Protein AF-0000000072326120 (afdb_homodimer)

Structure (mmCIF, N/CA/C/O backbone):
data_AF-0000000072326120-model_v1
#
loop_
_entity.id
_entity.type
_entity.pdbx_description
1 polymer 'Anaerobic C4-dicarboxylate membrane transporter DcuB'
#
loop_
_atom_site.group_PDB
_atom_site.id
_atom_site.type_symbol
_atom_site.label_atom_id
_atom_site.label_alt_id
_atom_site.label_comp_id
_atom_site.label_asym_id
_atom_site.label_entity_id
_atom_site.label_seq_id
_atom_site.pdbx_PDB_ins_code
_atom_site.Cartn_x
_atom_site.Cartn_y
_atom_site.Cartn_z
_atom_site.occupancy
_atom_site.B_iso_or_equiv
_atom_site.auth_seq_id
_atom_site.auth_comp_id
_atom_site.auth_asym_id
_atom_site.auth_atom_id
_atom_site.pdbx_PDB_model_num
ATOM 1 N N . MET A 1 1 ? 11.688 24.859 -17.453 1 92.25 1 MET A N 1
ATOM 2 C CA . MET A 1 1 ? 11.367 24.906 -16.031 1 92.25 1 MET A CA 1
ATOM 3 C C . MET A 1 1 ? 9.906 25.281 -15.812 1 92.25 1 MET A C 1
ATOM 5 O O . MET A 1 1 ? 9.141 24.516 -15.211 1 92.25 1 MET A O 1
ATOM 9 N N . VAL A 1 2 ? 9.43 26.312 -16.422 1 91.69 2 VAL A N 1
ATOM 10 C CA . VAL A 1 2 ? 8.086 26.828 -16.156 1 91.69 2 VAL A CA 1
ATOM 11 C C . VAL A 1 2 ? 7.047 25.875 -16.75 1 91.69 2 VAL A C 1
ATOM 13 O O . VAL A 1 2 ? 6.047 25.562 -16.109 1 91.69 2 VAL A O 1
ATOM 16 N N . LEU A 1 3 ? 7.27 25.5 -18 1 95.62 3 LEU A N 1
ATOM 17 C CA . LEU A 1 3 ? 6.348 24.562 -18.641 1 95.62 3 LEU A CA 1
ATOM 18 C C . LEU A 1 3 ? 6.211 23.281 -17.812 1 95.62 3 LEU A C 1
ATOM 20 O O . LEU A 1 3 ? 5.105 22.766 -17.656 1 95.62 3 LEU A O 1
ATOM 24 N N . GLN A 1 4 ? 7.324 22.766 -17.344 1 96.25 4 GLN A N 1
ATOM 25 C CA . GLN A 1 4 ? 7.312 21.547 -16.547 1 96.25 4 GLN A CA 1
ATOM 26 C C . GLN A 1 4 ? 6.582 21.766 -15.227 1 96.25 4 GLN A C 1
ATOM 28 O O . GLN A 1 4 ? 5.922 20.844 -14.719 1 96.25 4 GLN A O 1
ATOM 33 N N . LEU A 1 5 ? 6.762 22.938 -14.672 1 92.31 5 LEU A N 1
ATOM 34 C CA . LEU A 1 5 ? 6.012 23.266 -13.469 1 92.31 5 LEU A CA 1
ATOM 35 C C . LEU A 1 5 ? 4.512 23.25 -13.742 1 92.31 5 LEU A C 1
ATOM 37 O O . LEU A 1 5 ? 3.727 22.766 -12.914 1 92.31 5 LEU A O 1
ATOM 41 N N . CYS A 1 6 ? 4.102 23.797 -14.852 1 94.56 6 CYS A N 1
ATOM 42 C CA . CYS A 1 6 ? 2.695 23.812 -15.242 1 94.56 6 CYS A CA 1
ATOM 43 C C . CYS A 1 6 ? 2.158 22.391 -15.398 1 94.56 6 CYS A C 1
ATOM 45 O O . CYS A 1 6 ? 0.996 22.125 -15.078 1 94.56 6 CYS A O 1
ATOM 47 N N . ILE A 1 7 ? 2.994 21.547 -15.922 1 96 7 ILE A N 1
ATOM 48 C CA . ILE A 1 7 ? 2.602 20.156 -16.078 1 96 7 ILE A CA 1
ATOM 49 C C . ILE A 1 7 ? 2.359 19.531 -14.695 1 96 7 ILE A C 1
ATOM 51 O O . ILE A 1 7 ? 1.372 18.828 -14.492 1 96 7 ILE A O 1
ATOM 55 N N . VAL A 1 8 ? 3.273 19.797 -13.742 1 93.38 8 VAL A N 1
ATOM 56 C CA . VAL A 1 8 ? 3.133 19.281 -12.383 1 93.38 8 VAL A CA 1
ATOM 57 C C . VAL A 1 8 ? 1.842 19.812 -11.758 1 93.38 8 VAL A C 1
ATOM 59 O O . VAL A 1 8 ? 1.029 19.031 -11.25 1 93.38 8 VAL A O 1
ATOM 62 N N . LEU A 1 9 ? 1.601 21.109 -11.859 1 90.12 9 LEU A N 1
ATOM 63 C CA . LEU A 1 9 ? 0.422 21.734 -11.273 1 90.12 9 LEU A CA 1
ATOM 64 C C . LEU A 1 9 ? -0.849 21.281 -11.984 1 90.12 9 LEU A C 1
ATOM 66 O O . LEU A 1 9 ? -1.889 21.094 -11.344 1 90.12 9 LEU A O 1
ATOM 70 N N . GLY A 1 10 ? -0.795 21.156 -13.242 1 92.75 10 GLY A N 1
ATOM 71 C CA . GLY A 1 10 ? -1.927 20.656 -14 1 92.75 10 GLY A CA 1
ATOM 72 C C . GLY A 1 10 ? -2.326 19.234 -13.617 1 92.75 10 GLY A C 1
ATOM 73 O O . GLY A 1 10 ? -3.516 18.938 -13.5 1 92.75 10 GLY A O 1
ATOM 74 N N . ALA A 1 11 ? -1.33 18.375 -13.453 1 94.06 11 ALA A N 1
ATOM 75 C CA . ALA A 1 11 ? -1.606 17 -13.039 1 94.06 11 ALA A CA 1
ATOM 76 C C . ALA A 1 11 ? -2.262 16.969 -11.664 1 94.06 11 ALA A C 1
ATOM 78 O O . ALA A 1 11 ? -3.207 16.203 -11.438 1 94.06 11 ALA A O 1
ATOM 79 N N . LEU A 1 12 ? -1.778 17.766 -10.766 1 88.75 12 LEU A N 1
ATOM 80 C CA . LEU A 1 12 ? -2.324 17.828 -9.41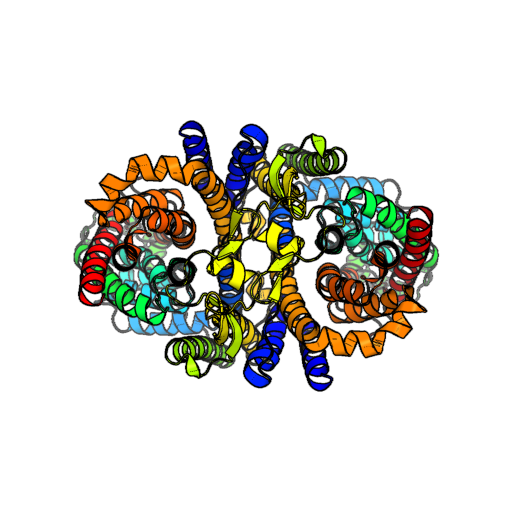4 1 88.75 12 LEU A CA 1
ATOM 81 C C . LEU A 1 12 ? -3.738 18.391 -9.422 1 88.75 12 LEU A C 1
ATOM 83 O O . LEU A 1 12 ? -4.617 17.891 -8.719 1 88.75 12 LEU A O 1
ATOM 87 N N . TRP A 1 13 ? -3.938 19.344 -10.234 1 87.44 13 TRP A N 1
ATOM 88 C CA . TRP A 1 13 ? -5.254 19.953 -10.328 1 87.44 13 TRP A CA 1
ATOM 89 C C . TRP A 1 13 ? -6.277 18.984 -10.906 1 87.44 13 TRP A C 1
ATOM 91 O O . TRP A 1 13 ? -7.359 18.812 -10.336 1 87.44 13 TRP A O 1
ATOM 101 N N . VAL A 1 14 ? -5.984 18.375 -11.977 1 90.38 14 VAL A N 1
ATOM 102 C CA . VAL A 1 14 ? -6.902 17.422 -12.602 1 90.38 14 VAL A CA 1
ATOM 103 C C . VAL A 1 14 ? -7.152 16.25 -11.656 1 90.38 14 VAL A C 1
ATOM 105 O O . VAL A 1 14 ? -8.289 15.797 -11.5 1 90.38 14 VAL A O 1
ATOM 108 N N . GLY A 1 15 ? -6.07 15.75 -11.07 1 90.44 15 GLY A N 1
ATOM 109 C CA . GLY A 1 15 ? -6.195 14.625 -10.148 1 90.44 15 GLY A CA 1
ATOM 110 C C . GLY A 1 15 ? -7.102 14.922 -8.969 1 90.44 15 GLY A C 1
ATOM 111 O O . GLY A 1 15 ? -7.863 14.062 -8.531 1 90.44 15 GLY A O 1
ATOM 112 N N . SER A 1 16 ? -7.008 16.109 -8.492 1 84.19 16 SER A N 1
ATOM 113 C CA . SER A 1 16 ? -7.77 16.484 -7.309 1 84.19 16 SER A CA 1
ATOM 114 C C . SER A 1 16 ? -9.273 16.453 -7.582 1 84.19 16 SER A C 1
ATOM 116 O O . SER A 1 16 ? -10.07 16.312 -6.656 1 84.19 16 SER A O 1
ATOM 118 N N . ARG A 1 17 ? -9.672 16.469 -8.797 1 85.62 17 ARG A N 1
ATOM 119 C CA . ARG A 1 17 ? -11.078 16.469 -9.172 1 85.62 17 ARG A CA 1
ATOM 120 C C . ARG A 1 17 ? -11.672 15.062 -9.109 1 85.62 17 ARG A C 1
ATOM 122 O O . ARG A 1 17 ? -12.891 14.898 -9.07 1 85.62 17 ARG A O 1
ATOM 129 N N . TYR A 1 18 ? -10.797 14.094 -9.133 1 89.06 18 TYR A 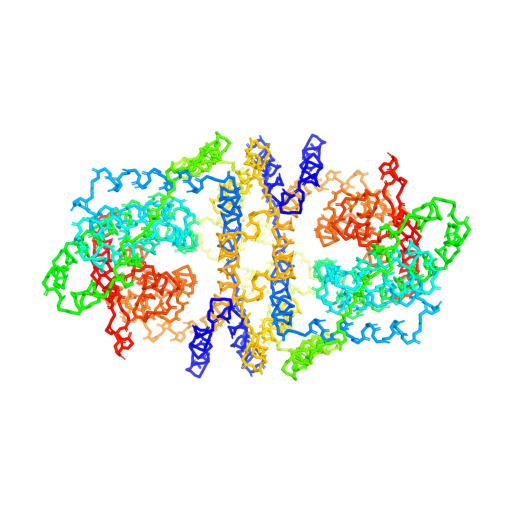N 1
ATOM 130 C CA . TYR A 1 18 ? -11.281 12.727 -9.203 1 89.06 18 TYR A CA 1
ATOM 131 C C . TYR A 1 18 ? -11.078 12.008 -7.875 1 89.06 18 TYR A C 1
ATOM 133 O O . TYR A 1 18 ? -11.516 10.867 -7.703 1 89.06 18 TYR A O 1
ATOM 141 N N . GLY A 1 19 ? -10.398 12.602 -6.918 1 84.38 19 GLY A N 1
ATOM 142 C CA . GLY A 1 19 ? -10.156 11.969 -5.629 1 84.38 19 GLY A CA 1
ATOM 143 C C . GLY A 1 19 ? -8.711 11.57 -5.422 1 84.38 19 GLY A C 1
ATOM 144 O O . GLY A 1 19 ? -7.891 11.688 -6.336 1 84.38 19 GLY A O 1
ATOM 145 N N . SER A 1 20 ? -8.43 11.039 -4.211 1 84.19 20 SER A N 1
ATOM 146 C CA . SER A 1 20 ? -7.051 10.844 -3.781 1 84.19 20 SER A CA 1
ATOM 147 C C . SER A 1 20 ? -6.367 9.75 -4.594 1 84.19 20 SER A C 1
ATOM 149 O O . SER A 1 20 ? -5.203 9.883 -4.973 1 84.19 20 SER A O 1
ATOM 151 N N . LEU A 1 21 ? -7.055 8.648 -4.836 1 92.69 21 LEU A N 1
ATOM 152 C CA . LEU A 1 21 ? -6.457 7.586 -5.637 1 92.69 21 LEU A CA 1
ATOM 153 C C . LEU A 1 21 ? -6.129 8.086 -7.039 1 92.69 21 LEU A C 1
ATOM 155 O O . LEU A 1 21 ? -5.047 7.809 -7.562 1 92.69 21 LEU A O 1
ATOM 159 N N . ALA A 1 22 ? -7.059 8.828 -7.605 1 94 22 ALA A N 1
ATOM 160 C CA . ALA A 1 22 ? -6.871 9.398 -8.938 1 94 22 ALA A CA 1
ATOM 161 C C . ALA A 1 22 ? -5.711 10.391 -8.953 1 94 22 ALA A C 1
ATOM 163 O O . ALA A 1 22 ? -4.984 10.492 -9.945 1 94 22 ALA A O 1
ATOM 164 N N . LEU A 1 23 ? -5.625 11.102 -7.883 1 92.19 23 LEU A N 1
ATOM 165 C CA . LEU A 1 23 ? -4.531 12.062 -7.773 1 92.19 23 LEU A CA 1
ATOM 166 C C . LEU A 1 23 ? -3.18 11.359 -7.879 1 92.19 23 LEU A C 1
ATOM 168 O O . LEU A 1 23 ? -2.277 11.836 -8.57 1 92.19 23 LEU A O 1
ATOM 172 N N . GLY A 1 24 ? -2.998 10.273 -7.199 1 94 24 GLY A N 1
ATOM 173 C CA . GLY A 1 24 ? -1.788 9.477 -7.324 1 94 24 GLY A CA 1
ATOM 174 C C . GLY A 1 24 ? -1.559 8.953 -8.727 1 94 24 GLY A C 1
ATOM 175 O O . GLY A 1 24 ? -0.445 9.031 -9.25 1 94 24 GLY A O 1
ATOM 176 N N . ALA A 1 25 ? -2.598 8.5 -9.344 1 96.69 25 ALA A N 1
ATOM 177 C CA . ALA A 1 25 ? -2.504 7.922 -10.68 1 96.69 25 ALA A CA 1
ATOM 178 C C . ALA A 1 25 ? -2.184 8.992 -11.719 1 96.69 25 ALA A C 1
ATOM 180 O O . ALA A 1 25 ? -1.305 8.805 -12.562 1 96.69 25 ALA A O 1
ATOM 181 N N . ILE A 1 26 ? -2.869 10.125 -11.695 1 96.5 26 ILE A N 1
ATOM 182 C CA . ILE A 1 26 ? -2.729 11.164 -12.703 1 96.5 26 ILE A CA 1
ATOM 183 C C . ILE A 1 26 ? -1.362 11.828 -12.57 1 96.5 26 ILE A C 1
ATOM 185 O O . ILE A 1 26 ? -0.817 12.344 -13.555 1 96.5 26 ILE A O 1
ATOM 189 N N . SER A 1 27 ? -0.846 11.781 -11.344 1 95.44 27 SER A N 1
ATOM 190 C CA . SER A 1 27 ? 0.547 12.188 -11.195 1 95.44 27 SER A CA 1
ATOM 191 C C . SER A 1 27 ? 1.466 11.352 -12.07 1 95.44 27 SER A C 1
ATOM 193 O O . SER A 1 27 ? 2.518 11.82 -12.508 1 95.44 27 SER A O 1
ATOM 195 N N . GLY A 1 28 ? 1.095 10.133 -12.367 1 96.31 28 GLY A N 1
ATOM 196 C CA . GLY A 1 28 ? 1.831 9.273 -13.289 1 96.31 28 GLY A CA 1
ATOM 197 C C . GLY A 1 28 ? 1.908 9.836 -14.695 1 96.31 28 GLY A C 1
ATOM 198 O O . GLY A 1 28 ? 2.941 9.727 -15.359 1 96.31 28 GLY A O 1
ATOM 199 N N . ILE A 1 29 ? 0.815 10.43 -15.156 1 97.81 29 ILE A N 1
ATOM 200 C CA . ILE A 1 29 ? 0.823 11.078 -16.469 1 97.81 29 ILE A CA 1
ATOM 201 C C . ILE A 1 29 ? 1.835 12.219 -16.469 1 97.81 29 ILE A C 1
ATOM 203 O O . ILE A 1 29 ? 2.594 12.383 -17.438 1 97.81 29 ILE A O 1
ATOM 207 N N . GLY A 1 30 ? 1.726 13.023 -15.398 1 97.69 30 GLY A N 1
ATOM 208 C CA . GLY A 1 30 ? 2.73 14.07 -15.273 1 97.69 30 GLY A CA 1
ATOM 209 C C . GLY A 1 30 ? 4.152 13.539 -15.328 1 97.69 30 GLY A C 1
ATOM 210 O O . GLY A 1 30 ? 5.004 14.109 -16.016 1 97.69 30 GLY A O 1
ATOM 211 N N . LEU A 1 31 ? 4.43 12.461 -14.625 1 97.62 31 LEU A N 1
ATOM 212 C CA . LEU A 1 31 ? 5.742 11.82 -14.617 1 97.62 31 LEU A CA 1
ATOM 213 C C . LEU A 1 31 ? 6.137 11.367 -16.016 1 97.62 31 LEU A C 1
ATOM 215 O O . LEU A 1 31 ? 7.289 11.539 -16.422 1 97.62 31 LEU A O 1
ATOM 219 N N . ALA A 1 32 ? 5.203 10.719 -16.703 1 98.06 32 ALA A N 1
ATOM 220 C CA . ALA A 1 32 ? 5.469 10.234 -18.062 1 98.06 32 ALA A CA 1
ATOM 221 C C . ALA A 1 32 ? 5.895 11.375 -18.969 1 98.06 32 ALA A C 1
ATOM 223 O O . ALA A 1 32 ? 6.855 11.242 -19.734 1 98.06 32 ALA A O 1
ATOM 224 N N . ILE A 1 33 ? 5.184 12.461 -18.906 1 98.25 33 ILE A N 1
ATOM 225 C CA . ILE A 1 33 ? 5.484 13.609 -19.75 1 98.25 33 ILE A CA 1
ATOM 226 C C . ILE A 1 33 ? 6.859 14.164 -19.406 1 98.25 33 ILE A C 1
ATOM 228 O O . ILE A 1 33 ? 7.664 14.461 -20.297 1 98.25 33 ILE A O 1
ATOM 232 N N . LEU A 1 34 ? 7.145 14.312 -18.078 1 98.12 34 LEU A N 1
ATOM 233 C CA . LEU A 1 34 ? 8.414 14.883 -17.641 1 98.12 34 LEU A CA 1
ATOM 234 C C . LEU A 1 34 ? 9.578 13.969 -18.031 1 98.12 34 LEU A C 1
ATOM 236 O O . LEU A 1 34 ? 10.625 14.445 -18.469 1 98.12 34 LEU A O 1
ATOM 240 N N . VAL A 1 35 ? 9.414 12.664 -17.859 1 97.81 35 VAL A N 1
ATOM 241 C CA . VAL A 1 35 ? 10.508 11.711 -18 1 97.81 35 VAL A CA 1
ATOM 242 C C . VAL A 1 35 ? 10.672 11.344 -19.484 1 97.81 35 VAL A C 1
ATOM 244 O O . VAL A 1 35 ? 11.773 11.43 -20.031 1 97.81 35 VAL A O 1
ATOM 247 N N . PHE A 1 36 ? 9.625 10.969 -20.156 1 97 36 PHE A N 1
ATOM 248 C CA . PHE A 1 36 ? 9.719 10.492 -21.531 1 97 36 PHE A CA 1
ATOM 249 C C . PHE A 1 36 ? 9.625 11.656 -22.516 1 97 36 PHE A C 1
ATOM 251 O O . PHE A 1 36 ? 10.195 11.602 -23.609 1 97 36 PHE A O 1
ATOM 258 N N . GLY A 1 37 ? 8.898 12.656 -22.234 1 96.44 37 GLY A N 1
ATOM 259 C CA . GLY A 1 37 ? 8.734 13.805 -23.109 1 96.44 37 GLY A CA 1
ATOM 260 C C . GLY A 1 37 ? 9.883 14.789 -23.016 1 96.44 37 GLY A C 1
ATOM 261 O O . GLY A 1 37 ? 10.484 15.141 -24.031 1 96.44 37 GLY A O 1
ATOM 262 N N . PHE A 1 38 ? 10.227 15.18 -21.766 1 96.94 38 PHE A N 1
ATOM 263 C CA . PHE A 1 38 ? 11.234 16.219 -21.562 1 96.94 38 PHE A CA 1
ATOM 264 C C . PHE A 1 38 ? 12.578 15.609 -21.203 1 96.94 38 PHE A C 1
ATOM 266 O O . PHE A 1 38 ? 13.586 16.312 -21.141 1 96.94 38 PHE A O 1
ATOM 273 N N . GLY A 1 39 ? 12.602 14.289 -20.891 1 95.94 39 GLY A N 1
ATOM 274 C CA . GLY A 1 39 ? 13.859 13.609 -20.625 1 95.94 39 GLY A CA 1
ATOM 275 C C . GLY A 1 39 ? 14.414 13.883 -19.25 1 95.94 39 GLY A C 1
ATOM 276 O O . GLY A 1 39 ? 15.617 13.75 -19.016 1 95.94 39 GLY A O 1
ATOM 277 N N . LEU A 1 40 ? 13.586 14.289 -18.297 1 96.81 40 LEU A N 1
ATOM 278 C CA . LEU A 1 40 ? 14.055 14.562 -16.938 1 96.81 40 LEU A CA 1
ATOM 279 C C . LEU A 1 40 ? 14.406 13.266 -16.219 1 96.81 40 LEU A C 1
ATOM 281 O O . LEU A 1 40 ? 13.75 12.242 -16.406 1 96.81 40 LEU A O 1
ATOM 285 N N . LYS A 1 41 ? 15.438 13.336 -15.422 1 96.19 41 LYS A N 1
ATOM 286 C CA . LYS A 1 41 ? 15.773 12.203 -14.562 1 96.19 41 LYS A CA 1
ATOM 287 C C . LYS A 1 41 ? 14.734 12.023 -13.461 1 96.19 41 LYS A C 1
ATOM 289 O O . LYS A 1 41 ? 14.43 12.961 -12.727 1 96.19 41 LYS A O 1
ATOM 294 N N . PRO A 1 42 ? 14.188 10.844 -13.398 1 96.25 42 PRO A N 1
ATOM 295 C CA . PRO A 1 42 ? 13.156 10.625 -12.375 1 96.25 42 PRO A CA 1
ATOM 296 C C . PRO A 1 42 ? 13.688 10.805 -10.961 1 96.25 42 PRO A C 1
ATOM 298 O O . PRO A 1 42 ? 14.82 10.406 -10.664 1 96.25 42 PRO A O 1
ATOM 301 N N . GLY A 1 43 ? 12.852 11.414 -10.094 1 94.31 43 GLY A N 1
ATOM 302 C CA . GLY A 1 43 ? 13.148 11.5 -8.672 1 94.31 43 GLY A CA 1
ATOM 303 C C . GLY A 1 43 ? 12.906 10.203 -7.926 1 94.31 43 GLY A C 1
ATOM 304 O O . GLY A 1 43 ? 12.938 9.125 -8.523 1 94.31 43 GLY A O 1
ATOM 305 N N . THR A 1 44 ? 12.766 10.352 -6.586 1 91.12 44 THR A N 1
ATOM 306 C CA . THR A 1 44 ? 12.57 9.188 -5.73 1 91.12 44 THR A CA 1
ATOM 307 C C . THR A 1 44 ? 11.406 9.422 -4.766 1 91.12 44 THR A C 1
ATOM 309 O O . THR A 1 44 ? 11.344 10.453 -4.102 1 91.12 44 THR A O 1
ATOM 312 N N . PRO A 1 45 ? 10.469 8.438 -4.727 1 91.25 45 PRO A N 1
ATOM 313 C CA . PRO A 1 45 ? 9.438 8.523 -3.691 1 91.25 45 PRO A CA 1
ATOM 314 C C . PRO A 1 45 ? 10.008 8.422 -2.277 1 91.25 45 PRO A C 1
ATOM 316 O O . PRO A 1 45 ? 11.07 7.836 -2.078 1 91.25 45 PRO A O 1
ATOM 319 N N . PRO A 1 46 ? 9.336 9.008 -1.338 1 90.75 46 PRO A N 1
ATOM 320 C CA . PRO A 1 46 ? 9.789 8.906 0.051 1 90.75 46 PRO A CA 1
ATOM 321 C C . PRO A 1 46 ? 9.477 7.547 0.674 1 90.75 46 PRO A C 1
ATOM 323 O O . PRO A 1 46 ? 8.492 7.418 1.406 1 90.75 46 PRO A O 1
ATOM 326 N N . THR A 1 47 ? 10.312 6.641 0.49 1 94.06 47 THR A N 1
ATOM 327 C CA . THR A 1 47 ? 10.086 5.23 0.795 1 94.06 47 THR A CA 1
ATOM 328 C C . THR A 1 47 ? 9.859 5.031 2.291 1 94.06 47 THR A C 1
ATOM 330 O O . THR A 1 47 ? 8.953 4.297 2.695 1 94.06 47 THR A O 1
ATOM 333 N N . ASP A 1 48 ? 10.68 5.723 3.143 1 91.81 48 ASP A N 1
ATOM 334 C CA . ASP A 1 48 ? 10.539 5.562 4.586 1 91.81 48 ASP A CA 1
ATOM 335 C C . ASP A 1 48 ? 9.148 5.98 5.055 1 91.81 48 ASP A C 1
ATOM 337 O O . ASP A 1 48 ? 8.531 5.297 5.883 1 91.81 48 ASP A O 1
ATOM 341 N N . VAL A 1 49 ? 8.688 7.039 4.508 1 89.81 49 VAL A N 1
ATOM 342 C CA . VAL A 1 49 ? 7.379 7.555 4.879 1 89.81 49 VAL A CA 1
ATOM 343 C C . VAL A 1 49 ? 6.293 6.57 4.438 1 89.81 49 VAL A C 1
ATOM 345 O O . VAL A 1 49 ? 5.383 6.258 5.207 1 89.81 49 VAL A O 1
ATOM 348 N N . ILE A 1 50 ? 6.434 6.07 3.244 1 94.19 50 ILE A N 1
ATOM 349 C CA . ILE A 1 50 ? 5.445 5.164 2.67 1 94.19 50 ILE A CA 1
ATOM 350 C C . ILE A 1 50 ? 5.371 3.887 3.502 1 94.19 50 ILE A C 1
ATOM 352 O O . ILE A 1 50 ? 4.281 3.406 3.82 1 94.19 50 ILE A O 1
ATOM 356 N N . TYR A 1 51 ? 6.527 3.371 3.955 1 96 51 TYR A N 1
ATOM 357 C CA . TYR A 1 51 ? 6.547 2.143 4.742 1 96 51 TYR A CA 1
ATOM 358 C C . TYR A 1 51 ? 5.941 2.367 6.121 1 96 51 TYR A C 1
ATOM 360 O O . TYR A 1 51 ? 5.262 1.49 6.656 1 96 51 TYR A O 1
ATOM 368 N N . ILE A 1 52 ? 6.176 3.49 6.707 1 94 52 ILE A N 1
ATOM 369 C CA . ILE A 1 52 ? 5.578 3.797 8 1 94 52 ILE A CA 1
ATOM 370 C C . ILE A 1 52 ? 4.059 3.846 7.871 1 94 52 ILE A C 1
ATOM 372 O O . ILE A 1 52 ? 3.338 3.328 8.727 1 94 52 ILE A O 1
ATOM 376 N N . ILE A 1 53 ? 3.605 4.457 6.773 1 92.94 53 ILE A N 1
ATOM 377 C CA . ILE A 1 53 ? 2.166 4.551 6.555 1 92.94 53 ILE A CA 1
ATOM 378 C C . ILE A 1 53 ? 1.577 3.154 6.387 1 92.94 53 ILE A C 1
ATOM 380 O O . ILE A 1 53 ? 0.558 2.824 7 1 92.94 53 ILE A O 1
ATOM 384 N N . ILE A 1 54 ? 2.258 2.322 5.625 1 96.25 54 ILE A N 1
ATOM 385 C CA . ILE A 1 54 ? 1.771 0.962 5.41 1 96.25 54 ILE A CA 1
ATOM 386 C C . ILE A 1 54 ? 1.646 0.245 6.754 1 96.25 54 ILE A C 1
ATOM 388 O O . ILE A 1 54 ? 0.618 -0.371 7.043 1 96.25 54 ILE A O 1
ATOM 392 N N . ALA A 1 55 ? 2.648 0.343 7.59 1 96.94 55 ALA A N 1
ATOM 393 C CA . ALA A 1 55 ? 2.641 -0.314 8.891 1 96.94 55 ALA A CA 1
ATOM 394 C C . ALA A 1 55 ? 1.552 0.264 9.797 1 96.94 55 ALA A C 1
ATOM 396 O O . ALA A 1 55 ? 0.777 -0.481 10.398 1 96.94 55 ALA A O 1
ATOM 397 N N . ALA A 1 56 ? 1.484 1.561 9.82 1 94.44 56 ALA A N 1
ATOM 398 C CA . ALA A 1 56 ? 0.566 2.246 10.727 1 94.44 56 ALA A CA 1
ATOM 399 C C . ALA A 1 56 ? -0.885 2.016 10.312 1 94.44 56 ALA A C 1
ATOM 401 O O . ALA A 1 56 ? -1.755 1.817 11.164 1 94.44 56 ALA A O 1
ATOM 402 N N . VAL A 1 57 ? -1.144 2.061 9.078 1 93.75 57 VAL A N 1
ATOM 403 C CA . VAL A 1 57 ? -2.51 1.897 8.586 1 93.75 57 VAL A CA 1
ATOM 404 C C . VAL A 1 57 ? -2.951 0.446 8.766 1 93.75 57 VAL A C 1
ATOM 406 O O . VAL A 1 57 ? -4.121 0.177 9.047 1 93.75 57 VAL A O 1
ATOM 409 N N . THR A 1 58 ? -2.037 -0.466 8.547 1 96.94 58 THR A N 1
ATOM 410 C CA . THR A 1 58 ? -2.365 -1.862 8.812 1 96.94 58 THR A CA 1
ATOM 411 C C . THR A 1 58 ? -2.721 -2.062 10.289 1 96.94 58 THR A C 1
ATOM 413 O O . THR A 1 58 ? -3.705 -2.732 10.609 1 96.94 58 THR A O 1
ATOM 416 N N . CYS A 1 59 ? -1.979 -1.457 11.133 1 97.06 59 CYS A N 1
ATOM 417 C CA . CYS A 1 59 ? -2.25 -1.533 12.57 1 97.06 59 CYS A CA 1
ATOM 418 C C . CYS A 1 59 ? -3.6 -0.908 12.898 1 97.06 59 CYS A C 1
ATOM 420 O O . CYS A 1 59 ? -4.426 -1.524 13.578 1 97.06 59 CYS A O 1
ATOM 422 N N . ALA A 1 60 ? -3.852 0.267 12.406 1 94.25 60 ALA A N 1
ATOM 423 C CA . ALA A 1 60 ? -5.098 0.976 12.68 1 94.25 60 ALA A CA 1
ATOM 424 C C . ALA A 1 60 ? -6.293 0.237 12.078 1 94.25 60 ALA A C 1
ATOM 426 O O . ALA A 1 60 ? -7.371 0.203 12.672 1 94.25 60 ALA A O 1
ATOM 427 N N . GLY A 1 61 ? -6.121 -0.284 10.906 1 95.25 61 GLY A N 1
ATOM 428 C CA . GLY A 1 61 ? -7.176 -1.066 10.281 1 95.25 61 GLY A CA 1
ATOM 429 C C . GLY A 1 61 ? -7.551 -2.301 11.086 1 95.25 61 GLY A C 1
ATOM 430 O O . GLY A 1 61 ? -8.734 -2.625 11.211 1 95.25 61 GLY A O 1
ATOM 431 N N . ILE A 1 62 ? -6.555 -2.998 11.609 1 97.31 62 ILE A N 1
ATOM 432 C CA . ILE A 1 62 ? -6.797 -4.188 12.422 1 97.31 62 ILE A CA 1
ATOM 433 C C . ILE A 1 62 ? -7.488 -3.793 13.719 1 97.31 62 ILE A C 1
ATOM 435 O O . ILE A 1 62 ? -8.383 -4.504 14.203 1 97.31 62 ILE A O 1
ATOM 439 N N . MET A 1 63 ? -7.074 -2.699 14.297 1 95.56 63 MET A N 1
ATOM 440 C CA . MET A 1 63 ? -7.746 -2.203 15.492 1 95.56 63 MET A CA 1
ATOM 441 C C . MET A 1 63 ? -9.219 -1.931 15.211 1 95.56 63 MET A C 1
ATOM 443 O O . MET A 1 63 ? -10.086 -2.279 16.016 1 95.56 63 MET A O 1
ATOM 447 N N . GLN A 1 64 ? -9.5 -1.32 14.062 1 93.12 64 GLN A N 1
ATOM 448 C CA . GLN A 1 64 ? -10.883 -1.077 13.672 1 93.12 64 GLN A CA 1
ATOM 449 C C . GLN A 1 64 ? -11.648 -2.387 13.5 1 93.12 64 GLN A C 1
ATOM 451 O O . GLN A 1 64 ? -12.797 -2.504 13.93 1 93.12 64 GLN A O 1
ATOM 456 N N . ALA A 1 65 ? -11.07 -3.338 12.93 1 94.81 65 ALA A N 1
ATOM 457 C CA . ALA A 1 65 ? -11.695 -4.629 12.656 1 94.81 65 ALA A CA 1
ATOM 458 C C . ALA A 1 65 ? -12.016 -5.367 13.953 1 94.81 65 ALA A C 1
ATOM 460 O O . ALA A 1 65 ? -12.93 -6.199 13.992 1 94.81 65 ALA A O 1
ATOM 461 N N . SER A 1 66 ? -11.297 -5.078 15 1 96 66 SER A N 1
ATOM 462 C CA . SER A 1 66 ? -11.516 -5.715 16.297 1 96 66 SER A CA 1
ATOM 463 C C . SER A 1 66 ? -12.734 -5.129 17 1 96 66 SER A C 1
ATOM 465 O O . SER A 1 66 ? -13.234 -5.707 17.969 1 96 66 SER A O 1
ATOM 467 N N . GLY A 1 67 ? -13.211 -3.984 16.547 1 94.31 67 GLY A N 1
ATOM 468 C CA . GLY A 1 67 ? -14.266 -3.262 17.25 1 94.31 67 GLY A CA 1
ATOM 469 C C . GLY A 1 67 ? -13.734 -2.207 18.203 1 94.31 67 GLY A C 1
ATOM 470 O O . GLY A 1 67 ? -14.516 -1.531 18.875 1 94.31 67 GLY A O 1
ATOM 471 N N . GLY A 1 68 ? -12.445 -2.07 18.172 1 94.5 68 GLY A N 1
ATOM 472 C CA . GLY A 1 68 ? -11.852 -1.088 19.062 1 94.5 68 GLY A CA 1
ATOM 473 C C . GLY A 1 68 ? -12.328 0.327 18.797 1 94.5 68 GLY A C 1
ATOM 474 O O . GLY A 1 68 ? -12.539 1.103 19.734 1 94.5 68 GLY A O 1
ATOM 475 N N . MET A 1 69 ? -12.469 0.698 17.594 1 91.69 69 MET A N 1
ATOM 476 C CA . MET A 1 69 ? -12.945 2.031 17.219 1 91.69 69 MET A CA 1
ATOM 477 C C . MET A 1 69 ? -14.336 2.287 17.781 1 91.69 69 MET A C 1
ATOM 479 O O . MET A 1 69 ? -14.648 3.406 18.188 1 91.69 69 MET A O 1
ATOM 483 N N . ASP A 1 70 ? -15.156 1.281 17.781 1 93.44 70 ASP A N 1
ATOM 484 C CA . ASP A 1 70 ? -16.5 1.397 18.344 1 93.44 70 ASP A CA 1
ATOM 485 C C . ASP A 1 70 ? -16.438 1.759 19.828 1 93.44 70 ASP A C 1
ATOM 487 O O . ASP A 1 70 ? -17.234 2.559 20.312 1 93.44 70 ASP A O 1
ATOM 491 N N . TRP A 1 71 ? -15.555 1.158 20.453 1 95.12 71 TRP A N 1
ATOM 492 C CA . TRP A 1 71 ? -15.398 1.451 21.875 1 95.12 71 TRP A CA 1
ATOM 493 C C . TRP A 1 71 ? -14.992 2.906 22.094 1 95.12 71 TRP A C 1
ATOM 495 O O . TRP A 1 71 ? -15.539 3.59 22.953 1 95.12 71 TRP A O 1
ATOM 505 N N . LEU A 1 72 ? -14.062 3.342 21.375 1 94.25 72 LEU A N 1
ATOM 506 C CA . LEU A 1 72 ? -13.594 4.719 21.484 1 94.25 72 LEU A CA 1
ATOM 507 C C . LEU A 1 72 ? -14.719 5.699 21.172 1 94.25 72 LEU A C 1
ATOM 509 O O . LEU A 1 72 ? -14.852 6.73 21.844 1 94.25 72 LEU A O 1
ATOM 513 N N . ILE A 1 73 ? -15.523 5.387 20.219 1 94.06 73 ILE A N 1
ATOM 514 C CA . ILE A 1 73 ? -16.641 6.238 19.844 1 94.06 73 ILE A CA 1
ATOM 515 C C . ILE A 1 73 ? -17.688 6.246 20.953 1 94.06 73 ILE A C 1
ATOM 517 O O . ILE A 1 73 ? -18.297 7.281 21.234 1 94.06 73 ILE A O 1
ATOM 521 N N . GLN A 1 74 ? -17.875 5.137 21.547 1 95.5 74 GLN A N 1
ATOM 522 C CA . GLN A 1 74 ? -18.812 5.066 22.672 1 95.5 74 GLN A CA 1
ATOM 523 C C . GLN A 1 74 ? -18.359 5.969 23.828 1 95.5 74 GLN A C 1
ATOM 525 O O . GLN A 1 74 ? -19.188 6.602 24.484 1 95.5 74 GLN A O 1
ATOM 530 N N . ILE A 1 75 ? -17.156 5.906 24.109 1 95.5 75 ILE A N 1
ATOM 531 C CA . ILE A 1 75 ? -16.609 6.762 25.156 1 95.5 75 ILE A CA 1
ATOM 532 C C . ILE A 1 75 ? -16.844 8.227 24.797 1 95.5 75 ILE A C 1
ATOM 534 O O . ILE A 1 75 ? -17.297 9.008 25.641 1 95.5 75 ILE A O 1
ATOM 538 N N . ALA A 1 76 ? -16.578 8.602 23.562 1 95.5 76 ALA A N 1
ATOM 539 C CA . ALA A 1 76 ? -16.797 9.961 23.094 1 95.5 76 ALA A CA 1
ATOM 540 C C . ALA A 1 76 ? -18.266 10.344 23.203 1 95.5 76 ALA A C 1
ATOM 542 O O . ALA A 1 76 ? -18.609 11.453 23.625 1 95.5 76 ALA A O 1
ATOM 543 N N . GLU A 1 77 ? -19.094 9.445 22.766 1 95.69 77 GLU A N 1
ATOM 544 C CA . GLU A 1 77 ? -20.531 9.688 22.812 1 95.69 77 GLU A CA 1
ATOM 545 C C . GLU A 1 77 ? -21 9.914 24.25 1 95.69 77 GLU A C 1
ATOM 547 O O . GLU A 1 77 ? -21.812 10.82 24.5 1 95.69 77 GLU A O 1
ATOM 552 N N . LYS A 1 78 ? -20.547 9.094 25.141 1 96.56 78 LYS A N 1
ATOM 553 C CA . LYS A 1 78 ? -20.922 9.242 26.547 1 96.56 78 LYS A CA 1
ATOM 554 C C . LYS A 1 78 ? -20.531 10.617 27.062 1 96.56 78 LYS A C 1
ATOM 556 O O . LYS A 1 78 ? -21.297 11.25 27.797 1 96.56 78 LYS A O 1
ATOM 561 N N . LEU A 1 79 ? -19.406 11.039 26.719 1 96.5 79 LEU A N 1
ATOM 562 C CA . LEU A 1 79 ? -18.938 12.352 27.156 1 96.5 79 LEU A CA 1
ATOM 563 C C . LEU A 1 79 ? -19.812 13.453 26.578 1 96.5 79 LEU A C 1
ATOM 565 O O . LEU A 1 79 ? -20.188 14.391 27.297 1 96.5 79 LEU A O 1
ATOM 569 N N . LEU A 1 80 ? -20.156 13.352 25.312 1 96.56 80 LEU A N 1
ATOM 570 C CA . LEU A 1 80 ? -20.938 14.375 24.641 1 96.56 80 LEU A CA 1
ATOM 571 C C . LEU A 1 80 ? -22.359 14.422 25.188 1 96.56 80 LEU A C 1
ATOM 573 O O . LEU A 1 80 ? -22.938 15.5 25.359 1 96.56 80 LEU A O 1
ATOM 577 N N . ARG A 1 81 ? -22.891 13.258 25.422 1 96 81 ARG A N 1
ATOM 578 C CA . ARG A 1 81 ? -24.25 13.188 25.922 1 96 81 ARG A CA 1
ATOM 579 C C . ARG A 1 81 ? -24.328 13.625 27.391 1 96 81 ARG A C 1
ATOM 581 O O . ARG A 1 81 ? -25.375 14.094 27.844 1 96 81 ARG A O 1
ATOM 588 N N . LYS A 1 82 ? -23.281 13.469 28.094 1 95.94 82 LYS A N 1
ATOM 589 C CA . LYS A 1 82 ? -23.219 13.93 29.469 1 95.94 82 LYS A CA 1
ATOM 590 C C . LYS A 1 82 ? -23.141 15.453 29.547 1 95.94 82 LYS A C 1
ATOM 592 O O . LYS A 1 82 ? -23.594 16.047 30.516 1 95.94 82 LYS A O 1
ATOM 597 N N . HIS A 1 83 ? -22.578 16.125 28.5 1 95.25 83 HIS A N 1
ATOM 598 C CA . HIS A 1 83 ? -22.422 17.578 28.484 1 95.25 83 HIS A CA 1
ATOM 599 C C . HIS A 1 83 ? -22.953 18.172 27.188 1 95.25 83 HIS A C 1
ATOM 601 O O . HIS A 1 83 ? -22.234 18.891 26.484 1 95.25 83 HIS A O 1
ATOM 607 N N . PRO A 1 84 ? -24.188 17.984 26.969 1 93.88 84 PRO A N 1
ATOM 608 C CA . PRO A 1 84 ? -24.75 18.406 25.688 1 93.88 84 PRO A CA 1
ATOM 609 C C . PRO A 1 84 ? -24.75 19.922 25.5 1 93.88 84 PRO A C 1
ATOM 611 O O . PRO A 1 84 ? -24.688 20.406 24.359 1 93.88 84 PRO A O 1
ATOM 614 N N . ASP A 1 85 ? -24.719 20.688 26.547 1 93.75 85 ASP A N 1
ATOM 615 C CA . ASP A 1 85 ? -24.766 22.141 26.469 1 93.75 85 ASP A CA 1
ATOM 616 C C . ASP A 1 85 ? -23.469 22.703 25.906 1 93.75 85 ASP A C 1
ATOM 618 O O . ASP A 1 85 ? -23.453 23.812 25.359 1 93.75 85 ASP A O 1
ATOM 622 N N . HIS A 1 86 ? -22.422 22 26.016 1 95.31 86 HIS A N 1
ATOM 623 C CA . HIS A 1 86 ? -21.109 22.469 25.578 1 95.31 86 HIS A CA 1
ATOM 624 C C . HIS A 1 86 ? -20.656 21.719 24.328 1 95.31 86 HIS A C 1
ATOM 626 O O . HIS A 1 86 ? -19.469 21.609 24.062 1 95.31 86 HIS A O 1
ATOM 632 N N . ILE A 1 87 ? -21.578 21.266 23.562 1 97.12 87 ILE A N 1
ATOM 633 C CA . ILE A 1 87 ? -21.297 20.375 22.453 1 97.12 87 ILE A CA 1
ATOM 634 C C . ILE A 1 87 ? -20.469 21.109 21.406 1 97.12 87 ILE A C 1
ATOM 636 O O . ILE A 1 87 ? -19.641 20.484 20.719 1 97.12 87 ILE A O 1
ATOM 640 N N . THR A 1 88 ? -20.594 22.422 21.266 1 97.56 88 THR A N 1
ATOM 641 C CA . THR A 1 88 ? -19.844 23.203 20.281 1 97.56 88 THR A CA 1
ATOM 642 C C . THR A 1 88 ? -18.344 23.156 20.578 1 97.56 88 THR A C 1
ATOM 644 O O . THR A 1 88 ? -17.531 23.266 19.656 1 97.56 88 THR A O 1
ATOM 647 N N . PHE A 1 89 ? -17.969 22.969 21.828 1 98 89 PHE A N 1
ATOM 648 C CA . PHE A 1 89 ? -16.578 22.891 22.219 1 98 89 PHE A CA 1
ATOM 649 C C . PHE A 1 89 ? -16.125 21.438 22.359 1 98 89 PHE A C 1
ATOM 651 O O . PHE A 1 89 ? -15.016 21.078 21.969 1 98 89 PHE A O 1
ATOM 658 N N . PHE A 1 90 ? -16.969 20.547 22.812 1 98.06 90 PHE A N 1
ATOM 659 C CA . PHE A 1 90 ? -16.578 19.172 23.141 1 98.06 90 PHE A CA 1
ATOM 660 C C . PHE A 1 90 ? -16.594 18.297 21.891 1 98.06 90 PHE A C 1
ATOM 662 O O . PHE A 1 90 ? -15.781 17.375 21.766 1 98.06 90 PHE A O 1
ATOM 669 N N . ALA A 1 91 ? -17.547 18.578 20.969 1 97.81 91 ALA A N 1
ATOM 670 C CA . ALA A 1 91 ? -17.609 17.766 19.75 1 97.81 91 ALA A CA 1
ATOM 671 C C . ALA A 1 91 ? -16.297 17.844 18.984 1 97.81 91 ALA A C 1
ATOM 673 O O . ALA A 1 91 ? -15.711 16.828 18.625 1 97.81 91 ALA A O 1
ATOM 674 N N . PRO A 1 92 ? -15.75 19.094 18.766 1 97.94 92 PRO A N 1
ATOM 675 C CA . PRO A 1 92 ? -14.453 19.203 18.078 1 97.94 92 PRO A CA 1
ATOM 676 C C . PRO A 1 92 ? -13.32 18.562 18.875 1 97.94 92 PRO A C 1
ATOM 678 O O . PRO A 1 92 ? -12.414 17.953 18.297 1 97.94 92 PRO A O 1
ATOM 681 N N . LEU A 1 93 ? -13.328 18.625 20.125 1 98.12 93 LEU A N 1
ATOM 682 C CA . LEU A 1 93 ? -12.297 18 20.953 1 98.12 93 LEU A CA 1
ATOM 683 C C . LEU A 1 93 ? -12.328 16.484 20.828 1 98.12 93 LEU A C 1
ATOM 685 O O . LEU A 1 93 ? -11.281 15.844 20.703 1 98.12 93 LEU A O 1
ATOM 689 N N . CYS A 1 94 ? -13.516 15.922 20.828 1 97.56 94 CYS A N 1
ATOM 690 C CA . CYS A 1 94 ? -13.656 14.484 20.688 1 97.56 94 CYS A CA 1
ATOM 691 C C . CYS A 1 94 ? -13.18 14.008 19.328 1 97.56 94 CYS A C 1
ATOM 693 O O . CYS A 1 94 ? -12.445 13.023 19.234 1 97.56 94 CYS A O 1
ATOM 695 N N . THR A 1 95 ? -13.609 14.703 18.312 1 97.19 95 THR A N 1
ATOM 696 C CA . THR A 1 95 ? -13.195 14.32 16.969 1 97.19 95 THR A CA 1
ATOM 697 C C . THR A 1 95 ? -11.688 14.484 16.797 1 97.19 95 THR A C 1
ATOM 699 O O . THR A 1 95 ? -11.031 13.648 16.156 1 97.19 95 THR A O 1
ATOM 702 N N . PHE A 1 96 ? -11.109 15.578 17.375 1 97.75 96 PHE A N 1
ATOM 703 C CA . PHE A 1 96 ? -9.68 15.859 17.328 1 97.75 96 PHE A CA 1
ATOM 704 C C . PHE A 1 96 ? -8.883 14.727 17.984 1 97.75 96 PHE A C 1
ATOM 706 O O . PHE A 1 96 ? -7.969 14.172 17.375 1 97.75 96 PHE A O 1
ATOM 713 N N . PHE A 1 97 ? -9.219 14.297 19.125 1 96.94 97 PHE A N 1
ATOM 714 C CA . PHE A 1 97 ? -8.445 13.312 19.875 1 96.94 97 PHE A CA 1
ATOM 715 C C . PHE A 1 97 ? -8.609 11.922 19.266 1 96.94 97 PHE A C 1
ATOM 717 O O . PHE A 1 97 ? -7.68 11.117 19.281 1 96.94 97 PHE A O 1
ATOM 724 N N . LEU A 1 98 ? -9.805 11.656 18.734 1 94.75 98 LEU A N 1
ATOM 725 C CA . LEU A 1 98 ? -9.969 10.398 18.016 1 94.75 98 LEU A CA 1
ATOM 726 C C . LEU A 1 98 ? -9.023 10.328 16.812 1 94.75 98 LEU A C 1
ATOM 728 O O . LEU A 1 98 ? -8.391 9.297 16.578 1 94.75 98 LEU A O 1
ATOM 732 N N . THR A 1 99 ? -8.906 11.445 16.094 1 95.69 99 THR A N 1
ATOM 733 C CA . THR A 1 99 ? -7.992 11.5 14.953 1 95.69 99 THR A CA 1
ATOM 734 C C . THR A 1 99 ? -6.543 11.398 15.414 1 95.69 99 THR A C 1
ATOM 736 O O . THR A 1 99 ? -5.738 10.688 14.805 1 95.69 99 THR A O 1
ATOM 739 N N . VAL A 1 100 ? -6.199 12.109 16.453 1 95.38 100 VAL A N 1
ATOM 740 C CA . VAL A 1 100 ? -4.844 12.062 16.984 1 95.38 100 VAL A CA 1
ATOM 741 C C . VAL A 1 100 ? -4.469 10.609 17.297 1 95.38 100 VAL A C 1
ATOM 743 O O . VAL A 1 100 ? -3.34 10.188 17.047 1 95.38 100 VAL A O 1
ATOM 746 N N . LEU A 1 101 ? -5.395 9.922 17.797 1 91.25 101 LEU A N 1
ATOM 747 C CA . LEU A 1 101 ? -5.137 8.547 18.219 1 91.25 101 LEU A CA 1
ATOM 748 C C . LEU A 1 101 ? -5.039 7.617 17 1 91.25 101 LEU A C 1
ATOM 750 O O . LEU A 1 101 ? -4.129 6.789 16.922 1 91.25 101 LEU A O 1
ATOM 754 N N . VAL A 1 102 ? -5.941 7.77 16.062 1 88.44 102 VAL A N 1
ATOM 755 C CA . VAL A 1 102 ? -6.07 6.773 15.008 1 88.44 102 VAL A CA 1
ATOM 756 C C . VAL A 1 102 ? -5.266 7.207 13.789 1 88.44 102 VAL A C 1
ATOM 758 O O . VAL A 1 102 ? -4.938 6.387 12.93 1 88.44 102 VAL A O 1
ATOM 761 N N . GLY A 1 103 ? -4.98 8.508 13.656 1 89.5 103 GLY A N 1
ATOM 762 C CA . GLY A 1 103 ? -4.125 9.016 12.594 1 89.5 103 GLY A CA 1
ATOM 763 C C . GLY A 1 103 ? -4.883 9.336 11.32 1 89.5 103 GLY A C 1
ATOM 764 O O . GLY A 1 103 ? -4.273 9.555 10.273 1 89.5 103 GLY A O 1
ATOM 765 N N . THR A 1 104 ? -6.191 9.258 11.398 1 88 104 THR A N 1
ATOM 766 C CA . THR A 1 104 ? -7.016 9.57 10.234 1 88 104 THR A CA 1
ATOM 767 C C . THR A 1 104 ? -8.258 10.352 10.641 1 88 104 THR A C 1
ATOM 769 O O . THR A 1 104 ? -8.812 10.133 11.727 1 88 104 THR A O 1
ATOM 772 N N . GLY A 1 105 ? -8.656 11.195 9.766 1 90.88 105 GLY A N 1
ATOM 773 C CA . GLY A 1 105 ? -9.852 11.984 10.016 1 90.88 105 GLY A CA 1
ATOM 774 C C . GLY A 1 105 ? -11.133 11.258 9.672 1 90.88 105 GLY A C 1
ATOM 775 O O . GLY A 1 105 ? -12.227 11.781 9.891 1 90.88 105 GLY A O 1
ATOM 776 N N . HIS A 1 106 ? -11.109 10.055 9.211 1 84.31 106 HIS A N 1
ATOM 777 C CA . HIS A 1 106 ? -12.289 9.336 8.75 1 84.31 106 HIS A CA 1
ATOM 778 C C . HIS A 1 106 ? -13.094 8.781 9.922 1 84.31 106 HIS A C 1
ATOM 780 O O . HIS A 1 106 ? -14.219 8.32 9.75 1 84.31 106 HIS A O 1
ATOM 786 N N . VAL A 1 107 ? -12.633 8.922 11.039 1 80 107 VAL A N 1
ATOM 787 C CA . VAL A 1 107 ? -13.344 8.508 12.242 1 80 107 VAL A CA 1
ATOM 788 C C . VAL A 1 107 ? -14.586 9.375 12.43 1 80 107 VAL A C 1
ATOM 790 O O . VAL A 1 107 ? -15.531 8.977 13.117 1 80 107 VAL A O 1
ATOM 793 N N . VAL A 1 108 ? -14.594 10.445 11.703 1 86.19 108 VAL A N 1
ATOM 794 C CA . VAL A 1 108 ? -15.664 11.43 11.836 1 86.19 108 VAL A CA 1
ATOM 795 C C . VAL A 1 108 ? -16.984 10.828 11.344 1 86.19 108 VAL A C 1
ATOM 797 O O . VAL A 1 108 ? -18.047 11.195 11.828 1 86.19 108 VAL A O 1
ATOM 800 N N . TYR A 1 109 ? -16.969 9.859 10.57 1 86.38 109 TYR A N 1
ATOM 801 C CA . TYR A 1 109 ? -18.156 9.352 9.914 1 86.38 109 TYR A CA 1
ATOM 802 C C . TYR A 1 109 ? -19.062 8.648 10.922 1 86.38 109 TYR A C 1
ATOM 804 O O . TYR A 1 109 ? -20.281 8.594 10.734 1 86.38 109 TYR A O 1
ATOM 812 N N . THR A 1 110 ? -18.516 8.203 11.953 1 86.81 110 THR A N 1
ATOM 813 C CA . THR A 1 110 ? -19.328 7.52 12.953 1 86.81 110 THR A CA 1
ATOM 814 C C . THR A 1 110 ? -19.75 8.484 14.055 1 86.81 110 THR A C 1
ATOM 816 O O . THR A 1 110 ? -20.844 8.352 14.625 1 86.81 110 THR A O 1
ATOM 819 N N . LEU A 1 111 ? -18.984 9.422 14.305 1 94.56 111 LEU A N 1
ATOM 820 C CA . LEU A 1 111 ? -19.234 10.328 15.414 1 94.56 111 LEU A CA 1
ATOM 821 C C . LEU A 1 111 ? -20.141 11.484 14.984 1 94.56 111 LEU A C 1
ATOM 823 O O . LEU A 1 111 ? -20.906 12.016 15.789 1 94.56 111 LEU A O 1
ATOM 827 N N . MET A 1 112 ? -20.141 11.797 13.742 1 95.75 112 MET A N 1
ATOM 828 C CA . MET A 1 112 ? -20.797 13 13.258 1 95.75 112 MET A CA 1
ATOM 829 C C . MET A 1 112 ? -22.312 12.891 13.414 1 95.75 112 MET A C 1
ATOM 831 O O . MET A 1 112 ? -22.969 13.828 13.883 1 95.75 112 MET A O 1
ATOM 835 N N . PRO A 1 113 ? -22.906 11.703 13.094 1 94.62 113 PRO A N 1
ATOM 836 C CA . PRO A 1 113 ? -24.359 11.594 13.312 1 94.62 113 PRO A CA 1
ATOM 837 C C . PRO A 1 113 ? -24.75 11.766 14.773 1 94.62 113 PRO A C 1
ATOM 839 O O . PRO A 1 113 ? -25.812 12.305 15.07 1 94.62 113 PRO A O 1
ATOM 842 N N . ILE A 1 114 ? -23.938 11.375 15.625 1 95.75 114 ILE A N 1
ATOM 843 C CA . ILE A 1 114 ? -24.172 11.492 17.062 1 95.75 114 ILE A CA 1
ATOM 844 C C . ILE A 1 114 ? -24.125 12.961 17.469 1 95.75 114 ILE A C 1
ATOM 846 O O . ILE A 1 114 ? -24.984 13.438 18.203 1 95.75 114 ILE A O 1
ATOM 850 N N . ILE A 1 115 ? -23.141 13.656 17 1 97.19 115 ILE A N 1
ATOM 851 C CA . ILE A 1 115 ? -23 15.086 17.281 1 97.19 115 ILE A CA 1
ATOM 852 C C . ILE A 1 115 ? -24.234 15.836 16.781 1 97.19 115 ILE A C 1
ATOM 854 O O . ILE A 1 115 ? -24.797 16.656 17.5 1 97.19 115 ILE A O 1
ATOM 858 N N . CYS A 1 116 ? -24.672 15.516 15.586 1 95.75 116 CYS A N 1
ATOM 859 C CA . CYS A 1 116 ? -25.844 16.156 15 1 95.75 116 CYS A CA 1
ATOM 860 C C . CYS A 1 116 ? -27.094 15.883 15.836 1 95.75 116 CYS A C 1
ATOM 862 O O . CYS A 1 116 ? -27.875 16.797 16.109 1 95.75 116 CYS A O 1
ATOM 864 N N . ASP A 1 117 ? -27.203 14.672 16.219 1 95.31 117 ASP A N 1
ATOM 865 C CA . ASP A 1 117 ? -28.375 14.25 17 1 95.31 117 ASP A CA 1
ATOM 866 C C . ASP A 1 117 ? -28.438 14.977 18.328 1 95.31 117 ASP A C 1
ATOM 868 O O . ASP A 1 117 ? -29.484 15.492 18.719 1 95.31 117 ASP A O 1
ATOM 872 N N . ILE A 1 118 ? -27.375 15.016 18.984 1 96.12 118 ILE A N 1
ATOM 873 C CA . ILE A 1 118 ? -27.312 15.672 20.297 1 96.12 118 ILE A CA 1
ATOM 874 C C . ILE A 1 118 ? -27.594 17.156 20.141 1 96.12 118 ILE A C 1
ATOM 876 O O . ILE A 1 118 ? -28.344 17.75 20.922 1 96.12 118 ILE A O 1
ATOM 880 N N . ALA A 1 119 ? -27 17.781 19.156 1 96.56 119 ALA A N 1
ATOM 881 C CA . ALA A 1 119 ? -27.203 19.219 18.906 1 96.56 119 ALA A CA 1
ATOM 882 C C . ALA A 1 119 ? -28.688 19.5 18.641 1 96.56 119 ALA A C 1
ATOM 884 O O . ALA A 1 119 ? -29.25 20.422 19.234 1 96.56 119 ALA A O 1
ATOM 885 N N . LEU A 1 120 ? -29.266 18.719 17.859 1 95 120 LEU A N 1
ATOM 886 C CA . LEU A 1 120 ? -30.672 18.906 17.484 1 95 120 LEU A CA 1
ATOM 887 C C . LEU A 1 120 ? -31.578 18.75 18.688 1 95 120 LEU A C 1
ATOM 889 O O . LEU A 1 120 ? -32.469 19.562 18.906 1 95 120 LEU A O 1
ATOM 893 N N . LYS A 1 121 ? -31.344 17.75 19.375 1 93.38 121 LYS A N 1
ATOM 894 C CA . LYS A 1 121 ? -32.219 17.438 20.516 1 93.38 121 LYS A CA 1
ATOM 895 C C . LYS A 1 121 ? -32.062 18.5 21.609 1 93.38 121 LYS A C 1
ATOM 897 O O . LYS A 1 121 ? -33 18.719 22.391 1 93.38 121 LYS A O 1
ATOM 902 N N . LYS A 1 122 ? -30.984 19.172 21.656 1 94.88 122 LYS A N 1
ATOM 903 C CA . LYS A 1 122 ? -30.75 20.219 22.656 1 94.88 122 LYS A CA 1
ATOM 904 C C . LYS A 1 122 ? -31.141 21.594 22.109 1 94.88 122 LYS A C 1
ATOM 906 O O . LYS A 1 122 ? -31.047 22.594 22.812 1 94.88 122 LYS A O 1
ATOM 911 N N . GLY A 1 123 ? -31.484 21.578 20.812 1 94.44 123 GLY A N 1
ATOM 912 C CA . GLY A 1 123 ? -31.891 22.828 20.188 1 94.44 123 GLY A CA 1
ATOM 913 C C . GLY A 1 123 ? -30.719 23.688 19.766 1 94.44 123 GLY A C 1
ATOM 914 O O . GLY A 1 123 ? -30.875 24.891 19.562 1 94.44 123 GLY A O 1
ATOM 915 N N . ILE A 1 124 ? -29.641 23.141 19.75 1 96.56 124 ILE A N 1
ATOM 916 C CA . ILE A 1 124 ? -28.453 23.844 19.281 1 96.56 124 ILE A CA 1
ATOM 917 C C . ILE A 1 124 ? -28.328 23.703 17.766 1 96.56 124 ILE A C 1
ATOM 919 O O . ILE A 1 124 ? -28.5 22.609 17.219 1 96.56 124 ILE A O 1
ATOM 923 N N . ARG A 1 125 ? -28.109 24.781 17.047 1 97.31 125 ARG A N 1
ATOM 924 C CA . ARG A 1 125 ? -27.891 24.75 15.602 1 97.31 125 ARG A CA 1
ATOM 925 C C . ARG A 1 125 ? -26.75 23.812 15.227 1 97.31 125 ARG A C 1
ATOM 927 O O . ARG A 1 125 ? -25.609 24.047 15.594 1 97.31 125 ARG A O 1
ATOM 934 N N . PRO A 1 126 ? -27 22.781 14.508 1 97.38 126 PRO A N 1
ATOM 935 C CA . PRO A 1 126 ? -25.984 21.766 14.227 1 97.38 126 PRO A CA 1
ATOM 936 C C . PRO A 1 126 ? -24.766 22.328 13.484 1 97.38 126 PRO A C 1
ATOM 938 O O . PRO A 1 126 ? -23.641 21.844 13.672 1 97.38 126 PRO A O 1
ATOM 941 N N . GLU A 1 127 ? -24.906 23.297 12.719 1 97.81 127 GLU A N 1
ATOM 942 C CA . GLU A 1 127 ? -23.797 23.922 11.992 1 97.81 127 GLU A CA 1
ATOM 943 C C . GLU A 1 127 ? -22.656 24.297 12.93 1 97.81 127 GLU A C 1
ATOM 945 O O . GLU A 1 127 ? -21.484 24.219 12.555 1 97.81 127 GLU A O 1
ATOM 950 N N . ARG A 1 128 ? -23 24.703 14.086 1 98.19 128 ARG A N 1
ATOM 951 C CA . ARG A 1 128 ? -22.031 25.203 15.055 1 98.19 128 ARG A CA 1
ATOM 952 C C . ARG A 1 128 ? -21.094 24.078 15.508 1 98.19 128 ARG A C 1
ATOM 954 O O . ARG A 1 128 ? -19.906 24.109 15.195 1 98.19 128 ARG A O 1
ATOM 961 N N . PRO A 1 129 ? -21.547 23.031 16.125 1 97.94 129 PRO A N 1
ATOM 962 C CA . PRO A 1 129 ? -20.625 21.969 16.531 1 97.94 129 PRO A CA 1
ATOM 963 C C . PRO A 1 129 ? -20.141 21.125 15.359 1 97.94 129 PRO A C 1
ATOM 965 O O . PRO A 1 129 ? -18.984 20.703 15.336 1 97.94 129 PRO A O 1
ATOM 968 N N . CYS A 1 130 ? -20.953 20.812 14.383 1 97.5 130 CYS A N 1
ATOM 969 C CA . CYS A 1 130 ? -20.594 19.906 13.289 1 97.5 130 CYS A CA 1
ATOM 970 C C . CYS A 1 130 ? -19.531 20.547 12.391 1 97.5 130 CYS A C 1
ATOM 972 O O . CYS A 1 130 ? -18.625 19.859 11.922 1 97.5 130 CYS A O 1
ATOM 974 N N . GLY A 1 131 ? -19.672 21.828 12.125 1 97 131 GLY A N 1
ATOM 975 C CA . GLY A 1 131 ? -18.688 22.516 11.312 1 97 131 GLY A CA 1
ATOM 976 C C . GLY A 1 131 ? -17.297 22.469 11.891 1 97 131 GLY A C 1
ATOM 977 O O . GLY A 1 131 ? -16.328 22.125 11.195 1 97 131 GLY A O 1
ATOM 978 N N . VAL A 1 132 ? -17.188 22.75 13.141 1 98.12 132 VAL A N 1
ATOM 979 C CA . VAL A 1 132 ? -15.875 22.766 13.789 1 98.12 132 VAL A CA 1
ATOM 980 C C . VAL A 1 132 ? -15.367 21.344 13.977 1 98.12 132 VAL A C 1
ATOM 982 O O . VAL A 1 132 ? -14.164 21.094 13.875 1 98.12 132 VAL A O 1
ATOM 985 N N . ALA A 1 133 ? -16.281 20.422 14.219 1 98 133 ALA A N 1
ATOM 986 C CA . ALA A 1 133 ? -15.898 19.031 14.414 1 98 133 ALA A CA 1
ATOM 987 C C . ALA A 1 133 ? -15.312 18.438 13.133 1 98 133 ALA A C 1
ATOM 989 O O . ALA A 1 133 ? -14.367 17.656 13.18 1 98 133 ALA A O 1
ATOM 990 N N . SER A 1 134 ? -15.938 18.781 12.023 1 97.19 134 SER A N 1
ATOM 991 C CA . SER A 1 134 ? -15.398 18.328 10.742 1 97.19 134 SER A CA 1
ATOM 992 C C . SER A 1 134 ? -13.969 18.828 10.539 1 97.19 134 SER A C 1
ATOM 994 O O . SER A 1 134 ? -13.094 18.078 10.133 1 97.19 134 SER A O 1
ATOM 996 N N . ILE A 1 135 ? -13.734 20.094 10.875 1 98 135 ILE A N 1
ATOM 997 C CA . ILE A 1 135 ? -12.406 20.703 10.789 1 98 135 ILE A CA 1
ATOM 998 C C . ILE A 1 135 ? -11.461 20 11.758 1 98 135 ILE A C 1
ATOM 1000 O O . ILE A 1 135 ? -10.328 19.656 11.398 1 98 135 ILE A O 1
ATOM 1004 N N . ALA A 1 136 ? -11.922 19.766 12.93 1 98.31 136 ALA A N 1
ATOM 1005 C CA . ALA A 1 136 ? -11.117 19.172 13.992 1 98.31 136 ALA A CA 1
ATOM 1006 C C . ALA A 1 136 ? -10.656 17.766 13.617 1 98.31 136 ALA A C 1
ATOM 1008 O O . ALA A 1 136 ? -9.555 17.344 13.969 1 98.31 136 ALA A O 1
ATOM 1009 N N . SER A 1 137 ? -11.477 17.031 12.938 1 96.44 137 SER A N 1
ATOM 1010 C CA . SER A 1 137 ? -11.148 15.672 12.539 1 96.44 137 SER A CA 1
ATOM 1011 C C . SER A 1 137 ? -9.953 15.648 11.586 1 96.44 137 SER A C 1
ATOM 1013 O O . SER A 1 137 ? -9.242 14.641 11.5 1 96.44 137 SER A O 1
ATOM 1015 N N . GLN A 1 138 ? -9.719 16.703 10.914 1 96.69 138 GLN A N 1
ATOM 1016 C CA . GLN A 1 138 ? -8.586 16.781 9.992 1 96.69 138 GLN A CA 1
ATOM 1017 C C . GLN A 1 138 ? -7.379 17.422 10.672 1 96.69 138 GLN A C 1
ATOM 1019 O O . GLN A 1 138 ? -6.234 17.047 10.406 1 96.69 138 GLN A O 1
ATOM 1024 N N . VAL A 1 139 ? -7.605 18.391 11.531 1 97.81 139 VAL A N 1
ATOM 1025 C CA . VAL A 1 139 ? -6.543 19.078 12.25 1 97.81 139 VAL A CA 1
ATOM 1026 C C . VAL A 1 139 ? -5.738 18.078 13.07 1 97.81 139 VAL A C 1
ATOM 1028 O O . VAL A 1 139 ? -4.52 18.219 13.219 1 97.81 139 VAL A O 1
ATOM 1031 N N . GLY A 1 140 ? -6.387 17.062 13.539 1 97.19 140 GLY A N 1
ATOM 1032 C CA . GLY A 1 140 ? -5.742 16.031 14.344 1 97.19 140 GLY A CA 1
ATOM 1033 C C . GLY A 1 140 ? -4.641 15.305 13.609 1 97.19 140 GLY A C 1
ATOM 1034 O O . GLY A 1 140 ? -3.756 14.711 14.227 1 97.19 140 GLY A O 1
ATOM 1035 N N . ILE A 1 141 ? -4.637 15.352 12.336 1 95.81 141 ILE A N 1
ATOM 1036 C CA . ILE A 1 141 ? -3.686 14.625 11.508 1 95.81 141 ILE A CA 1
ATOM 1037 C C . ILE A 1 141 ? -2.271 15.141 11.773 1 95.81 141 ILE A C 1
ATOM 1039 O O . ILE A 1 141 ? -1.338 14.344 11.93 1 95.81 141 ILE A O 1
ATOM 1043 N N . THR A 1 142 ? -2.07 16.469 11.906 1 97.5 142 THR A N 1
ATOM 1044 C CA . THR A 1 142 ? -0.754 17.047 12.164 1 97.5 142 THR A CA 1
ATOM 1045 C C . THR A 1 142 ? -0.379 16.906 13.633 1 97.5 142 THR A C 1
ATOM 1047 O O . THR A 1 142 ? 0.676 17.375 14.062 1 97.5 142 THR A O 1
ATOM 1050 N N . CYS A 1 143 ? -1.241 16.234 14.375 1 97.56 143 CYS A N 1
ATOM 1051 C CA . CYS A 1 143 ? -1.01 16.047 15.797 1 97.56 143 CYS A CA 1
ATOM 1052 C C . CYS A 1 143 ? -0.949 14.562 16.141 1 97.56 143 CYS A C 1
ATOM 1054 O O . CYS A 1 143 ? -0.913 14.195 17.312 1 97.56 143 CYS A O 1
ATOM 1056 N N . SER A 1 144 ? -0.991 13.742 15.164 1 94.81 144 SER A N 1
ATOM 1057 C CA . SER A 1 144 ? -1.014 12.297 15.391 1 94.81 144 SER A CA 1
ATOM 1058 C C . SER A 1 144 ? 0.372 11.688 15.211 1 94.81 144 SER A C 1
ATOM 1060 O O . SER A 1 144 ? 1.027 11.922 14.188 1 94.81 144 SER A O 1
ATOM 1062 N N . PRO A 1 145 ? 0.835 10.906 16.125 1 90.75 145 PRO A N 1
ATOM 1063 C CA . PRO A 1 145 ? 2.164 10.297 16.016 1 90.75 145 PRO A CA 1
ATOM 1064 C C . PRO A 1 145 ? 2.254 9.258 14.906 1 90.75 145 PRO A C 1
ATOM 1066 O O . PRO A 1 145 ? 3.354 8.82 14.547 1 90.75 145 PRO A O 1
ATOM 1069 N N . ILE A 1 146 ? 1.149 8.844 14.336 1 87.31 146 ILE A N 1
ATOM 1070 C CA . ILE A 1 146 ? 1.197 7.766 13.352 1 87.31 146 ILE A CA 1
ATOM 1071 C C . ILE A 1 146 ? 0.648 8.266 12.016 1 87.31 146 ILE A C 1
ATOM 1073 O O . ILE A 1 146 ? 0.483 7.484 11.07 1 87.31 146 ILE A O 1
ATOM 1077 N N . ALA A 1 147 ? 0.229 9.539 11.992 1 91.75 147 ALA A N 1
ATOM 1078 C CA . ALA A 1 147 ? -0.265 10.102 10.742 1 91.75 147 ALA A CA 1
ATOM 1079 C C . ALA A 1 147 ? 0.883 10.383 9.773 1 91.75 147 ALA A C 1
ATOM 1081 O O . ALA A 1 147 ? 1.979 10.758 10.203 1 91.75 147 ALA A O 1
ATOM 1082 N N . ALA A 1 148 ? 0.586 10.281 8.57 1 90.5 148 ALA A N 1
ATOM 1083 C CA . ALA A 1 148 ? 1.576 10.461 7.512 1 90.5 148 ALA A CA 1
ATOM 1084 C C . ALA A 1 148 ? 2.234 11.836 7.598 1 90.5 148 ALA A C 1
ATOM 1086 O O . ALA A 1 148 ? 3.432 11.969 7.34 1 90.5 148 ALA A O 1
ATOM 1087 N N . ALA A 1 149 ? 1.52 12.812 7.961 1 95.06 149 ALA A N 1
ATOM 1088 C CA . ALA A 1 149 ? 2.039 14.18 7.988 1 95.06 149 ALA A CA 1
ATOM 1089 C C . ALA A 1 149 ? 3.141 14.328 9.031 1 95.06 149 ALA A C 1
ATOM 1091 O O . ALA A 1 149 ? 4.207 14.875 8.75 1 95.06 149 ALA A O 1
ATOM 1092 N N . VAL A 1 150 ? 2.918 13.82 10.188 1 95.06 150 VAL A N 1
ATOM 1093 C CA . VAL A 1 150 ? 3.871 13.961 11.281 1 95.06 150 VAL A CA 1
ATOM 1094 C C . VAL A 1 150 ? 5.082 13.062 11.031 1 95.06 150 VAL A C 1
ATOM 1096 O O . VAL A 1 150 ? 6.227 13.492 11.195 1 95.06 150 VAL A O 1
ATOM 1099 N N . VAL A 1 151 ? 4.785 11.922 10.625 1 90.44 151 VAL A N 1
ATOM 1100 C CA . VAL A 1 151 ? 5.863 10.977 10.375 1 90.44 151 VAL A CA 1
ATOM 1101 C C . VAL A 1 151 ? 6.75 11.492 9.25 1 90.44 151 VAL A C 1
ATOM 1103 O O . VAL A 1 151 ? 7.98 11.414 9.336 1 90.44 151 VAL A O 1
ATOM 1106 N N . ALA A 1 152 ? 6.133 11.945 8.25 1 94 152 ALA A N 1
ATOM 1107 C CA . ALA A 1 152 ? 6.891 12.508 7.137 1 94 152 ALA A CA 1
ATOM 1108 C C . ALA A 1 152 ? 7.723 13.711 7.594 1 94 152 ALA A C 1
ATOM 1110 O O . ALA A 1 152 ? 8.883 13.852 7.203 1 94 152 ALA A O 1
ATOM 1111 N N . PHE A 1 153 ? 7.137 14.547 8.383 1 97 153 PHE A N 1
ATOM 1112 C CA . PHE A 1 153 ? 7.84 15.727 8.867 1 97 153 PHE A CA 1
ATOM 1113 C C . PHE A 1 153 ? 9.102 15.328 9.625 1 97 153 PHE A C 1
ATOM 1115 O O . PHE A 1 153 ? 10.18 15.867 9.383 1 97 153 PHE A O 1
ATOM 1122 N N . VAL A 1 154 ? 8.969 14.383 10.484 1 94.56 154 VAL A N 1
ATOM 1123 C CA . VAL A 1 154 ? 10.07 13.961 11.336 1 94.56 154 VAL A CA 1
ATOM 1124 C C . VAL A 1 154 ? 11.148 13.273 10.484 1 94.56 154 VAL A C 1
ATOM 1126 O O . VAL A 1 154 ? 12.336 13.578 10.609 1 94.56 154 VAL A O 1
ATOM 1129 N N . THR A 1 155 ? 10.734 12.391 9.633 1 90.56 155 THR A N 1
ATOM 1130 C CA . THR A 1 155 ? 11.664 11.625 8.812 1 90.56 155 THR A CA 1
ATOM 1131 C C . THR A 1 155 ? 12.438 12.547 7.871 1 90.56 155 THR A C 1
ATOM 1133 O O . THR A 1 155 ? 13.664 12.469 7.785 1 90.56 155 THR A O 1
ATOM 1136 N N . ILE A 1 156 ? 11.758 13.422 7.211 1 93.31 156 ILE A N 1
ATOM 1137 C CA . ILE A 1 156 ? 12.375 14.312 6.238 1 93.31 156 ILE A CA 1
ATOM 1138 C C . ILE A 1 156 ? 13.234 15.352 6.961 1 93.31 156 ILE A C 1
ATOM 1140 O O . ILE A 1 156 ? 14.32 15.695 6.5 1 93.31 156 ILE A O 1
ATOM 1144 N N . SER A 1 157 ? 12.773 15.828 8.109 1 96.31 157 SER A N 1
ATOM 1145 C CA . SER A 1 157 ? 13.531 16.812 8.883 1 96.31 157 SER A CA 1
ATOM 1146 C C . SER A 1 157 ? 14.844 16.219 9.375 1 96.31 157 SER A C 1
ATOM 1148 O O . SER A 1 157 ? 15.891 16.875 9.305 1 96.31 157 SER A O 1
ATOM 1150 N N . ASN A 1 158 ? 14.781 15.023 9.844 1 91.44 158 ASN A N 1
ATOM 1151 C CA . ASN A 1 158 ? 16 14.367 10.305 1 91.44 158 ASN A CA 1
ATOM 1152 C C . ASN A 1 158 ? 16.984 14.133 9.164 1 91.44 158 ASN A C 1
ATOM 1154 O O . ASN A 1 158 ? 18.188 14.234 9.352 1 91.44 158 ASN A O 1
ATOM 1158 N N . ALA A 1 159 ? 16.469 13.883 8.023 1 86.62 159 ALA A N 1
ATOM 1159 C CA . ALA A 1 159 ? 17.312 13.703 6.844 1 86.62 159 ALA A CA 1
ATOM 1160 C C . ALA A 1 159 ? 17.953 15.023 6.422 1 86.62 159 ALA A C 1
ATOM 1162 O O . ALA A 1 159 ? 18.938 15.039 5.695 1 86.62 159 ALA A O 1
ATOM 1163 N N . ASN A 1 160 ? 17.344 16.109 6.832 1 91.81 160 ASN A N 1
ATOM 1164 C CA . ASN A 1 160 ? 17.859 17.438 6.488 1 91.81 160 ASN A CA 1
ATOM 1165 C C . ASN A 1 160 ? 18.453 18.141 7.699 1 91.81 160 ASN A C 1
ATOM 1167 O O . ASN A 1 160 ? 18.391 19.359 7.812 1 91.81 160 ASN A O 1
ATOM 1171 N N . HIS A 1 161 ? 18.953 17.359 8.688 1 89.19 161 HIS A N 1
ATOM 1172 C CA . HIS A 1 161 ? 19.812 17.781 9.781 1 89.19 161 HIS A CA 1
ATOM 1173 C C . HIS A 1 161 ? 19.031 18.594 10.812 1 89.19 161 HIS A C 1
ATOM 1175 O O . HIS A 1 161 ? 19.594 19.453 11.477 1 89.19 161 HIS A O 1
ATOM 1181 N N . PHE A 1 162 ? 17.688 18.562 10.828 1 94.69 162 PHE A N 1
ATOM 1182 C CA . PHE A 1 162 ? 16.875 19.016 11.953 1 94.69 162 PHE A CA 1
ATOM 1183 C C . PHE A 1 162 ? 16.469 17.828 12.828 1 94.69 162 PHE A C 1
ATOM 1185 O O . PHE A 1 162 ? 15.461 17.172 12.555 1 94.69 162 PHE A O 1
ATOM 1192 N N . ASP A 1 163 ? 17.266 17.609 13.836 1 90.12 163 ASP A N 1
ATOM 1193 C CA . ASP A 1 163 ? 17.031 16.469 14.703 1 90.12 163 ASP A CA 1
ATOM 1194 C C . ASP A 1 163 ? 15.805 16.672 15.578 1 90.12 163 ASP A C 1
ATOM 1196 O O . ASP A 1 163 ? 15.883 17.297 16.641 1 90.12 163 ASP A O 1
ATOM 1200 N N . ILE A 1 164 ? 14.75 16.141 15.125 1 94.44 164 ILE A N 1
ATOM 1201 C CA . ILE A 1 164 ? 13.484 16.297 15.828 1 94.44 164 ILE A CA 1
ATOM 1202 C C . ILE A 1 164 ? 12.805 14.945 15.984 1 94.44 164 ILE A C 1
ATOM 1204 O O . ILE A 1 164 ? 12.953 14.07 15.125 1 94.44 164 ILE A O 1
ATOM 1208 N N . THR A 1 165 ? 12.148 14.719 17.109 1 92.25 165 THR A N 1
ATOM 1209 C CA . THR A 1 165 ? 11.422 13.484 17.375 1 92.25 165 THR A CA 1
ATOM 1210 C C . THR A 1 165 ? 9.914 13.711 17.312 1 92.25 165 THR A C 1
ATOM 1212 O O . THR A 1 165 ? 9.453 14.859 17.328 1 92.25 165 THR A O 1
ATOM 1215 N N . ILE A 1 166 ? 9.133 12.68 17.188 1 91.88 166 ILE A N 1
ATOM 1216 C CA . ILE A 1 166 ? 7.68 12.742 17.094 1 91.88 166 ILE A CA 1
ATOM 1217 C C . ILE A 1 166 ? 7.113 13.43 18.328 1 91.88 166 ILE A C 1
ATOM 1219 O O . ILE A 1 166 ? 6.332 14.375 18.219 1 91.88 166 ILE A O 1
ATOM 1223 N N . PRO A 1 167 ? 7.582 13.078 19.562 1 92.5 167 PRO A N 1
ATOM 1224 C CA . PRO A 1 167 ? 7.039 13.758 20.75 1 92.5 167 PRO A CA 1
ATOM 1225 C C . PRO A 1 167 ? 7.309 15.266 20.734 1 92.5 167 PRO A C 1
ATOM 1227 O O . PRO A 1 167 ? 6.453 16.047 21.141 1 92.5 167 PRO A O 1
ATOM 1230 N N . ARG A 1 168 ? 8.414 15.625 20.234 1 95.31 168 ARG A N 1
ATOM 1231 C CA . ARG A 1 168 ? 8.75 17.047 20.188 1 95.31 168 ARG A CA 1
ATOM 1232 C C . ARG A 1 168 ? 7.852 17.781 19.203 1 95.31 168 ARG A C 1
ATOM 1234 O O . ARG A 1 168 ? 7.473 18.938 19.453 1 95.31 168 ARG A O 1
ATOM 1241 N N . VAL A 1 169 ? 7.566 17.156 18.109 1 96.88 169 VAL A N 1
ATOM 1242 C CA . VAL A 1 169 ? 6.637 17.734 17.141 1 96.88 169 VAL A CA 1
ATOM 1243 C C . VAL A 1 169 ? 5.262 17.906 17.797 1 96.88 169 VAL A C 1
ATOM 1245 O O . VAL A 1 169 ? 4.641 18.953 17.688 1 96.88 169 VAL A O 1
ATOM 1248 N N . LEU A 1 170 ? 4.836 16.891 18.516 1 96.5 170 LEU A N 1
ATOM 1249 C CA . LEU A 1 170 ? 3.502 16.875 19.109 1 96.5 170 LEU A CA 1
ATOM 1250 C C . LEU A 1 170 ? 3.398 17.906 20.234 1 96.5 170 LEU A C 1
ATOM 1252 O O . LEU A 1 170 ? 2.334 18.484 20.453 1 96.5 170 LEU A O 1
ATOM 1256 N N . MET A 1 171 ? 4.504 18.094 20.906 1 96.88 171 MET A N 1
ATOM 1257 C CA . MET A 1 171 ? 4.523 19.078 21.984 1 96.88 171 MET A CA 1
ATOM 1258 C C . MET A 1 171 ? 4.246 20.484 21.469 1 96.88 171 MET A C 1
ATOM 1260 O O . MET A 1 171 ? 3.799 21.344 22.219 1 96.88 171 MET A O 1
ATOM 1264 N N . ILE A 1 172 ? 4.473 20.688 20.203 1 98.44 172 ILE A N 1
ATOM 1265 C CA . ILE A 1 172 ? 4.219 21.984 19.594 1 98.44 172 ILE A CA 1
ATOM 1266 C C . ILE A 1 172 ? 2.857 21.984 18.906 1 98.44 172 ILE A C 1
ATOM 1268 O O . ILE A 1 172 ? 2.031 22.875 19.125 1 98.44 172 ILE A O 1
ATOM 1272 N N . SER A 1 173 ? 2.625 20.938 18.109 1 98.44 173 SER A N 1
ATOM 1273 C CA . SER A 1 173 ? 1.454 20.922 17.234 1 98.44 173 SER A CA 1
ATOM 1274 C C . SER A 1 173 ? 0.169 20.766 18.047 1 98.44 173 SER A C 1
ATOM 1276 O O . SER A 1 173 ? -0.846 21.391 17.734 1 98.44 173 SER A O 1
ATOM 1278 N N . ILE A 1 174 ? 0.135 19.922 19.094 1 98.62 174 ILE A N 1
ATOM 1279 C CA . ILE A 1 174 ? -1.09 19.625 19.828 1 98.62 174 ILE A CA 1
ATOM 1280 C C . ILE A 1 174 ? -1.591 20.891 20.516 1 98.62 174 ILE A C 1
ATOM 1282 O O . ILE A 1 174 ? -2.721 21.328 20.281 1 98.62 174 ILE A O 1
ATOM 1286 N N . PRO A 1 175 ? -0.75 21.547 21.344 1 98.75 175 PRO A N 1
ATOM 1287 C CA . PRO A 1 175 ? -1.266 22.781 21.969 1 98.75 175 PRO A CA 1
ATOM 1288 C C . PRO A 1 175 ? -1.647 23.844 20.938 1 98.75 175 PRO A C 1
ATOM 1290 O O . PRO A 1 175 ? -2.639 24.547 21.125 1 98.75 175 PRO A O 1
ATOM 1293 N N . ALA A 1 176 ? -0.908 24 19.906 1 98.88 176 ALA A N 1
ATOM 1294 C CA . ALA A 1 176 ? -1.191 24.984 18.875 1 98.88 176 ALA A CA 1
ATOM 1295 C C . ALA A 1 176 ? -2.539 24.719 18.203 1 98.88 176 ALA A C 1
ATOM 1297 O O . ALA A 1 176 ? -3.359 25.625 18.062 1 98.88 176 ALA A O 1
ATOM 1298 N N . CYS A 1 177 ? -2.752 23.469 17.812 1 98.81 177 CYS A N 1
ATOM 1299 C CA . CYS A 1 177 ? -3.975 23.109 17.109 1 98.81 177 CYS A CA 1
ATOM 1300 C C . CYS A 1 177 ? -5.18 23.172 18.031 1 98.81 177 CYS A C 1
ATOM 1302 O O . CYS A 1 1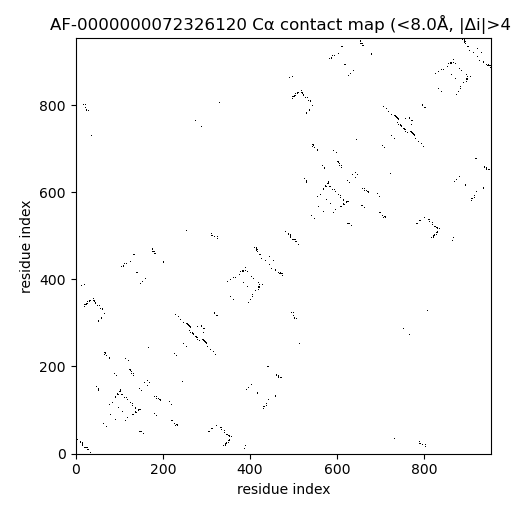77 ? -6.285 23.516 17.609 1 98.81 177 CYS A O 1
ATOM 1304 N N . LEU A 1 178 ? -4.973 22.828 19.312 1 98.81 178 LEU A N 1
ATOM 1305 C CA . LEU A 1 178 ? -6.062 22.969 20.281 1 98.81 178 LEU A CA 1
ATOM 1306 C C . LEU A 1 178 ? -6.469 24.422 20.438 1 98.81 178 LEU A C 1
ATOM 1308 O O . LEU A 1 178 ? -7.66 24.734 20.547 1 98.81 178 LEU A O 1
ATOM 1312 N N . CYS A 1 179 ? -5.52 25.312 20.484 1 98.81 179 CYS A N 1
ATOM 1313 C CA . CYS A 1 179 ? -5.828 26.734 20.531 1 98.81 179 CYS A CA 1
ATOM 1314 C C . CYS A 1 179 ? -6.625 27.172 19.312 1 98.81 179 CYS A C 1
ATOM 1316 O O . CYS A 1 179 ? -7.602 27.906 19.422 1 98.81 179 CYS A O 1
ATOM 1318 N N . GLY A 1 180 ? -6.176 26.703 18.172 1 98.81 180 GLY A N 1
ATOM 1319 C CA . GLY A 1 180 ? -6.891 27.016 16.938 1 98.81 180 GLY A CA 1
ATOM 1320 C C . GLY A 1 180 ? -8.312 26.5 16.922 1 98.81 180 GLY A C 1
ATOM 1321 O O . GLY A 1 180 ? -9.234 27.203 16.516 1 98.81 180 GLY A O 1
ATOM 1322 N N . LEU A 1 181 ? -8.508 25.281 17.375 1 98.69 181 LEU A N 1
ATOM 1323 C CA . LEU A 1 181 ? -9.836 24.656 17.391 1 98.69 181 LEU A CA 1
ATOM 1324 C C . LEU A 1 181 ? -10.75 25.359 18.391 1 98.69 181 LEU A C 1
ATOM 1326 O O . LEU A 1 181 ? -11.938 25.547 18.125 1 98.69 181 LEU A O 1
ATOM 1330 N N . MET A 1 182 ? -10.195 25.75 19.516 1 98.56 182 MET A N 1
ATOM 1331 C CA . MET A 1 182 ? -10.992 26.484 20.516 1 98.56 182 MET A CA 1
ATOM 1332 C C . MET A 1 182 ? -11.391 27.859 19.984 1 98.56 182 MET A C 1
ATOM 1334 O O . MET A 1 182 ? -12.516 28.312 20.219 1 98.56 182 MET A O 1
ATOM 1338 N N . ALA A 1 183 ? -10.477 28.484 19.297 1 98.81 183 ALA A N 1
ATOM 1339 C CA . ALA A 1 183 ? -10.82 29.766 18.672 1 98.81 183 ALA A CA 1
ATOM 1340 C C . ALA A 1 183 ? -11.938 29.578 17.641 1 98.81 183 ALA A C 1
ATOM 1342 O O . ALA A 1 183 ? -12.852 30.406 17.578 1 98.81 183 ALA A O 1
ATOM 1343 N N . ALA A 1 184 ? -11.836 28.531 16.875 1 98.69 184 ALA A N 1
ATOM 1344 C CA . ALA A 1 184 ? -12.859 28.234 15.875 1 98.69 184 ALA A CA 1
ATOM 1345 C C . ALA A 1 184 ? -14.195 27.922 16.547 1 98.69 184 ALA A C 1
ATOM 1347 O O . ALA A 1 184 ? -15.25 28.359 16.062 1 98.69 184 ALA A O 1
ATOM 1348 N N . ALA A 1 185 ? -14.141 27.156 17.609 1 98.56 185 ALA A N 1
ATOM 1349 C CA . ALA A 1 185 ? -15.352 26.812 18.344 1 98.56 185 ALA A CA 1
ATOM 1350 C C . ALA A 1 185 ? -15.984 28.062 18.953 1 98.56 185 ALA A C 1
ATOM 1352 O O . ALA A 1 185 ? -17.203 28.219 18.922 1 98.56 185 ALA A O 1
ATOM 1353 N N . ALA A 1 186 ? -15.188 28.938 19.531 1 98.44 186 ALA A N 1
ATOM 1354 C CA . ALA A 1 186 ? -15.68 30.172 20.094 1 98.44 186 ALA A CA 1
ATOM 1355 C C . ALA A 1 186 ? -16.344 31.047 19.031 1 98.44 186 ALA A C 1
ATOM 1357 O O . ALA A 1 186 ? -17.391 31.641 19.281 1 98.44 186 ALA A O 1
ATOM 1358 N N . ALA A 1 187 ? -15.734 31.078 17.891 1 98.12 187 ALA A N 1
ATOM 1359 C CA . ALA A 1 187 ? -16.281 31.875 16.797 1 98.12 187 ALA A CA 1
ATOM 1360 C C . ALA A 1 187 ? -17.578 31.266 16.281 1 98.12 187 ALA A C 1
ATOM 1362 O O . ALA A 1 187 ? -18.453 31.984 15.766 1 98.12 187 ALA A O 1
ATOM 1363 N N . SER A 1 188 ? -17.75 29.953 16.422 1 97.44 188 SER A N 1
ATOM 1364 C CA . SER A 1 188 ? -18.906 29.234 15.906 1 97.44 188 SER A CA 1
ATOM 1365 C C . SER A 1 188 ? -20.031 29.172 16.938 1 97.44 188 SER A C 1
ATOM 1367 O O . SER A 1 188 ? -21.141 28.75 16.625 1 97.44 188 SER A O 1
ATOM 1369 N N . TYR A 1 189 ? -19.75 29.641 18.125 1 95.56 189 TYR A N 1
ATOM 1370 C CA . TYR A 1 189 ? -20.656 29.438 19.25 1 95.56 189 TYR A CA 1
ATOM 1371 C C . TYR A 1 189 ? -21.984 30.125 19 1 95.56 189 TYR A C 1
ATOM 1373 O O . TYR A 1 189 ? -23.047 29.594 19.375 1 95.56 189 TYR A O 1
ATOM 1381 N N . HIS A 1 190 ? -22.031 31.234 18.406 1 94.06 190 HIS A N 1
ATOM 1382 C CA . HIS A 1 190 ? -23.281 31.953 18.141 1 94.06 190 HIS A CA 1
ATOM 1383 C C . HIS A 1 190 ? -23.469 32.188 16.641 1 94.06 190 HIS A C 1
ATOM 1385 O O . HIS A 1 190 ? -24.141 33.125 16.234 1 94.06 190 HIS A O 1
ATOM 1391 N N . ARG A 1 191 ? -22.812 31.328 15.953 1 94.94 191 ARG A N 1
ATOM 1392 C CA . ARG A 1 191 ? -22.906 31.469 14.5 1 94.94 191 ARG A CA 1
ATOM 1393 C C . ARG A 1 191 ? -24.312 31.125 14.008 1 94.94 191 ARG A C 1
ATOM 1395 O O . ARG A 1 191 ? -24.906 30.141 14.438 1 94.94 191 ARG A O 1
ATOM 1402 N N . GLY A 1 192 ? -24.812 31.984 13.117 1 93.44 192 GLY A N 1
ATOM 1403 C CA . GLY A 1 192 ? -26.141 31.734 12.57 1 93.44 192 GLY A CA 1
ATOM 1404 C C . GLY A 1 192 ? -27.25 31.969 13.578 1 93.44 192 GLY A C 1
ATOM 1405 O O . GLY A 1 192 ? -26.984 32.312 14.734 1 93.44 192 GLY A O 1
ATOM 1406 N N . LEU A 1 193 ? -28.453 31.734 13.156 1 96.06 193 LEU A N 1
ATOM 1407 C CA . LEU A 1 193 ? -29.625 31.922 14.016 1 96.06 193 LEU A CA 1
ATOM 1408 C C . LEU A 1 193 ? -29.906 30.672 14.844 1 96.06 193 LEU A C 1
ATOM 1410 O O . LEU A 1 193 ? -29.656 29.562 14.391 1 96.06 193 LEU A O 1
ATOM 1414 N N . ASP A 1 194 ? -30.312 30.922 16.016 1 96.25 194 ASP A N 1
ATOM 1415 C CA . ASP A 1 194 ? -30.828 29.781 16.781 1 96.25 194 ASP A CA 1
ATOM 1416 C C . ASP A 1 194 ? -31.953 29.078 16.016 1 96.25 194 ASP A C 1
ATOM 1418 O O . ASP A 1 194 ? -32.688 29.703 15.242 1 96.25 194 ASP A O 1
ATOM 1422 N N . LEU A 1 195 ? -32.062 27.781 16.281 1 95.31 195 LEU A N 1
ATOM 1423 C CA . LEU A 1 195 ? -33 26.953 15.523 1 95.31 195 LEU A CA 1
ATOM 1424 C C . LEU A 1 195 ? -34.438 27.484 15.641 1 95.31 195 LEU A C 1
ATOM 1426 O O . LEU A 1 195 ? -35.188 27.469 14.672 1 95.31 195 LEU A O 1
ATOM 1430 N N . ASP A 1 196 ? -34.844 27.953 16.766 1 94.25 196 ASP A N 1
ATOM 1431 C CA . ASP A 1 196 ? -36.188 28.422 17 1 94.25 196 ASP A CA 1
ATOM 1432 C C . ASP A 1 196 ? -36.438 29.75 16.297 1 94.25 196 ASP A C 1
ATOM 1434 O O . ASP A 1 196 ? -37.594 30.141 16.094 1 94.25 196 ASP A O 1
ATOM 1438 N N . LYS A 1 197 ? -35.438 30.375 15.969 1 96.75 197 LYS A N 1
ATOM 1439 C CA . LYS A 1 197 ? -35.531 31.688 15.328 1 96.75 197 LYS A CA 1
ATOM 1440 C C . LYS A 1 197 ? -35.219 31.594 13.844 1 96.75 197 LYS A C 1
ATOM 1442 O O . LYS A 1 197 ? -35.281 32.594 13.125 1 96.75 197 LYS A O 1
ATOM 1447 N N . ASP A 1 198 ? -34.781 30.484 13.352 1 95.94 198 ASP A N 1
ATOM 1448 C CA . ASP A 1 198 ? -34.438 30.297 11.953 1 95.94 198 ASP A CA 1
ATOM 1449 C C . ASP A 1 198 ? -35.656 30.016 11.102 1 95.94 198 ASP A C 1
ATOM 1451 O O . ASP A 1 198 ? -36.25 28.922 11.188 1 95.94 198 ASP A O 1
ATOM 1455 N N . PRO A 1 199 ? -36 30.969 10.297 1 95.75 199 PRO A N 1
ATOM 1456 C CA . PRO A 1 199 ? -37.25 30.812 9.539 1 95.75 199 PRO A CA 1
ATOM 1457 C C . PRO A 1 199 ? -37.219 29.594 8.609 1 95.75 199 PRO A C 1
ATOM 1459 O O . PRO A 1 199 ? -38.219 28.938 8.43 1 95.75 199 PRO A O 1
ATOM 1462 N N . GLU A 1 200 ? -36.156 29.344 8.016 1 94 200 GLU A N 1
ATOM 1463 C CA . GLU A 1 200 ? -36.062 28.188 7.117 1 94 200 GLU A CA 1
ATOM 1464 C C . GLU A 1 200 ? -36.219 26.875 7.875 1 94 200 GLU A C 1
ATOM 1466 O O . GLU A 1 200 ? -36.875 25.953 7.395 1 94 200 GLU A O 1
ATOM 1471 N N . PHE A 1 201 ? -35.625 26.781 9.008 1 95.38 201 PHE A N 1
ATOM 1472 C CA . PHE A 1 201 ? -35.719 25.578 9.828 1 95.38 201 PHE A CA 1
ATOM 1473 C C . PHE A 1 201 ? -37.156 25.406 10.352 1 95.38 201 PHE A C 1
ATOM 1475 O O . PHE A 1 201 ? -37.688 24.281 10.352 1 95.38 201 PHE A O 1
ATOM 1482 N N . GLN A 1 202 ? -37.719 26.531 10.719 1 95.25 202 GLN A N 1
ATOM 1483 C CA . GLN A 1 202 ? -39.094 26.469 11.242 1 95.25 202 GLN A CA 1
ATOM 1484 C C . GLN A 1 202 ? -40.062 26.031 10.164 1 95.25 202 GLN A C 1
ATOM 1486 O O . GLN A 1 202 ? -41.031 25.281 10.445 1 95.25 202 GLN A O 1
ATOM 1491 N N . LYS A 1 203 ? -39.844 26.484 9.016 1 95.31 203 LYS A N 1
ATOM 1492 C CA . LYS A 1 203 ? -40.688 26.047 7.898 1 95.31 203 LYS A CA 1
ATOM 1493 C C . LYS A 1 203 ? -40.531 24.531 7.672 1 95.31 203 LYS A C 1
ATOM 1495 O O . LYS A 1 203 ? -41.531 23.859 7.375 1 95.31 203 LYS A O 1
ATOM 1500 N N . LYS A 1 204 ? -39.375 24.016 7.777 1 94.19 204 LYS A N 1
ATOM 1501 C CA . LYS A 1 204 ? -39.094 22.594 7.559 1 94.19 204 LYS A CA 1
ATOM 1502 C C . LYS A 1 204 ? -39.812 21.734 8.602 1 94.19 204 LYS A C 1
ATOM 1504 O O . LYS A 1 204 ? -40.406 20.703 8.266 1 94.19 204 LYS A O 1
ATOM 1509 N N . ILE A 1 205 ? -39.812 22.188 9.812 1 94.56 205 ILE A N 1
ATOM 1510 C CA . ILE A 1 205 ? -40.344 21.328 10.875 1 94.56 205 ILE A CA 1
ATOM 1511 C C . ILE A 1 205 ? -41.844 21.516 10.984 1 94.56 205 ILE A C 1
ATOM 1513 O O . ILE A 1 205 ? -42.531 20.812 11.75 1 94.56 205 ILE A O 1
ATOM 1517 N N . ALA A 1 206 ? -42.375 22.5 10.297 1 95.06 206 ALA A N 1
ATOM 1518 C CA . ALA A 1 206 ? -43.812 22.656 10.234 1 95.06 206 ALA A CA 1
ATOM 1519 C C . ALA A 1 206 ? -44.469 21.484 9.484 1 95.06 206 ALA A C 1
ATOM 1521 O O . ALA A 1 206 ? -45.625 21.172 9.711 1 95.06 206 ALA A O 1
ATOM 1522 N N . ASP A 1 207 ? -43.719 20.875 8.617 1 95 207 ASP A N 1
ATOM 1523 C CA . ASP A 1 207 ? -44.125 19.656 7.941 1 95 207 ASP A CA 1
ATOM 1524 C C . ASP A 1 207 ? -43.906 18.422 8.828 1 95 207 ASP A C 1
ATOM 1526 O O . ASP A 1 207 ? -42.781 18.141 9.219 1 95 207 ASP A O 1
ATOM 1530 N N . PRO A 1 208 ? -44.969 17.672 9.094 1 94 208 PRO A N 1
ATOM 1531 C CA . PRO A 1 208 ? -44.844 16.531 10.008 1 94 208 PRO A CA 1
ATOM 1532 C C . PRO A 1 208 ? -43.875 15.469 9.492 1 94 208 PRO A C 1
ATOM 1534 O O . PRO A 1 208 ? -43.188 14.82 10.281 1 94 208 PRO A O 1
ATOM 1537 N N . ILE A 1 209 ? -43.875 15.273 8.305 1 93.62 209 ILE A N 1
ATOM 1538 C CA . ILE A 1 209 ? -42.969 14.297 7.711 1 93.62 209 ILE A CA 1
ATOM 1539 C C . ILE A 1 209 ? -41.531 14.742 7.91 1 93.62 209 ILE A C 1
ATOM 1541 O O . ILE A 1 209 ? -40.656 13.938 8.297 1 93.62 209 ILE A O 1
ATOM 1545 N N . GLN A 1 210 ? -41.25 15.938 7.691 1 92.5 210 GLN A N 1
ATOM 1546 C CA . GLN A 1 210 ? -39.906 16.484 7.871 1 92.5 210 GLN A CA 1
ATOM 1547 C C . GLN A 1 210 ? -39.531 16.516 9.344 1 92.5 210 GLN A C 1
ATOM 1549 O O . GLN A 1 210 ? -38.375 16.281 9.695 1 92.5 210 GLN A O 1
ATOM 1554 N N . ARG A 1 211 ? -40.469 16.828 10.086 1 92.94 211 ARG A N 1
ATOM 1555 C CA . ARG A 1 211 ? -40.219 16.859 11.523 1 92.94 211 ARG A CA 1
ATOM 1556 C C . ARG A 1 211 ? -39.812 15.484 12.031 1 92.94 211 ARG A C 1
ATOM 1558 O O . ARG A 1 211 ? -38.875 15.359 12.828 1 92.94 211 ARG A O 1
ATOM 1565 N N . GLU A 1 212 ? -40.5 14.469 11.578 1 92.12 212 GLU A N 1
ATOM 1566 C CA . GLU A 1 212 ? -40.156 13.102 11.961 1 92.12 212 GLU A CA 1
ATOM 1567 C C . GLU A 1 212 ? -38.781 12.703 11.422 1 92.12 212 GLU A C 1
ATOM 1569 O O . GLU A 1 212 ? -38.031 11.992 12.094 1 92.12 212 GLU A O 1
ATOM 1574 N N . TYR A 1 213 ? -38.5 13.172 10.281 1 90.62 213 TYR A N 1
ATOM 1575 C CA . TYR A 1 213 ? -37.188 12.906 9.68 1 90.62 213 TYR A CA 1
ATOM 1576 C C . TYR A 1 213 ? -36.094 13.547 10.492 1 90.62 213 TYR A C 1
ATOM 1578 O O . TYR A 1 213 ? -35.031 12.922 10.727 1 90.62 213 TYR A O 1
ATOM 1586 N N . ILE A 1 214 ? -36.281 14.703 10.953 1 92.38 214 ILE A N 1
ATOM 1587 C CA . ILE A 1 214 ? -35.25 15.5 11.625 1 92.38 214 ILE A CA 1
ATOM 1588 C C . ILE A 1 214 ? -35.094 15.039 13.07 1 92.38 214 ILE A C 1
ATOM 1590 O O . ILE A 1 214 ? -34 14.867 13.562 1 92.38 214 ILE A O 1
ATOM 1594 N N . TYR A 1 215 ? -36.219 14.766 13.734 1 91.81 215 TYR A N 1
ATOM 1595 C CA . TYR A 1 215 ? -36.156 14.492 15.164 1 91.81 215 TYR A CA 1
ATOM 1596 C C . TYR A 1 215 ? -36.406 13.016 15.453 1 91.81 215 TYR A C 1
ATOM 1598 O O . TYR A 1 215 ? -36.156 12.547 16.562 1 91.81 215 TYR A O 1
ATOM 1606 N N . GLY A 1 216 ? -36.875 12.289 14.516 1 85.06 216 GLY A N 1
ATOM 1607 C CA . GLY A 1 216 ? -37.375 10.938 14.75 1 85.06 216 GLY A CA 1
ATOM 1608 C C . GLY A 1 216 ? -36.281 9.906 14.875 1 85.06 216 GLY A C 1
ATOM 1609 O O . GLY A 1 216 ? -36.5 8.836 15.438 1 85.06 216 GLY A O 1
ATOM 1610 N N . SER A 1 217 ? -35.156 10.086 14.297 1 80.75 217 SER A N 1
ATOM 1611 C CA . SER A 1 217 ? -34.094 9.102 14.32 1 80.75 217 SER A CA 1
ATOM 1612 C C . SER A 1 217 ? -33.094 9.391 15.453 1 80.75 217 SER A C 1
ATOM 1614 O O . SER A 1 217 ? -32.969 10.539 15.875 1 80.75 217 SER A O 1
ATOM 1616 N N . ASN A 1 218 ? -32.656 8.219 16.109 1 83 218 ASN A N 1
ATOM 1617 C CA . ASN A 1 218 ? -31.609 8.312 17.141 1 83 218 ASN A CA 1
ATOM 1618 C C . ASN A 1 218 ? -30.328 7.613 16.703 1 83 218 ASN A C 1
ATOM 1620 O O . ASN A 1 218 ? -30.312 6.402 16.484 1 83 218 ASN A O 1
ATOM 1624 N N . ALA A 1 219 ? -29.281 8.445 16.547 1 86.06 219 ALA A N 1
ATOM 1625 C CA . ALA A 1 219 ? -27.969 7.883 16.281 1 86.06 219 ALA A CA 1
ATOM 1626 C C . ALA A 1 219 ? -27.203 7.59 17.578 1 86.06 219 ALA A C 1
ATOM 1628 O O . ALA A 1 219 ? -26.859 8.508 18.312 1 86.06 219 ALA A O 1
ATOM 1629 N N . THR A 1 220 ? -26.969 6.309 17.828 1 89.75 220 THR A N 1
ATOM 1630 C CA . THR A 1 220 ? -26.281 5.973 19.078 1 89.75 220 THR A CA 1
ATOM 1631 C C . THR A 1 220 ? -25.5 4.668 18.938 1 89.75 220 THR A C 1
ATOM 1633 O O . THR A 1 220 ? -25.875 3.801 18.141 1 89.75 220 THR A O 1
ATOM 1636 N N . THR A 1 221 ? -24.391 4.652 19.625 1 88.81 221 THR A N 1
ATOM 1637 C CA . THR A 1 221 ? -23.609 3.424 19.703 1 88.81 221 THR A CA 1
ATOM 1638 C C . THR A 1 221 ? -23.703 2.811 21.094 1 88.81 221 THR A C 1
ATOM 1640 O O . THR A 1 221 ? -23.125 1.744 21.344 1 88.81 221 THR A O 1
ATOM 1643 N N . LEU A 1 222 ? -24.453 3.402 21.922 1 91.25 222 LEU A N 1
ATOM 1644 C CA . LEU A 1 222 ? -24.484 2.99 23.328 1 91.25 222 LEU A CA 1
ATOM 1645 C C . LEU A 1 222 ? -25.25 1.683 23.5 1 91.25 222 LEU A C 1
ATOM 1647 O O . LEU A 1 222 ? -25.078 0.988 24.5 1 91.25 222 LEU A O 1
ATOM 1651 N N . ASP A 1 223 ? -26.047 1.334 22.531 1 89.31 223 ASP A N 1
ATOM 1652 C CA . ASP A 1 223 ? -26.812 0.1 22.594 1 89.31 223 ASP A CA 1
ATOM 1653 C C . ASP A 1 223 ? -25.984 -1.098 22.141 1 89.31 223 ASP A C 1
ATOM 1655 O O . ASP A 1 223 ? -26.391 -2.248 22.328 1 89.31 223 ASP A O 1
ATOM 1659 N N . ARG A 1 224 ? -24.875 -0.812 21.703 1 89.88 224 ARG A N 1
ATOM 1660 C CA . ARG A 1 224 ? -24.031 -1.89 21.203 1 89.88 224 ARG A CA 1
ATOM 1661 C C . ARG A 1 224 ? -23.141 -2.441 22.312 1 89.88 224 ARG A C 1
ATOM 1663 O O . ARG A 1 224 ? -22.484 -1.68 23.031 1 89.88 224 ARG A O 1
ATOM 1670 N N . GLN A 1 225 ? -23.156 -3.74 22.375 1 93.56 225 GLN A N 1
ATOM 1671 C CA . GLN A 1 225 ? -22.25 -4.375 23.328 1 93.56 225 GLN A CA 1
ATOM 1672 C C . GLN A 1 225 ? -20.859 -4.562 22.703 1 93.56 225 GLN A C 1
ATOM 1674 O O . GLN A 1 225 ? -20.719 -5.176 21.641 1 93.56 225 GLN A O 1
ATOM 1679 N N . ILE A 1 226 ? -19.906 -4.012 23.422 1 95.19 226 ILE A N 1
ATOM 1680 C CA . ILE A 1 226 ? -18.531 -4.086 22.953 1 95.19 226 ILE A CA 1
ATOM 1681 C C . ILE A 1 226 ? -17.797 -5.215 23.656 1 95.19 226 ILE A C 1
ATOM 1683 O O . ILE A 1 226 ? -17.672 -5.207 24.891 1 95.19 226 ILE A O 1
ATOM 1687 N N . PRO A 1 227 ? -17.359 -6.156 22.922 1 95.31 227 PRO A N 1
ATOM 1688 C CA . PRO A 1 227 ? -16.625 -7.258 23.562 1 95.31 227 PRO A CA 1
ATOM 1689 C C . PRO A 1 227 ? -15.305 -6.812 24.188 1 95.31 227 PRO A C 1
ATOM 1691 O O . PRO A 1 227 ? -14.719 -5.816 23.75 1 95.31 227 PRO A O 1
ATOM 1694 N N . GLN A 1 228 ? -14.828 -7.52 25.172 1 97.06 228 GLN A N 1
ATOM 1695 C CA . GLN A 1 228 ? -13.57 -7.223 25.859 1 97.06 228 GLN A CA 1
ATOM 1696 C C . GLN A 1 228 ? -12.391 -7.281 24.891 1 97.06 228 GLN A C 1
ATOM 1698 O O . GLN A 1 228 ? -11.43 -6.527 25.016 1 97.06 228 GLN A O 1
ATOM 1703 N N . SER A 1 229 ? -12.484 -8.133 23.922 1 97.25 229 SER A N 1
ATOM 1704 C CA . SER A 1 229 ? -11.43 -8.258 22.938 1 97.25 229 SER A CA 1
ATOM 1705 C C . SER A 1 229 ? -11.211 -6.949 22.188 1 97.25 229 SER A C 1
ATOM 1707 O O . SER A 1 229 ? -10.078 -6.602 21.844 1 97.25 229 SER A O 1
ATOM 1709 N N . ALA A 1 230 ? -12.234 -6.227 21.953 1 97.06 230 ALA A N 1
ATOM 1710 C CA . ALA A 1 230 ? -12.148 -4.926 21.297 1 97.06 230 ALA A CA 1
ATOM 1711 C C . ALA A 1 230 ? -11.391 -3.924 22.172 1 97.06 230 ALA A C 1
ATOM 1713 O O . ALA A 1 230 ? -10.562 -3.16 21.656 1 97.06 230 ALA A O 1
ATOM 1714 N N . LYS A 1 231 ? -11.672 -3.9 23.469 1 97.56 231 LYS A N 1
ATOM 1715 C CA . LYS A 1 231 ? -10.977 -3.016 24.391 1 97.56 231 LYS A CA 1
ATOM 1716 C C . LYS A 1 231 ? -9.5 -3.377 24.484 1 97.56 231 LYS A C 1
ATOM 1718 O O . LYS A 1 231 ? -8.641 -2.494 24.531 1 97.56 231 LYS A O 1
ATOM 1723 N N . ASN A 1 232 ? -9.242 -4.684 24.531 1 98.44 232 ASN A N 1
ATOM 1724 C CA . ASN A 1 232 ? -7.863 -5.152 24.562 1 98.44 232 ASN A CA 1
ATOM 1725 C C . ASN A 1 232 ? -7.086 -4.676 23.328 1 98.44 232 ASN A C 1
ATOM 1727 O O . ASN A 1 232 ? -5.895 -4.367 23.438 1 98.44 232 ASN A O 1
ATOM 1731 N N . ALA A 1 233 ? -7.742 -4.68 22.188 1 98.06 233 ALA A N 1
ATOM 1732 C CA . ALA A 1 233 ? -7.098 -4.211 20.969 1 98.06 233 ALA A CA 1
ATOM 1733 C C . ALA A 1 233 ? -6.676 -2.752 21.094 1 98.06 233 ALA A C 1
ATOM 1735 O O . ALA A 1 233 ? -5.59 -2.373 20.641 1 98.06 233 ALA A O 1
ATOM 1736 N N . VAL A 1 234 ? -7.539 -1.944 21.672 1 97.31 234 VAL A N 1
ATOM 1737 C CA . VAL A 1 234 ? -7.219 -0.536 21.875 1 97.31 234 VAL A CA 1
ATOM 1738 C C . VAL A 1 234 ? -6.02 -0.407 22.812 1 97.31 234 VAL A C 1
ATOM 1740 O O . VAL A 1 234 ? -5.125 0.408 22.562 1 97.31 234 VAL A O 1
ATOM 1743 N N . PHE A 1 235 ? -5.945 -1.213 23.797 1 98.19 235 PHE A N 1
ATOM 1744 C CA . PHE A 1 235 ? -4.836 -1.166 24.734 1 98.19 235 PHE A CA 1
ATOM 1745 C C . PHE A 1 235 ? -3.535 -1.59 24.062 1 98.19 235 PHE A C 1
ATOM 1747 O O . PHE A 1 235 ? -2.471 -1.042 24.359 1 98.19 235 PHE A O 1
ATOM 1754 N N . ILE A 1 236 ? -3.58 -2.598 23.219 1 98.38 236 ILE A N 1
ATOM 1755 C CA . ILE A 1 236 ? -2.398 -3.004 22.469 1 98.38 236 ILE A CA 1
ATOM 1756 C C . ILE A 1 236 ? -1.936 -1.854 21.578 1 98.38 236 ILE A C 1
ATOM 1758 O O . ILE A 1 236 ? -0.74 -1.558 21.5 1 98.38 236 ILE A O 1
ATOM 1762 N N . PHE A 1 237 ? -2.877 -1.239 20.953 1 97 237 PHE A N 1
ATOM 1763 C CA . PHE A 1 237 ? -2.586 -0.102 20.094 1 97 237 PHE A CA 1
ATOM 1764 C C . PHE A 1 237 ? -1.925 1.022 20.875 1 97 237 PHE A C 1
ATOM 1766 O O . PHE A 1 237 ? -0.883 1.543 20.469 1 97 237 PHE A O 1
ATOM 1773 N N . LEU A 1 238 ? -2.498 1.389 21.984 1 96.81 238 LEU A N 1
ATOM 1774 C CA . LEU A 1 238 ? -1.952 2.434 22.844 1 96.81 238 LEU A CA 1
ATOM 1775 C C . LEU A 1 238 ? -0.589 2.025 23.391 1 96.81 238 LEU A C 1
ATOM 1777 O O . LEU A 1 238 ? 0.299 2.867 23.547 1 96.81 238 LEU A O 1
ATOM 1781 N N . GLY A 1 239 ? -0.504 0.817 23.703 1 97.56 239 GLY A N 1
ATOM 1782 C CA . GLY A 1 239 ? 0.785 0.3 24.125 1 97.56 239 GLY A CA 1
ATOM 1783 C C . GLY A 1 239 ? 1.87 0.457 23.078 1 97.56 239 GLY A C 1
ATOM 1784 O O . GLY A 1 239 ? 3.01 0.795 23.406 1 97.56 239 GLY A O 1
ATOM 1785 N N . ALA A 1 240 ? 1.539 0.155 21.844 1 97 240 ALA A N 1
ATOM 1786 C CA . ALA A 1 240 ? 2.486 0.328 20.734 1 97 240 ALA A CA 1
ATOM 1787 C C . ALA A 1 240 ? 2.943 1.78 20.625 1 97 240 ALA A C 1
ATOM 1789 O O . ALA A 1 240 ? 4.129 2.051 20.438 1 97 240 ALA A O 1
ATOM 1790 N N . LEU A 1 241 ? 2.01 2.693 20.75 1 93.88 241 LEU A N 1
ATOM 1791 C CA . LEU A 1 241 ? 2.344 4.113 20.719 1 93.88 241 LEU A CA 1
ATOM 1792 C C . LEU A 1 241 ? 3.271 4.477 21.875 1 93.88 241 LEU A C 1
ATOM 1794 O O . LEU A 1 241 ? 4.238 5.223 21.688 1 93.88 241 LEU A O 1
ATOM 1798 N N . ALA A 1 242 ? 3.004 3.982 23 1 95.5 242 ALA A N 1
ATOM 1799 C CA . ALA A 1 242 ? 3.832 4.242 24.188 1 95.5 242 ALA A CA 1
ATOM 1800 C C . ALA A 1 242 ? 5.254 3.732 23.969 1 95.5 242 ALA A C 1
ATOM 1802 O O . ALA A 1 242 ? 6.223 4.406 24.328 1 95.5 242 ALA A O 1
ATOM 1803 N N . VAL A 1 243 ? 5.344 2.539 23.422 1 96.19 243 VAL A N 1
ATOM 1804 C CA . VAL A 1 243 ? 6.652 1.949 23.156 1 96.19 243 VAL A CA 1
ATOM 1805 C C . VAL A 1 243 ? 7.441 2.848 22.203 1 96.19 243 VAL A C 1
ATOM 1807 O O . VAL A 1 243 ? 8.633 3.082 22.406 1 96.19 243 VAL A O 1
ATOM 1810 N N . ILE A 1 244 ? 6.836 3.379 21.172 1 92.75 244 ILE A N 1
ATOM 1811 C CA . ILE A 1 244 ? 7.48 4.254 20.203 1 92.75 244 ILE A CA 1
ATOM 1812 C C . ILE A 1 244 ? 7.977 5.52 20.891 1 92.75 244 ILE A C 1
ATOM 1814 O O . ILE A 1 244 ? 9.109 5.953 20.672 1 92.75 244 ILE A O 1
ATOM 1818 N N . VAL A 1 245 ? 7.16 6.07 21.75 1 89.75 245 VAL A N 1
ATOM 1819 C CA . VAL A 1 245 ? 7.508 7.297 22.469 1 89.75 245 VAL A CA 1
ATOM 1820 C C . VAL A 1 245 ? 8.688 7.039 23.406 1 89.75 245 VAL A C 1
ATOM 1822 O O . VAL A 1 245 ? 9.594 7.867 23.516 1 89.75 245 VAL A O 1
ATOM 1825 N N . VAL A 1 246 ? 8.672 5.93 24.031 1 93.31 246 VAL A N 1
ATOM 1826 C CA . VAL A 1 246 ? 9.742 5.578 24.953 1 93.31 246 VAL A CA 1
ATOM 1827 C C . VAL A 1 246 ? 11.062 5.449 24.188 1 93.31 246 VAL A C 1
ATOM 1829 O O . VAL A 1 246 ? 12.086 6 24.609 1 93.31 246 VAL A O 1
ATOM 1832 N N . PHE A 1 247 ? 11.047 4.762 23.047 1 92.56 247 PHE A N 1
ATOM 1833 C CA . PHE A 1 247 ? 12.258 4.586 22.266 1 92.56 247 PHE A CA 1
ATOM 1834 C C . PHE A 1 247 ? 12.734 5.922 21.703 1 92.56 247 PHE A C 1
ATOM 1836 O O . PHE A 1 247 ? 13.945 6.148 21.562 1 92.56 247 PHE A O 1
ATOM 1843 N N . ALA A 1 248 ? 11.805 6.773 21.406 1 86.44 248 ALA A N 1
ATOM 1844 C CA . ALA A 1 248 ? 12.164 8.094 20.906 1 86.44 248 ALA A CA 1
ATOM 1845 C C . ALA A 1 248 ? 12.797 8.953 22 1 86.44 248 ALA A C 1
ATOM 1847 O O . ALA A 1 248 ? 13.703 9.742 21.719 1 86.44 248 ALA A O 1
ATOM 1848 N N . ALA A 1 249 ? 12.383 8.789 23.219 1 86.06 249 ALA A N 1
ATOM 1849 C CA . ALA A 1 249 ? 12.852 9.578 24.359 1 86.06 249 ALA A CA 1
ATOM 1850 C C . ALA A 1 249 ? 14.172 9.023 24.906 1 86.06 249 ALA A C 1
ATOM 1852 O O . ALA A 1 249 ? 14.984 9.773 25.438 1 86.06 249 ALA A O 1
ATOM 1853 N N . LEU A 1 250 ? 14.32 7.75 24.781 1 91.31 250 LEU A N 1
ATOM 1854 C CA . LEU A 1 250 ? 15.516 7.082 25.297 1 91.31 250 LEU A CA 1
ATOM 1855 C C . LEU A 1 250 ? 16.203 6.277 24.203 1 91.31 250 LEU A C 1
ATOM 1857 O O . LEU A 1 250 ? 16.219 5.043 24.25 1 91.31 250 LEU A O 1
ATOM 1861 N N . PRO A 1 251 ? 16.891 6.938 23.359 1 86.94 251 PRO A N 1
ATOM 1862 C CA . PRO A 1 251 ? 17.516 6.262 22.203 1 86.94 251 PRO A CA 1
ATOM 1863 C C . PRO A 1 251 ? 18.562 5.234 22.625 1 86.94 251 PRO A C 1
ATOM 1865 O O . PRO A 1 251 ? 18.859 4.305 21.875 1 86.94 251 PRO A O 1
ATOM 1868 N N . ASP A 1 252 ? 19.078 5.371 23.797 1 91.12 252 ASP A N 1
ATOM 1869 C CA . ASP A 1 252 ? 20.109 4.453 24.281 1 91.12 252 ASP A CA 1
ATOM 1870 C C . ASP A 1 252 ? 19.547 3.039 24.438 1 91.12 252 ASP A C 1
ATOM 1872 O O . ASP A 1 252 ? 20.312 2.072 24.516 1 91.12 252 ASP A O 1
ATOM 1876 N N . LEU A 1 253 ? 18.234 2.896 24.453 1 93.5 253 LEU A N 1
ATOM 1877 C CA . LEU A 1 253 ? 17.609 1.59 24.578 1 93.5 253 LEU A CA 1
ATOM 1878 C C . LEU A 1 253 ? 17.609 0.854 23.25 1 93.5 253 LEU A C 1
ATOM 1880 O O . LEU A 1 253 ? 17.359 -0.353 23.203 1 93.5 253 LEU A O 1
ATOM 1884 N N . LEU A 1 254 ? 17.875 1.517 22.188 1 94.56 254 LEU A N 1
ATOM 1885 C CA . LEU A 1 254 ? 17.828 0.929 20.859 1 94.56 254 LEU A CA 1
ATOM 1886 C C . LEU A 1 254 ? 19.125 0.198 20.531 1 94.56 254 LEU A C 1
ATOM 1888 O O . LEU A 1 254 ? 20.188 0.58 21.016 1 94.56 254 LEU A O 1
ATOM 1892 N N . PRO A 1 255 ? 18.969 -0.923 19.797 1 95.12 255 PRO A N 1
ATOM 1893 C CA . PRO A 1 255 ? 20.219 -1.57 19.359 1 95.12 255 PRO A CA 1
ATOM 1894 C C . PRO A 1 255 ? 21.109 -0.641 18.531 1 95.12 255 PRO A C 1
ATOM 1896 O O . PRO A 1 255 ? 20.594 0.237 17.828 1 95.12 255 PRO A O 1
ATOM 1899 N N . SER A 1 256 ? 22.375 -0.875 18.672 1 94.38 256 SER A N 1
ATOM 1900 C CA . SER A 1 256 ? 23.359 -0.097 17.938 1 94.38 256 SER A CA 1
ATOM 1901 C C . SER A 1 256 ? 24.188 -0.989 17.016 1 94.38 256 SER A C 1
ATOM 1903 O O . SER A 1 256 ? 24.438 -2.156 17.328 1 94.38 256 SER A O 1
ATOM 1905 N N . TYR A 1 257 ? 24.562 -0.472 15.922 1 93.06 257 TYR A N 1
ATOM 1906 C CA . TYR A 1 257 ? 25.297 -1.237 14.922 1 93.06 257 TYR A CA 1
ATOM 1907 C C . TYR A 1 257 ? 26.578 -0.512 14.516 1 93.06 257 TYR A C 1
ATOM 1909 O O . TYR A 1 257 ? 26.641 0.72 14.539 1 93.06 257 TYR A O 1
ATOM 1917 N N . PRO A 1 258 ? 27.594 -1.279 14.172 1 90 258 PRO A N 1
ATOM 1918 C CA . PRO A 1 258 ? 28.828 -0.652 13.68 1 90 258 PRO A CA 1
ATOM 1919 C C . PRO A 1 258 ? 28.641 0.055 12.344 1 90 258 PRO A C 1
ATOM 1921 O O . PRO A 1 258 ? 27.906 -0.436 11.477 1 90 258 PRO A O 1
ATOM 1924 N N . THR A 1 259 ? 29.109 1.229 12.266 1 87.69 259 THR A N 1
ATOM 1925 C CA . THR A 1 259 ? 29.062 1.991 11.023 1 87.69 259 THR A CA 1
ATOM 1926 C C . THR A 1 259 ? 30.328 2.822 10.844 1 87.69 259 THR A C 1
ATOM 1928 O O . THR A 1 259 ? 31.203 2.828 11.719 1 87.69 259 THR A O 1
ATOM 1931 N N . VAL A 1 260 ? 30.594 3.283 9.602 1 85.81 260 VAL A N 1
ATOM 1932 C CA . VAL A 1 260 ? 31.672 4.227 9.312 1 85.81 260 VAL A CA 1
ATOM 1933 C C . VAL A 1 260 ? 31.094 5.641 9.203 1 85.81 260 VAL A C 1
ATOM 1935 O O . VAL A 1 260 ? 30.125 5.875 8.477 1 85.81 260 VAL A O 1
ATOM 1938 N N . LYS A 1 261 ? 31.578 6.5 10.023 1 85.25 261 LYS A N 1
ATOM 1939 C CA . LYS A 1 261 ? 31.109 7.879 10.039 1 85.25 261 LYS A CA 1
ATOM 1940 C C . LYS A 1 261 ? 32.188 8.836 9.562 1 85.25 261 LYS A C 1
ATOM 1942 O O . LYS A 1 261 ? 33.375 8.578 9.758 1 85.25 261 LYS A O 1
ATOM 1947 N N . ALA A 1 262 ? 31.703 9.883 8.898 1 84.12 262 ALA A N 1
ATOM 1948 C CA . ALA A 1 262 ? 32.625 10.938 8.523 1 84.12 262 ALA A CA 1
ATOM 1949 C C . ALA A 1 262 ? 33.125 11.695 9.758 1 84.12 262 ALA A C 1
ATOM 1951 O O . ALA A 1 262 ? 32.344 11.992 10.664 1 84.12 262 ALA A O 1
ATOM 1952 N N . VAL A 1 263 ? 34.406 11.852 9.867 1 81.94 263 VAL A N 1
ATOM 1953 C CA . VAL A 1 263 ? 34.969 12.648 10.961 1 81.94 263 VAL A CA 1
ATOM 1954 C C . VAL A 1 263 ? 34.531 14.109 10.797 1 81.94 263 VAL A C 1
ATOM 1956 O O . VAL A 1 263 ? 34.594 14.664 9.703 1 81.94 263 VAL A O 1
ATOM 1959 N N . LYS A 1 264 ? 33.906 14.68 11.891 1 75.88 264 LYS A N 1
ATOM 1960 C CA . LYS A 1 264 ? 33.438 16.062 11.875 1 75.88 264 LYS A CA 1
ATOM 1961 C C . LYS A 1 264 ? 34.594 17.016 11.547 1 75.88 264 LYS A C 1
ATOM 1963 O O . LYS A 1 264 ? 35.656 16.953 12.18 1 75.88 264 LYS A O 1
ATOM 1968 N N . GLY A 1 265 ? 34.406 17.828 10.57 1 72.69 265 GLY A N 1
ATOM 1969 C CA . GLY A 1 265 ? 35.438 18.797 10.188 1 72.69 265 GLY A CA 1
ATOM 1970 C C . GLY A 1 265 ? 36.469 18.234 9.227 1 72.69 265 GLY A C 1
ATOM 1971 O O . GLY A 1 265 ? 37.469 18.906 8.938 1 72.69 265 GLY A O 1
ATOM 1972 N N . ALA A 1 266 ? 36.25 16.969 8.859 1 75.12 266 ALA A N 1
ATOM 1973 C CA . ALA A 1 266 ? 37.188 16.359 7.926 1 75.12 266 ALA A CA 1
ATOM 1974 C C . ALA A 1 266 ? 37.125 17.047 6.562 1 75.12 266 ALA A C 1
ATOM 1976 O O . ALA A 1 266 ? 36.062 17.422 6.102 1 75.12 266 ALA A O 1
ATOM 1977 N N . GLY A 1 267 ? 38.156 17.562 6.016 1 69.06 267 GLY A N 1
ATOM 1978 C CA . GLY A 1 267 ? 38.188 18.125 4.668 1 69.06 267 GLY A CA 1
ATOM 1979 C C . GLY A 1 267 ? 37.969 17.078 3.592 1 69.06 267 GLY A C 1
ATOM 1980 O O . GLY A 1 267 ? 37.438 15.992 3.873 1 69.06 267 GLY A O 1
ATOM 1981 N N . ASP A 1 268 ? 38.031 17.438 2.416 1 74.88 268 ASP A N 1
ATOM 1982 C CA . ASP A 1 268 ? 37.938 16.531 1.275 1 74.88 268 ASP A CA 1
ATOM 1983 C C . ASP A 1 268 ? 39.219 15.766 1.047 1 74.88 268 ASP A C 1
ATOM 1985 O O . ASP A 1 268 ? 40.312 16.281 1.316 1 74.88 268 ASP A O 1
ATOM 1989 N N . LEU A 1 269 ? 39.156 14.539 0.858 1 72.94 269 LEU A N 1
ATOM 1990 C CA . LEU A 1 269 ? 40.312 13.711 0.523 1 72.94 269 LEU A CA 1
ATOM 1991 C C . LEU A 1 269 ? 40.594 13.789 -0.968 1 72.94 269 LEU A C 1
ATOM 1993 O O . LEU A 1 269 ? 39.75 13.539 -1.801 1 72.94 269 LEU A O 1
ATOM 1997 N N . THR A 1 270 ? 41.719 14.383 -1.318 1 70.81 270 THR A N 1
ATOM 1998 C CA . THR A 1 270 ? 42.156 14.477 -2.715 1 70.81 270 THR A CA 1
ATOM 1999 C C . THR A 1 270 ? 43.062 13.32 -3.08 1 70.81 270 THR A C 1
ATOM 2001 O O . THR A 1 270 ? 44.094 13.109 -2.426 1 70.81 270 THR A O 1
ATOM 2004 N N . LEU A 1 271 ? 42.594 12.539 -3.926 1 65.19 271 LEU A N 1
ATOM 2005 C CA . LEU A 1 271 ? 43.406 11.414 -4.406 1 65.19 271 LEU A CA 1
ATOM 2006 C C . LEU A 1 271 ? 44.562 11.906 -5.273 1 65.19 271 LEU A C 1
ATOM 2008 O O . LEU A 1 271 ? 44.531 13.039 -5.754 1 65.19 271 LEU A O 1
ATOM 2012 N N . ALA A 1 272 ? 45.719 11.031 -5.441 1 57.75 272 ALA A N 1
ATOM 2013 C CA . ALA A 1 272 ? 46.875 11.336 -6.27 1 57.75 272 ALA A CA 1
ATOM 2014 C C . ALA A 1 272 ? 46.438 11.711 -7.688 1 57.75 272 ALA A C 1
ATOM 2016 O O . ALA A 1 272 ? 47.125 12.508 -8.344 1 57.75 272 ALA A O 1
ATOM 2017 N N . SER A 1 273 ? 45.312 11.125 -8.07 1 57.66 273 SER A N 1
ATOM 2018 C CA . SER A 1 273 ? 44.812 11.375 -9.414 1 57.66 273 SER A CA 1
ATOM 2019 C C . SER A 1 273 ? 44.125 12.742 -9.508 1 57.66 273 SER A C 1
ATOM 2021 O O . SER A 1 273 ? 43.656 13.148 -10.578 1 57.66 273 SER A O 1
ATOM 2023 N N . GLY A 1 274 ? 44.062 13.469 -8.375 1 59.16 274 GLY A N 1
ATOM 2024 C CA . GLY A 1 274 ? 43.5 14.797 -8.375 1 59.16 274 GLY A CA 1
ATOM 2025 C C . GLY A 1 274 ? 42 14.805 -8.031 1 59.16 274 GLY A C 1
ATOM 2026 O O . GLY A 1 274 ? 41.375 15.859 -7.988 1 59.16 274 GLY A O 1
ATOM 2027 N N . VAL A 1 275 ? 41.5 13.617 -7.84 1 65.38 275 VAL A N 1
ATOM 2028 C CA . VAL A 1 275 ? 40.062 13.531 -7.562 1 65.38 275 VAL A CA 1
ATOM 2029 C C . VAL A 1 275 ? 39.812 13.773 -6.074 1 65.38 275 VAL A C 1
ATOM 2031 O O . VAL A 1 275 ? 40.5 13.234 -5.223 1 65.38 275 VAL A O 1
ATOM 2034 N N . THR A 1 276 ? 38.906 14.648 -5.758 1 72.62 276 THR A N 1
ATOM 2035 C CA . THR A 1 276 ? 38.562 14.961 -4.379 1 72.62 276 THR A CA 1
ATOM 2036 C C . THR A 1 276 ? 37.281 14.211 -3.971 1 72.62 276 THR A C 1
ATOM 2038 O O . THR A 1 276 ? 36.312 14.188 -4.715 1 72.62 276 THR A O 1
ATOM 2041 N N . ILE A 1 277 ? 37.438 13.375 -2.93 1 75.12 277 ILE A N 1
ATOM 2042 C CA . ILE A 1 277 ? 36.312 12.648 -2.381 1 75.12 277 ILE A CA 1
ATOM 2043 C C . ILE A 1 277 ? 35.938 13.203 -1.006 1 75.12 277 ILE A C 1
ATOM 2045 O O . ILE A 1 277 ? 36.812 13.398 -0.162 1 75.12 277 ILE A O 1
ATOM 2049 N N . THR A 1 278 ? 34.656 13.461 -0.799 1 77.44 278 THR A N 1
ATOM 2050 C CA . THR A 1 278 ? 34.219 14.016 0.48 1 77.44 278 THR A CA 1
ATOM 2051 C C . THR A 1 278 ? 34.219 12.93 1.559 1 77.44 278 THR A C 1
ATOM 2053 O O . THR A 1 278 ? 34.125 11.742 1.253 1 77.44 278 THR A O 1
ATOM 2056 N N . ALA A 1 279 ? 34.344 13.383 2.787 1 79.94 279 ALA A N 1
ATOM 2057 C CA . ALA A 1 279 ? 34.281 12.461 3.922 1 79.94 279 ALA A CA 1
ATOM 2058 C C . ALA A 1 279 ? 32.969 11.727 3.988 1 79.94 279 ALA A C 1
ATOM 2060 O O . ALA A 1 279 ? 32.906 10.547 4.336 1 79.94 279 ALA A O 1
ATOM 2061 N N . SER A 1 280 ? 31.922 12.383 3.602 1 76.75 280 SER A N 1
ATOM 2062 C CA . SER A 1 280 ? 30.594 11.797 3.625 1 76.75 280 SER A CA 1
ATOM 2063 C C . SER A 1 280 ? 30.469 10.68 2.592 1 76.75 280 SER A C 1
ATOM 2065 O O . SER A 1 280 ? 29.859 9.633 2.869 1 76.75 280 SER A O 1
ATOM 2067 N N . ALA A 1 281 ? 31.062 10.914 1.512 1 75.19 281 ALA A N 1
ATOM 2068 C CA . ALA A 1 281 ? 31.016 9.906 0.456 1 75.19 281 ALA A CA 1
ATOM 2069 C C . ALA A 1 281 ? 31.812 8.664 0.857 1 75.19 281 ALA A C 1
ATOM 2071 O O . ALA A 1 281 ? 31.406 7.535 0.574 1 75.19 281 ALA A O 1
ATOM 2072 N N . LEU A 1 282 ? 32.906 8.914 1.529 1 77.56 282 LEU A N 1
ATOM 2073 C CA . LEU A 1 282 ? 33.75 7.812 2.008 1 77.56 282 LEU A CA 1
ATOM 2074 C C . LEU A 1 282 ? 33.031 7.004 3.074 1 77.56 282 LEU A C 1
ATOM 2076 O O . LEU A 1 282 ? 33.094 5.773 3.08 1 77.56 282 LEU A O 1
ATOM 2080 N N . ALA A 1 283 ? 32.438 7.719 3.934 1 78.88 283 ALA A N 1
ATOM 2081 C CA . ALA A 1 283 ? 31.672 7.062 5.004 1 78.88 283 ALA A CA 1
ATOM 2082 C C . ALA A 1 283 ? 30.562 6.191 4.441 1 78.88 283 ALA A C 1
ATOM 2084 O O . ALA A 1 283 ? 30.344 5.066 4.898 1 78.88 283 ALA A O 1
ATOM 2085 N N . LYS A 1 284 ? 29.891 6.633 3.455 1 75.25 284 LYS A N 1
ATOM 2086 C CA . LYS A 1 284 ? 28.797 5.898 2.814 1 75.25 284 LYS A CA 1
ATOM 2087 C C . LYS A 1 284 ? 29.312 4.633 2.135 1 75.25 284 LYS A C 1
ATOM 2089 O O . LYS A 1 284 ? 28.609 3.631 2.053 1 75.25 284 LYS A O 1
ATOM 2094 N N . ALA A 1 285 ? 30.547 4.805 1.697 1 73.62 285 ALA A N 1
ATOM 2095 C CA . ALA A 1 285 ? 31.156 3.652 1.036 1 73.62 285 ALA A CA 1
ATOM 2096 C C . ALA A 1 285 ? 31.688 2.65 2.059 1 73.62 285 ALA A C 1
ATOM 2098 O O . ALA A 1 285 ? 32.125 1.56 1.693 1 73.62 285 ALA A O 1
ATOM 2099 N N . GLY A 1 286 ? 31.641 2.973 3.396 1 75.94 286 GLY A N 1
ATOM 2100 C CA . GLY A 1 286 ? 32.094 2.1 4.469 1 75.94 286 GLY A CA 1
ATOM 2101 C C . GLY A 1 286 ? 33.594 2.031 4.586 1 75.94 286 GLY A C 1
ATOM 2102 O O . GLY A 1 286 ? 34.156 1.05 5.094 1 75.94 286 GLY A O 1
ATOM 2103 N N . VAL A 1 287 ? 34.281 3.129 4.043 1 76.06 287 VAL A N 1
ATOM 2104 C CA . VAL A 1 287 ? 35.719 3.131 4.004 1 76.06 287 VAL A CA 1
ATOM 2105 C C . VAL A 1 287 ? 36.281 3.885 5.215 1 76.06 287 VAL A C 1
ATOM 2107 O O . VAL A 1 287 ? 35.906 5.031 5.461 1 76.06 287 VAL A O 1
ATOM 2110 N N . VAL A 1 288 ? 37.031 3.191 5.91 1 80.06 288 VAL A N 1
ATOM 2111 C CA . VAL A 1 288 ? 37.688 3.828 7.055 1 80.06 288 VAL A CA 1
ATOM 2112 C C . VAL A 1 288 ? 39 4.461 6.621 1 80.06 288 VAL A C 1
ATOM 2114 O O . VAL A 1 288 ? 39.906 3.766 6.164 1 80.06 288 VAL A O 1
ATOM 2117 N N . ALA A 1 289 ? 39.031 5.727 6.555 1 76.75 289 ALA A N 1
ATOM 2118 C CA . ALA A 1 289 ? 40.219 6.484 6.246 1 76.75 289 ALA A CA 1
ATOM 2119 C C . ALA A 1 289 ? 40.594 7.418 7.395 1 76.75 289 ALA A C 1
ATOM 2121 O O . ALA A 1 289 ? 39.812 8.258 7.805 1 76.75 289 ALA A O 1
ATOM 2122 N N . GLU A 1 290 ? 41.781 7.215 7.859 1 77.5 290 GLU A N 1
ATOM 2123 C CA . GLU A 1 290 ? 42.219 7.992 9.008 1 77.5 290 GLU A CA 1
ATOM 2124 C C . GLU A 1 290 ? 42.094 9.492 8.75 1 77.5 290 GLU A C 1
ATOM 2126 O O . GLU A 1 290 ? 42.531 9.992 7.719 1 77.5 290 GLU A O 1
ATOM 2131 N N . GLY A 1 291 ? 41.5 10.195 9.656 1 79.31 291 GLY A N 1
ATOM 2132 C CA . GLY A 1 291 ? 41.344 11.641 9.555 1 79.31 291 GLY A CA 1
ATOM 2133 C C . GLY A 1 291 ? 40.062 12.055 8.812 1 79.31 291 GLY A C 1
ATOM 2134 O O . GLY A 1 291 ? 39.688 13.219 8.852 1 79.31 291 GLY A O 1
ATOM 2135 N N . PHE A 1 292 ? 39.531 11.125 8.07 1 82.25 292 PHE A N 1
ATOM 2136 C CA . PHE A 1 292 ? 38.375 11.469 7.254 1 82.25 292 PHE A CA 1
ATOM 2137 C C . PHE A 1 292 ? 37.125 10.75 7.75 1 82.25 292 PHE A C 1
ATOM 2139 O O . PHE A 1 292 ? 36.031 11.352 7.84 1 82.25 292 PHE A O 1
ATOM 2146 N N . THR A 1 293 ? 37.25 9.414 7.891 1 86.75 293 THR A N 1
ATOM 2147 C CA . THR A 1 293 ? 36.156 8.609 8.414 1 86.75 293 THR A CA 1
ATOM 2148 C C . THR A 1 293 ? 36.625 7.77 9.602 1 86.75 293 THR A C 1
ATOM 2150 O O . THR A 1 293 ? 37.812 7.559 9.781 1 86.75 293 THR A O 1
ATOM 2153 N N . GLU A 1 294 ? 35.781 7.395 10.469 1 87.44 294 GLU A N 1
ATOM 2154 C CA . GLU A 1 294 ? 36.094 6.566 11.633 1 87.44 294 GLU A CA 1
ATOM 2155 C C . GLU A 1 294 ? 35 5.559 11.906 1 87.44 294 GLU A C 1
ATOM 2157 O O . GLU A 1 294 ? 33.875 5.738 11.461 1 87.44 294 GLU A O 1
ATOM 2162 N N . LYS A 1 295 ? 35.438 4.445 12.539 1 87.31 295 LYS A N 1
ATOM 2163 C CA . LYS A 1 295 ? 34.469 3.457 12.969 1 87.31 295 LYS A CA 1
ATOM 2164 C C . LYS A 1 295 ? 33.594 3.99 14.117 1 87.31 295 LYS A C 1
ATOM 2166 O O . LYS A 1 295 ? 34.125 4.66 15.016 1 87.31 295 LYS A O 1
ATOM 2171 N N . GLY A 1 296 ? 32.344 3.936 13.977 1 87.5 296 GLY A N 1
ATOM 2172 C CA . GLY A 1 296 ? 31.406 4.355 15.016 1 87.5 296 GLY A CA 1
ATOM 2173 C C . GLY A 1 296 ? 30.188 3.465 15.125 1 87.5 296 GLY A C 1
ATOM 2174 O O . GLY A 1 296 ? 30.172 2.355 14.586 1 87.5 296 GLY A O 1
ATOM 2175 N N . MET A 1 297 ? 29.375 3.842 16.094 1 90.12 297 MET A N 1
ATOM 2176 C CA . MET A 1 297 ? 28.125 3.123 16.266 1 90.12 297 MET A CA 1
ATOM 2177 C C . MET A 1 297 ? 26.922 4.004 15.914 1 90.12 297 MET A C 1
ATOM 2179 O O . MET A 1 297 ? 26.984 5.227 16.062 1 90.12 297 MET A O 1
ATOM 2183 N N . VAL A 1 298 ? 26.062 3.42 15.289 1 88.62 298 VAL A N 1
ATOM 2184 C CA . VAL A 1 298 ? 24.812 4.133 14.984 1 88.62 298 VAL A CA 1
ATOM 2185 C C . VAL A 1 298 ? 23.625 3.361 15.547 1 88.62 298 VAL A C 1
ATOM 2187 O O . VAL A 1 298 ? 23.562 2.133 15.445 1 88.62 298 VAL A O 1
ATOM 2190 N N . ASP A 1 299 ? 22.719 4.109 16.172 1 91.62 299 ASP A N 1
ATOM 2191 C CA . ASP A 1 299 ? 21.531 3.49 16.719 1 91.62 299 ASP A CA 1
ATOM 2192 C C . ASP A 1 299 ? 20.516 3.184 15.633 1 91.62 299 ASP A C 1
ATOM 2194 O O . ASP A 1 299 ? 20.516 3.811 14.57 1 91.62 299 ASP A O 1
ATOM 2198 N N . LEU A 1 300 ? 19.672 2.193 15.953 1 94.94 300 LEU A N 1
ATOM 2199 C CA . LEU A 1 300 ? 18.562 1.888 15.055 1 94.94 300 LEU A CA 1
ATOM 2200 C C . LEU A 1 300 ? 17.719 3.127 14.797 1 94.94 300 LEU A C 1
ATOM 2202 O O . LEU A 1 300 ? 17.344 3.832 15.734 1 94.94 300 LEU A O 1
ATOM 2206 N N . LYS A 1 301 ? 17.5 3.408 13.539 1 89.62 301 LYS A N 1
ATOM 2207 C CA . LYS A 1 301 ? 16.719 4.586 13.164 1 89.62 301 LYS A CA 1
ATOM 2208 C C . LYS A 1 301 ? 15.273 4.465 13.625 1 89.62 301 LYS A C 1
ATOM 2210 O O . LYS A 1 301 ? 14.688 3.381 13.562 1 89.62 301 LYS A O 1
ATOM 2215 N N . MET A 1 302 ? 14.695 5.539 13.984 1 89.5 302 MET A N 1
ATOM 2216 C CA . MET A 1 302 ? 13.344 5.547 14.539 1 89.5 302 MET A CA 1
ATOM 2217 C C . MET A 1 302 ? 12.32 5.168 13.477 1 89.5 302 MET A C 1
ATOM 2219 O O . MET A 1 302 ? 11.273 4.594 13.789 1 89.5 302 MET A O 1
ATOM 2223 N N . ASN A 1 303 ? 12.602 5.551 12.211 1 90.44 303 ASN A N 1
ATOM 2224 C CA . ASN A 1 303 ? 11.664 5.168 11.164 1 90.44 303 ASN A CA 1
ATOM 2225 C C . ASN A 1 303 ? 11.469 3.654 11.109 1 90.44 303 ASN A C 1
ATOM 2227 O O . ASN A 1 303 ? 10.352 3.176 10.891 1 90.44 303 ASN A O 1
ATOM 2231 N N . LEU A 1 304 ? 12.516 2.904 11.359 1 95.06 304 LEU A N 1
ATOM 2232 C CA . LEU A 1 304 ? 12.43 1.448 11.375 1 95.06 304 LEU A CA 1
ATOM 2233 C C . LEU A 1 304 ? 11.719 0.96 12.633 1 95.06 304 LEU A C 1
ATOM 2235 O O . LEU A 1 304 ? 10.922 0.019 12.578 1 95.06 304 LEU A O 1
ATOM 2239 N N . VAL A 1 305 ? 11.992 1.621 13.711 1 94.94 305 VAL A N 1
ATOM 2240 C CA . VAL A 1 305 ? 11.375 1.252 14.984 1 94.94 305 VAL A CA 1
ATOM 2241 C C . VAL A 1 305 ? 9.859 1.375 14.875 1 94.94 305 VAL A C 1
ATOM 2243 O O . VAL A 1 305 ? 9.125 0.468 15.273 1 94.94 305 VAL A O 1
ATOM 2246 N N . ILE A 1 306 ? 9.391 2.475 14.367 1 93.62 306 ILE A N 1
ATOM 2247 C CA . ILE A 1 306 ? 7.965 2.736 14.234 1 93.62 306 ILE A CA 1
ATOM 2248 C C . ILE A 1 306 ? 7.312 1.645 13.391 1 93.62 306 ILE A C 1
ATOM 2250 O O . ILE A 1 306 ? 6.27 1.104 13.758 1 93.62 306 ILE A O 1
ATOM 2254 N N . GLN A 1 307 ? 7.984 1.321 12.312 1 96.81 307 GLN A N 1
ATOM 2255 C CA . GLN A 1 307 ? 7.461 0.306 11.406 1 96.81 307 GLN A CA 1
ATOM 2256 C C . GLN A 1 307 ? 7.348 -1.048 12.102 1 96.81 307 GLN A C 1
ATOM 2258 O O . GLN A 1 307 ? 6.297 -1.691 12.047 1 96.81 307 GLN A O 1
ATOM 2263 N N . ILE A 1 308 ? 8.383 -1.479 12.781 1 97.81 308 ILE A N 1
ATOM 2264 C CA . ILE A 1 308 ? 8.43 -2.787 13.422 1 97.81 308 ILE A CA 1
ATOM 2265 C C . ILE A 1 308 ? 7.375 -2.852 14.523 1 97.81 308 ILE A C 1
ATOM 2267 O O . ILE A 1 308 ? 6.629 -3.83 14.625 1 97.81 308 ILE A O 1
ATOM 2271 N N . VAL A 1 309 ? 7.277 -1.822 15.281 1 97.38 309 VAL A N 1
ATOM 2272 C CA . VAL A 1 309 ? 6.367 -1.806 16.422 1 97.38 309 VAL A CA 1
ATOM 2273 C C . VAL A 1 309 ? 4.922 -1.81 15.938 1 97.38 309 VAL A C 1
ATOM 2275 O O . VAL A 1 309 ? 4.086 -2.555 16.453 1 97.38 309 VAL A O 1
ATOM 2278 N N . MET A 1 310 ? 4.613 -1.02 14.953 1 96.81 310 MET A N 1
ATOM 2279 C CA . MET A 1 310 ? 3.238 -0.896 14.484 1 96.81 310 MET A CA 1
ATOM 2280 C C . MET A 1 310 ? 2.771 -2.189 13.82 1 96.81 310 MET A C 1
ATOM 2282 O O . MET A 1 310 ? 1.662 -2.66 14.086 1 96.81 310 MET A O 1
ATOM 2286 N N . ILE A 1 311 ? 3.592 -2.754 12.984 1 97.81 311 ILE A N 1
ATOM 2287 C CA . ILE A 1 311 ? 3.186 -3.973 12.289 1 97.81 311 ILE A CA 1
ATOM 2288 C C . ILE A 1 311 ? 3.096 -5.125 13.289 1 97.81 311 ILE A C 1
ATOM 2290 O O . ILE A 1 311 ? 2.252 -6.016 13.141 1 97.81 311 ILE A O 1
ATOM 2294 N N . SER A 1 312 ? 3.961 -5.148 14.312 1 98.31 312 SER A N 1
ATOM 2295 C CA . SER A 1 312 ? 3.887 -6.145 15.375 1 98.31 312 SER A CA 1
ATOM 2296 C C . SER A 1 312 ? 2.6 -6 16.172 1 98.31 312 SER A C 1
ATOM 2298 O O . SER A 1 312 ? 1.989 -6.996 16.562 1 98.31 312 SER A O 1
ATOM 2300 N N . ALA A 1 313 ? 2.266 -4.77 16.469 1 98.31 313 ALA A N 1
ATOM 2301 C CA . ALA A 1 313 ? 1.025 -4.523 17.188 1 98.31 313 ALA A CA 1
ATOM 2302 C C . ALA A 1 313 ? -0.18 -5.051 16.422 1 98.31 313 ALA A C 1
ATOM 2304 O O . ALA A 1 313 ? -1.11 -5.602 17.016 1 98.31 313 ALA A O 1
ATOM 2305 N N . ALA A 1 314 ? -0.211 -4.84 15.148 1 98.25 314 ALA A N 1
ATOM 2306 C CA . ALA A 1 314 ? -1.27 -5.402 14.312 1 98.25 314 ALA A CA 1
ATOM 2307 C C . ALA A 1 314 ? -1.357 -6.914 14.477 1 98.25 314 ALA A C 1
ATOM 2309 O O . ALA A 1 314 ? -2.451 -7.469 14.625 1 98.25 314 ALA A O 1
ATOM 2310 N N . ALA A 1 315 ? -0.212 -7.566 14.477 1 98.25 315 ALA A N 1
ATOM 2311 C CA . ALA A 1 315 ? -0.145 -9.016 14.625 1 98.25 315 ALA A CA 1
ATOM 2312 C C . ALA A 1 315 ? -0.681 -9.453 15.984 1 98.25 315 ALA A C 1
ATOM 2314 O O . ALA A 1 315 ? -1.413 -10.445 16.078 1 98.25 315 ALA A O 1
ATOM 2315 N N . LEU A 1 316 ? -0.301 -8.766 17 1 98.5 316 LEU A N 1
ATOM 2316 C CA . LEU A 1 316 ? -0.74 -9.109 18.359 1 98.5 316 LEU A CA 1
ATOM 2317 C C . LEU A 1 316 ? -2.256 -9 18.469 1 98.5 316 LEU A C 1
ATOM 2319 O O . LEU A 1 316 ? -2.887 -9.82 19.156 1 98.5 316 LEU A O 1
ATOM 2323 N N . MET A 1 317 ? -2.824 -8.008 17.859 1 98.44 317 MET A N 1
ATOM 2324 C CA . MET A 1 317 ? -4.277 -7.855 17.906 1 98.44 317 M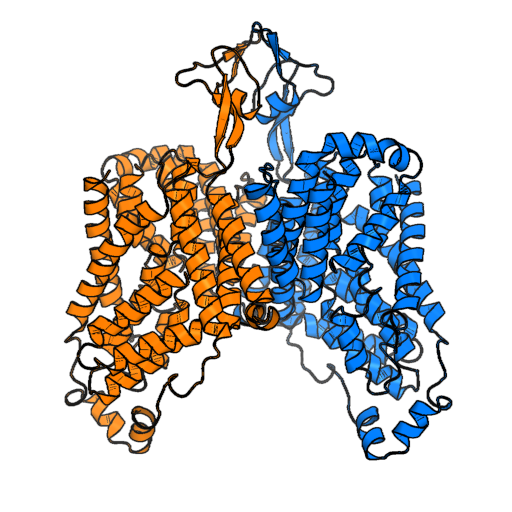ET A CA 1
ATOM 2325 C C . MET A 1 317 ? -4.965 -8.992 17.156 1 98.44 317 MET A C 1
ATOM 2327 O O . MET A 1 317 ? -6.027 -9.461 17.562 1 98.44 317 MET A O 1
ATOM 2331 N N . ILE A 1 318 ? -4.398 -9.438 16.047 1 97.75 318 ILE A N 1
ATOM 2332 C CA . ILE A 1 318 ? -4.957 -10.539 15.281 1 97.75 318 ILE A CA 1
ATOM 2333 C C . ILE A 1 318 ? -4.938 -11.812 16.125 1 97.75 318 ILE A C 1
ATOM 2335 O O . ILE A 1 318 ? -5.934 -12.539 16.188 1 97.75 318 ILE A O 1
ATOM 2339 N N . ILE A 1 319 ? -3.832 -12.055 16.828 1 97 319 ILE A N 1
ATOM 2340 C CA . ILE A 1 319 ? -3.619 -13.312 17.547 1 97 319 ILE A CA 1
ATOM 2341 C C . ILE A 1 319 ? -4.414 -13.305 18.844 1 97 319 ILE A C 1
ATOM 2343 O O . ILE A 1 319 ? -5.062 -14.297 19.188 1 97 319 ILE A O 1
ATOM 2347 N N . PHE A 1 320 ? -4.512 -12.141 19.531 1 97.38 320 PHE A N 1
ATOM 2348 C CA . PHE A 1 320 ? -4.988 -12.18 20.906 1 97.38 320 PHE A CA 1
ATOM 2349 C C . PHE A 1 320 ? -6.352 -11.5 21.016 1 97.38 320 PHE A C 1
ATOM 2351 O O . PHE A 1 320 ? -7.047 -11.664 22.016 1 97.38 320 PHE A O 1
ATOM 2358 N N . CYS A 1 321 ? -6.758 -10.734 19.984 1 97.25 321 CYS A N 1
ATOM 2359 C CA . CYS A 1 321 ? -7.984 -9.961 20.156 1 97.25 321 CYS A CA 1
ATOM 2360 C C . CYS A 1 321 ? -9.023 -10.359 19.109 1 97.25 321 CYS A C 1
ATOM 2362 O O . CYS A 1 321 ? -9.984 -9.625 18.875 1 97.25 321 CYS A O 1
ATOM 2364 N N . LYS A 1 322 ? -8.836 -11.398 18.406 1 93.94 322 LYS A N 1
ATOM 2365 C CA . LYS A 1 322 ? -9.781 -11.945 17.438 1 93.94 322 LYS A CA 1
ATOM 2366 C C . LYS A 1 322 ? -10.062 -10.953 16.328 1 93.94 322 LYS A C 1
ATOM 2368 O O . LYS A 1 322 ? -11.188 -10.852 15.836 1 93.94 322 LYS A O 1
ATOM 2373 N N . ALA A 1 323 ? -9.094 -10.109 16.078 1 96.06 323 ALA A N 1
ATOM 2374 C CA . ALA A 1 323 ? -9.242 -9.188 14.969 1 96.06 323 ALA A CA 1
ATOM 2375 C C . ALA A 1 323 ? -9.141 -9.922 13.633 1 96.06 323 ALA A C 1
ATOM 2377 O O . ALA A 1 323 ? -8.18 -10.656 13.391 1 96.06 323 ALA A O 1
ATOM 2378 N N . GLN A 1 324 ? -10.094 -9.727 12.789 1 96.06 324 GLN A N 1
ATOM 2379 C CA . GLN A 1 324 ? -10.141 -10.453 11.523 1 96.06 324 GLN A CA 1
ATOM 2380 C C . GLN A 1 324 ? -9.516 -9.641 10.391 1 96.06 324 GLN A C 1
ATOM 2382 O O . GLN A 1 324 ? -10.031 -8.594 10.008 1 96.06 324 GLN A O 1
ATOM 2387 N N . PRO A 1 325 ? -8.484 -10.172 9.766 1 95.88 325 PRO A N 1
ATOM 2388 C CA . PRO A 1 325 ? -7.805 -9.461 8.68 1 95.88 325 PRO A CA 1
ATOM 2389 C C . PRO A 1 325 ? -8.742 -9.133 7.52 1 95.88 325 PRO A C 1
ATOM 2391 O O . PRO A 1 325 ? -8.656 -8.047 6.941 1 95.88 325 PRO A O 1
ATOM 2394 N N . LYS A 1 326 ? -9.617 -9.977 7.176 1 93.44 326 LYS A N 1
ATOM 2395 C CA . LYS A 1 326 ? -10.555 -9.75 6.078 1 93.44 326 LYS A CA 1
ATOM 2396 C C . LYS A 1 326 ? -11.43 -8.523 6.344 1 93.44 326 LYS A C 1
ATOM 2398 O O . LYS A 1 326 ? -11.68 -7.727 5.438 1 93.44 326 LYS A O 1
ATOM 2403 N N . LYS A 1 327 ? -11.875 -8.375 7.559 1 95.56 327 LYS A N 1
ATOM 2404 C CA . LYS A 1 327 ? -12.68 -7.215 7.938 1 95.56 327 LYS A CA 1
ATOM 2405 C C . LYS A 1 327 ? -11.859 -5.934 7.883 1 95.56 327 LYS A C 1
ATOM 2407 O O . LYS A 1 327 ? -12.383 -4.871 7.535 1 95.56 327 LYS A O 1
ATOM 2412 N N . ALA A 1 328 ? -10.633 -6.066 8.258 1 96.5 328 ALA A N 1
ATOM 2413 C CA . ALA A 1 328 ? -9.75 -4.906 8.203 1 96.5 328 ALA A CA 1
ATOM 2414 C C . ALA A 1 328 ? -9.594 -4.398 6.773 1 96.5 328 ALA A C 1
ATOM 2416 O O . ALA A 1 328 ? -9.711 -3.197 6.516 1 96.5 328 ALA A O 1
ATOM 2417 N N . VAL A 1 329 ? -9.391 -5.281 5.855 1 96.06 329 VAL A N 1
ATOM 2418 C CA . VAL A 1 329 ? -9.164 -4.961 4.453 1 96.06 329 VAL A CA 1
ATOM 2419 C C . VAL A 1 329 ? -10.414 -4.305 3.865 1 96.06 329 VAL A C 1
ATOM 2421 O O . VAL A 1 329 ? -10.312 -3.395 3.041 1 96.06 329 VAL A O 1
ATOM 2424 N N . ALA A 1 330 ? -11.539 -4.73 4.344 1 94.44 330 ALA A N 1
ATOM 2425 C CA . ALA A 1 330 ? -12.812 -4.207 3.848 1 94.44 330 ALA A CA 1
ATOM 2426 C C . ALA A 1 330 ? -13.18 -2.902 4.547 1 94.44 330 ALA A C 1
ATOM 2428 O O . ALA A 1 330 ? -14.094 -2.195 4.117 1 94.44 330 ALA A O 1
ATOM 2429 N N . GLY A 1 331 ? -12.5 -2.545 5.586 1 92 331 GLY A N 1
ATOM 2430 C CA . GLY A 1 331 ? -12.844 -1.389 6.398 1 92 331 GLY A CA 1
ATOM 2431 C C . GLY A 1 331 ? -12.328 -0.081 5.824 1 92 331 GLY A C 1
ATOM 2432 O O . GLY A 1 331 ? -11.367 -0.071 5.059 1 92 331 GLY A O 1
ATOM 2433 N N . PRO A 1 332 ? -12.938 1 6.234 1 88.94 332 PRO A N 1
ATOM 2434 C CA . PRO A 1 332 ? -12.586 2.303 5.656 1 88.94 332 PRO A CA 1
ATOM 2435 C C . PRO A 1 332 ? -11.211 2.795 6.098 1 88.94 332 PRO A C 1
ATOM 2437 O O . PRO A 1 332 ? -10.531 3.49 5.336 1 88.94 332 PRO A O 1
ATOM 2440 N N . VAL A 1 333 ? -10.797 2.488 7.25 1 90.12 333 VAL A N 1
ATOM 2441 C CA . VAL A 1 333 ? -9.523 2.99 7.766 1 90.12 333 VAL A CA 1
ATOM 2442 C C . VAL A 1 333 ? -8.375 2.434 6.934 1 90.12 333 VAL A C 1
ATOM 2444 O O . VAL A 1 333 ? -7.523 3.189 6.457 1 90.12 333 VAL A O 1
ATOM 2447 N N . TRP A 1 334 ? -8.367 1.116 6.762 1 94.69 334 TRP A N 1
ATOM 2448 C CA . TRP A 1 334 ? -7.297 0.488 5.992 1 94.69 334 TRP A CA 1
ATOM 2449 C C . TRP A 1 334 ? -7.34 0.929 4.535 1 94.69 334 TRP A C 1
ATOM 2451 O O . TRP A 1 334 ? -6.305 1.253 3.945 1 94.69 334 TRP A O 1
ATOM 2461 N N . GLN A 1 335 ? -8.5 1.008 3.918 1 94.38 335 GLN A N 1
ATOM 2462 C CA . GLN A 1 335 ? -8.641 1.397 2.52 1 94.38 335 GLN A CA 1
ATOM 2463 C C . GLN A 1 335 ? -8.188 2.838 2.303 1 94.38 335 GLN A C 1
ATOM 2465 O O . GLN A 1 335 ? -7.438 3.123 1.368 1 94.38 335 GLN A O 1
ATOM 2470 N N . SER A 1 336 ? -8.594 3.721 3.195 1 89.31 336 SER A N 1
ATOM 2471 C CA . SER A 1 336 ? -8.18 5.113 3.074 1 89.31 336 SER A CA 1
ATOM 2472 C C . SER A 1 336 ? -6.668 5.254 3.248 1 89.31 336 SER A C 1
ATOM 2474 O O . SER A 1 336 ? -6.039 6.09 2.598 1 89.31 336 SER A O 1
ATOM 2476 N N . GLY A 1 337 ? -6.172 4.512 4.164 1 91.94 337 GLY A N 1
ATOM 2477 C CA . GLY A 1 337 ? -4.73 4.527 4.371 1 91.94 337 GLY A CA 1
ATOM 2478 C C . GLY A 1 337 ? -3.949 4.074 3.154 1 91.94 337 GLY A C 1
ATOM 2479 O O . GLY A 1 337 ? -2.967 4.711 2.77 1 91.94 337 GLY A O 1
ATOM 2480 N N . MET A 1 338 ? -4.363 2.975 2.535 1 95.38 338 MET A N 1
ATOM 2481 C CA . MET A 1 338 ? -3.662 2.453 1.363 1 95.38 338 MET A CA 1
ATOM 2482 C C . MET A 1 338 ? -3.836 3.385 0.168 1 95.38 338 MET A C 1
ATOM 2484 O O . MET A 1 338 ? -2.934 3.514 -0.661 1 95.38 338 MET A O 1
ATOM 2488 N N . VAL A 1 339 ? -4.988 4.051 0.07 1 93.88 339 VAL A N 1
ATOM 2489 C CA . VAL A 1 339 ? -5.176 5.082 -0.945 1 93.88 339 VAL A CA 1
ATOM 2490 C C . VAL A 1 339 ? -4.152 6.195 -0.748 1 93.88 339 VAL A C 1
ATOM 2492 O O . VAL A 1 339 ? -3.58 6.699 -1.717 1 93.88 339 VAL A O 1
ATOM 2495 N N . ALA A 1 340 ? -3.93 6.574 0.542 1 90.5 340 ALA A N 1
ATOM 2496 C CA . ALA A 1 340 ? -2.938 7.598 0.854 1 90.5 340 ALA A CA 1
ATOM 2497 C C . ALA A 1 340 ? -1.544 7.164 0.404 1 90.5 340 ALA A C 1
ATOM 2499 O O . ALA A 1 340 ? -0.743 7.992 -0.038 1 90.5 340 ALA A O 1
ATOM 2500 N N . VAL A 1 341 ? -1.229 5.898 0.521 1 94.75 341 VAL A N 1
ATOM 2501 C CA . VAL A 1 341 ? 0.051 5.355 0.078 1 94.75 341 VAL A CA 1
ATOM 2502 C C . VAL A 1 341 ? 0.224 5.598 -1.42 1 94.75 341 VAL A C 1
ATOM 2504 O O . VAL A 1 341 ? 1.263 6.098 -1.858 1 94.75 341 VAL A O 1
ATOM 2507 N N . VAL A 1 342 ? -0.797 5.293 -2.211 1 95.75 342 VAL A N 1
ATOM 2508 C CA . VAL A 1 342 ? -0.735 5.457 -3.658 1 95.75 342 VAL A CA 1
ATOM 2509 C C . VAL A 1 342 ? -0.62 6.938 -4.004 1 95.75 342 VAL A C 1
ATOM 2511 O O . VAL A 1 342 ? 0.144 7.316 -4.898 1 95.75 342 VAL A O 1
ATOM 2514 N N . ALA A 1 343 ? -1.381 7.746 -3.283 1 92.69 343 ALA A N 1
ATOM 2515 C CA . ALA A 1 343 ? -1.358 9.188 -3.527 1 92.69 343 ALA A CA 1
ATOM 2516 C C . ALA A 1 343 ? 0.028 9.766 -3.26 1 92.69 343 ALA A C 1
ATOM 2518 O O . ALA A 1 343 ? 0.575 10.492 -4.094 1 92.69 343 ALA A O 1
ATOM 2519 N N . ILE A 1 344 ? 0.557 9.445 -2.121 1 91.56 344 ILE A N 1
ATOM 2520 C CA . ILE A 1 344 ? 1.859 9.969 -1.729 1 91.56 344 ILE A CA 1
ATOM 2521 C C . ILE A 1 344 ? 2.934 9.453 -2.684 1 91.56 344 ILE A C 1
ATOM 2523 O O . ILE A 1 344 ? 3.803 10.211 -3.121 1 91.56 344 ILE A O 1
ATOM 2527 N N . TYR A 1 345 ? 2.809 8.18 -3.049 1 95.81 345 TYR A N 1
ATOM 2528 C CA . TYR A 1 345 ? 3.695 7.551 -4.02 1 95.81 345 TYR A CA 1
ATOM 2529 C C . TYR A 1 345 ? 3.711 8.328 -5.332 1 95.81 345 TYR A C 1
ATOM 2531 O O . TYR A 1 345 ? 4.777 8.695 -5.832 1 95.81 345 TYR A O 1
ATOM 2539 N N . GLY A 1 346 ? 2.635 8.688 -5.855 1 95.12 346 GLY A N 1
ATOM 2540 C CA . GLY A 1 346 ? 2.529 9.383 -7.133 1 95.12 346 GLY A CA 1
ATOM 2541 C C . GLY A 1 346 ? 2.885 10.852 -7.043 1 95.12 346 GLY A C 1
ATOM 2542 O O . GLY A 1 346 ? 3.725 11.344 -7.801 1 95.12 346 GLY A O 1
ATOM 2543 N N . ILE A 1 347 ? 2.311 11.531 -6.07 1 92.38 347 ILE A N 1
ATOM 2544 C CA . ILE A 1 347 ? 2.449 12.977 -5.941 1 92.38 347 ILE A CA 1
ATOM 2545 C C . ILE A 1 347 ? 3.896 13.328 -5.609 1 92.38 347 ILE A C 1
ATOM 2547 O O . ILE A 1 347 ? 4.492 14.203 -6.242 1 92.38 347 ILE A O 1
ATOM 2551 N N . ALA A 1 348 ? 4.426 12.609 -4.609 1 91.5 348 ALA A N 1
ATOM 2552 C CA . ALA A 1 348 ? 5.789 12.906 -4.18 1 91.5 348 ALA A CA 1
ATOM 2553 C C . ALA A 1 348 ? 6.797 12.578 -5.277 1 91.5 348 ALA A C 1
ATOM 2555 O O . ALA A 1 348 ? 7.793 13.281 -5.453 1 91.5 348 ALA A O 1
ATOM 2556 N N . TRP A 1 349 ? 6.527 11.453 -5.938 1 95.31 349 TRP A N 1
ATOM 2557 C CA . TRP A 1 349 ? 7.402 11.07 -7.043 1 95.31 349 TRP A CA 1
ATOM 2558 C C . TRP A 1 349 ? 7.402 12.141 -8.133 1 95.31 349 TRP A C 1
ATOM 2560 O O . TRP A 1 349 ? 8.469 12.547 -8.609 1 95.31 349 TRP A O 1
ATOM 2570 N N . LEU A 1 350 ? 6.273 12.664 -8.531 1 95.62 350 LEU A N 1
ATOM 2571 C CA . LEU A 1 350 ? 6.129 13.711 -9.539 1 95.62 350 LEU A CA 1
ATOM 2572 C C . LEU A 1 350 ? 6.809 15 -9.094 1 95.62 350 LEU A C 1
ATOM 2574 O O . LEU A 1 350 ? 7.605 15.57 -9.836 1 95.62 350 LEU A O 1
ATOM 2578 N N . ALA A 1 351 ? 6.531 15.398 -7.879 1 90.62 351 ALA A N 1
ATOM 2579 C CA . ALA A 1 351 ? 7.098 16.641 -7.348 1 90.62 351 ALA A CA 1
ATOM 2580 C C . ALA A 1 351 ? 8.617 16.547 -7.258 1 90.62 351 ALA A C 1
ATOM 2582 O O . ALA A 1 351 ? 9.32 17.484 -7.672 1 90.62 351 ALA A O 1
ATOM 2583 N N . ASP A 1 352 ? 9.133 15.453 -6.73 1 92.12 352 ASP A N 1
ATOM 2584 C CA . ASP A 1 352 ? 10.57 15.289 -6.574 1 92.12 352 ASP A CA 1
ATOM 2585 C C . ASP A 1 352 ? 11.273 15.258 -7.93 1 92.12 352 ASP A C 1
ATOM 2587 O O . ASP A 1 352 ? 12.406 15.727 -8.055 1 92.12 352 ASP A O 1
ATOM 2591 N N . THR A 1 353 ? 10.641 14.703 -8.938 1 95.12 353 THR A N 1
ATOM 2592 C CA . THR A 1 353 ? 11.219 14.688 -10.281 1 95.12 353 THR A CA 1
ATOM 2593 C C . THR A 1 353 ? 11.406 16.109 -10.805 1 95.12 353 THR A C 1
ATOM 2595 O O . THR A 1 353 ? 12.453 16.438 -11.375 1 95.12 353 THR A O 1
ATOM 2598 N N . TYR A 1 354 ? 10.438 16.953 -10.609 1 93.88 354 TYR A N 1
ATOM 2599 C CA . TYR A 1 354 ? 10.547 18.344 -11.062 1 93.88 354 TYR A CA 1
ATOM 2600 C C . TYR A 1 354 ? 11.602 19.094 -10.266 1 93.88 354 TYR A C 1
ATOM 2602 O O . TYR A 1 354 ? 12.516 19.688 -10.844 1 93.88 354 TYR A O 1
ATOM 2610 N N . PHE A 1 355 ? 11.578 19 -8.953 1 88 355 PHE A N 1
ATOM 2611 C CA . PHE A 1 355 ? 12.406 19.844 -8.102 1 88 355 PHE A CA 1
ATOM 2612 C C . PHE A 1 355 ? 13.859 19.406 -8.156 1 88 355 PHE A C 1
ATOM 2614 O O . PHE A 1 355 ? 14.766 20.25 -8.125 1 88 355 PHE A O 1
ATOM 2621 N N . SER A 1 356 ? 14.094 18.125 -8.195 1 90.31 356 SER A N 1
ATOM 2622 C CA . SER A 1 356 ? 15.477 17.641 -8.227 1 90.31 356 SER A CA 1
ATOM 2623 C C . SER A 1 356 ? 16.172 18.047 -9.523 1 90.31 356 SER A C 1
ATOM 2625 O O . SER A 1 356 ? 17.391 18.203 -9.547 1 90.31 356 SER A O 1
ATOM 2627 N N . ASN A 1 357 ? 15.391 18.281 -10.586 1 93.56 357 ASN A N 1
ATOM 2628 C CA . ASN A 1 357 ? 15.984 18.641 -11.867 1 93.56 357 ASN A CA 1
ATOM 2629 C C . ASN A 1 357 ? 16.125 20.156 -12.008 1 93.56 357 ASN A C 1
ATOM 2631 O O . ASN A 1 357 ? 16.875 20.641 -12.859 1 93.56 357 ASN A O 1
ATOM 2635 N N . TYR A 1 358 ? 15.445 20.938 -11.234 1 91.94 358 TYR A N 1
ATOM 2636 C CA . TYR A 1 358 ? 15.469 22.391 -11.383 1 91.94 358 TYR A CA 1
ATOM 2637 C C . TYR A 1 358 ? 15.852 23.078 -10.07 1 91.94 358 TYR A C 1
ATOM 2639 O O . TYR A 1 358 ? 15.453 24.203 -9.812 1 91.94 358 TYR A O 1
ATOM 2647 N N . MET A 1 359 ? 16.5 22.344 -9.227 1 87.44 359 MET A N 1
ATOM 2648 C CA . MET A 1 359 ? 16.844 22.844 -7.895 1 87.44 359 MET A CA 1
ATOM 2649 C C . MET A 1 359 ? 17.688 24.109 -7.98 1 87.44 359 MET A C 1
ATOM 2651 O O . MET A 1 359 ? 17.453 25.062 -7.254 1 87.44 359 MET A O 1
ATOM 2655 N N . SER A 1 360 ? 18.688 24.172 -8.836 1 89.06 360 SER A N 1
ATOM 2656 C CA . SER A 1 360 ? 19.578 25.328 -8.969 1 89.06 360 SER A CA 1
ATOM 2657 C C . SER A 1 360 ? 18.797 26.578 -9.383 1 89.06 360 SER A C 1
ATOM 2659 O O . SER A 1 360 ? 19 27.656 -8.82 1 89.06 360 SER A O 1
ATOM 2661 N N . GLU A 1 361 ? 17.922 26.328 -10.312 1 89.25 361 GLU A N 1
ATOM 2662 C CA . GLU A 1 361 ? 17.109 27.438 -10.789 1 89.25 361 GLU A CA 1
ATOM 2663 C C . GLU A 1 361 ? 16.172 27.938 -9.688 1 89.25 361 GLU A C 1
ATOM 2665 O O . GLU A 1 361 ? 16 29.156 -9.516 1 89.25 361 GLU A O 1
ATOM 2670 N N . MET A 1 362 ? 15.633 27.047 -8.969 1 85.25 362 MET A N 1
ATOM 2671 C CA . MET A 1 362 ? 14.703 27.406 -7.906 1 85.25 362 MET A CA 1
ATOM 2672 C C . MET A 1 362 ? 15.422 28.156 -6.785 1 85.25 362 MET A C 1
ATOM 2674 O O . MET A 1 362 ? 14.898 29.141 -6.258 1 85.25 362 MET A O 1
ATOM 2678 N N . GLN A 1 363 ? 16.562 27.703 -6.473 1 85.38 363 GLN A N 1
ATOM 2679 C CA . GLN A 1 363 ? 17.359 28.359 -5.438 1 85.38 363 GLN A CA 1
ATOM 2680 C C . GLN A 1 363 ? 17.719 29.781 -5.84 1 85.38 363 GLN A C 1
ATOM 2682 O O . GLN A 1 363 ? 17.672 30.703 -5.016 1 85.38 363 GLN A O 1
ATOM 2687 N N . SER A 1 364 ? 18.016 29.938 -7 1 85.31 364 SER A N 1
ATOM 2688 C CA . SER A 1 364 ? 18.391 31.25 -7.496 1 85.31 364 SER A CA 1
ATOM 2689 C C . SER A 1 364 ? 17.203 32.219 -7.477 1 85.31 364 SER A C 1
ATOM 2691 O O . SER A 1 364 ? 17.359 33.406 -7.215 1 85.31 364 SER A O 1
ATOM 2693 N N . MET A 1 365 ? 16.031 31.672 -7.684 1 81.31 365 MET A N 1
ATOM 2694 C CA . MET A 1 365 ? 14.836 32.5 -7.816 1 81.31 365 MET A CA 1
ATOM 2695 C C . MET A 1 365 ? 14.242 32.812 -6.449 1 81.31 365 MET A C 1
ATOM 2697 O O . MET A 1 365 ? 13.727 33.906 -6.23 1 81.31 365 MET A O 1
ATOM 2701 N N . LEU A 1 366 ? 14.312 31.844 -5.539 1 81.88 366 LEU A N 1
ATOM 2702 C CA . LEU A 1 366 ? 13.492 31.953 -4.34 1 81.88 366 LEU A CA 1
ATOM 2703 C C . LEU A 1 366 ? 14.352 32.219 -3.109 1 81.88 366 LEU A C 1
ATOM 2705 O O . LEU A 1 366 ? 13.836 32.531 -2.039 1 81.88 366 LEU A O 1
ATOM 2709 N N . ALA A 1 367 ? 15.617 32.125 -3.273 1 77.25 367 ALA A N 1
ATOM 2710 C CA . ALA A 1 367 ? 16.531 32.188 -2.131 1 77.25 367 ALA A CA 1
ATOM 2711 C C . ALA A 1 367 ? 16.328 33.5 -1.344 1 77.25 367 ALA A C 1
ATOM 2713 O O . ALA A 1 367 ? 16.266 33.469 -0.113 1 77.25 367 ALA A O 1
ATOM 2714 N N . ASP A 1 368 ? 16.125 34.5 -2.014 1 81.06 368 ASP A N 1
ATOM 2715 C CA . ASP A 1 368 ? 16.031 35.812 -1.334 1 81.06 368 ASP A CA 1
ATOM 2716 C C . ASP A 1 368 ? 14.703 35.938 -0.608 1 81.06 368 ASP A C 1
ATOM 2718 O O . ASP A 1 368 ? 14.648 36.469 0.506 1 81.06 368 ASP A O 1
ATOM 2722 N N . ILE A 1 369 ? 13.688 35.531 -1.185 1 81.56 369 ILE A N 1
ATOM 2723 C CA . ILE A 1 369 ? 12.359 35.625 -0.591 1 81.56 369 ILE A CA 1
ATOM 2724 C C . ILE A 1 369 ? 12.281 34.75 0.658 1 81.56 369 ILE A C 1
ATOM 2726 O O . ILE A 1 369 ? 11.766 35.188 1.692 1 81.56 369 ILE A O 1
ATOM 2730 N N . VAL A 1 370 ? 12.836 33.625 0.565 1 83.69 370 VAL A N 1
ATOM 2731 C CA . VAL A 1 370 ? 12.781 32.656 1.651 1 83.69 370 VAL A CA 1
ATOM 2732 C C . VAL A 1 370 ? 13.68 33.125 2.797 1 83.69 370 VAL A C 1
ATOM 2734 O O . VAL A 1 370 ? 13.367 32.875 3.969 1 83.69 370 VAL A O 1
ATOM 2737 N N . LYS A 1 371 ? 14.719 33.75 2.404 1 84.44 371 LYS A N 1
ATOM 2738 C CA . LYS A 1 371 ? 15.633 34.25 3.414 1 84.44 371 LYS A CA 1
ATOM 2739 C C . LYS A 1 371 ? 15 35.406 4.195 1 84.44 371 LYS A C 1
ATOM 2741 O O . LYS A 1 371 ? 15.141 35.469 5.418 1 84.44 371 LYS A O 1
ATOM 2746 N N . GLU A 1 372 ? 14.266 36.219 3.549 1 89.75 372 GLU A N 1
ATOM 2747 C CA . GLU A 1 372 ? 13.68 37.375 4.18 1 89.75 372 GLU A CA 1
ATOM 2748 C C . GLU A 1 372 ? 12.406 37.031 4.938 1 89.75 372 GLU A C 1
ATOM 2750 O O . GLU A 1 372 ? 12.148 37.562 6.02 1 89.75 372 GLU A O 1
ATOM 2755 N N . TYR A 1 373 ? 11.625 36.219 4.418 1 92.12 373 TYR A N 1
ATOM 2756 C CA . TYR A 1 373 ? 10.344 35.844 5.012 1 92.12 373 TYR A CA 1
ATOM 2757 C C . TYR A 1 373 ? 10.195 34.312 5.066 1 92.12 373 TYR A C 1
ATOM 2759 O O . TYR A 1 373 ? 9.32 33.75 4.406 1 92.12 373 TYR A O 1
ATOM 2767 N N . PRO A 1 374 ? 10.914 33.719 5.906 1 91.06 374 PRO A N 1
ATOM 2768 C CA . PRO A 1 374 ? 10.898 32.25 5.934 1 91.06 374 PRO A CA 1
ATOM 2769 C C . PRO A 1 374 ? 9.516 31.688 6.262 1 91.06 374 PRO A C 1
ATOM 2771 O O . PRO A 1 374 ? 9.156 30.609 5.793 1 91.06 374 PRO A O 1
ATOM 2774 N N . TRP A 1 375 ? 8.703 32.5 6.984 1 92.19 375 TRP A N 1
ATOM 2775 C CA . TRP A 1 375 ? 7.367 32.062 7.375 1 92.19 375 TRP A CA 1
ATOM 2776 C C . TRP A 1 375 ? 6.434 32.031 6.172 1 92.19 375 TRP A C 1
ATOM 2778 O O . TRP A 1 375 ? 5.359 31.422 6.234 1 92.19 375 TRP A O 1
ATOM 2788 N N . SER A 1 376 ? 6.82 32.625 5.055 1 92.5 376 SER A N 1
ATOM 2789 C CA . SER A 1 376 ? 5.957 32.75 3.883 1 92.5 376 SER A CA 1
ATOM 2790 C C . SER A 1 376 ? 5.699 31.375 3.264 1 92.5 376 SER A C 1
ATOM 2792 O O . SER A 1 376 ? 4.738 31.188 2.514 1 92.5 376 SER A O 1
ATOM 2794 N N . ILE A 1 377 ? 6.52 30.391 3.611 1 93.81 377 ILE A N 1
ATOM 2795 C CA . ILE A 1 377 ? 6.332 29.031 3.123 1 93.81 377 ILE A CA 1
ATOM 2796 C C . ILE A 1 377 ? 5.008 28.469 3.635 1 93.81 377 ILE A C 1
ATOM 2798 O O . ILE A 1 377 ? 4.441 27.547 3.043 1 93.81 377 ILE A O 1
ATOM 2802 N N . ALA A 1 378 ? 4.48 29.047 4.711 1 96.06 378 ALA A N 1
ATOM 2803 C CA . ALA A 1 378 ? 3.184 28.641 5.242 1 96.06 378 ALA A CA 1
ATOM 2804 C C . ALA A 1 378 ? 2.078 28.844 4.207 1 96.06 378 ALA A C 1
ATOM 2806 O O . ALA A 1 378 ? 1.162 28.016 4.098 1 96.06 378 ALA A O 1
ATOM 2807 N N . ILE A 1 379 ? 2.168 29.891 3.488 1 94.56 379 ILE A N 1
ATOM 2808 C CA . ILE A 1 379 ? 1.177 30.219 2.467 1 94.56 379 ILE A CA 1
ATOM 2809 C C . ILE A 1 379 ? 1.241 29.172 1.345 1 94.56 379 ILE A C 1
ATOM 2811 O O . ILE A 1 379 ? 0.206 28.719 0.85 1 94.56 379 ILE A O 1
ATOM 2815 N N . VAL A 1 380 ? 2.424 28.797 1.002 1 92.12 380 VAL A N 1
ATOM 2816 C CA . VAL A 1 380 ? 2.617 27.797 -0.04 1 92.12 380 VAL A CA 1
ATOM 2817 C C . VAL A 1 380 ? 2.064 26.453 0.428 1 92.12 380 VAL A C 1
ATOM 2819 O O . VAL A 1 380 ? 1.351 25.766 -0.315 1 92.12 380 VAL A O 1
ATOM 2822 N N . PHE A 1 381 ? 2.414 26.047 1.68 1 95.75 381 PHE A N 1
ATOM 2823 C CA . PHE A 1 381 ? 1.875 24.812 2.242 1 95.75 381 PHE A CA 1
ATOM 2824 C C . PHE A 1 381 ? 0.353 24.812 2.174 1 95.75 381 PHE A C 1
ATOM 2826 O O . PHE A 1 381 ? -0.251 23.828 1.738 1 95.75 381 PHE A O 1
ATOM 2833 N N . PHE A 1 382 ? -0.24 25.922 2.525 1 96.5 382 PHE A N 1
ATOM 2834 C CA . PHE A 1 382 ? -1.692 26.047 2.572 1 96.5 382 PHE A CA 1
ATOM 2835 C C . PHE A 1 382 ? -2.289 25.938 1.174 1 96.5 382 PHE A C 1
ATOM 2837 O O . PHE A 1 382 ? -3.232 25.172 0.952 1 96.5 382 PHE A O 1
ATOM 2844 N N . LEU A 1 383 ? -1.737 26.656 0.236 1 91.88 383 LEU A N 1
ATOM 2845 C CA . LEU A 1 383 ? -2.266 26.672 -1.123 1 91.88 383 LEU A CA 1
ATOM 2846 C C . LEU A 1 383 ? -2.125 25.312 -1.782 1 91.88 383 LEU A C 1
ATOM 2848 O O . LEU A 1 383 ? -3.027 24.859 -2.492 1 91.88 383 LEU A O 1
ATOM 2852 N N . VAL A 1 384 ? -1.015 24.656 -1.534 1 90.19 384 VAL A N 1
ATOM 2853 C CA . VAL A 1 384 ? -0.805 23.328 -2.082 1 90.19 384 VAL A CA 1
ATOM 2854 C C . VAL A 1 384 ? -1.791 22.344 -1.45 1 90.19 384 VAL A C 1
ATOM 2856 O O . VAL A 1 384 ? -2.305 21.453 -2.123 1 90.19 384 VAL A O 1
ATOM 2859 N N . SER A 1 385 ? -2.053 22.547 -0.219 1 93.75 385 SER A N 1
ATOM 2860 C CA . SER A 1 385 ? -3.008 21.688 0.48 1 93.75 385 SER A CA 1
ATOM 2861 C C . SER A 1 385 ? -4.414 21.859 -0.09 1 93.75 385 SER A C 1
ATOM 2863 O O . SER A 1 385 ? -5.176 20.891 -0.149 1 93.75 385 SER A O 1
ATOM 2865 N N . VAL A 1 386 ? -4.785 23.062 -0.463 1 90.5 386 VAL A N 1
ATOM 2866 C CA . VAL A 1 386 ? -6.09 23.312 -1.066 1 90.5 386 VAL A CA 1
ATOM 2867 C C . VAL A 1 386 ? -6.238 22.5 -2.346 1 90.5 386 VAL A C 1
ATOM 2869 O O . VAL A 1 386 ? -7.328 22.016 -2.66 1 90.5 386 VAL A O 1
ATOM 2872 N N . LEU A 1 387 ? -5.129 22.266 -2.932 1 82.62 387 LEU A N 1
ATOM 2873 C CA . LEU A 1 387 ? -5.148 21.594 -4.227 1 82.62 387 LEU A CA 1
ATOM 2874 C C . LEU A 1 387 ? -5.023 20.078 -4.059 1 82.62 387 LEU A C 1
ATOM 2876 O O . LEU A 1 387 ? -5.738 19.312 -4.715 1 82.62 387 LEU A O 1
ATOM 2880 N N . ILE A 1 388 ? -4.191 19.594 -3.168 1 85.62 388 ILE A N 1
ATOM 2881 C CA . ILE A 1 388 ? -3.783 18.203 -3.115 1 85.62 388 ILE A CA 1
ATOM 2882 C C . ILE A 1 388 ? -4.703 17.422 -2.176 1 85.62 388 ILE A C 1
ATOM 2884 O O . ILE A 1 388 ? -4.836 16.203 -2.291 1 85.62 388 ILE A O 1
ATOM 2888 N N . ASN A 1 389 ? -5.391 18.016 -1.233 1 86.06 389 ASN A N 1
ATOM 2889 C CA . ASN A 1 389 ? -6.332 17.438 -0.285 1 86.06 389 ASN A CA 1
ATOM 2890 C C . ASN A 1 389 ? -5.672 16.359 0.562 1 86.06 389 ASN A C 1
ATOM 2892 O O . ASN A 1 389 ? -6.234 15.273 0.741 1 86.06 389 ASN A O 1
ATOM 2896 N N . SER A 1 390 ? -4.453 16.469 0.913 1 89.5 390 SER A N 1
ATOM 2897 C CA . SER A 1 390 ? -3.711 15.562 1.775 1 89.5 390 SER A CA 1
ATOM 2898 C C . SER A 1 390 ? -2.58 16.281 2.5 1 89.5 390 SER A C 1
ATOM 2900 O O . SER A 1 390 ? -1.677 16.828 1.862 1 89.5 390 SER A O 1
ATOM 2902 N N . GLN A 1 391 ? -2.607 16.25 3.775 1 95 391 GLN A N 1
ATOM 2903 C CA . GLN A 1 391 ? -1.563 16.891 4.57 1 95 391 GLN A CA 1
ATOM 2904 C C . GLN A 1 391 ? -0.239 16.141 4.441 1 95 391 GLN A C 1
ATOM 2906 O O . GLN A 1 391 ? 0.818 16.766 4.309 1 95 391 GLN A O 1
ATOM 2911 N N . GLY A 1 392 ? -0.351 14.828 4.469 1 92.94 392 GLY A N 1
ATOM 2912 C CA . GLY A 1 392 ? 0.85 14.031 4.281 1 92.94 392 GLY A CA 1
ATOM 2913 C C . GLY A 1 392 ? 1.521 14.273 2.941 1 92.94 392 GLY A C 1
ATOM 2914 O O . GLY A 1 392 ? 2.742 14.422 2.871 1 92.94 392 GLY A O 1
ATOM 2915 N N . ALA A 1 393 ? 0.771 14.383 1.934 1 90.69 393 ALA A N 1
ATOM 2916 C CA . ALA A 1 393 ? 1.301 14.609 0.592 1 90.69 393 ALA A CA 1
ATOM 2917 C C . ALA A 1 393 ? 1.963 15.977 0.486 1 90.69 393 ALA A C 1
ATOM 2919 O O . ALA A 1 393 ? 2.98 16.125 -0.195 1 90.69 393 ALA A O 1
ATOM 2920 N N . VAL A 1 394 ? 1.379 16.953 1.107 1 93.81 394 VAL A N 1
ATOM 2921 C CA . VAL A 1 394 ? 1.947 18.297 1.095 1 93.81 394 VAL A CA 1
ATOM 2922 C C . VAL A 1 394 ? 3.32 18.281 1.762 1 93.81 394 VAL A C 1
ATOM 2924 O O . VAL A 1 394 ? 4.289 18.812 1.214 1 93.81 394 VAL A O 1
ATOM 2927 N N . VAL A 1 395 ? 3.371 17.641 2.902 1 96.06 395 VAL A N 1
ATOM 2928 C CA . VAL A 1 395 ? 4.621 17.594 3.652 1 96.06 395 VAL A CA 1
ATOM 2929 C C . VAL A 1 395 ? 5.691 16.875 2.836 1 96.06 395 VAL A C 1
ATOM 2931 O O . VAL A 1 395 ? 6.801 17.391 2.662 1 96.06 395 VAL A O 1
ATOM 2934 N N . VAL A 1 396 ? 5.34 15.82 2.273 1 92.31 396 VAL A N 1
ATOM 2935 C CA . VAL A 1 396 ? 6.324 15 1.571 1 92.31 396 VAL A CA 1
ATOM 2936 C C . VAL A 1 396 ? 6.754 15.695 0.284 1 92.31 396 VAL A C 1
ATOM 2938 O O . VAL A 1 396 ? 7.91 15.586 -0.132 1 92.31 396 VAL A O 1
ATOM 2941 N N . ALA A 1 397 ? 5.883 16.438 -0.311 1 90.25 397 ALA A N 1
ATOM 2942 C CA . ALA A 1 397 ? 6.172 17.094 -1.587 1 90.25 397 ALA A CA 1
ATOM 2943 C C . ALA A 1 397 ? 6.961 18.375 -1.379 1 90.25 397 ALA A C 1
ATOM 2945 O O . ALA A 1 397 ? 7.844 18.703 -2.174 1 90.25 397 ALA A O 1
ATOM 2946 N N . MET A 1 398 ? 6.695 19.078 -0.281 1 92.31 398 MET A N 1
ATOM 2947 C CA . MET A 1 398 ? 7.168 20.469 -0.201 1 92.31 398 MET A CA 1
ATOM 2948 C C . MET A 1 398 ? 8.297 20.594 0.816 1 92.31 398 MET A C 1
ATOM 2950 O O . MET A 1 398 ? 9.133 21.5 0.708 1 92.31 398 MET A O 1
ATOM 2954 N N . LEU A 1 399 ? 8.312 19.719 1.773 1 95.06 399 LEU A N 1
ATOM 2955 C CA . LEU A 1 399 ? 9.25 19.891 2.881 1 95.06 399 LEU A CA 1
ATOM 2956 C C . LEU A 1 399 ? 10.688 19.766 2.398 1 95.06 399 LEU A C 1
ATOM 2958 O O . LEU A 1 399 ? 11.555 20.547 2.797 1 95.06 399 LEU A O 1
ATOM 2962 N N . PRO A 1 400 ? 11.031 18.75 1.581 1 91.25 400 PRO A N 1
ATOM 2963 C CA . PRO A 1 400 ? 12.398 18.688 1.063 1 91.25 400 PRO A CA 1
ATOM 2964 C C . PRO A 1 400 ? 12.797 19.953 0.31 1 91.25 400 PRO A C 1
ATOM 2966 O O . PRO A 1 400 ? 13.93 20.422 0.445 1 91.25 400 PRO A O 1
ATOM 2969 N N . LEU A 1 401 ? 11.883 20.484 -0.488 1 87.94 401 LEU A N 1
ATOM 2970 C CA . LEU A 1 401 ? 12.117 21.719 -1.209 1 87.94 401 LEU A CA 1
ATOM 2971 C C . LEU A 1 401 ? 12.375 22.875 -0.24 1 87.94 401 LEU A C 1
ATOM 2973 O O . LEU A 1 401 ? 13.281 23.688 -0.452 1 87.94 401 LEU A O 1
ATOM 2977 N N . ALA A 1 402 ? 11.57 22.938 0.77 1 93.5 402 ALA A N 1
ATOM 2978 C CA . ALA A 1 402 ? 11.719 24 1.768 1 93.5 402 ALA A CA 1
ATOM 2979 C C . ALA A 1 402 ? 13.094 23.953 2.416 1 93.5 402 ALA A C 1
ATOM 2981 O O . ALA A 1 402 ? 13.742 24.984 2.58 1 93.5 402 ALA A O 1
ATOM 2982 N N . TYR A 1 403 ? 13.555 22.781 2.777 1 93.12 403 TYR A N 1
ATOM 2983 C CA . TYR A 1 403 ? 14.883 22.625 3.367 1 93.12 403 TYR A CA 1
ATOM 2984 C C . TYR A 1 403 ? 15.969 23 2.373 1 93.12 403 TYR A C 1
ATOM 2986 O O . TYR A 1 403 ? 16.953 23.656 2.74 1 93.12 403 TYR A O 1
ATOM 2994 N N . LYS A 1 404 ? 15.805 22.609 1.174 1 88.38 404 LYS A N 1
ATOM 2995 C CA . LYS A 1 404 ? 16.797 22.922 0.141 1 88.38 404 LYS A CA 1
ATOM 2996 C C . LYS A 1 404 ? 16.875 24.422 -0.116 1 88.38 404 LYS A C 1
ATOM 2998 O O . LYS A 1 404 ? 17.922 24.922 -0.526 1 88.38 404 LYS A O 1
ATOM 3003 N N . LEU A 1 405 ? 15.82 25.141 0.109 1 89.5 405 LEU A N 1
ATOM 3004 C CA . LEU A 1 405 ? 15.797 26.578 -0.059 1 89.5 405 LEU A CA 1
ATOM 3005 C C . LEU A 1 405 ? 16.391 27.281 1.155 1 89.5 405 LEU A C 1
ATOM 3007 O O . LEU A 1 405 ? 16.5 28.516 1.18 1 89.5 405 LEU A O 1
ATOM 3011 N N . GLY A 1 406 ? 16.703 26.469 2.18 1 89.94 406 GLY A N 1
ATOM 3012 C CA . GLY A 1 406 ? 17.438 27 3.316 1 89.94 406 GLY A CA 1
ATOM 3013 C C . GLY A 1 406 ? 16.531 27.406 4.469 1 89.94 406 GLY A C 1
ATOM 3014 O O . GLY A 1 406 ? 16.969 28.078 5.402 1 89.94 406 GLY A O 1
ATOM 3015 N N . ILE A 1 407 ? 15.336 27.047 4.449 1 94.69 407 ILE A N 1
ATOM 3016 C CA . ILE A 1 407 ? 14.43 27.406 5.543 1 94.69 407 ILE A CA 1
ATOM 3017 C C . ILE A 1 407 ? 14.75 26.547 6.77 1 94.69 407 ILE A C 1
ATOM 3019 O O . ILE A 1 407 ? 14.82 25.328 6.68 1 94.69 407 ILE A O 1
ATOM 3023 N N . PRO A 1 408 ? 14.922 27.203 7.871 1 95.62 408 PRO A N 1
ATOM 3024 C CA . PRO A 1 408 ? 15.305 26.469 9.07 1 95.62 408 PRO A CA 1
ATOM 3025 C C . PRO A 1 408 ? 14.211 25.516 9.562 1 95.62 408 PRO A C 1
ATOM 3027 O O . PRO A 1 408 ? 13.023 25.844 9.461 1 95.62 408 PRO A O 1
ATOM 3030 N N . GLY A 1 409 ? 14.578 24.438 10.211 1 97.25 409 GLY A N 1
ATOM 3031 C CA . GLY A 1 409 ? 13.68 23.422 10.734 1 97.25 409 GLY A CA 1
ATOM 3032 C C . GLY A 1 409 ? 12.641 23.969 11.688 1 97.25 409 GLY A C 1
ATOM 3033 O O . GLY A 1 409 ? 11.453 23.672 11.562 1 97.25 409 GLY A O 1
ATOM 3034 N N . PRO A 1 410 ? 13.07 24.812 12.594 1 97.69 410 PRO A N 1
ATOM 3035 C CA . PRO A 1 410 ? 12.117 25.359 13.555 1 97.69 410 PRO A CA 1
ATOM 3036 C C . PRO A 1 410 ? 11.008 26.172 12.883 1 97.69 410 PRO A C 1
ATOM 3038 O O . PRO A 1 410 ? 9.867 26.172 13.344 1 97.69 410 PRO A O 1
ATOM 3041 N N . VAL A 1 411 ? 11.367 26.859 11.859 1 97.81 411 VAL A N 1
ATOM 3042 C CA . VAL A 1 411 ? 10.367 27.609 11.109 1 97.81 411 VAL A CA 1
ATOM 3043 C C . VAL A 1 411 ? 9.359 26.656 10.477 1 97.81 411 VAL A C 1
ATOM 3045 O O . VAL A 1 411 ? 8.148 26.875 10.555 1 97.81 411 VAL A O 1
ATOM 3048 N N . LEU A 1 412 ? 9.898 25.594 9.867 1 98.19 412 LEU A N 1
ATOM 3049 C CA . LEU A 1 412 ? 9.039 24.625 9.203 1 98.19 412 LEU A CA 1
ATOM 3050 C C . LEU A 1 412 ? 8.141 23.906 10.203 1 98.19 412 LEU A C 1
ATOM 3052 O O . LEU A 1 412 ? 6.98 23.625 9.906 1 98.19 412 LEU A O 1
ATOM 3056 N N . LEU A 1 413 ? 8.672 23.625 11.391 1 98.44 413 LEU A N 1
ATOM 3057 C CA . LEU A 1 413 ? 7.863 23.078 12.469 1 98.44 413 LEU A CA 1
ATOM 3058 C C . LEU A 1 413 ? 6.742 24.031 12.859 1 98.44 413 LEU A C 1
ATOM 3060 O O . LEU A 1 413 ? 5.609 23.594 13.086 1 98.44 413 LEU A O 1
ATOM 3064 N N . GLY A 1 414 ? 7.094 25.266 12.906 1 98.25 414 GLY A N 1
ATOM 3065 C CA . GLY A 1 414 ? 6.141 26.297 13.312 1 98.25 414 GLY A CA 1
ATOM 3066 C C . GLY A 1 414 ? 4.988 26.453 12.336 1 98.25 414 GLY A C 1
ATOM 3067 O O . GLY A 1 414 ? 3.875 26.797 12.734 1 98.25 414 GLY A O 1
ATOM 3068 N N . VAL A 1 415 ? 5.219 26.188 11.102 1 98.19 415 VAL A N 1
ATOM 3069 C CA . VAL A 1 415 ? 4.176 26.438 10.117 1 98.19 415 VAL A CA 1
ATOM 3070 C C . VAL A 1 415 ? 3.512 25.109 9.719 1 98.19 415 VAL A C 1
ATOM 3072 O O . VAL A 1 415 ? 2.697 25.078 8.789 1 98.19 415 VAL A O 1
ATOM 3075 N N . LEU A 1 416 ? 3.781 24.031 10.375 1 98.38 416 LEU A N 1
ATOM 3076 C CA . LEU A 1 416 ? 3.289 22.703 10.055 1 98.38 416 LEU A CA 1
ATOM 3077 C C . LEU A 1 416 ? 1.765 22.688 10.008 1 98.38 416 LEU A C 1
ATOM 3079 O O . LEU A 1 416 ? 1.175 22.062 9.125 1 98.38 416 LEU A O 1
ATOM 3083 N N . PRO A 1 417 ? 1.031 23.422 10.852 1 98.56 417 PRO A N 1
ATOM 3084 C CA . PRO A 1 417 ? -0.432 23.375 10.805 1 98.56 417 PRO A CA 1
ATOM 3085 C C . PRO A 1 417 ? -0.998 23.938 9.508 1 98.56 417 PRO A C 1
ATOM 3087 O O . PRO A 1 417 ? -2.15 23.672 9.156 1 98.56 417 PRO A O 1
ATOM 3090 N N . ALA A 1 418 ? -0.199 24.656 8.773 1 98.31 418 ALA A N 1
ATOM 3091 C CA . ALA A 1 418 ? -0.652 25.312 7.555 1 98.31 418 ALA A CA 1
ATOM 3092 C C . ALA A 1 418 ? -0.859 24.312 6.426 1 98.31 418 ALA A C 1
ATOM 3094 O O . ALA A 1 418 ? -1.475 24.625 5.406 1 98.31 418 ALA A O 1
ATOM 3095 N N . VAL A 1 419 ? -0.462 23.078 6.648 1 97.75 419 VAL A N 1
ATOM 3096 C CA . VAL A 1 419 ? -0.589 22.078 5.598 1 97.75 419 VAL A CA 1
ATOM 3097 C C . VAL A 1 419 ? -2.037 21.594 5.516 1 97.75 419 VAL A C 1
ATOM 3099 O O . VAL A 1 419 ? -2.369 20.75 4.684 1 97.75 419 VAL A O 1
ATOM 3102 N N . TYR A 1 420 ? -2.902 22.094 6.371 1 97.75 420 TYR A N 1
ATOM 3103 C CA . TYR A 1 420 ? -4.324 21.766 6.297 1 97.75 420 TYR A CA 1
ATOM 3104 C C . TYR A 1 420 ? -5.102 22.891 5.625 1 97.75 420 TYR A C 1
ATOM 3106 O O . TYR A 1 420 ? -5.352 23.938 6.234 1 97.75 420 TYR A O 1
ATOM 3114 N N . GLY A 1 421 ? -5.473 22.703 4.375 1 95.94 421 GLY A N 1
ATOM 3115 C CA . GLY A 1 421 ? -6.215 23.719 3.652 1 95.94 421 GLY A CA 1
ATOM 3116 C C . GLY A 1 421 ? -7.355 23.156 2.824 1 95.94 421 GLY A C 1
ATOM 3117 O O . GLY A 1 421 ? -8.125 23.906 2.23 1 95.94 421 GLY A O 1
ATOM 3118 N N . TYR A 1 422 ? -7.52 21.859 2.881 1 89.12 422 TYR A N 1
ATOM 3119 C CA . TYR A 1 422 ? -8.438 21.266 1.908 1 89.12 422 TYR A CA 1
ATOM 3120 C C . TYR A 1 422 ? -9.883 21.375 2.379 1 89.12 422 TYR A C 1
ATOM 3122 O O . TYR A 1 422 ? -10.773 20.75 1.816 1 89.12 422 TYR A O 1
ATOM 3130 N N . PHE A 1 423 ? -10.172 22.25 3.412 1 94.25 423 PHE A N 1
ATOM 3131 C CA . PHE A 1 423 ? -11.523 22.688 3.723 1 94.25 423 PHE A CA 1
ATOM 3132 C C . PHE A 1 423 ? -11.93 23.859 2.832 1 94.25 423 PHE A C 1
ATOM 3134 O O . PHE A 1 423 ? -13.109 24.219 2.756 1 94.25 423 PHE A O 1
ATOM 3141 N N . PHE A 1 424 ? -10.961 24.516 2.246 1 93.94 424 PHE A N 1
ATOM 3142 C CA . PHE A 1 424 ? -11.172 25.75 1.494 1 93.94 424 PHE A CA 1
ATOM 3143 C C . PHE A 1 424 ? -12.164 25.531 0.361 1 93.94 424 PHE A C 1
ATOM 3145 O O . PHE A 1 424 ? -13.016 26.375 0.104 1 93.94 424 PHE A O 1
ATOM 3152 N N . ILE A 1 425 ? -12.031 24.516 -0.326 1 86.69 425 ILE A N 1
ATOM 3153 C CA . ILE A 1 425 ? -13.039 24 -1.248 1 86.69 425 ILE A CA 1
ATOM 3154 C C . ILE A 1 425 ? -13.727 22.781 -0.644 1 86.69 425 ILE A C 1
ATOM 3156 O O . ILE A 1 425 ? -13.078 21.75 -0.409 1 86.69 425 ILE A O 1
ATOM 3160 N N . PRO A 1 426 ? -15.023 22.938 -0.391 1 85.31 426 PRO A N 1
ATOM 3161 C CA . PRO A 1 426 ? -15.695 21.906 0.397 1 85.31 426 PRO A CA 1
ATOM 3162 C C . PRO A 1 426 ? -16.016 20.656 -0.42 1 85.31 426 PRO A C 1
ATOM 3164 O O . PRO A 1 426 ? -17.172 20.281 -0.555 1 85.31 426 PRO A O 1
ATOM 3167 N N . ASN A 1 427 ? -15.016 19.969 -0.854 1 80.31 427 ASN A N 1
ATOM 3168 C CA . ASN A 1 427 ? -15.188 18.75 -1.64 1 80.31 427 ASN A CA 1
ATOM 3169 C C . ASN A 1 427 ? -14.57 17.547 -0.941 1 80.31 427 ASN A C 1
ATOM 3171 O O . ASN A 1 427 ? -14.602 16.438 -1.472 1 80.31 427 ASN A O 1
ATOM 3175 N N . TYR A 1 428 ? -14.031 17.812 0.216 1 87.5 428 TYR A N 1
ATOM 3176 C CA . TYR A 1 428 ? -13.453 16.703 0.969 1 87.5 428 TYR A CA 1
ATOM 3177 C C . TYR A 1 428 ? -14.547 15.836 1.596 1 87.5 428 TYR A C 1
ATOM 3179 O O . TYR A 1 428 ? -15.555 16.359 2.074 1 87.5 428 TYR A O 1
ATOM 3187 N N . PRO A 1 429 ? -14.383 14.562 1.645 1 84.06 429 PRO A N 1
ATOM 3188 C CA . PRO A 1 429 ? -15.445 13.641 2.062 1 84.06 429 PRO A CA 1
ATOM 3189 C C . PRO A 1 429 ? -15.961 13.938 3.467 1 84.06 429 PRO A C 1
ATOM 3191 O O . PRO A 1 429 ? -17.156 13.805 3.729 1 84.06 429 PRO A O 1
ATOM 3194 N N . SER A 1 430 ? -15.141 14.352 4.352 1 89.06 430 SER A N 1
ATOM 3195 C CA . SER A 1 430 ? -15.609 14.625 5.707 1 89.06 430 SER A CA 1
ATOM 3196 C C . SER A 1 430 ? -16.578 15.797 5.734 1 89.06 430 SER A C 1
ATOM 3198 O O . SER A 1 430 ? -17.547 15.789 6.484 1 89.06 430 SER A O 1
ATOM 3200 N N . ASP A 1 431 ? -16.328 16.797 4.898 1 92.12 431 ASP A N 1
ATOM 3201 C CA . ASP A 1 431 ? -17.203 17.969 4.824 1 92.12 431 ASP A CA 1
ATOM 3202 C C . ASP A 1 431 ? -18.531 17.609 4.172 1 92.12 431 ASP A C 1
ATOM 3204 O O . ASP A 1 431 ? -19.594 17.984 4.672 1 92.12 431 ASP A O 1
ATOM 3208 N N . ILE A 1 432 ? -18.453 16.875 3.143 1 88.19 432 ILE A N 1
ATOM 3209 C CA . ILE A 1 432 ? -19.656 16.469 2.426 1 88.19 432 ILE A CA 1
ATOM 3210 C C . ILE A 1 432 ? -20.516 15.578 3.322 1 88.19 432 ILE A C 1
ATOM 3212 O O . ILE A 1 432 ? -21.734 15.734 3.377 1 88.19 432 ILE A O 1
ATOM 3216 N N . ALA A 1 433 ? -19.875 14.703 3.994 1 90.75 433 ALA A N 1
ATOM 3217 C CA . ALA A 1 433 ? -20.594 13.828 4.914 1 90.75 433 ALA A CA 1
ATOM 3218 C C . ALA A 1 433 ? -21.281 14.625 6.016 1 90.75 433 ALA A C 1
ATOM 3220 O O . ALA A 1 433 ? -22.406 14.312 6.41 1 90.75 433 ALA A O 1
ATOM 3221 N N . THR A 1 434 ? -20.609 15.602 6.496 1 94.75 434 THR A N 1
ATOM 3222 C CA . THR A 1 434 ? -21.172 16.438 7.547 1 94.75 434 THR A CA 1
ATOM 3223 C C . THR A 1 434 ? -22.453 17.125 7.078 1 94.75 434 THR A C 1
ATOM 3225 O O . THR A 1 434 ? -23.438 17.156 7.809 1 94.75 434 THR A O 1
ATOM 3228 N N . VAL A 1 435 ? -22.469 17.594 5.871 1 94.12 435 VAL A N 1
ATOM 3229 C CA . VAL A 1 435 ? -23.641 18.219 5.285 1 94.12 435 VAL A CA 1
ATOM 3230 C C . VAL A 1 435 ? -24.781 17.203 5.195 1 94.12 435 VAL A C 1
ATOM 3232 O O . VAL A 1 435 ? -25.922 17.516 5.523 1 94.12 435 VAL A O 1
ATOM 3235 N N . ASN A 1 436 ? -24.438 16 4.895 1 91.44 436 ASN A N 1
ATOM 3236 C CA . ASN A 1 436 ? -25.438 14.961 4.699 1 91.44 436 ASN A CA 1
ATOM 3237 C C . ASN A 1 436 ? -25.984 14.453 6.027 1 91.44 436 ASN A C 1
ATOM 3239 O O . ASN A 1 436 ? -27.156 14.062 6.113 1 91.44 436 ASN A O 1
ATOM 3243 N N . PHE A 1 437 ? -25.188 14.484 7.02 1 92.31 437 PHE A N 1
ATOM 3244 C CA . PHE A 1 437 ? -25.594 13.945 8.312 1 92.31 437 PHE A CA 1
ATOM 3245 C C . PHE A 1 437 ? -26.469 14.953 9.062 1 92.31 437 PHE A C 1
ATOM 3247 O O . PHE A 1 437 ? -27.234 14.578 9.945 1 92.31 437 PHE A O 1
ATOM 3254 N N . ASP A 1 438 ? -26.312 16.203 8.734 1 94.75 438 ASP A N 1
ATOM 3255 C CA . ASP A 1 438 ? -27.109 17.234 9.391 1 94.75 438 ASP A CA 1
ATOM 3256 C C . ASP A 1 438 ? -28.516 17.297 8.805 1 94.75 438 ASP A C 1
ATOM 3258 O O . ASP A 1 438 ? -28.781 18.031 7.848 1 94.75 438 ASP A O 1
ATOM 3262 N N . ARG A 1 439 ? -29.469 16.75 9.5 1 91 439 ARG A N 1
ATOM 3263 C CA . ARG A 1 439 ? -30.844 16.625 9.031 1 91 439 ARG A CA 1
ATOM 3264 C C . ARG A 1 439 ? -31.562 17.969 9.109 1 91 439 ARG A C 1
ATOM 3266 O O . ARG A 1 439 ? -32.594 18.172 8.453 1 91 439 ARG A O 1
ATOM 3273 N N . SER A 1 440 ? -31 18.797 9.812 1 93.69 440 SER A N 1
ATOM 3274 C CA . SER A 1 440 ? -31.641 20.109 9.969 1 93.69 440 SER A CA 1
ATOM 3275 C C . SER A 1 440 ? -31.422 20.969 8.727 1 93.69 440 SER A C 1
ATOM 3277 O O . SER A 1 440 ? -32.188 21.906 8.477 1 93.69 440 SER A O 1
ATOM 3279 N N . GLY A 1 441 ? -30.297 20.703 8.047 1 92.62 441 GLY A N 1
ATOM 3280 C CA . GLY A 1 441 ? -30 21.469 6.852 1 92.62 441 GLY A CA 1
ATOM 3281 C C . GLY A 1 441 ? -29.25 22.766 7.145 1 92.62 441 GLY A C 1
ATOM 3282 O O . GLY A 1 441 ? -29.062 23.594 6.25 1 92.62 441 GLY A O 1
ATOM 3283 N N . THR A 1 442 ? -28.844 22.906 8.312 1 95.69 442 THR A N 1
ATOM 3284 C CA . THR A 1 442 ? -28.172 24.141 8.672 1 95.69 442 THR A CA 1
ATOM 3285 C C . THR A 1 442 ? -26.719 24.125 8.188 1 95.69 442 THR A C 1
ATOM 3287 O O . THR A 1 442 ? -26.125 25.172 7.941 1 95.69 442 THR A O 1
ATOM 3290 N N . THR A 1 443 ? -26.031 22.984 8.133 1 95.69 443 THR A N 1
ATOM 3291 C CA . THR A 1 443 ? -24.703 22.844 7.547 1 95.69 443 THR A CA 1
ATOM 3292 C C . THR A 1 443 ? -24.781 22.75 6.027 1 95.69 443 THR A C 1
ATOM 3294 O O . THR A 1 443 ? -25.422 21.859 5.488 1 95.69 443 THR A O 1
ATOM 3297 N N . VAL A 1 444 ? -24.172 23.703 5.344 1 93.31 444 VAL A N 1
ATOM 3298 C CA . VAL A 1 444 ? -24.469 23.781 3.918 1 93.31 444 VAL A CA 1
ATOM 3299 C C . VAL A 1 444 ? -23.188 24.094 3.143 1 93.31 444 VAL A C 1
ATOM 3301 O O . VAL A 1 444 ? -22.203 24.562 3.721 1 93.31 444 VAL A O 1
ATOM 3304 N N . ILE A 1 445 ? -23.203 23.656 1.877 1 89.44 445 ILE A N 1
ATOM 3305 C CA . ILE A 1 445 ? -22.297 24.188 0.85 1 89.44 445 ILE A CA 1
ATOM 3306 C C . ILE A 1 445 ? -23.031 25.234 0.018 1 89.44 445 ILE A C 1
ATOM 3308 O O . ILE A 1 445 ? -24.047 24.953 -0.606 1 89.44 445 ILE A O 1
ATOM 3312 N N . GLY A 1 446 ? -22.781 26.453 0.259 1 77.81 446 GLY A N 1
ATOM 3313 C CA . GLY A 1 446 ? -23.516 27.562 -0.313 1 77.81 446 GLY A CA 1
ATOM 3314 C C . GLY A 1 446 ? -23.469 27.594 -1.829 1 77.81 446 GLY A C 1
ATOM 3315 O O . GLY A 1 446 ? -23.031 26.641 -2.461 1 77.81 446 GLY A O 1
ATOM 3316 N N . LYS A 1 447 ? -24.141 28.594 -2.26 1 73.44 447 LYS A N 1
ATOM 3317 C CA . LYS A 1 447 ? -24.297 28.766 -3.701 1 73.44 447 LYS A CA 1
ATOM 3318 C C . LYS A 1 447 ? -22.938 28.953 -4.375 1 73.44 447 LYS A C 1
ATOM 3320 O O . LYS A 1 447 ? -22.734 28.516 -5.512 1 73.44 447 LYS A O 1
ATOM 3325 N N . TYR A 1 448 ? -22.062 29.547 -3.545 1 76.38 448 TYR A N 1
ATOM 3326 C CA . TYR A 1 448 ? -20.719 29.75 -4.07 1 76.38 448 TYR A CA 1
ATOM 3327 C C . TYR A 1 448 ? -19.734 28.781 -3.441 1 76.38 448 TYR A C 1
ATOM 3329 O O . TYR A 1 448 ? -19.953 28.297 -2.328 1 76.38 448 TYR A O 1
ATOM 3337 N N . LEU A 1 449 ? -19.016 28.047 -4.18 1 80.19 449 LEU A N 1
ATOM 3338 C CA . LEU A 1 449 ? -18.047 27.031 -3.77 1 80.19 449 LEU A CA 1
ATOM 3339 C C . LEU A 1 449 ? -17.266 27.5 -2.549 1 80.19 449 LEU A C 1
ATOM 3341 O O . LEU A 1 449 ? -16.828 26.672 -1.736 1 80.19 449 LEU A O 1
ATOM 3345 N N . LEU A 1 450 ? -17.312 28.828 -2.203 1 86.38 450 LEU A N 1
ATOM 3346 C CA . LEU A 1 450 ? -16.453 29.344 -1.135 1 86.38 450 LEU A CA 1
ATOM 3347 C C . LEU A 1 450 ? -17.281 29.75 0.075 1 86.38 450 LEU A C 1
ATOM 3349 O O . LEU A 1 450 ? -16.734 30.031 1.144 1 86.38 450 LEU A O 1
ATOM 3353 N N . ASN A 1 451 ? -18.578 29.828 -0.119 1 90.31 451 ASN A N 1
ATOM 3354 C CA . ASN A 1 451 ? -19.453 30.188 0.99 1 90.31 451 ASN A CA 1
ATOM 3355 C C . ASN A 1 451 ? -20.094 28.953 1.624 1 90.31 451 ASN A C 1
ATOM 3357 O O . ASN A 1 451 ? -21.266 28.656 1.386 1 90.31 451 ASN A O 1
ATOM 3361 N N . HIS A 1 452 ? -19.297 28.234 2.377 1 94.06 452 HIS A N 1
ATOM 3362 C CA . HIS A 1 452 ? -19.781 27.016 3.016 1 94.06 452 HIS A CA 1
ATOM 3363 C C . HIS A 1 452 ? -19.484 27.031 4.512 1 94.06 452 HIS A C 1
ATOM 3365 O O . HIS A 1 452 ? -18.719 27.859 4.996 1 94.06 452 HIS A O 1
ATOM 3371 N N . SER A 1 453 ? -20.078 26.172 5.211 1 96.19 453 SER A N 1
ATOM 3372 C CA . SER A 1 453 ? -20.109 26.141 6.672 1 96.19 453 SER A CA 1
ATOM 3373 C C . SER A 1 453 ? -18.734 25.844 7.258 1 96.19 453 SER A C 1
ATOM 3375 O O . SER A 1 453 ? -18.516 26.031 8.453 1 96.19 453 SER A O 1
ATOM 3377 N N . PHE A 1 454 ? -17.766 25.422 6.457 1 96.75 454 PHE A N 1
ATOM 3378 C CA . PHE A 1 454 ? -16.469 24.953 6.953 1 96.75 454 PHE A CA 1
ATOM 3379 C C . PHE A 1 454 ? -15.398 26.031 6.75 1 96.75 454 PHE A C 1
ATOM 3381 O O . PHE A 1 454 ? -14.305 25.938 7.309 1 96.75 454 PHE A O 1
ATOM 3388 N N . MET A 1 455 ? -15.664 27.094 6.039 1 96.38 455 MET A N 1
ATOM 3389 C CA . MET A 1 455 ? -14.68 28.094 5.664 1 96.38 455 MET A CA 1
ATOM 3390 C C . MET A 1 455 ? -14.195 28.859 6.887 1 96.38 455 MET A C 1
ATOM 3392 O O . MET A 1 455 ? -13 28.891 7.18 1 96.38 455 MET A O 1
ATOM 3396 N N . MET A 1 456 ? -15.117 29.406 7.582 1 97.06 456 MET A N 1
ATOM 3397 C CA . MET A 1 456 ? -14.758 30.25 8.719 1 97.06 456 MET A CA 1
ATOM 3398 C C . MET A 1 456 ? -14.047 29.422 9.797 1 97.06 456 MET A C 1
ATOM 3400 O O . MET A 1 456 ? -12.938 29.766 10.203 1 97.06 456 MET A O 1
ATOM 3404 N N . PRO A 1 457 ? -14.664 28.328 10.25 1 98 457 PRO A N 1
ATOM 3405 C CA . PRO A 1 457 ? -13.938 27.562 11.273 1 98 457 PRO A CA 1
ATOM 3406 C C . PRO A 1 457 ? -12.586 27.047 10.789 1 98 457 PRO A C 1
ATOM 3408 O O . PRO A 1 457 ? -11.625 27.016 11.555 1 98 457 PRO A O 1
ATOM 3411 N N . GLY A 1 458 ? -12.477 26.625 9.555 1 98.19 458 GLY A N 1
ATOM 3412 C CA . GLY A 1 458 ? -11.211 26.156 9.008 1 98.19 458 GLY A CA 1
ATOM 3413 C C . GLY A 1 458 ? -10.133 27.219 9 1 98.19 458 GLY A C 1
ATOM 3414 O O . GLY A 1 458 ? -9.016 26.984 9.461 1 98.19 458 GLY A O 1
ATOM 3415 N N . LEU A 1 459 ? -10.477 28.406 8.477 1 98.38 459 LEU A N 1
ATOM 3416 C CA . LEU A 1 459 ? -9.508 29.5 8.383 1 98.38 459 LEU A CA 1
ATOM 3417 C C . LEU A 1 459 ? -9.055 29.953 9.773 1 98.38 459 LEU A C 1
ATOM 3419 O O . LEU A 1 459 ? -7.859 30.156 10 1 98.38 459 LEU A O 1
ATOM 3423 N N . ILE A 1 460 ? -9.984 30.062 10.656 1 98.69 460 ILE A N 1
ATOM 3424 C CA . ILE A 1 460 ? -9.648 30.5 12.008 1 98.69 460 ILE A CA 1
ATOM 3425 C C . ILE A 1 460 ? -8.75 29.453 12.672 1 98.69 460 ILE A C 1
ATOM 3427 O O . ILE A 1 460 ? -7.75 29.797 13.305 1 98.69 460 ILE A O 1
ATOM 3431 N N . SER A 1 461 ? -9.148 28.203 12.562 1 98.69 461 SER A N 1
ATOM 3432 C CA . SER A 1 461 ? -8.383 27.125 13.18 1 98.69 461 SER A CA 1
ATOM 3433 C C . SER A 1 461 ? -6.957 27.078 12.648 1 98.69 461 SER A C 1
ATOM 3435 O O . SER A 1 461 ? -6 27.078 13.43 1 98.69 461 SER A O 1
ATOM 3437 N N . VAL A 1 462 ? -6.727 27.109 11.359 1 98.56 462 VAL A N 1
ATOM 3438 C CA . VAL A 1 462 ? -5.414 26.953 10.742 1 98.56 462 VAL A CA 1
ATOM 3439 C C . VAL A 1 462 ? -4.566 28.188 11.008 1 98.56 462 VAL A C 1
ATOM 3441 O O . VAL A 1 462 ? -3.387 28.078 11.352 1 98.56 462 VAL A O 1
ATOM 3444 N N . PHE A 1 463 ? -5.168 29.375 10.852 1 98.5 463 PHE A N 1
ATOM 3445 C CA . PHE A 1 463 ? -4.445 30.625 11.07 1 98.5 463 PHE A CA 1
ATOM 3446 C C . PHE A 1 463 ? -3.951 30.719 12.508 1 98.5 463 PHE A C 1
ATOM 3448 O O . PHE A 1 463 ? -2.771 30.984 12.742 1 98.5 463 PHE A O 1
ATOM 3455 N N . THR A 1 464 ? -4.855 30.469 13.414 1 98.75 464 THR A N 1
ATOM 3456 C CA . THR A 1 464 ? -4.5 30.547 14.828 1 98.75 464 THR A CA 1
ATOM 3457 C C . THR A 1 464 ? -3.492 29.469 15.195 1 98.75 464 THR A C 1
ATOM 3459 O O . THR A 1 464 ? -2.514 29.734 15.898 1 98.75 464 THR A O 1
ATOM 3462 N N . SER A 1 465 ? -3.725 28.219 14.742 1 98.81 465 SER A N 1
ATOM 3463 C CA . SER A 1 465 ? -2.799 27.109 15.016 1 98.81 465 SER A CA 1
ATOM 3464 C C . SER A 1 465 ? -1.399 27.438 14.5 1 98.81 465 SER A C 1
ATOM 3466 O O . SER A 1 465 ? -0.406 27.156 15.18 1 98.81 465 SER A O 1
ATOM 3468 N N . THR A 1 466 ? -1.305 28.016 13.32 1 98.69 466 THR A N 1
ATOM 3469 C CA . THR A 1 466 ? -0.019 28.297 12.695 1 98.69 466 THR A CA 1
ATOM 3470 C C . THR A 1 466 ? 0.725 29.391 13.453 1 98.69 466 THR A C 1
ATOM 3472 O O . THR A 1 466 ? 1.932 29.281 13.688 1 98.69 466 THR A O 1
ATOM 3475 N N . ILE A 1 467 ? 0.038 30.438 13.852 1 98.5 467 ILE A N 1
ATOM 3476 C CA . ILE A 1 467 ? 0.656 31.516 14.602 1 98.5 467 ILE A CA 1
ATOM 3477 C C . ILE A 1 467 ? 1.169 31 15.945 1 98.5 467 ILE A C 1
ATOM 3479 O O . ILE A 1 467 ? 2.307 31.281 16.328 1 98.5 467 ILE A O 1
ATOM 3483 N N . VAL A 1 468 ? 0.317 30.234 16.609 1 98.75 468 VAL A N 1
ATOM 3484 C CA . VAL A 1 468 ? 0.691 29.734 17.922 1 98.75 468 VAL A CA 1
ATOM 3485 C C . VAL A 1 468 ? 1.848 28.734 17.781 1 98.75 468 VAL A C 1
ATOM 3487 O O . VAL A 1 468 ? 2.797 28.766 18.578 1 98.75 468 VAL A O 1
ATOM 3490 N N . ALA A 1 469 ? 1.766 27.844 16.828 1 98.75 469 ALA A N 1
ATOM 3491 C CA . ALA A 1 469 ? 2.84 26.875 16.594 1 98.75 469 ALA A CA 1
ATOM 3492 C C . ALA A 1 469 ? 4.152 27.578 16.281 1 98.75 469 ALA A C 1
ATOM 3494 O O . ALA A 1 469 ? 5.215 27.172 16.766 1 98.75 469 ALA A O 1
ATOM 3495 N N . TYR A 1 470 ? 4.086 28.594 15.414 1 98.19 470 TYR A N 1
ATOM 3496 C CA . TYR A 1 470 ? 5.273 29.359 15.062 1 98.19 470 TYR A CA 1
ATOM 3497 C C . TYR A 1 470 ? 5.914 29.984 16.297 1 98.19 470 TYR A C 1
ATOM 3499 O O . TYR A 1 470 ? 7.125 29.875 16.5 1 98.19 470 TYR A O 1
ATOM 3507 N N . LEU A 1 471 ? 5.125 30.609 17.109 1 98.25 471 LEU A N 1
ATOM 3508 C CA . LEU A 1 471 ? 5.621 31.25 18.312 1 98.25 471 LEU A CA 1
ATOM 3509 C C . LEU A 1 471 ? 6.223 30.219 19.266 1 98.25 471 LEU A C 1
ATOM 3511 O O . LEU A 1 471 ? 7.316 30.422 19.797 1 98.25 471 LEU A O 1
ATOM 3515 N N . LEU A 1 472 ? 5.539 29.109 19.438 1 98.38 472 LEU A N 1
ATOM 3516 C CA . LEU A 1 472 ? 6.039 28.062 20.328 1 98.38 472 LEU A CA 1
ATOM 3517 C C . LEU A 1 472 ? 7.352 27.484 19.797 1 98.38 472 LEU A C 1
ATOM 3519 O O . LEU A 1 472 ? 8.289 27.266 20.578 1 98.38 472 LEU A O 1
ATOM 3523 N N . SER A 1 473 ? 7.371 27.219 18.484 1 98.06 473 SER A N 1
ATOM 3524 C CA . SER A 1 473 ? 8.578 26.656 17.891 1 98.06 473 SER A CA 1
ATOM 3525 C C . SER A 1 473 ? 9.766 27.609 18.031 1 98.06 473 SER A C 1
ATOM 3527 O O . SER A 1 473 ? 10.883 27.172 18.312 1 98.06 473 SER A O 1
ATOM 3529 N N . MET A 1 474 ? 9.539 28.953 17.891 1 96 474 MET A N 1
ATOM 3530 C CA . MET A 1 474 ? 10.609 29.938 18.016 1 96 474 MET A CA 1
ATOM 3531 C C . MET A 1 474 ? 11.078 30.062 19.453 1 96 474 MET A C 1
ATOM 3533 O O . MET A 1 474 ? 12.242 30.359 19.719 1 96 474 MET A O 1
ATOM 3537 N N . ILE A 1 475 ? 10.219 29.797 20.375 1 96.75 475 ILE A N 1
ATOM 3538 C CA . ILE A 1 475 ? 10.555 29.875 21.797 1 96.75 475 ILE A CA 1
ATOM 3539 C C . ILE A 1 475 ? 11.391 28.656 22.188 1 96.75 475 ILE A C 1
ATOM 3541 O O . ILE A 1 475 ? 12.375 28.797 22.922 1 96.75 475 ILE A O 1
ATOM 3545 N N . PHE A 1 476 ? 11.086 27.5 21.672 1 95.31 476 PHE A N 1
ATOM 3546 C CA . PHE A 1 476 ? 11.711 26.266 22.141 1 95.31 476 PHE A CA 1
ATOM 3547 C C . PHE A 1 476 ? 12.969 25.969 21.328 1 95.31 476 PHE A C 1
ATOM 3549 O O . PHE A 1 476 ? 13.852 25.234 21.797 1 95.31 476 PHE A O 1
ATOM 3556 N N . TYR A 1 477 ? 12.984 26.453 20.109 1 92.94 477 TYR A N 1
ATOM 3557 C CA . TYR A 1 477 ? 14.117 26.156 19.25 1 92.94 477 TYR A CA 1
ATOM 3558 C C . TYR A 1 477 ? 14.734 27.422 18.688 1 92.94 477 TYR A C 1
ATOM 3560 O O . TYR A 1 477 ? 15.859 27.406 18.172 1 92.94 477 TYR A O 1
ATOM 3568 N N . MET B 1 1 ? 21.984 -18.641 14.969 1 92.31 1 MET B N 1
ATOM 3569 C CA . MET B 1 1 ? 21.562 -18.828 13.594 1 92.31 1 MET B CA 1
ATOM 3570 C C . MET B 1 1 ? 20.328 -19.719 13.523 1 92.31 1 MET B C 1
ATOM 3572 O O . MET B 1 1 ? 19.281 -19.312 13.023 1 92.31 1 MET B O 1
ATOM 3576 N N . VAL B 1 2 ? 20.328 -20.859 14.156 1 91.75 2 VAL B N 1
ATOM 3577 C CA . VAL B 1 2 ? 19.266 -21.828 14.023 1 91.75 2 VAL B CA 1
ATOM 3578 C C . VAL B 1 2 ? 18.016 -21.328 14.75 1 91.75 2 VAL B C 1
ATOM 3580 O O . VAL B 1 2 ? 16.906 -21.422 14.219 1 91.75 2 VAL B O 1
ATOM 3583 N N . LEU B 1 3 ? 18.203 -20.875 15.969 1 95.62 3 LEU B N 1
ATOM 3584 C CA . LEU B 1 3 ? 17.078 -20.344 16.719 1 95.62 3 LEU B CA 1
ATOM 3585 C C . LEU B 1 3 ? 16.391 -19.219 15.945 1 95.62 3 LEU B C 1
ATOM 3587 O O . LEU B 1 3 ? 15.156 -19.156 15.914 1 95.62 3 LEU B O 1
ATOM 3591 N N . GLN B 1 4 ? 17.156 -18.328 15.375 1 96.31 4 GLN B N 1
ATOM 3592 C CA . GLN B 1 4 ? 16.609 -17.219 14.602 1 96.31 4 GLN B CA 1
ATOM 3593 C C . GLN B 1 4 ? 15.875 -17.719 13.359 1 96.31 4 GLN B C 1
ATOM 3595 O O . GLN B 1 4 ? 14.875 -17.125 12.945 1 96.31 4 GLN B O 1
ATOM 3600 N N . LEU B 1 5 ? 16.422 -18.766 12.773 1 92.44 5 LEU B N 1
ATOM 3601 C CA . LEU B 1 5 ? 15.727 -19.359 11.641 1 92.44 5 LEU B CA 1
ATOM 3602 C C . LEU B 1 5 ? 14.367 -19.906 12.078 1 92.44 5 LEU B C 1
ATOM 3604 O O . LEU B 1 5 ? 13.383 -19.781 11.352 1 92.44 5 LEU B O 1
ATOM 3608 N N . CYS B 1 6 ? 14.305 -20.547 13.219 1 94.69 6 CYS B N 1
ATOM 3609 C CA . CYS B 1 6 ? 13.055 -21.078 13.75 1 94.69 6 CYS B CA 1
ATOM 3610 C C . CYS B 1 6 ? 12.047 -19.953 13.992 1 94.69 6 CYS B C 1
ATOM 3612 O O . CYS B 1 6 ? 10.844 -20.156 13.805 1 94.69 6 CYS B O 1
ATOM 3614 N N . ILE B 1 7 ? 12.562 -18.859 14.438 1 96.06 7 ILE B N 1
ATOM 3615 C CA . ILE B 1 7 ? 11.688 -17.703 14.656 1 96.06 7 ILE B CA 1
ATOM 3616 C C . ILE B 1 7 ? 11.094 -17.25 13.328 1 96.06 7 ILE B C 1
ATOM 3618 O O . ILE B 1 7 ? 9.891 -16.969 13.25 1 96.06 7 ILE B O 1
ATOM 3622 N N . VAL B 1 8 ? 11.938 -17.172 12.281 1 93.5 8 VAL B N 1
ATOM 3623 C CA . VAL B 1 8 ? 11.469 -16.781 10.953 1 93.5 8 VAL B CA 1
ATOM 3624 C C . VAL B 1 8 ? 10.414 -17.766 10.461 1 93.5 8 VAL B C 1
ATOM 3626 O O . VAL B 1 8 ? 9.32 -17.359 10.062 1 93.5 8 VAL B O 1
ATOM 3629 N N . LEU B 1 9 ? 10.688 -19.062 10.562 1 90.38 9 LEU B N 1
ATOM 3630 C CA . LEU B 1 9 ? 9.773 -20.094 10.086 1 90.38 9 LEU B CA 1
ATOM 3631 C C . LEU B 1 9 ? 8.508 -20.125 10.938 1 90.38 9 LEU B C 1
ATOM 3633 O O . LEU B 1 9 ? 7.414 -20.375 10.414 1 90.38 9 LEU B O 1
ATOM 3637 N N . GLY B 1 10 ? 8.641 -19.953 12.18 1 92.88 10 GLY B N 1
ATOM 3638 C CA . GLY B 1 10 ? 7.496 -19.906 13.07 1 92.88 10 GLY B CA 1
ATOM 3639 C C . GLY B 1 10 ? 6.555 -18.75 12.766 1 92.88 10 GLY B C 1
ATOM 3640 O O . GLY B 1 10 ? 5.336 -18.922 12.773 1 92.88 10 GLY B O 1
ATOM 3641 N N . ALA B 1 11 ? 7.133 -17.594 12.516 1 94.19 11 ALA B N 1
ATOM 3642 C CA . ALA B 1 11 ? 6.32 -16.422 12.156 1 94.19 11 ALA B CA 1
ATOM 3643 C C . ALA B 1 11 ? 5.555 -16.672 10.859 1 94.19 11 ALA B C 1
ATOM 3645 O O . ALA B 1 11 ? 4.379 -16.328 10.75 1 94.19 11 ALA B O 1
ATOM 3646 N N . LEU B 1 12 ? 6.203 -17.25 9.898 1 88.94 12 LEU B N 1
ATOM 3647 C CA . LEU B 1 12 ? 5.578 -17.531 8.617 1 88.94 12 LEU B CA 1
ATOM 3648 C C . LEU B 1 12 ? 4.488 -18.578 8.758 1 88.94 12 LEU B C 1
ATOM 3650 O O . LEU B 1 12 ? 3.414 -18.453 8.164 1 88.94 12 LEU B O 1
ATOM 3654 N N . TRP B 1 13 ? 4.75 -19.516 9.562 1 87.69 13 TRP B N 1
ATOM 3655 C CA . TRP B 1 13 ? 3.781 -20.594 9.781 1 87.69 13 TRP B CA 1
ATOM 3656 C C . TRP B 1 13 ? 2.535 -20.062 10.484 1 87.69 13 TRP B C 1
ATOM 3658 O O . TRP B 1 13 ? 1.411 -20.312 10.039 1 87.69 13 TRP B O 1
ATOM 3668 N N . VAL B 1 14 ? 2.686 -19.359 11.531 1 90.62 14 VAL B N 1
ATOM 3669 C CA . VAL B 1 14 ? 1.554 -18.812 12.266 1 90.62 14 VAL B CA 1
ATOM 3670 C C . VAL B 1 14 ? 0.783 -17.844 11.383 1 90.62 14 VAL B C 1
ATOM 3672 O O . VAL B 1 14 ? -0.45 -17.844 11.359 1 90.62 14 VAL B O 1
ATOM 3675 N N . GLY B 1 15 ? 1.536 -16.969 10.703 1 90.5 15 GLY B N 1
ATOM 3676 C CA . GLY B 1 15 ? 0.901 -16 9.828 1 90.5 15 GLY B CA 1
ATOM 3677 C C . GLY B 1 15 ? 0.051 -16.641 8.742 1 90.5 15 GLY B C 1
ATOM 3678 O O . GLY B 1 15 ? -1.022 -16.141 8.414 1 90.5 15 GLY B O 1
ATOM 3679 N N . SER B 1 16 ? 0.526 -17.719 8.234 1 84.44 16 SER B N 1
ATOM 3680 C CA . SER B 1 16 ? -0.163 -18.375 7.133 1 84.44 16 SER B CA 1
ATOM 3681 C C . SER B 1 16 ? -1.531 -18.891 7.566 1 84.44 16 SER B C 1
ATOM 3683 O O . SER B 1 16 ? -2.422 -19.078 6.734 1 84.44 16 SER B O 1
ATOM 3685 N N . ARG B 1 17 ? -1.759 -19.031 8.805 1 86 17 ARG B N 1
ATOM 3686 C CA . ARG B 1 17 ? -3.016 -19.562 9.336 1 86 17 ARG B CA 1
ATOM 3687 C C . ARG B 1 17 ? -4.09 -18.469 9.359 1 86 17 ARG B C 1
ATOM 3689 O O . ARG B 1 17 ? -5.281 -18.781 9.453 1 86 17 ARG B O 1
ATOM 3696 N N . TYR B 1 18 ? -3.643 -17.25 9.312 1 89.25 18 TYR B N 1
ATOM 3697 C CA . TYR B 1 18 ? -4.598 -16.156 9.461 1 89.25 18 TYR B CA 1
ATOM 3698 C C . TYR B 1 18 ? -4.816 -15.438 8.133 1 89.25 18 TYR B C 1
ATOM 3700 O O . TYR B 1 18 ? -5.66 -14.547 8.031 1 89.25 18 TYR B O 1
ATOM 3708 N N . GLY B 1 19 ? -4.074 -15.758 7.094 1 84.5 19 GLY B N 1
ATOM 3709 C CA . GLY B 1 19 ? -4.223 -15.117 5.801 1 84.5 19 GLY B CA 1
ATOM 3710 C C . GLY B 1 19 ? -3.061 -14.203 5.449 1 84.5 19 GLY B C 1
ATOM 3711 O O . GLY B 1 19 ? -2.166 -13.992 6.266 1 84.5 19 GLY B O 1
ATOM 3712 N N . SER B 1 20 ? -3.143 -13.633 4.223 1 84.25 20 SER B N 1
ATOM 3713 C CA . SER B 1 20 ? -1.989 -12.945 3.652 1 84.25 20 SER B CA 1
ATOM 3714 C C . SER B 1 20 ? -1.684 -11.656 4.41 1 84.25 20 SER B C 1
ATOM 3716 O O . SER B 1 20 ? -0.52 -11.336 4.66 1 84.25 20 SER B O 1
ATOM 3718 N N . LEU B 1 21 ? -2.701 -10.891 4.746 1 92.75 21 LEU B N 1
ATOM 3719 C CA . LEU B 1 21 ? -2.461 -9.664 5.5 1 92.75 21 LEU B CA 1
ATOM 3720 C C . LEU B 1 21 ? -1.824 -9.969 6.852 1 92.75 21 LEU B C 1
ATOM 3722 O O . LEU B 1 21 ? -0.873 -9.305 7.262 1 92.75 21 LEU B O 1
ATOM 3726 N N . ALA B 1 22 ? -2.336 -11.008 7.492 1 94.12 22 ALA B N 1
ATOM 3727 C CA . ALA B 1 22 ? -1.807 -11.43 8.781 1 94.12 22 ALA B CA 1
ATOM 3728 C C . ALA B 1 22 ? -0.366 -11.922 8.656 1 94.12 22 ALA B C 1
ATOM 3730 O O . ALA B 1 22 ? 0.445 -11.727 9.562 1 94.12 22 ALA B O 1
ATOM 3731 N N . LEU B 1 23 ? -0.133 -12.562 7.566 1 92.31 23 LEU B N 1
ATOM 3732 C CA . LEU B 1 23 ? 1.224 -13.047 7.324 1 92.31 23 LEU B CA 1
ATOM 3733 C C . LEU B 1 23 ? 2.213 -11.883 7.305 1 92.31 23 LEU B C 1
ATOM 3735 O O . LEU B 1 23 ? 3.299 -11.977 7.883 1 92.31 23 LEU B O 1
ATOM 3739 N N . GLY B 1 24 ? 1.897 -10.82 6.633 1 94.12 24 GLY B N 1
ATOM 3740 C CA . GLY B 1 24 ? 2.725 -9.625 6.648 1 94.12 24 GLY B CA 1
ATOM 3741 C C . GLY B 1 24 ? 2.887 -9.031 8.039 1 94.12 24 GLY B C 1
ATOM 3742 O O . GLY B 1 24 ? 3.996 -8.672 8.438 1 94.12 24 GLY B O 1
ATOM 3743 N N . ALA B 1 25 ? 1.827 -8.984 8.766 1 96.81 25 ALA B N 1
ATOM 3744 C CA . ALA B 1 25 ? 1.836 -8.391 10.102 1 96.81 25 ALA B CA 1
ATOM 3745 C C . ALA B 1 25 ? 2.643 -9.242 11.078 1 96.81 25 ALA B C 1
ATOM 3747 O O . ALA B 1 25 ? 3.473 -8.719 11.828 1 96.81 25 ALA B O 1
ATOM 3748 N N . ILE B 1 26 ? 2.428 -10.547 11.102 1 96.62 26 ILE B N 1
ATOM 3749 C CA . ILE B 1 26 ? 3.055 -11.43 12.07 1 96.62 26 ILE B CA 1
ATOM 3750 C C . ILE B 1 26 ? 4.551 -11.547 11.781 1 96.62 26 ILE B C 1
ATOM 3752 O O . ILE B 1 26 ? 5.348 -11.797 12.688 1 96.62 26 ILE B O 1
ATOM 3756 N N . SER B 1 27 ? 4.883 -11.336 10.508 1 95.5 27 SER B N 1
ATOM 3757 C CA . SER B 1 27 ? 6.305 -11.195 10.203 1 95.5 27 SER B CA 1
ATOM 3758 C C . SER B 1 27 ? 6.926 -10.047 11 1 95.5 27 SER B C 1
ATOM 3760 O O . SER B 1 27 ? 8.117 -10.078 11.312 1 95.5 27 SER B O 1
ATOM 3762 N N . GLY B 1 28 ? 6.152 -9.055 11.352 1 96.5 28 GLY B N 1
ATOM 3763 C CA . GLY B 1 28 ? 6.609 -7.969 12.203 1 96.5 28 GLY B CA 1
ATOM 3764 C C . GLY B 1 28 ? 7.039 -8.43 13.586 1 96.5 28 GLY B C 1
ATOM 3765 O O . GLY B 1 28 ? 8.023 -7.926 14.133 1 96.5 28 GLY B O 1
ATOM 3766 N N . ILE B 1 29 ? 6.305 -9.375 14.148 1 97.88 29 ILE B N 1
ATOM 3767 C CA . ILE B 1 29 ? 6.691 -9.945 15.438 1 97.88 29 ILE B CA 1
ATOM 3768 C C . ILE B 1 29 ? 8.055 -10.625 15.312 1 97.88 29 ILE B C 1
ATOM 3770 O O . ILE B 1 29 ? 8.914 -10.469 16.188 1 97.88 29 ILE B O 1
ATOM 3774 N N . GLY B 1 30 ? 8.148 -11.438 14.242 1 97.75 30 GLY B N 1
ATOM 3775 C CA . GLY B 1 30 ? 9.453 -12.031 13.992 1 97.75 30 GLY B CA 1
ATOM 3776 C C . GLY B 1 30 ? 10.57 -11 13.906 1 97.75 30 GLY B C 1
ATOM 3777 O O . GLY B 1 30 ? 11.641 -11.195 14.484 1 97.75 30 GLY B O 1
ATOM 3778 N N . LEU B 1 31 ? 10.352 -9.914 13.195 1 97.69 31 LEU B N 1
ATOM 3779 C CA . LEU B 1 31 ? 11.32 -8.828 13.062 1 97.69 31 LEU B CA 1
ATOM 3780 C C . LEU B 1 31 ? 11.656 -8.227 14.422 1 97.69 31 LEU B C 1
ATOM 3782 O O . LEU B 1 31 ? 12.82 -7.949 14.703 1 97.69 31 LEU B O 1
ATOM 3786 N N . ALA B 1 32 ? 10.625 -7.965 15.219 1 98.12 32 ALA B N 1
ATOM 3787 C CA . ALA B 1 32 ? 10.828 -7.387 16.547 1 98.12 32 ALA B CA 1
ATOM 3788 C C . ALA B 1 32 ? 11.75 -8.266 17.391 1 98.12 32 ALA B C 1
ATOM 3790 O O . ALA B 1 32 ? 12.656 -7.77 18.047 1 98.12 32 ALA B O 1
ATOM 3791 N N . ILE B 1 33 ? 11.492 -9.547 17.375 1 98.31 33 ILE B N 1
ATOM 3792 C CA . ILE B 1 33 ? 12.289 -10.484 18.156 1 98.31 33 ILE B CA 1
ATOM 3793 C C . ILE B 1 33 ? 13.727 -10.492 17.656 1 98.31 33 ILE B C 1
ATOM 3795 O O . ILE B 1 33 ? 14.672 -10.445 18.438 1 98.31 33 ILE B O 1
ATOM 3799 N N . LEU B 1 34 ? 13.898 -10.539 16.312 1 98.12 34 LEU B N 1
ATOM 3800 C CA . LEU B 1 34 ? 15.242 -10.594 15.734 1 98.12 34 LEU B CA 1
ATOM 3801 C C . LEU B 1 34 ? 16 -9.305 16.016 1 98.12 34 LEU B C 1
ATOM 3803 O O . LEU B 1 34 ? 17.203 -9.344 16.328 1 98.12 34 LEU B O 1
ATOM 3807 N N . VAL B 1 35 ? 15.352 -8.148 15.875 1 97.81 35 VAL B N 1
ATOM 3808 C CA . VAL B 1 35 ? 16.016 -6.855 15.93 1 97.81 35 VAL B CA 1
ATOM 3809 C C . VAL B 1 35 ? 16.188 -6.422 17.391 1 97.81 35 VAL B C 1
ATOM 3811 O O . VAL B 1 35 ? 17.297 -6.082 17.812 1 97.81 35 VAL B O 1
ATOM 3814 N N . PHE B 1 36 ? 15.141 -6.465 18.188 1 97 36 PHE B N 1
ATOM 3815 C CA . PHE B 1 36 ? 15.203 -5.961 19.547 1 97 36 PHE B CA 1
ATOM 3816 C C . PHE B 1 36 ? 15.656 -7.055 20.516 1 97 36 PHE B C 1
ATOM 3818 O O . PHE B 1 36 ? 16.281 -6.766 21.531 1 97 36 PHE B O 1
ATOM 3825 N N . GLY B 1 37 ? 15.336 -8.258 20.297 1 96.44 37 GLY B N 1
ATOM 3826 C CA . GLY B 1 37 ? 15.711 -9.367 21.156 1 96.44 37 GLY B CA 1
ATOM 3827 C C . GLY B 1 37 ? 17.125 -9.852 20.922 1 96.44 37 GLY B C 1
ATOM 3828 O O . GLY B 1 37 ? 17.922 -9.938 21.859 1 96.44 37 GLY B O 1
ATOM 3829 N N . PHE B 1 38 ? 17.469 -10.102 19.641 1 96.94 38 PHE B N 1
ATOM 3830 C CA . PHE B 1 38 ? 18.766 -10.688 19.312 1 96.94 38 PHE B CA 1
ATOM 3831 C C . PHE B 1 38 ? 19.734 -9.625 18.812 1 96.94 38 PHE B C 1
ATOM 3833 O O . PHE B 1 38 ? 20.922 -9.906 18.625 1 96.94 38 PHE B O 1
ATOM 3840 N N . GLY B 1 39 ? 19.219 -8.414 18.516 1 95.94 39 GLY B N 1
ATOM 3841 C CA . GLY B 1 39 ? 20.094 -7.309 18.141 1 95.94 39 GLY B CA 1
ATOM 3842 C C . GLY B 1 39 ? 20.547 -7.387 16.703 1 95.94 39 GLY B C 1
ATOM 3843 O O . GLY B 1 39 ? 21.578 -6.816 16.344 1 95.94 39 GLY B O 1
ATOM 3844 N N . LEU B 1 40 ? 19.844 -8.102 15.828 1 96.81 40 LEU B N 1
ATOM 3845 C CA . LEU B 1 40 ? 20.234 -8.211 14.43 1 96.81 40 LEU B CA 1
ATOM 3846 C C . LEU B 1 40 ? 20 -6.895 13.688 1 96.81 40 LEU B C 1
ATOM 3848 O O . LEU B 1 40 ? 19.031 -6.188 13.969 1 96.81 40 LEU B O 1
ATOM 3852 N N . LYS B 1 41 ? 20.891 -6.582 12.797 1 96.19 41 LYS B N 1
ATOM 3853 C CA . LYS B 1 41 ? 20.688 -5.43 11.93 1 96.19 41 LYS B CA 1
ATOM 3854 C C . LYS B 1 41 ? 19.547 -5.668 10.953 1 96.19 41 LYS B C 1
ATOM 3856 O O . LYS B 1 41 ? 19.531 -6.672 10.234 1 96.19 41 LYS B O 1
ATOM 3861 N N . PRO B 1 42 ? 18.594 -4.797 10.977 1 96.31 42 PRO B N 1
ATOM 3862 C CA . PRO B 1 42 ? 17.453 -4.996 10.078 1 96.31 42 PRO B CA 1
ATOM 3863 C C . PRO B 1 42 ? 17.859 -4.996 8.602 1 96.31 42 PRO B C 1
ATOM 3865 O O . PRO B 1 42 ? 18.719 -4.211 8.195 1 96.31 42 PRO B O 1
ATOM 3868 N N . GLY B 1 43 ? 17.219 -5.883 7.82 1 94.38 43 GLY B N 1
ATOM 3869 C CA . GLY B 1 43 ? 17.375 -5.887 6.371 1 94.38 43 GLY B CA 1
ATOM 3870 C C . GLY B 1 43 ? 16.594 -4.789 5.688 1 94.38 43 GLY B C 1
ATOM 3871 O O . GLY B 1 43 ? 16.297 -3.758 6.293 1 94.38 43 GLY B O 1
ATOM 3872 N N . THR B 1 44 ? 16.375 -5.004 4.367 1 91.25 44 THR B N 1
ATOM 3873 C CA . THR B 1 44 ? 15.664 -4.016 3.562 1 91.25 44 THR B CA 1
ATOM 3874 C C . THR B 1 44 ? 14.578 -4.68 2.725 1 91.25 44 THR B C 1
ATOM 3876 O O . THR B 1 44 ? 14.828 -5.68 2.049 1 91.25 44 THR B O 1
ATOM 3879 N N . PRO B 1 45 ? 13.344 -4.133 2.805 1 91.31 45 PRO B N 1
ATOM 3880 C CA . PRO B 1 45 ? 12.305 -4.617 1.888 1 91.31 45 PRO B CA 1
ATOM 3881 C C . PRO B 1 45 ? 12.641 -4.344 0.423 1 91.31 45 PRO B C 1
ATOM 3883 O O . PRO B 1 45 ? 13.383 -3.404 0.121 1 91.31 45 PRO B O 1
ATOM 3886 N N . PRO B 1 46 ? 12.156 -5.156 -0.456 1 90.88 46 PRO B N 1
ATOM 3887 C CA . PRO B 1 46 ? 12.383 -4.922 -1.884 1 90.88 46 PRO B CA 1
ATOM 3888 C C . PRO B 1 46 ? 11.516 -3.795 -2.443 1 90.88 46 PRO B C 1
ATOM 3890 O O . PRO B 1 46 ? 10.484 -4.055 -3.064 1 90.88 46 PRO B O 1
ATOM 3893 N N . THR B 1 47 ? 11.961 -2.635 -2.324 1 94.12 47 THR B N 1
ATOM 3894 C CA . THR B 1 47 ? 11.195 -1.417 -2.576 1 94.12 47 THR B CA 1
ATOM 3895 C C . THR B 1 47 ? 10.758 -1.346 -4.035 1 94.12 47 THR B C 1
ATOM 3897 O O . THR B 1 47 ? 9.609 -1.014 -4.328 1 94.12 47 THR B O 1
ATOM 3900 N N . ASP B 1 48 ? 11.68 -1.692 -4.98 1 91.88 48 ASP B N 1
ATOM 3901 C CA . ASP B 1 48 ? 11.344 -1.627 -6.398 1 91.88 48 ASP B CA 1
ATOM 3902 C C . ASP B 1 48 ? 10.172 -2.543 -6.73 1 91.88 48 ASP B C 1
ATOM 3904 O O . ASP B 1 48 ? 9.266 -2.158 -7.473 1 91.88 48 ASP B O 1
ATOM 3908 N N . VAL B 1 49 ? 10.203 -3.688 -6.156 1 89.94 49 VAL B N 1
ATOM 3909 C CA . VAL B 1 49 ? 9.148 -4.664 -6.402 1 89.94 49 VAL B CA 1
ATOM 3910 C C . VAL B 1 49 ? 7.824 -4.152 -5.828 1 89.94 49 VAL B C 1
ATOM 3912 O O . VAL B 1 49 ? 6.789 -4.219 -6.492 1 89.94 49 VAL B O 1
ATOM 3915 N N . ILE B 1 50 ? 7.887 -3.607 -4.648 1 94.25 50 ILE B N 1
ATOM 3916 C CA . ILE B 1 50 ? 6.695 -3.127 -3.957 1 94.25 50 ILE B CA 1
ATOM 3917 C C . ILE B 1 50 ? 6.066 -1.984 -4.75 1 94.25 50 ILE B C 1
ATOM 3919 O O . ILE B 1 50 ? 4.848 -1.952 -4.941 1 94.25 50 ILE B O 1
ATOM 3923 N N . TYR B 1 51 ? 6.891 -1.09 -5.312 1 96 51 TYR B N 1
ATOM 3924 C CA . TYR B 1 51 ? 6.367 0.042 -6.07 1 96 51 TYR B CA 1
ATOM 3925 C C . TYR B 1 51 ? 5.746 -0.421 -7.383 1 96 51 TYR B C 1
ATOM 3927 O O . TYR B 1 51 ? 4.73 0.127 -7.82 1 96 51 TYR B O 1
ATOM 3935 N N . ILE B 1 52 ? 6.32 -1.384 -8.008 1 94.06 52 ILE B N 1
ATOM 3936 C CA . ILE B 1 52 ? 5.75 -1.917 -9.242 1 94.06 52 ILE B CA 1
ATOM 3937 C C . ILE B 1 52 ? 4.379 -2.529 -8.953 1 94.06 52 ILE B C 1
ATOM 3939 O O . ILE B 1 52 ? 3.434 -2.34 -9.719 1 94.06 52 ILE B O 1
ATOM 3943 N N . ILE B 1 53 ? 4.305 -3.244 -7.824 1 93 53 ILE B N 1
ATOM 3944 C CA . ILE B 1 53 ? 3.039 -3.869 -7.457 1 93 53 ILE B CA 1
ATOM 3945 C C . ILE B 1 53 ? 1.99 -2.791 -7.195 1 93 53 ILE B C 1
ATOM 3947 O O . ILE B 1 53 ? 0.862 -2.883 -7.688 1 93 53 ILE B O 1
ATOM 3951 N N . ILE B 1 54 ? 2.385 -1.751 -6.496 1 96.25 54 ILE B N 1
ATOM 3952 C CA . ILE B 1 54 ? 1.45 -0.668 -6.207 1 96.25 54 ILE B CA 1
ATOM 3953 C C . ILE B 1 54 ? 0.922 -0.081 -7.512 1 96.25 54 ILE B C 1
ATOM 3955 O O . ILE B 1 54 ? -0.287 0.097 -7.676 1 96.25 54 ILE B O 1
ATOM 3959 N N . ALA B 1 55 ? 1.794 0.186 -8.453 1 96.94 55 ALA B N 1
ATOM 3960 C CA . ALA B 1 55 ? 1.403 0.765 -9.734 1 96.94 55 ALA B CA 1
ATOM 3961 C C . ALA B 1 55 ? 0.523 -0.199 -10.531 1 96.94 55 ALA B C 1
ATOM 3963 O O . ALA B 1 55 ? -0.535 0.187 -11.031 1 96.94 55 ALA B O 1
ATOM 3964 N N . ALA B 1 56 ? 0.942 -1.426 -10.578 1 94.56 56 ALA B N 1
ATOM 3965 C CA . ALA B 1 56 ? 0.26 -2.424 -11.391 1 94.56 56 ALA B CA 1
ATOM 3966 C C . ALA B 1 56 ? -1.118 -2.75 -10.828 1 94.56 56 ALA B C 1
ATOM 3968 O O . ALA B 1 56 ? -2.084 -2.908 -11.578 1 94.56 56 ALA B O 1
ATOM 3969 N N . VAL B 1 57 ? -1.21 -2.861 -9.57 1 93.81 57 VAL B N 1
ATOM 3970 C CA . VAL B 1 57 ? -2.477 -3.213 -8.938 1 93.81 57 VAL B CA 1
ATOM 3971 C C . VAL B 1 57 ? -3.447 -2.037 -9.031 1 93.81 57 VAL B C 1
ATOM 3973 O O . VAL B 1 57 ? -4.656 -2.232 -9.188 1 93.81 57 VAL B O 1
ATOM 3976 N N . THR B 1 58 ? -2.928 -0.858 -8.898 1 96.94 58 THR B N 1
ATOM 3977 C CA . THR B 1 58 ? -3.783 0.307 -9.102 1 96.94 58 THR B CA 1
ATOM 3978 C C . THR B 1 58 ? -4.344 0.331 -10.516 1 96.94 58 THR B C 1
ATOM 3980 O O . THR B 1 58 ? -5.535 0.571 -10.719 1 96.94 58 THR B O 1
ATOM 3983 N N . CYS B 1 59 ? -3.52 0.039 -11.461 1 97.12 59 CYS B N 1
ATOM 3984 C CA . CYS B 1 59 ? -3.951 -0.021 -12.852 1 97.12 59 CYS B CA 1
ATOM 3985 C C . CYS B 1 59 ? -4.992 -1.114 -13.047 1 97.12 59 CYS B C 1
ATOM 3987 O O . CYS B 1 59 ? -6.055 -0.868 -13.625 1 97.12 59 CYS B O 1
ATOM 3989 N N . ALA B 1 60 ? -4.734 -2.285 -12.547 1 94.38 60 ALA B N 1
ATOM 3990 C CA . ALA B 1 60 ? -5.641 -3.418 -12.703 1 94.38 60 ALA B CA 1
ATOM 3991 C C . ALA B 1 60 ? -6.957 -3.17 -11.969 1 94.38 60 ALA B C 1
ATOM 3993 O O . ALA B 1 60 ? -8.023 -3.559 -12.445 1 94.38 60 ALA B O 1
ATOM 3994 N N . GLY B 1 61 ? -6.871 -2.602 -10.812 1 95.44 61 GLY B N 1
ATOM 3995 C CA . GLY B 1 61 ? -8.07 -2.262 -10.062 1 95.44 61 GLY B CA 1
ATOM 3996 C C . GLY B 1 61 ? -8.969 -1.278 -10.797 1 95.44 61 GLY B C 1
ATOM 3997 O O . GLY B 1 61 ? -10.188 -1.425 -10.797 1 95.44 61 GLY B O 1
ATOM 3998 N N . ILE B 1 62 ? -8.367 -0.265 -11.406 1 97.38 62 ILE B N 1
ATOM 3999 C CA . ILE B 1 62 ? -9.117 0.729 -12.164 1 97.38 62 ILE B CA 1
ATOM 4000 C C . ILE B 1 62 ? -9.75 0.077 -13.391 1 97.38 62 ILE B C 1
ATOM 4002 O O . ILE B 1 62 ? -10.883 0.392 -13.758 1 97.38 62 ILE B O 1
ATOM 4006 N N . MET B 1 63 ? -9.016 -0.793 -14.031 1 95.69 63 MET B N 1
ATOM 4007 C CA . MET B 1 63 ? -9.578 -1.53 -15.156 1 95.69 63 MET B CA 1
ATOM 4008 C C . MET B 1 63 ? -10.805 -2.332 -14.727 1 95.69 63 MET B C 1
ATOM 4010 O O . MET B 1 63 ? -11.812 -2.35 -15.43 1 95.69 63 MET B O 1
ATOM 4014 N N . GLN B 1 64 ? -10.703 -2.973 -13.578 1 93.19 64 GLN B N 1
ATOM 4015 C CA . GLN B 1 64 ? -11.844 -3.709 -13.039 1 93.19 64 GLN B CA 1
ATOM 4016 C C . GLN B 1 64 ? -13.016 -2.777 -12.758 1 93.19 64 GLN B C 1
ATOM 4018 O O . GLN B 1 64 ? -14.164 -3.111 -13.062 1 93.19 64 GLN B O 1
ATOM 4023 N N . ALA B 1 65 ? -12.781 -1.674 -12.234 1 94.88 65 ALA B N 1
ATOM 4024 C CA . ALA B 1 65 ? -13.82 -0.708 -11.867 1 94.88 65 ALA B CA 1
ATOM 4025 C C . ALA B 1 65 ? -14.531 -0.171 -13.109 1 94.88 65 ALA B C 1
ATOM 4027 O O . ALA B 1 65 ? -15.688 0.254 -13.031 1 94.88 65 ALA B O 1
ATOM 4028 N N . SER B 1 66 ? -13.875 -0.193 -14.227 1 96.06 66 SER B N 1
ATOM 4029 C CA . SER B 1 66 ? -14.453 0.289 -15.477 1 96.06 66 SER B CA 1
ATOM 4030 C C . SER B 1 66 ? -15.43 -0.726 -16.062 1 96.06 66 SER B C 1
ATOM 4032 O O . SER B 1 66 ? -16.219 -0.398 -16.953 1 96.06 66 SER B O 1
ATOM 4034 N N . GLY B 1 67 ? -15.391 -1.954 -15.594 1 94.38 67 GLY B N 1
ATOM 4035 C CA . GLY B 1 67 ? -16.156 -3.035 -16.188 1 94.38 67 GLY B CA 1
ATOM 4036 C C . GLY B 1 67 ? -15.375 -3.836 -17.203 1 94.38 67 GLY B C 1
ATOM 4037 O O . GLY B 1 67 ? -15.914 -4.766 -17.812 1 94.38 67 GLY B O 1
ATOM 4038 N N . GLY B 1 68 ? -14.133 -3.479 -17.312 1 94.56 68 GLY B N 1
ATOM 4039 C CA . GLY B 1 68 ? -13.305 -4.184 -18.281 1 94.56 68 GLY B CA 1
ATOM 4040 C C . GLY B 1 68 ? -13.188 -5.668 -18 1 94.56 68 GLY B C 1
ATOM 4041 O O . GLY B 1 68 ? -13.195 -6.488 -18.922 1 94.56 68 GLY B O 1
ATOM 4042 N N . MET B 1 69 ? -13.062 -6.039 -16.781 1 91.81 69 MET B N 1
ATOM 4043 C CA . MET B 1 69 ? -12.961 -7.441 -16.391 1 91.81 69 MET B CA 1
ATOM 4044 C C . MET B 1 69 ? -14.211 -8.211 -16.812 1 91.81 69 MET B C 1
ATOM 4046 O O . MET B 1 69 ? -14.117 -9.375 -17.219 1 91.81 69 MET B O 1
ATOM 4050 N N . ASP B 1 70 ? -15.328 -7.59 -16.703 1 93.56 70 ASP B N 1
ATOM 4051 C CA . ASP B 1 70 ? -16.578 -8.211 -17.125 1 93.56 70 ASP B CA 1
ATOM 4052 C C . ASP B 1 70 ? -16.547 -8.555 -18.609 1 93.56 70 ASP B C 1
ATOM 4054 O O . ASP B 1 70 ? -17.031 -9.609 -19.031 1 93.56 70 ASP B O 1
ATOM 4058 N N . TRP B 1 71 ? -16.031 -7.684 -19.328 1 95.19 71 TRP B N 1
ATOM 4059 C CA . TRP B 1 71 ? -15.922 -7.93 -20.766 1 95.19 71 TRP B CA 1
ATOM 4060 C C . TRP B 1 71 ? -15.023 -9.125 -21.047 1 95.19 71 TRP B C 1
ATOM 4062 O O . TRP B 1 71 ? -15.367 -9.984 -21.859 1 95.19 71 TRP B O 1
ATOM 4072 N N . LEU B 1 72 ? -13.93 -9.164 -20.422 1 94.38 72 LEU B N 1
ATOM 4073 C CA . LEU B 1 72 ? -13 -10.266 -20.609 1 94.38 72 LEU B CA 1
ATOM 4074 C C . LEU B 1 72 ? -13.633 -11.594 -20.219 1 94.38 72 LEU B C 1
ATOM 4076 O O . LEU B 1 72 ? -13.438 -12.609 -20.891 1 94.38 72 LEU B O 1
ATOM 4080 N N . ILE B 1 73 ? -14.398 -11.586 -19.172 1 94.12 73 ILE B N 1
ATOM 4081 C CA . ILE B 1 73 ? -15.07 -12.781 -18.703 1 94.12 73 ILE B CA 1
ATOM 4082 C C . ILE B 1 73 ? -16.141 -13.211 -19.703 1 94.12 73 ILE B C 1
ATOM 4084 O O . ILE B 1 73 ? -16.344 -14.398 -19.938 1 94.12 73 ILE B O 1
ATOM 4088 N N . GLN B 1 74 ? -16.797 -12.266 -20.25 1 95.62 74 GLN B N 1
ATOM 4089 C CA . GLN B 1 74 ? -17.797 -12.57 -21.266 1 95.62 74 GLN B CA 1
ATOM 4090 C C . GLN B 1 74 ? -17.172 -13.258 -22.469 1 95.62 74 GLN B C 1
ATOM 4092 O O . GLN B 1 74 ? -17.75 -14.172 -23.062 1 95.62 74 GLN B O 1
ATOM 4097 N N . ILE B 1 75 ? -16.094 -12.758 -22.875 1 95.56 75 ILE B N 1
ATOM 4098 C CA . ILE B 1 75 ? -15.383 -13.367 -24 1 95.56 75 ILE B CA 1
ATOM 4099 C C . ILE B 1 75 ? -15.016 -14.805 -23.656 1 95.56 75 ILE B C 1
ATOM 4101 O O . ILE B 1 75 ? -15.219 -15.719 -24.453 1 95.56 75 ILE B O 1
ATOM 4105 N N . ALA B 1 76 ? -14.5 -15.031 -22.469 1 95.5 76 ALA B N 1
ATOM 4106 C CA . ALA B 1 76 ? -14.141 -16.375 -22 1 95.5 76 ALA B CA 1
ATOM 4107 C C . ALA B 1 76 ? -15.367 -17.281 -21.953 1 95.5 76 ALA B C 1
ATOM 4109 O O . ALA B 1 76 ? -15.297 -18.438 -22.375 1 95.5 76 ALA B O 1
ATOM 4110 N N . GLU B 1 77 ? -16.422 -16.734 -21.422 1 95.75 77 GLU B N 1
ATOM 4111 C CA . GLU B 1 77 ? -17.656 -17.5 -21.328 1 95.75 77 GLU B CA 1
ATOM 4112 C C . GLU B 1 77 ? -18.156 -17.922 -22.703 1 95.75 77 GLU B C 1
ATOM 4114 O O . GLU B 1 77 ? -18.578 -19.062 -22.906 1 95.75 77 GLU B O 1
ATOM 4119 N N . LYS B 1 78 ? -18.141 -17 -23.625 1 96.56 78 LYS B N 1
ATOM 4120 C CA . LYS B 1 78 ? -18.562 -17.312 -24.984 1 96.56 78 LYS B CA 1
ATOM 4121 C C . LYS B 1 78 ? -17.75 -18.453 -25.578 1 96.56 78 LYS B C 1
ATOM 4123 O O . LYS B 1 78 ? -18.297 -19.344 -26.234 1 96.56 78 LYS B O 1
ATOM 4128 N N . LEU B 1 79 ? -16.516 -18.406 -25.359 1 96.5 79 LEU B N 1
ATOM 4129 C CA . LEU B 1 79 ? -15.625 -19.453 -25.859 1 96.5 79 LEU B CA 1
ATOM 4130 C C . LEU B 1 79 ? -15.961 -20.797 -25.219 1 96.5 79 LEU B C 1
ATOM 4132 O O . LEU B 1 79 ? -16.016 -21.812 -25.906 1 96.5 79 LEU B O 1
ATOM 4136 N N . LEU B 1 80 ? -16.188 -20.812 -23.922 1 96.56 80 LEU B N 1
ATOM 4137 C CA . LEU B 1 80 ? -16.453 -22.047 -23.188 1 96.56 80 LEU B CA 1
ATOM 4138 C C . LEU B 1 80 ? -17.812 -22.625 -23.578 1 96.56 80 LEU B C 1
ATOM 4140 O O . LEU B 1 80 ? -17.953 -23.844 -23.719 1 96.56 80 LEU B O 1
ATOM 4144 N N . ARG B 1 81 ? -18.75 -21.766 -23.75 1 96 81 ARG B N 1
ATOM 4145 C CA . ARG B 1 81 ? -20.094 -22.219 -24.109 1 96 81 ARG B CA 1
ATOM 4146 C C . ARG B 1 81 ? -20.141 -22.688 -25.562 1 96 81 ARG B C 1
ATOM 4148 O O . ARG B 1 81 ? -20.984 -23.516 -25.922 1 96 81 ARG B O 1
ATOM 4155 N N . LYS B 1 82 ? -19.297 -22.156 -26.375 1 95.88 82 LYS B N 1
ATOM 4156 C CA . LYS B 1 82 ? -19.219 -22.594 -27.766 1 95.88 82 LYS B CA 1
ATOM 4157 C C . LYS B 1 82 ? -18.594 -23.969 -27.875 1 95.88 82 LYS B C 1
ATOM 4159 O O . LYS B 1 82 ? -18.891 -24.719 -28.797 1 95.88 82 LYS B O 1
ATOM 4164 N N . HIS B 1 83 ? -17.703 -24.359 -26.906 1 95.19 83 HIS B N 1
ATOM 4165 C CA . HIS B 1 83 ? -17.016 -25.641 -26.938 1 95.19 83 HIS B CA 1
ATOM 4166 C C . HIS B 1 83 ? -17.141 -26.375 -25.594 1 95.19 83 HIS B C 1
ATOM 4168 O O . HIS B 1 83 ? -16.141 -26.75 -25 1 95.19 83 HIS B O 1
ATOM 4174 N N . PRO B 1 84 ? -18.328 -26.672 -25.25 1 93.75 84 PRO B N 1
ATOM 4175 C CA . PRO B 1 84 ? -18.547 -27.234 -23.922 1 93.75 84 PRO B CA 1
ATOM 4176 C C . PRO B 1 84 ? -17.953 -28.641 -23.766 1 93.75 84 PRO B C 1
ATOM 4178 O O . PRO B 1 84 ? -17.609 -29.047 -22.656 1 93.75 84 PRO B O 1
ATOM 4181 N N . ASP B 1 85 ? -17.75 -29.344 -24.828 1 93.69 85 ASP B N 1
ATOM 4182 C CA . ASP B 1 85 ? -17.25 -30.719 -24.781 1 93.69 85 ASP B CA 1
ATOM 4183 C C . ASP B 1 85 ? -15.781 -30.75 -24.359 1 93.69 85 ASP B C 1
ATOM 4185 O O . ASP B 1 85 ? -15.297 -31.766 -23.844 1 93.69 85 ASP B O 1
ATOM 4189 N N . HIS B 1 86 ? -15.094 -29.688 -24.578 1 95.31 86 HIS B N 1
ATOM 4190 C CA . HIS B 1 86 ? -13.664 -29.625 -24.281 1 95.31 86 HIS B CA 1
ATOM 4191 C C . HIS B 1 86 ? -13.398 -28.734 -23.062 1 95.31 86 HIS B C 1
ATOM 4193 O O . HIS B 1 86 ? -12.312 -28.172 -22.922 1 95.31 86 HIS B O 1
ATOM 4199 N N . ILE B 1 87 ? -14.344 -28.656 -22.203 1 97.12 87 ILE B N 1
ATOM 4200 C CA . ILE B 1 87 ? -14.305 -27.703 -21.109 1 97.12 87 ILE B CA 1
ATOM 4201 C C . ILE B 1 87 ? -13.156 -28.047 -20.172 1 97.12 87 ILE B C 1
ATOM 4203 O O . ILE B 1 87 ? -12.562 -27.156 -19.547 1 97.12 87 ILE B O 1
ATOM 4207 N N . THR B 1 88 ? -12.758 -29.312 -20.047 1 97.56 88 THR B N 1
ATOM 4208 C CA . THR B 1 88 ? -11.672 -29.734 -19.172 1 97.56 88 THR B CA 1
ATOM 4209 C C . THR B 1 88 ? -10.344 -29.125 -19.609 1 97.56 88 THR B C 1
ATOM 4211 O O . THR B 1 88 ? -9.445 -28.906 -18.797 1 97.56 88 THR B O 1
ATOM 4214 N N . PHE B 1 89 ? -10.203 -28.828 -20.891 1 98 89 PHE B N 1
ATOM 4215 C CA . PHE B 1 89 ? -8.992 -28.234 -21.438 1 98 89 PHE B CA 1
ATOM 4216 C C . PHE B 1 89 ? -9.141 -26.734 -21.578 1 98 89 PHE B C 1
ATOM 4218 O O . PHE B 1 89 ? -8.211 -25.969 -21.297 1 98 89 PHE B O 1
ATOM 4225 N N . PHE B 1 90 ? -10.297 -26.234 -21.922 1 98.06 90 PHE B N 1
ATOM 4226 C CA . PHE B 1 90 ? -10.492 -24.828 -22.266 1 98.06 90 PHE B CA 1
ATOM 4227 C C . PHE B 1 90 ? -10.688 -23.984 -21 1 98.06 90 PHE B C 1
ATOM 4229 O O . PHE B 1 90 ? -10.281 -22.828 -20.953 1 98.06 90 PHE B O 1
ATOM 4236 N N . ALA B 1 91 ? -11.367 -24.594 -19.984 1 97.88 91 ALA B N 1
ATOM 4237 C CA . ALA B 1 91 ? -11.602 -23.844 -18.766 1 97.88 91 ALA B CA 1
ATOM 4238 C C . ALA B 1 91 ? -10.281 -23.406 -18.125 1 97.88 91 ALA B C 1
ATOM 4240 O O . ALA B 1 91 ? -10.094 -22.234 -17.812 1 97.88 91 ALA B O 1
ATOM 4241 N N . PRO B 1 92 ? -9.289 -24.359 -18 1 97.94 92 PRO B N 1
ATOM 4242 C CA . PRO B 1 92 ? -7.988 -23.938 -17.453 1 97.94 92 PRO B CA 1
ATOM 4243 C C . PRO B 1 92 ? -7.266 -22.938 -18.359 1 97.94 92 PRO B C 1
ATOM 4245 O O . PRO B 1 92 ? -6.594 -22.031 -17.859 1 97.94 92 PRO B O 1
ATOM 4248 N N . LEU B 1 93 ? -7.383 -23.016 -19.609 1 98.12 93 LEU B N 1
ATOM 4249 C CA . LEU B 1 93 ? -6.75 -22.078 -20.516 1 98.12 93 LEU B CA 1
ATOM 4250 C C . LEU B 1 93 ? -7.34 -20.688 -20.359 1 98.12 93 LEU B C 1
ATOM 4252 O O . LEU B 1 93 ? -6.605 -19.688 -20.328 1 98.12 93 LEU B O 1
ATOM 4256 N N . CYS B 1 94 ? -8.648 -20.609 -20.234 1 97.62 94 CYS B N 1
ATOM 4257 C CA . CYS B 1 94 ? -9.312 -19.328 -20.047 1 97.62 94 CYS B CA 1
ATOM 4258 C C . CYS B 1 94 ? -8.898 -18.672 -18.734 1 97.62 94 CYS B C 1
ATOM 4260 O O . CYS B 1 94 ? -8.586 -17.484 -18.688 1 97.62 94 CYS B O 1
ATOM 4262 N N . THR B 1 95 ? -8.922 -19.469 -17.703 1 97.19 95 THR B N 1
ATOM 4263 C CA . THR B 1 95 ? -8.547 -18.938 -16.406 1 97.19 95 THR B CA 1
ATOM 4264 C C . THR B 1 95 ? -7.082 -18.516 -16.391 1 97.19 95 THR B C 1
ATOM 4266 O O . THR B 1 95 ? -6.73 -17.484 -15.812 1 97.19 95 THR B O 1
ATOM 4269 N N . PHE B 1 96 ? -6.195 -19.312 -17.031 1 97.81 96 PHE B N 1
ATOM 4270 C CA . PHE B 1 96 ? -4.77 -19.031 -17.156 1 97.81 96 PHE B CA 1
ATOM 4271 C C . PHE B 1 96 ? -4.539 -17.703 -17.859 1 97.81 96 PHE B C 1
ATOM 4273 O O . PHE B 1 96 ? -3.836 -16.828 -17.328 1 97.81 96 PHE B O 1
ATOM 4280 N N . PHE B 1 97 ? -5.129 -17.453 -18.953 1 97.06 97 PHE B N 1
ATOM 4281 C CA . PHE B 1 97 ? -4.863 -16.266 -19.75 1 97.06 97 PHE B CA 1
ATOM 4282 C C . PHE B 1 97 ? -5.477 -15.023 -19.094 1 97.06 97 PHE B C 1
ATOM 4284 O O . PHE B 1 97 ? -4.922 -13.93 -19.203 1 97.06 97 PHE B O 1
ATOM 4291 N N . LEU B 1 98 ? -6.613 -15.211 -18.438 1 94.88 98 LEU B N 1
ATOM 4292 C CA . LEU B 1 98 ? -7.164 -14.094 -17.672 1 94.88 98 LEU B CA 1
ATOM 4293 C C . LEU B 1 98 ? -6.195 -13.656 -16.578 1 94.88 98 LEU B C 1
ATOM 4295 O O . LEU B 1 98 ? -5.98 -12.461 -16.391 1 94.88 98 LEU B O 1
ATOM 4299 N N . THR B 1 99 ? -5.59 -14.641 -15.906 1 95.75 99 THR B N 1
ATOM 4300 C CA . THR B 1 99 ? -4.613 -14.328 -14.867 1 95.75 99 THR B CA 1
ATOM 4301 C C . THR B 1 99 ? -3.365 -13.695 -15.469 1 95.75 99 THR B C 1
ATOM 4303 O O . THR B 1 99 ? -2.83 -12.727 -14.93 1 95.75 99 THR B O 1
ATOM 4306 N N . VAL B 1 100 ? -2.893 -14.242 -16.562 1 95.5 100 VAL B N 1
ATOM 4307 C CA . VAL B 1 100 ? -1.72 -13.688 -17.219 1 95.5 100 VAL B CA 1
ATOM 4308 C C . VAL B 1 100 ? -1.952 -12.219 -17.547 1 95.5 100 VAL B C 1
ATOM 4310 O O . VAL B 1 100 ? -1.051 -11.391 -17.391 1 95.5 100 VAL B O 1
ATOM 4313 N N . LEU B 1 101 ? -3.115 -11.93 -17.922 1 91.44 101 LEU B N 1
ATOM 4314 C CA . LEU B 1 101 ? -3.439 -10.57 -18.328 1 91.44 101 LEU B CA 1
ATOM 4315 C C . LEU B 1 101 ? -3.576 -9.648 -17.125 1 91.44 101 LEU B C 1
ATOM 4317 O O . LEU B 1 101 ? -3.043 -8.539 -17.125 1 91.44 101 LEU B O 1
ATOM 4321 N N . VAL B 1 102 ? -4.258 -10.117 -16.109 1 88.56 102 VAL B N 1
ATOM 4322 C CA . VAL B 1 102 ? -4.648 -9.227 -15.016 1 88.56 102 VAL B CA 1
ATOM 4323 C C . VAL B 1 102 ? -3.615 -9.297 -13.898 1 88.56 102 VAL B C 1
ATOM 4325 O O . VAL B 1 102 ? -3.537 -8.398 -13.055 1 88.56 102 VAL B O 1
ATOM 4328 N N . GLY B 1 103 ? -2.844 -10.383 -13.828 1 89.56 103 GLY B N 1
ATOM 4329 C CA . GLY B 1 103 ? -1.757 -10.508 -12.875 1 89.56 103 GLY B CA 1
ATOM 4330 C C . GLY B 1 103 ? -2.203 -11.062 -11.531 1 89.56 103 GLY B C 1
ATOM 4331 O O . GLY B 1 103 ? -1.454 -11.016 -10.555 1 89.56 103 GLY B O 1
ATOM 4332 N N . THR B 1 104 ? -3.443 -11.484 -11.477 1 88.19 104 THR B N 1
ATOM 4333 C CA . THR B 1 104 ? -3.965 -12.055 -10.234 1 88.19 104 THR B CA 1
ATOM 4334 C C . THR B 1 104 ? -4.852 -13.266 -10.531 1 88.19 104 THR B C 1
ATOM 4336 O O . THR B 1 104 ? -5.547 -13.297 -11.555 1 88.19 104 THR B O 1
ATOM 4339 N N . GLY B 1 105 ? -4.809 -14.172 -9.625 1 91 105 GLY B N 1
ATOM 4340 C CA . GLY B 1 105 ? -5.625 -15.367 -9.766 1 91 105 GLY B CA 1
ATOM 4341 C C . GLY B 1 105 ? -7.047 -15.172 -9.273 1 91 105 GLY B C 1
ATOM 4342 O O . GLY B 1 105 ? -7.875 -16.078 -9.383 1 91 105 GLY B O 1
ATOM 4343 N N . HIS B 1 106 ? -7.438 -14.047 -8.805 1 84.88 106 HIS B N 1
ATOM 4344 C CA . HIS B 1 106 ? -8.75 -13.82 -8.211 1 84.88 106 HIS B CA 1
ATOM 4345 C C . HIS B 1 106 ? -9.82 -13.648 -9.281 1 84.88 106 HIS B C 1
ATOM 4347 O O . HIS B 1 106 ? -11.016 -13.641 -8.984 1 84.88 106 HIS B O 1
ATOM 4353 N N . VAL B 1 107 ? -9.453 -13.617 -10.438 1 80.94 107 VAL B N 1
ATOM 4354 C CA . VAL B 1 107 ? -10.391 -13.539 -11.555 1 80.94 107 VAL B CA 1
ATOM 4355 C C . VAL B 1 107 ? -11.227 -14.82 -11.609 1 80.94 107 VAL B C 1
ATOM 4357 O O . VAL B 1 107 ? -12.312 -14.828 -12.195 1 80.94 107 VAL B O 1
ATOM 4360 N N . VAL B 1 108 ? -10.75 -15.789 -10.906 1 86.62 108 VAL B N 1
ATOM 4361 C CA . VAL B 1 108 ? -11.375 -17.109 -10.93 1 86.62 108 VAL B CA 1
ATOM 4362 C C . VAL B 1 108 ? -12.758 -17.031 -10.297 1 86.62 108 VAL B C 1
ATOM 4364 O O . VAL B 1 108 ? -13.664 -17.781 -10.672 1 86.62 108 VAL B O 1
ATOM 4367 N N . TYR B 1 109 ? -13.031 -16.109 -9.508 1 86.62 109 TYR B N 1
ATOM 4368 C CA . TYR B 1 109 ? -14.266 -16.062 -8.727 1 86.62 109 TYR B CA 1
ATOM 4369 C C . TYR B 1 109 ? -15.469 -15.773 -9.625 1 86.62 109 TYR B C 1
ATOM 4371 O O . TYR B 1 109 ? -16.594 -16.172 -9.312 1 86.62 109 TYR B O 1
ATOM 4379 N N . THR B 1 110 ? -15.227 -15.18 -10.695 1 87 110 THR B N 1
ATOM 4380 C CA . THR B 1 110 ? -16.328 -14.859 -11.602 1 87 110 THR B CA 1
ATOM 4381 C C . THR B 1 110 ? -16.469 -15.938 -12.672 1 87 110 THR B C 1
ATOM 4383 O O . THR B 1 110 ? -17.578 -16.219 -13.125 1 87 110 THR B O 1
ATOM 4386 N N . LEU B 1 111 ? -15.422 -16.531 -13.008 1 94.62 111 LEU B N 1
ATOM 4387 C CA . LEU B 1 111 ? -15.438 -17.484 -14.109 1 94.62 111 LEU B CA 1
ATOM 4388 C C . LEU B 1 111 ? -15.781 -18.875 -13.609 1 94.62 111 LEU B C 1
ATOM 4390 O O . LEU B 1 111 ? -16.375 -19.672 -14.352 1 94.62 111 LEU B O 1
ATOM 4394 N N . MET B 1 112 ? -15.547 -19.156 -12.383 1 95.81 112 MET B N 1
ATOM 4395 C CA . MET B 1 112 ? -15.656 -20.516 -11.859 1 95.81 112 MET B CA 1
ATOM 4396 C C . MET B 1 112 ? -17.109 -20.984 -11.859 1 95.81 112 MET B C 1
ATOM 4398 O O . MET B 1 112 ? -17.406 -22.094 -12.273 1 95.81 112 MET B O 1
ATOM 4402 N N . PRO B 1 113 ? -18.062 -20.094 -11.461 1 94.75 113 PRO B N 1
ATOM 4403 C CA . PRO B 1 113 ? -19.469 -20.547 -11.523 1 94.75 113 PRO B CA 1
ATOM 4404 C C . PRO B 1 113 ? -19.906 -20.875 -12.945 1 94.75 113 PRO B C 1
ATOM 4406 O O . PRO B 1 113 ? -20.734 -21.781 -13.141 1 94.75 113 PRO B O 1
ATOM 4409 N N . ILE B 1 114 ? -19.391 -20.219 -13.859 1 95.81 114 ILE B N 1
ATOM 4410 C CA . ILE B 1 114 ? -19.719 -20.453 -15.258 1 95.81 114 ILE B CA 1
ATOM 4411 C C . ILE B 1 114 ? -19.156 -21.797 -15.703 1 95.81 114 ILE B C 1
ATOM 4413 O O . ILE B 1 114 ? -19.859 -22.578 -16.359 1 95.81 114 ILE B O 1
ATOM 4417 N N . ILE B 1 115 ? -17.953 -22.078 -15.352 1 97.19 115 ILE B N 1
ATOM 4418 C CA . ILE B 1 115 ? -17.312 -23.344 -15.68 1 97.19 115 ILE B CA 1
ATOM 4419 C C . ILE B 1 115 ? -18.109 -24.5 -15.062 1 97.19 115 ILE B C 1
ATOM 4421 O O . ILE B 1 115 ? -18.406 -25.484 -15.734 1 97.19 115 ILE B O 1
ATOM 4425 N N . CYS B 1 116 ? -18.516 -24.344 -13.828 1 95.81 116 CYS B N 1
ATOM 4426 C CA . CYS B 1 116 ? -19.297 -25.359 -13.133 1 95.81 116 CYS B CA 1
ATOM 4427 C C . CYS B 1 116 ? -20.625 -25.594 -13.828 1 95.81 116 CYS B C 1
ATOM 4429 O O . CYS B 1 116 ? -21.031 -26.734 -14.039 1 95.81 116 CYS B O 1
ATOM 4431 N N . ASP B 1 117 ? -21.234 -24.516 -14.172 1 95.31 117 ASP B N 1
ATOM 4432 C CA . ASP B 1 117 ? -22.547 -24.594 -14.812 1 95.31 117 ASP B CA 1
ATOM 4433 C C . ASP B 1 117 ? -22.469 -25.312 -16.156 1 95.31 117 ASP B C 1
ATOM 4435 O O . ASP B 1 117 ? -23.281 -26.188 -16.438 1 95.31 117 ASP B O 1
ATOM 4439 N N . ILE B 1 118 ? -21.531 -24.953 -16.922 1 96.12 118 ILE B N 1
ATOM 4440 C CA . ILE B 1 118 ? -21.375 -25.562 -18.234 1 96.12 118 ILE B CA 1
ATOM 4441 C C . ILE B 1 118 ? -21.062 -27.047 -18.078 1 96.12 118 ILE B C 1
ATOM 4443 O O . ILE B 1 118 ? -21.609 -27.891 -18.797 1 96.12 118 ILE B O 1
ATOM 4447 N N . ALA B 1 119 ? -20.172 -27.391 -17.172 1 96.56 119 ALA B N 1
ATOM 4448 C CA . ALA B 1 119 ? -19.812 -28.781 -16.938 1 96.56 119 ALA B CA 1
ATOM 4449 C C . ALA B 1 119 ? -21.031 -29.609 -16.531 1 96.56 119 ALA B C 1
ATOM 4451 O O . ALA B 1 119 ? -21.266 -30.672 -17.094 1 96.56 119 ALA B O 1
ATOM 4452 N N . LEU B 1 120 ? -21.781 -29.078 -15.664 1 95.06 120 LEU B N 1
ATOM 4453 C CA . LEU B 1 120 ? -22.953 -29.781 -15.148 1 95.06 120 LEU B CA 1
ATOM 4454 C C . LEU B 1 120 ? -23.984 -30 -16.25 1 95.06 120 LEU B C 1
ATOM 4456 O O . LEU B 1 120 ? -24.516 -31.094 -16.391 1 95.06 120 LEU B O 1
ATOM 4460 N N . LYS B 1 121 ? -24.219 -28.984 -16.953 1 93.38 121 LYS B N 1
ATOM 4461 C CA . LYS B 1 121 ? -25.25 -29.062 -17.984 1 93.38 121 LYS B CA 1
ATOM 4462 C C . LYS B 1 121 ? -24.844 -30 -19.109 1 93.38 121 LYS B C 1
ATOM 4464 O O . LYS B 1 121 ? -25.703 -30.578 -19.781 1 93.38 121 LYS B O 1
ATOM 4469 N N . LYS B 1 122 ? -23.594 -30.234 -19.281 1 94.81 122 LYS B N 1
ATOM 4470 C CA . LYS B 1 122 ? -23.078 -31.125 -20.312 1 94.81 122 LYS B CA 1
ATOM 4471 C C . LYS B 1 122 ? -22.875 -32.531 -19.766 1 94.81 122 LYS B C 1
ATOM 4473 O O . LYS B 1 122 ? -22.484 -33.438 -20.5 1 94.81 122 LYS B O 1
ATOM 4478 N N . GLY B 1 123 ? -23.062 -32.625 -18.438 1 94.56 123 GLY B N 1
ATOM 4479 C CA . GLY B 1 123 ? -22.906 -33.938 -17.797 1 94.56 123 GLY B CA 1
ATOM 4480 C C . GLY B 1 123 ? -21.453 -34.281 -17.516 1 94.56 123 GLY B C 1
ATOM 4481 O O . GLY B 1 123 ? -21.125 -35.438 -17.312 1 94.56 123 GLY B O 1
ATOM 4482 N N . ILE B 1 124 ? -20.656 -33.375 -17.594 1 96.56 124 ILE B N 1
ATOM 4483 C CA . ILE B 1 124 ? -19.25 -33.562 -17.281 1 96.56 124 ILE B CA 1
ATOM 4484 C C . ILE B 1 124 ? -19.031 -33.344 -15.781 1 96.56 124 ILE B C 1
ATOM 4486 O O . ILE B 1 124 ? -19.531 -32.375 -15.203 1 96.56 124 ILE B O 1
ATOM 4490 N N . ARG B 1 125 ? -18.344 -34.25 -15.109 1 97.31 125 ARG B N 1
ATOM 4491 C CA . ARG B 1 125 ? -18.016 -34.125 -13.695 1 97.31 125 ARG B CA 1
ATOM 4492 C C . ARG B 1 125 ? -17.281 -32.812 -13.43 1 97.31 125 ARG B C 1
ATOM 4494 O O . ARG B 1 125 ? -16.156 -32.594 -13.914 1 97.31 125 ARG B O 1
ATOM 4501 N N . PRO B 1 126 ? -17.797 -31.922 -12.664 1 97.44 126 PRO B N 1
ATOM 4502 C CA . PRO B 1 126 ? -17.219 -30.594 -12.469 1 97.44 126 PRO B CA 1
ATOM 4503 C C . PRO B 1 126 ? -15.82 -30.641 -11.867 1 97.44 126 PRO B C 1
ATOM 4505 O O . PRO B 1 126 ? -14.984 -29.781 -12.172 1 97.44 126 PRO B O 1
ATOM 4508 N N . GLU B 1 127 ? -15.5 -31.578 -11.117 1 97.88 127 GLU B N 1
ATOM 4509 C CA . GLU B 1 127 ? -14.18 -31.719 -10.516 1 97.88 127 GLU B CA 1
ATOM 4510 C C . GLU B 1 127 ? -13.078 -31.672 -11.578 1 97.88 127 GLU B C 1
ATOM 4512 O O . GLU B 1 127 ? -11.992 -31.156 -11.32 1 97.88 127 GLU B O 1
ATOM 4517 N N . ARG B 1 128 ? -13.359 -32.188 -12.703 1 98.19 128 ARG B N 1
ATOM 4518 C CA . ARG B 1 128 ? -12.383 -32.312 -13.781 1 98.19 128 ARG B CA 1
ATOM 4519 C C . ARG B 1 128 ? -11.984 -30.922 -14.305 1 98.19 128 ARG B C 1
ATOM 4521 O O . ARG B 1 128 ? -10.844 -30.484 -14.117 1 98.19 128 ARG B O 1
ATOM 4528 N N . PRO B 1 129 ? -12.859 -30.125 -14.844 1 97.94 129 PRO B N 1
ATOM 4529 C CA . PRO B 1 129 ? -12.461 -28.797 -15.328 1 97.94 129 PRO B CA 1
ATOM 4530 C C . PRO B 1 129 ? -12.211 -27.812 -14.195 1 97.94 129 PRO B C 1
ATOM 4532 O O . PRO B 1 129 ? -11.297 -26.984 -14.281 1 97.94 129 PRO B O 1
ATOM 4535 N N . CYS B 1 130 ? -12.969 -27.812 -13.125 1 97.56 130 CYS B N 1
ATOM 4536 C CA . CYS B 1 130 ? -12.867 -26.828 -12.062 1 97.56 130 CYS B CA 1
ATOM 4537 C C . CYS B 1 130 ? -11.562 -27 -11.289 1 97.56 130 CYS B C 1
ATOM 4539 O O . CYS B 1 130 ? -10.938 -26 -10.898 1 97.56 130 CYS B O 1
ATOM 4541 N N . GLY B 1 131 ? -11.172 -28.234 -11.047 1 97.06 131 GLY B N 1
ATOM 4542 C CA . GLY B 1 131 ? -9.914 -28.484 -10.352 1 97.06 131 GLY B CA 1
ATOM 4543 C C . GLY B 1 131 ? -8.711 -27.922 -11.078 1 97.06 131 GLY B C 1
ATOM 4544 O O . GLY B 1 131 ? -7.887 -27.234 -10.477 1 97.06 131 GLY B O 1
ATOM 4545 N N . VAL B 1 132 ? -8.633 -28.156 -12.328 1 98.12 132 VAL B N 1
ATOM 4546 C CA . VAL B 1 132 ? -7.496 -27.703 -13.117 1 98.12 132 VAL B CA 1
ATOM 4547 C C . VAL B 1 132 ? -7.59 -26.188 -13.32 1 98.12 132 VAL B C 1
ATOM 4549 O O . VAL B 1 132 ? -6.57 -25.5 -13.344 1 98.12 132 VAL B O 1
ATOM 4552 N N . ALA B 1 133 ? -8.805 -25.688 -13.453 1 98.06 133 ALA B N 1
ATOM 4553 C CA . ALA B 1 133 ? -8.992 -24.25 -13.656 1 98.06 133 ALA B CA 1
ATOM 4554 C C . ALA B 1 133 ? -8.547 -23.453 -12.43 1 98.06 133 ALA B C 1
ATOM 4556 O O . ALA B 1 133 ? -7.977 -22.375 -12.555 1 98.06 133 ALA B O 1
ATOM 4557 N N . SER B 1 134 ? -8.875 -23.984 -11.266 1 97.25 134 SER B N 1
ATOM 4558 C CA . SER B 1 134 ? -8.414 -23.344 -10.039 1 97.25 134 SER B CA 1
ATOM 4559 C C . SER B 1 134 ? -6.891 -23.266 -10 1 97.25 134 SER B C 1
ATOM 4561 O O . SER B 1 134 ? -6.324 -22.234 -9.664 1 97.25 134 SER B O 1
ATOM 4563 N N . ILE B 1 135 ? -6.23 -24.359 -10.375 1 98 135 ILE B N 1
ATOM 4564 C CA . ILE B 1 135 ? -4.773 -24.406 -10.445 1 98 135 ILE B CA 1
ATOM 4565 C C . ILE B 1 135 ? -4.27 -23.422 -11.492 1 98 135 ILE B C 1
ATOM 4567 O O . ILE B 1 135 ? -3.326 -22.672 -11.242 1 98 135 ILE B O 1
ATOM 4571 N N . ALA B 1 136 ? -4.906 -23.406 -12.602 1 98.31 136 ALA B N 1
ATOM 4572 C CA . ALA B 1 136 ? -4.508 -22.562 -13.734 1 98.31 136 ALA B CA 1
ATOM 4573 C C . ALA B 1 136 ? -4.574 -21.094 -13.375 1 98.31 136 ALA B C 1
ATOM 4575 O O . ALA B 1 136 ? -3.754 -20.297 -13.836 1 98.31 136 ALA B O 1
ATOM 4576 N N . SER B 1 137 ? -5.531 -20.719 -12.586 1 96.44 137 SER B N 1
ATOM 4577 C CA . SER B 1 137 ? -5.699 -19.312 -12.195 1 96.44 137 SER B CA 1
ATOM 4578 C C . SER B 1 137 ? -4.512 -18.828 -11.383 1 96.44 137 SER B C 1
ATOM 4580 O O . SER B 1 137 ? -4.234 -17.625 -11.344 1 96.44 137 SER B O 1
ATOM 4582 N N . GLN B 1 138 ? -3.811 -19.703 -10.766 1 96.69 138 GLN B N 1
ATOM 4583 C CA . GLN B 1 138 ? -2.641 -19.328 -9.984 1 96.69 138 GLN B CA 1
ATOM 4584 C C . GLN B 1 138 ? -1.358 -19.484 -10.797 1 96.69 138 GLN B C 1
ATOM 4586 O O . GLN B 1 138 ? -0.424 -18.703 -10.648 1 96.69 138 GLN B O 1
ATOM 4591 N N . VAL B 1 139 ? -1.305 -20.484 -11.641 1 97.81 139 VAL B N 1
ATOM 4592 C CA . VAL B 1 139 ? -0.143 -20.734 -12.492 1 97.81 139 VAL B CA 1
ATOM 4593 C C . VAL B 1 139 ? 0.134 -19.516 -13.367 1 97.81 139 VAL B C 1
ATOM 4595 O O . VAL B 1 139 ? 1.292 -19.203 -13.641 1 97.81 139 VAL B O 1
ATOM 4598 N N . GLY B 1 140 ? -0.892 -18.828 -13.742 1 97.25 140 GLY B N 1
ATOM 4599 C CA . GLY B 1 140 ? -0.768 -17.656 -14.586 1 97.25 140 GLY B CA 1
ATOM 4600 C C . GLY B 1 140 ? 0.05 -16.547 -13.953 1 97.25 140 GLY B C 1
ATOM 4601 O O . GLY B 1 140 ? 0.573 -15.68 -14.648 1 97.25 140 GLY B O 1
ATOM 4602 N N . ILE B 1 141 ? 0.207 -16.578 -12.688 1 95.88 141 ILE B N 1
ATOM 4603 C CA . ILE B 1 141 ? 0.897 -15.523 -11.945 1 95.88 141 ILE B CA 1
ATOM 4604 C C . ILE B 1 141 ? 2.363 -15.477 -12.367 1 95.88 141 ILE B C 1
ATOM 4606 O O . ILE B 1 141 ? 2.912 -14.398 -12.609 1 95.88 141 ILE B O 1
ATOM 4610 N N . THR B 1 142 ? 3.031 -16.625 -12.562 1 97.5 142 THR B N 1
ATOM 4611 C CA . THR B 1 142 ? 4.43 -16.672 -12.969 1 97.5 142 THR B CA 1
ATOM 4612 C C . THR B 1 142 ? 4.57 -16.422 -14.469 1 97.5 142 THR B C 1
ATOM 4614 O O . THR B 1 142 ? 5.672 -16.469 -15.016 1 97.5 142 THR B O 1
ATOM 4617 N N . CYS B 1 143 ? 3.449 -16.156 -15.086 1 97.62 143 CYS B N 1
ATOM 4618 C CA . CYS B 1 143 ? 3.439 -15.914 -16.531 1 97.62 143 CYS B CA 1
ATOM 4619 C C . CYS B 1 143 ? 2.902 -14.523 -16.844 1 97.62 143 CYS B C 1
ATOM 4621 O O . CYS B 1 143 ? 2.68 -14.188 -18 1 97.62 143 CYS B O 1
ATOM 4623 N N . SER B 1 144 ? 2.652 -13.758 -15.852 1 94.88 144 SER B N 1
ATOM 4624 C CA . SER B 1 144 ? 2.066 -12.438 -16.047 1 94.88 144 SER B CA 1
ATOM 4625 C C . SER B 1 144 ? 3.133 -11.344 -16 1 94.88 144 SER B C 1
ATOM 4627 O O . SER B 1 144 ? 3.932 -11.297 -15.062 1 94.88 144 SER B O 1
ATOM 4629 N N . PRO B 1 145 ? 3.164 -10.461 -16.938 1 90.75 145 PRO B N 1
ATOM 4630 C CA . PRO B 1 145 ? 4.168 -9.398 -16.969 1 90.75 145 PRO B CA 1
ATOM 4631 C C . PRO B 1 145 ? 3.979 -8.375 -15.836 1 90.75 145 PRO B C 1
ATOM 4633 O O . PRO B 1 145 ? 4.863 -7.555 -15.594 1 90.75 145 PRO B O 1
ATOM 4636 N N . ILE B 1 146 ? 2.871 -8.398 -15.141 1 87.38 146 ILE B N 1
ATOM 4637 C CA . ILE B 1 146 ? 2.617 -7.367 -14.148 1 87.38 146 ILE B CA 1
ATOM 4638 C C . ILE B 1 146 ? 2.439 -8.008 -12.773 1 87.38 146 ILE B C 1
ATOM 4640 O O . ILE B 1 146 ? 2.102 -7.328 -11.805 1 87.38 146 ILE B O 1
ATOM 4644 N N . ALA B 1 147 ? 2.527 -9.344 -12.742 1 91.94 147 ALA B N 1
ATOM 4645 C CA . ALA B 1 147 ? 2.416 -10.023 -11.453 1 91.94 147 ALA B CA 1
ATOM 4646 C C . ALA B 1 147 ? 3.686 -9.836 -10.625 1 91.94 147 ALA B C 1
ATOM 4648 O O . ALA B 1 147 ? 4.789 -9.789 -11.172 1 91.94 147 ALA B O 1
ATOM 4649 N N . ALA B 1 148 ? 3.5 -9.836 -9.391 1 90.62 148 ALA B N 1
ATOM 4650 C CA . ALA B 1 148 ? 4.59 -9.602 -8.445 1 90.62 148 ALA B CA 1
ATOM 4651 C C . ALA B 1 148 ? 5.703 -10.625 -8.633 1 90.62 148 ALA B C 1
ATOM 4653 O O . ALA B 1 148 ? 6.887 -10.305 -8.508 1 90.62 148 ALA B O 1
ATOM 4654 N N . ALA B 1 149 ? 5.379 -11.812 -8.945 1 95.06 149 ALA B N 1
ATOM 4655 C CA . ALA B 1 149 ? 6.367 -12.883 -9.055 1 95.06 149 ALA B CA 1
ATOM 4656 C C . ALA B 1 149 ? 7.328 -12.625 -10.219 1 95.06 149 ALA B C 1
ATOM 4658 O O . ALA B 1 149 ? 8.547 -12.727 -10.055 1 95.06 149 ALA B O 1
ATOM 4659 N N . VAL B 1 150 ? 6.809 -12.258 -11.32 1 95.19 150 VAL B N 1
ATOM 4660 C CA . VAL B 1 150 ? 7.621 -12.055 -12.516 1 95.19 150 VAL B CA 1
ATOM 4661 C C . VAL B 1 150 ? 8.422 -10.766 -12.383 1 95.19 150 VAL B C 1
ATOM 4663 O O . VAL B 1 150 ? 9.617 -10.734 -12.672 1 95.19 150 VAL B O 1
ATOM 4666 N N . VAL B 1 151 ? 7.766 -9.812 -11.914 1 90.62 151 VAL B N 1
ATOM 4667 C CA . VAL B 1 151 ? 8.422 -8.523 -11.758 1 90.62 151 VAL B CA 1
ATOM 4668 C C . VAL B 1 151 ? 9.562 -8.641 -10.75 1 90.62 151 VAL B C 1
ATOM 4670 O O . VAL B 1 151 ? 10.648 -8.109 -10.961 1 90.62 151 VAL B O 1
ATOM 4673 N N . ALA B 1 152 ? 9.266 -9.273 -9.695 1 94.06 152 ALA B N 1
ATOM 4674 C CA . ALA B 1 152 ? 10.297 -9.492 -8.688 1 94.06 152 ALA B CA 1
ATOM 4675 C C . ALA B 1 152 ? 11.461 -10.297 -9.258 1 94.06 152 ALA B C 1
ATOM 4677 O O . ALA B 1 152 ? 12.625 -9.984 -9 1 94.06 152 ALA B O 1
ATOM 4678 N N . PHE B 1 153 ? 11.164 -11.312 -10 1 97 153 PHE B N 1
ATOM 4679 C CA . PHE B 1 153 ? 12.203 -12.148 -10.586 1 97 153 PHE B CA 1
ATOM 4680 C C . PHE B 1 153 ? 13.133 -11.32 -11.461 1 97 153 PHE B C 1
ATOM 4682 O O . PHE B 1 153 ? 14.359 -11.414 -11.344 1 97 153 PHE B O 1
ATOM 4689 N N . VAL B 1 154 ? 12.562 -10.516 -12.273 1 94.62 154 VAL B N 1
ATOM 4690 C CA . VAL B 1 154 ? 13.336 -9.719 -13.227 1 94.62 154 VAL B CA 1
ATOM 4691 C C . VAL B 1 154 ? 14.156 -8.672 -12.484 1 94.62 154 VAL B C 1
ATOM 4693 O O . VAL B 1 154 ? 15.352 -8.508 -12.742 1 94.62 154 VAL B O 1
ATOM 4696 N N . THR B 1 155 ? 13.531 -7.992 -11.578 1 90.56 155 THR B N 1
ATOM 4697 C CA . THR B 1 155 ? 14.188 -6.914 -10.844 1 90.56 155 THR B CA 1
ATOM 4698 C C . THR B 1 155 ? 15.344 -7.457 -10 1 90.56 155 THR B C 1
ATOM 4700 O O . THR B 1 155 ? 16.453 -6.926 -10.047 1 90.56 155 THR B O 1
ATOM 4703 N N . ILE B 1 156 ? 15.109 -8.508 -9.297 1 93.31 156 ILE B N 1
ATOM 4704 C CA . ILE B 1 156 ? 16.125 -9.078 -8.414 1 93.31 156 ILE B CA 1
ATOM 4705 C C . ILE B 1 156 ? 17.219 -9.734 -9.242 1 93.31 156 ILE B C 1
ATOM 4707 O O . ILE B 1 156 ? 18.406 -9.633 -8.906 1 93.31 156 ILE B O 1
ATOM 4711 N N . SER B 1 157 ? 16.859 -10.375 -10.344 1 96.38 157 SER B N 1
ATOM 4712 C CA . SER B 1 157 ? 17.844 -11.008 -11.219 1 96.38 157 SER B CA 1
ATOM 4713 C C . SER B 1 157 ? 18.781 -9.977 -11.828 1 96.38 157 SER B C 1
ATOM 4715 O O . SER B 1 157 ? 19.984 -10.195 -11.883 1 96.38 157 SER B O 1
ATOM 4717 N N . ASN B 1 158 ? 18.219 -8.906 -12.258 1 91.5 158 ASN B N 1
ATOM 4718 C CA . ASN B 1 158 ? 19.047 -7.848 -12.836 1 91.5 158 ASN B CA 1
ATOM 4719 C C . ASN B 1 158 ? 19.984 -7.242 -11.797 1 91.5 158 ASN B C 1
ATOM 4721 O O . ASN B 1 158 ? 21.125 -6.879 -12.109 1 91.5 158 ASN B O 1
ATOM 4725 N N . ALA B 1 159 ? 19.547 -7.18 -10.602 1 86.56 159 ALA B N 1
ATOM 4726 C CA . ALA B 1 159 ? 20.375 -6.68 -9.516 1 86.56 159 ALA B CA 1
ATOM 4727 C C . ALA B 1 159 ? 21.5 -7.656 -9.195 1 86.56 159 ALA B C 1
ATOM 4729 O O . ALA B 1 159 ? 22.5 -7.281 -8.578 1 86.56 159 ALA B O 1
ATOM 4730 N N . ASN B 1 160 ? 21.312 -8.898 -9.562 1 91.88 160 ASN B N 1
ATOM 4731 C CA . ASN B 1 160 ? 22.312 -9.93 -9.312 1 91.88 160 ASN B CA 1
ATOM 4732 C C . ASN B 1 160 ? 23 -10.383 -10.594 1 91.88 160 ASN B C 1
ATOM 4734 O O . ASN B 1 160 ? 23.375 -11.547 -10.727 1 91.88 160 ASN B O 1
ATOM 4738 N N . HIS B 1 161 ? 23.062 -9.492 -11.602 1 89.25 161 HIS B N 1
ATOM 4739 C CA . HIS B 1 161 ? 23.891 -9.578 -12.797 1 89.25 161 HIS B CA 1
ATOM 4740 C C . HIS B 1 161 ? 23.375 -10.648 -13.758 1 89.25 161 HIS B C 1
ATOM 4742 O O . HIS B 1 161 ? 24.141 -11.25 -14.5 1 89.25 161 HIS B O 1
ATOM 4748 N N . PHE B 1 162 ? 22.125 -11.125 -13.625 1 94.81 162 PHE B N 1
ATOM 4749 C CA . PHE B 1 162 ? 21.438 -11.867 -14.672 1 94.81 162 PHE B CA 1
ATOM 4750 C C . PHE B 1 162 ? 20.516 -10.953 -15.469 1 94.81 162 PHE B C 1
ATOM 4752 O O . PHE B 1 162 ? 19.375 -10.711 -15.078 1 94.81 162 PHE B O 1
ATOM 4759 N N . ASP B 1 163 ? 21.062 -10.461 -16.547 1 90.19 163 ASP B N 1
ATOM 4760 C CA . ASP B 1 163 ? 20.328 -9.5 -17.359 1 90.19 163 ASP B CA 1
ATOM 4761 C C . ASP B 1 163 ? 19.172 -10.172 -18.094 1 90.19 163 ASP B C 1
ATOM 4763 O O . ASP B 1 163 ? 19.375 -10.758 -19.172 1 90.19 163 ASP B O 1
ATOM 4767 N N . ILE B 1 164 ? 18.047 -10.07 -17.531 1 94.56 164 ILE B N 1
ATOM 4768 C CA . ILE B 1 164 ? 16.875 -10.703 -18.109 1 94.56 164 ILE B CA 1
ATOM 4769 C C . ILE B 1 164 ? 15.719 -9.703 -18.156 1 94.56 164 ILE B C 1
ATOM 4771 O O . ILE B 1 164 ? 15.625 -8.812 -17.312 1 94.56 164 ILE B O 1
ATOM 4775 N N . THR B 1 165 ? 14.906 -9.758 -19.203 1 92.44 165 THR B N 1
ATOM 4776 C CA . THR B 1 165 ? 13.742 -8.891 -19.359 1 92.44 165 THR B CA 1
ATOM 4777 C C . THR B 1 165 ? 12.453 -9.672 -19.141 1 92.44 165 THR B C 1
ATOM 4779 O O . THR B 1 165 ? 12.461 -10.906 -19.141 1 92.44 165 THR B O 1
ATOM 4782 N N . ILE B 1 166 ? 11.359 -9.008 -18.922 1 91.94 166 ILE B N 1
ATOM 4783 C CA . ILE B 1 166 ? 10.055 -9.617 -18.672 1 91.94 166 ILE B CA 1
ATOM 4784 C C . ILE B 1 166 ? 9.656 -10.492 -19.859 1 91.94 166 ILE B C 1
ATOM 4786 O O . ILE B 1 166 ? 9.305 -11.664 -19.688 1 91.94 166 ILE B O 1
ATOM 4790 N N . PRO B 1 167 ? 9.828 -10.016 -21.125 1 92.75 167 PRO B N 1
ATOM 4791 C CA . PRO B 1 167 ? 9.461 -10.875 -22.25 1 92.75 167 PRO B CA 1
ATOM 4792 C C . PRO B 1 167 ? 10.273 -12.164 -22.312 1 92.75 167 PRO B C 1
ATOM 4794 O O . PRO B 1 167 ? 9.734 -13.227 -22.641 1 92.75 167 PRO B O 1
ATOM 4797 N N . ARG B 1 168 ? 11.492 -12.07 -21.938 1 95.38 168 ARG B N 1
ATOM 4798 C CA . ARG B 1 168 ? 12.336 -13.258 -21.953 1 95.38 168 ARG B CA 1
ATOM 4799 C C . ARG B 1 168 ? 11.891 -14.258 -20.891 1 95.38 168 ARG B C 1
ATOM 4801 O O . ARG B 1 168 ? 11.953 -15.469 -21.109 1 95.38 168 ARG B O 1
ATOM 4808 N N . VAL B 1 169 ? 11.508 -13.758 -19.75 1 96.94 169 VAL B N 1
ATOM 4809 C CA . VAL B 1 169 ? 10.969 -14.633 -18.719 1 96.94 169 VAL B CA 1
ATOM 4810 C C . VAL B 1 169 ? 9.695 -15.312 -19.219 1 96.94 169 VAL B C 1
ATOM 4812 O O . VAL B 1 169 ? 9.539 -16.531 -19.062 1 96.94 169 VAL B O 1
ATOM 4815 N N . LEU B 1 170 ? 8.852 -14.562 -19.875 1 96.62 170 LEU B N 1
ATOM 4816 C CA . LEU B 1 170 ? 7.555 -15.062 -20.312 1 96.62 170 LEU B CA 1
ATOM 4817 C C . LEU B 1 170 ? 7.727 -16.078 -21.453 1 96.62 170 LEU B C 1
ATOM 4819 O O . LEU B 1 170 ? 6.941 -17.016 -21.562 1 96.62 170 LEU B O 1
ATOM 4823 N N . MET B 1 171 ? 8.75 -15.852 -22.234 1 96.94 171 MET B N 1
ATOM 4824 C CA . MET B 1 171 ? 9.016 -16.766 -23.328 1 96.94 171 MET B CA 1
ATOM 4825 C C . MET B 1 171 ? 9.352 -18.156 -22.812 1 96.94 171 MET B C 1
ATOM 4827 O O . MET B 1 171 ? 9.188 -19.156 -23.531 1 96.94 171 MET B O 1
ATOM 4831 N N . ILE B 1 172 ? 9.766 -18.234 -21.594 1 98.44 172 ILE B N 1
ATOM 4832 C CA . ILE B 1 172 ? 10.086 -19.531 -20.984 1 98.44 172 ILE B CA 1
ATOM 4833 C C . ILE B 1 172 ? 8.906 -20.016 -20.156 1 98.44 172 ILE B C 1
ATOM 4835 O O . ILE B 1 172 ? 8.453 -21.156 -20.312 1 98.44 172 ILE B O 1
ATOM 4839 N N . SER B 1 173 ? 8.375 -19.125 -19.312 1 98.44 173 SER B N 1
ATOM 4840 C CA . SER B 1 173 ? 7.387 -19.531 -18.328 1 98.44 173 SER B CA 1
ATOM 4841 C C . SER B 1 173 ? 6.059 -19.891 -18.984 1 98.44 173 SER B C 1
ATOM 4843 O O . SER B 1 173 ? 5.391 -20.844 -18.578 1 98.44 173 SER B O 1
ATOM 4845 N N . ILE B 1 174 ? 5.602 -19.141 -20 1 98.62 174 ILE B N 1
ATOM 4846 C CA . ILE B 1 174 ? 4.285 -19.344 -20.594 1 98.62 174 ILE B CA 1
ATOM 4847 C C . ILE B 1 174 ? 4.227 -20.719 -21.266 1 98.62 174 ILE B C 1
ATOM 4849 O O . ILE B 1 174 ? 3.379 -21.547 -20.922 1 98.62 174 ILE B O 1
ATOM 4853 N N . PRO B 1 175 ? 5.172 -21.031 -22.188 1 98.75 175 PRO B N 1
ATOM 4854 C CA . PRO B 1 175 ? 5.094 -22.359 -22.766 1 98.75 175 PRO B CA 1
ATOM 4855 C C . PRO B 1 175 ? 5.25 -23.484 -21.734 1 98.75 175 PRO B C 1
ATOM 4857 O O . PRO B 1 175 ? 4.582 -24.516 -21.828 1 98.75 175 PRO B O 1
ATOM 4860 N N . ALA B 1 176 ? 6.09 -23.312 -20.797 1 98.88 176 ALA B N 1
ATOM 4861 C CA . ALA B 1 176 ? 6.312 -24.328 -19.766 1 98.88 176 ALA B CA 1
ATOM 4862 C C . ALA B 1 176 ? 5.043 -24.578 -18.953 1 98.88 176 ALA B C 1
ATOM 4864 O O . ALA B 1 176 ? 4.645 -25.719 -18.75 1 98.88 176 ALA B O 1
ATOM 4865 N N . CYS B 1 177 ? 4.414 -23.5 -18.516 1 98.81 177 CYS B N 1
ATOM 4866 C CA . CYS B 1 177 ? 3.227 -23.609 -17.672 1 98.81 177 CYS B CA 1
ATOM 4867 C C . CYS B 1 177 ? 2.041 -24.141 -18.469 1 98.81 177 CYS B C 1
ATOM 4869 O O . CYS B 1 177 ? 1.199 -24.859 -17.938 1 98.81 177 CYS B O 1
ATOM 4871 N N . LEU B 1 178 ? 1.977 -23.766 -19.766 1 98.81 178 LEU B N 1
ATOM 4872 C CA . LEU B 1 178 ? 0.923 -24.328 -20.609 1 98.81 178 LEU B CA 1
ATOM 4873 C C . LEU B 1 178 ? 1.081 -25.828 -20.75 1 98.81 178 LEU B C 1
ATOM 4875 O O . LEU B 1 178 ? 0.092 -26.578 -20.734 1 98.81 178 LEU B O 1
ATOM 4879 N N . CYS B 1 179 ? 2.287 -26.297 -20.922 1 98.81 179 CYS B N 1
ATOM 4880 C CA . CYS B 1 179 ? 2.533 -27.734 -20.969 1 98.81 179 CYS B CA 1
ATOM 4881 C C . CYS B 1 179 ? 2.09 -28.406 -19.672 1 98.81 179 CYS B C 1
ATOM 4883 O O . CYS B 1 179 ? 1.458 -29.469 -19.688 1 98.81 179 CYS B O 1
ATOM 4885 N N . GLY B 1 180 ? 2.441 -27.781 -18.562 1 98.81 180 GLY B N 1
ATOM 4886 C CA . GLY B 1 180 ? 2.031 -28.328 -17.281 1 98.81 180 GLY B CA 1
ATOM 4887 C C . GLY B 1 180 ? 0.526 -28.375 -17.109 1 98.81 180 GLY B C 1
ATOM 4888 O O . GLY B 1 180 ? -0.014 -29.359 -16.609 1 98.81 180 GLY B O 1
ATOM 4889 N N . LEU B 1 181 ? -0.159 -27.328 -17.5 1 98.75 181 LEU B N 1
ATOM 4890 C CA . LEU B 1 181 ? -1.609 -27.25 -17.375 1 98.75 181 LEU B CA 1
ATOM 4891 C C . LEU B 1 181 ? -2.293 -28.266 -18.281 1 98.75 181 LEU B C 1
ATOM 4893 O O . LEU B 1 181 ? -3.293 -28.875 -17.891 1 98.75 181 LEU B O 1
ATOM 4897 N N . MET B 1 182 ? -1.758 -28.453 -19.484 1 98.62 182 MET B N 1
ATOM 4898 C CA . MET B 1 182 ? -2.322 -29.438 -20.391 1 98.62 182 MET B CA 1
ATOM 4899 C C . MET B 1 182 ? -2.115 -30.844 -19.859 1 98.62 182 MET B C 1
ATOM 4901 O O . MET B 1 182 ? -3.002 -31.703 -19.969 1 98.62 182 MET B O 1
ATOM 4905 N N . ALA B 1 183 ? -0.961 -31.078 -19.281 1 98.81 183 ALA B N 1
ATOM 4906 C CA . ALA B 1 183 ? -0.729 -32.375 -18.641 1 98.81 183 ALA B CA 1
ATOM 4907 C C . ALA B 1 183 ? -1.712 -32.625 -17.5 1 98.81 183 ALA B C 1
ATOM 4909 O O . ALA B 1 183 ? -2.24 -33.719 -17.344 1 98.81 183 ALA B O 1
ATOM 4910 N N . ALA B 1 184 ? -1.941 -31.578 -16.719 1 98.69 184 ALA B N 1
ATOM 4911 C CA . ALA B 1 184 ? -2.887 -31.672 -15.617 1 98.69 184 ALA B CA 1
ATOM 4912 C C . ALA B 1 184 ? -4.309 -31.906 -16.125 1 98.69 184 ALA B C 1
ATOM 4914 O O . ALA B 1 184 ? -5.062 -32.688 -15.547 1 98.69 184 ALA B O 1
ATOM 4915 N N . ALA B 1 185 ? -4.66 -31.188 -17.172 1 98.56 185 ALA B N 1
ATOM 4916 C CA . ALA B 1 185 ? -5.984 -31.344 -17.781 1 98.56 185 ALA B CA 1
ATOM 4917 C C . ALA B 1 185 ? -6.16 -32.75 -18.344 1 98.56 185 ALA B C 1
ATOM 4919 O O . ALA B 1 185 ? -7.223 -33.375 -18.188 1 98.56 185 ALA B O 1
ATOM 4920 N N . ALA B 1 186 ? -5.148 -33.281 -19.016 1 98.38 186 ALA B N 1
ATOM 4921 C CA . ALA B 1 186 ? -5.195 -34.625 -19.547 1 98.38 186 ALA B CA 1
ATOM 4922 C C . ALA B 1 186 ? -5.359 -35.656 -18.438 1 98.38 186 ALA B C 1
ATOM 4924 O O . ALA B 1 186 ? -6.129 -36.625 -18.578 1 98.38 186 ALA B O 1
ATOM 4925 N N . ALA B 1 187 ? -4.672 -35.438 -17.375 1 98.12 187 ALA B N 1
ATOM 4926 C CA . ALA B 1 187 ? -4.758 -36.344 -16.234 1 98.12 187 ALA B CA 1
ATOM 4927 C C . ALA B 1 187 ? -6.129 -36.281 -15.57 1 98.12 187 ALA B C 1
ATOM 4929 O O . ALA B 1 187 ? -6.602 -37.25 -14.984 1 98.12 187 ALA B O 1
ATOM 4930 N N . SER B 1 188 ? -6.793 -35.125 -15.688 1 97.44 188 SER B N 1
ATOM 4931 C CA . SER B 1 188 ? -8.07 -34.875 -15.023 1 97.44 188 SER B CA 1
ATOM 4932 C C . SER B 1 188 ? -9.234 -35.281 -15.93 1 97.44 188 SER B C 1
ATOM 4934 O O . SER B 1 188 ? -10.391 -35.312 -15.492 1 97.44 188 SER B O 1
ATOM 4936 N N . TYR B 1 189 ? -8.93 -35.625 -17.141 1 95.44 189 TYR B N 1
ATOM 4937 C CA . TYR B 1 189 ? -9.953 -35.812 -18.172 1 95.44 189 TYR B CA 1
ATOM 4938 C C . TYR B 1 189 ? -10.898 -36.938 -17.797 1 95.44 189 TYR B C 1
ATOM 4940 O O . TYR B 1 189 ? -12.109 -36.844 -18.031 1 95.44 189 TYR B O 1
ATOM 4948 N N . HIS B 1 190 ? -10.445 -37.969 -17.203 1 93.94 190 HIS B N 1
ATOM 4949 C CA . HIS B 1 190 ? -11.297 -39.094 -16.828 1 93.94 190 HIS B CA 1
ATOM 4950 C C . HIS B 1 190 ? -11.234 -39.344 -15.328 1 93.94 190 HIS B C 1
ATOM 4952 O O . HIS B 1 190 ? -11.445 -40.469 -14.867 1 93.94 190 HIS B O 1
ATOM 4958 N N . ARG B 1 191 ? -10.883 -38.281 -14.703 1 94.88 191 ARG B N 1
ATOM 4959 C CA . ARG B 1 191 ? -10.773 -38.438 -13.258 1 94.88 191 ARG B CA 1
ATOM 496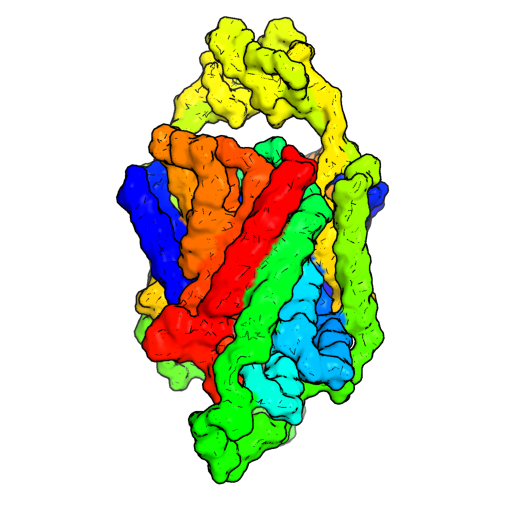0 C C . ARG B 1 191 ? -12.141 -38.625 -12.609 1 94.88 191 ARG B C 1
ATOM 4962 O O . ARG B 1 191 ? -13.102 -37.969 -12.969 1 94.88 191 ARG B O 1
ATOM 4969 N N . GLY B 1 192 ? -12.195 -39.594 -11.68 1 93.44 192 GLY B N 1
ATOM 4970 C CA . GLY B 1 192 ? -13.445 -39.875 -11 1 93.44 192 GLY B CA 1
ATOM 4971 C C . GLY B 1 192 ? -14.484 -40.531 -11.891 1 93.44 192 GLY B C 1
ATOM 4972 O O . GLY B 1 192 ? -14.227 -40.75 -13.07 1 93.44 192 GLY B O 1
ATOM 4973 N N . LEU B 1 193 ? -15.648 -40.75 -11.359 1 96.12 193 LEU B N 1
ATOM 4974 C CA . LEU B 1 193 ? -16.734 -41.375 -12.086 1 96.12 193 LEU B CA 1
ATOM 4975 C C . LEU B 1 193 ? -17.547 -40.344 -12.859 1 96.12 193 LEU B C 1
ATOM 4977 O O . LEU B 1 193 ? -17.688 -39.219 -12.422 1 96.12 193 LEU B O 1
ATOM 4981 N N . ASP B 1 194 ? -17.953 -40.75 -13.984 1 96.25 194 ASP B N 1
ATOM 4982 C CA . ASP B 1 194 ? -18.938 -39.906 -14.664 1 96.25 194 ASP B CA 1
ATOM 4983 C C . ASP B 1 194 ? -20.156 -39.656 -13.773 1 96.25 194 ASP B C 1
ATOM 4985 O O . ASP B 1 194 ? -20.5 -40.5 -12.938 1 96.25 194 ASP B O 1
ATOM 4989 N N . LEU B 1 195 ? -20.766 -38.5 -13.992 1 95.31 195 LEU B N 1
ATOM 4990 C CA . LEU B 1 195 ? -21.859 -38.062 -13.133 1 95.31 195 LEU B CA 1
ATOM 4991 C C . LEU B 1 195 ? -22.984 -39.094 -13.109 1 95.31 195 LEU B C 1
ATOM 4993 O O . LEU B 1 195 ? -23.578 -39.375 -12.055 1 95.31 195 LEU B O 1
ATOM 4997 N N . ASP B 1 196 ? -23.312 -39.719 -14.203 1 94.38 196 ASP B N 1
ATOM 4998 C CA . ASP B 1 196 ? -24.422 -40.656 -14.305 1 94.38 196 ASP B CA 1
ATOM 4999 C C . ASP B 1 196 ? -24.062 -41.969 -13.609 1 94.38 196 ASP B C 1
ATOM 5001 O O . ASP B 1 196 ? -24.953 -42.781 -13.297 1 94.38 196 ASP B O 1
ATOM 5005 N N . LYS B 1 197 ? -22.828 -42.156 -13.414 1 96.81 197 LYS B N 1
ATOM 5006 C CA . LYS B 1 197 ? -22.391 -43.406 -12.789 1 96.81 197 LYS B CA 1
ATOM 5007 C C . LYS B 1 197 ? -21.953 -43.188 -11.344 1 96.81 197 LYS B C 1
ATOM 5009 O O . LYS B 1 197 ? -21.562 -44.125 -10.648 1 96.81 197 LYS B O 1
ATOM 5014 N N . ASP B 1 198 ? -21.953 -42 -10.875 1 96 198 ASP B N 1
ATOM 5015 C CA . ASP B 1 198 ? -21.547 -41.656 -9.516 1 96 198 ASP B CA 1
ATOM 5016 C C . ASP B 1 198 ? -22.703 -41.844 -8.531 1 96 198 ASP B C 1
ATOM 5018 O O . ASP B 1 198 ? -23.656 -41.062 -8.531 1 96 198 ASP B O 1
ATOM 5022 N N . PRO B 1 199 ? -22.547 -42.844 -7.707 1 95.81 199 PRO B N 1
ATOM 5023 C CA . PRO B 1 199 ? -23.672 -43.156 -6.816 1 95.81 199 PRO B CA 1
ATOM 5024 C C . PRO B 1 199 ? -24 -42 -5.867 1 95.81 199 PRO B C 1
ATOM 5026 O O . PRO B 1 199 ? -25.172 -41.75 -5.562 1 95.81 199 PRO B O 1
ATOM 5029 N N . GLU B 1 200 ? -23.078 -41.344 -5.387 1 93.94 200 GLU B N 1
ATOM 5030 C CA . GLU B 1 200 ? -23.312 -40.25 -4.477 1 93.94 200 GLU B CA 1
ATOM 5031 C C . GLU B 1 200 ? -24.047 -39.094 -5.18 1 93.94 200 GLU B C 1
ATOM 5033 O O . GLU B 1 200 ? -24.938 -38.469 -4.613 1 93.94 200 GLU B O 1
ATOM 5038 N N . PHE B 1 201 ? -23.641 -38.781 -6.375 1 95.38 201 PHE B N 1
ATOM 5039 C CA . PHE B 1 201 ? -24.281 -37.719 -7.148 1 95.38 201 PHE B CA 1
ATOM 5040 C C . PHE B 1 201 ? -25.703 -38.125 -7.516 1 95.38 201 PHE B C 1
ATOM 5042 O O . PHE B 1 201 ? -26.609 -37.281 -7.434 1 95.38 201 PHE B O 1
ATOM 5049 N N . GLN B 1 202 ? -25.859 -39.375 -7.844 1 95.31 202 GLN B N 1
ATOM 5050 C CA . GLN B 1 202 ? -27.188 -39.875 -8.211 1 95.31 202 GLN B CA 1
ATOM 5051 C C . GLN B 1 202 ? -28.156 -39.781 -7.027 1 95.31 202 GLN B C 1
ATOM 5053 O O . GLN B 1 202 ? -29.328 -39.469 -7.191 1 95.31 202 GLN B O 1
ATOM 5058 N N . LYS B 1 203 ? -27.641 -40.094 -5.93 1 95.38 203 LYS B N 1
ATOM 5059 C CA . LYS B 1 203 ? -28.453 -40 -4.715 1 95.38 203 LYS B CA 1
ATOM 5060 C C . LYS B 1 203 ? -28.875 -38.562 -4.465 1 95.38 203 LYS B C 1
ATOM 5062 O O . LYS B 1 203 ? -30 -38.281 -4.051 1 95.38 203 LYS B O 1
ATOM 5067 N N . LYS B 1 204 ? -28 -37.625 -4.688 1 94.19 204 LYS B N 1
ATOM 5068 C CA . LYS B 1 204 ? -28.25 -36.188 -4.465 1 94.19 204 LYS B CA 1
ATOM 5069 C C . LYS B 1 204 ? -29.344 -35.688 -5.406 1 94.19 204 LYS B C 1
ATOM 5071 O O . LYS B 1 204 ? -30.234 -34.938 -4.984 1 94.19 204 LYS B O 1
ATOM 5076 N N . ILE B 1 205 ? -29.312 -36.125 -6.617 1 94.62 205 ILE B N 1
ATOM 5077 C CA . ILE B 1 205 ? -30.234 -35.531 -7.594 1 94.62 205 ILE B CA 1
ATOM 5078 C C . ILE B 1 205 ? -31.562 -36.281 -7.559 1 94.62 205 ILE B C 1
ATOM 5080 O O . ILE B 1 205 ? -32.5 -35.906 -8.242 1 94.62 205 ILE B O 1
ATOM 5084 N N . ALA B 1 206 ? -31.594 -37.375 -6.836 1 95.12 206 ALA B N 1
ATOM 5085 C CA . ALA B 1 206 ? -32.875 -38.062 -6.625 1 95.12 206 ALA B CA 1
ATOM 5086 C C . ALA B 1 206 ? -33.812 -37.219 -5.789 1 95.12 206 ALA B C 1
ATOM 5088 O O . ALA B 1 206 ? -35.031 -37.344 -5.887 1 95.12 206 ALA B O 1
ATOM 5089 N N . ASP B 1 207 ? -33.25 -36.344 -4.992 1 95.06 207 ASP B N 1
ATOM 5090 C CA . ASP B 1 207 ? -34.031 -35.344 -4.254 1 95.06 207 ASP B CA 1
ATOM 5091 C C . ASP B 1 207 ? -34.375 -34.156 -5.133 1 95.06 207 ASP B C 1
ATOM 5093 O O . ASP B 1 207 ? -33.5 -33.469 -5.637 1 95.06 207 ASP B O 1
ATOM 5097 N N . PRO B 1 208 ? -35.688 -33.875 -5.273 1 93.94 208 PRO B N 1
ATOM 5098 C CA . PRO B 1 208 ? -36.094 -32.781 -6.172 1 93.94 208 PRO B CA 1
ATOM 5099 C C . PRO B 1 208 ? -35.562 -31.422 -5.742 1 93.94 208 PRO B C 1
ATOM 5101 O O . PRO B 1 208 ? -35.25 -30.578 -6.586 1 93.94 208 PRO B O 1
ATOM 5104 N N . ILE B 1 209 ? -35.5 -31.219 -4.559 1 93.69 209 ILE B N 1
ATOM 5105 C CA . ILE B 1 209 ? -34.969 -29.953 -4.047 1 93.69 209 ILE B CA 1
ATOM 5106 C C . ILE B 1 209 ? -33.469 -29.828 -4.402 1 93.69 209 ILE B C 1
ATOM 5108 O O . ILE B 1 209 ? -33.031 -28.766 -4.859 1 93.69 209 ILE B O 1
ATOM 5112 N N . GLN B 1 210 ? -32.75 -30.828 -4.234 1 92.5 210 GLN B N 1
ATOM 5113 C CA . GLN B 1 210 ? -31.344 -30.844 -4.57 1 92.5 210 GLN B CA 1
ATOM 5114 C C . GLN B 1 210 ? -31.125 -30.75 -6.078 1 92.5 210 GLN B C 1
ATOM 5116 O O . GLN B 1 210 ? -30.188 -30.109 -6.539 1 92.5 210 GLN B O 1
ATOM 5121 N N . ARG B 1 211 ? -31.984 -31.422 -6.723 1 93.06 211 ARG B N 1
ATOM 5122 C CA . ARG B 1 211 ? -31.875 -31.375 -8.18 1 93.06 211 ARG B CA 1
ATOM 5123 C C . ARG B 1 211 ? -32.062 -29.953 -8.695 1 93.06 211 ARG B C 1
ATOM 5125 O O . ARG B 1 211 ? -31.344 -29.5 -9.586 1 93.06 211 ARG B O 1
ATOM 5132 N N . GLU B 1 212 ? -33.031 -29.25 -8.148 1 92.12 212 GLU B N 1
ATOM 5133 C CA . GLU B 1 212 ? -33.281 -27.859 -8.531 1 92.12 212 GLU B CA 1
ATOM 5134 C C . GLU B 1 212 ? -32.094 -26.969 -8.133 1 92.12 212 GLU B C 1
ATOM 5136 O O . GLU B 1 212 ? -31.75 -26.047 -8.867 1 92.12 212 GLU B O 1
ATOM 5141 N N . TYR B 1 213 ? -31.562 -27.266 -7.039 1 90.75 213 TYR B N 1
ATOM 5142 C CA . TYR B 1 213 ? -30.391 -26.516 -6.57 1 90.75 213 TYR B CA 1
ATOM 5143 C C . TYR B 1 213 ? -29.219 -26.703 -7.516 1 90.75 213 TYR B C 1
ATOM 5145 O O . TYR B 1 213 ? -28.516 -25.75 -7.844 1 90.75 213 TYR B O 1
ATOM 5153 N N . ILE B 1 214 ? -29 -27.875 -7.984 1 92.38 214 ILE B N 1
ATOM 5154 C CA . ILE B 1 214 ? -27.828 -28.234 -8.773 1 92.38 214 ILE B CA 1
ATOM 5155 C C . ILE B 1 214 ? -28.031 -27.781 -10.219 1 92.38 214 ILE B C 1
ATOM 5157 O O . ILE B 1 214 ? -27.125 -27.203 -10.82 1 92.38 214 ILE B O 1
ATOM 5161 N N . TYR B 1 215 ? -29.219 -27.953 -10.758 1 91.88 215 TYR B N 1
ATOM 5162 C CA . TYR B 1 215 ? -29.422 -27.703 -12.18 1 91.88 215 TYR B CA 1
ATOM 5163 C C . TYR B 1 215 ? -30.234 -26.438 -12.406 1 91.88 215 TYR B C 1
ATOM 5165 O O . TYR B 1 215 ? -30.312 -25.938 -13.531 1 91.88 215 TYR B O 1
ATOM 5173 N N . GLY B 1 216 ? -30.844 -25.922 -11.398 1 84.94 216 GLY B N 1
ATOM 5174 C CA . GLY B 1 216 ? -31.844 -24.875 -11.547 1 84.94 216 GLY B CA 1
ATOM 5175 C C . GLY B 1 216 ? -31.234 -23.5 -11.766 1 84.94 216 GLY B C 1
ATOM 5176 O O . GLY B 1 216 ? -31.891 -22.594 -12.273 1 84.94 216 GLY B O 1
ATOM 5177 N N . SER B 1 217 ? -30.062 -23.234 -11.328 1 80.75 217 SER B N 1
ATOM 5178 C CA . SER B 1 217 ? -29.453 -21.922 -11.453 1 80.75 217 SER B CA 1
ATOM 5179 C C . SER B 1 217 ? -28.562 -21.828 -12.688 1 80.75 217 SER B C 1
ATOM 5181 O O . SER B 1 217 ? -28.047 -22.859 -13.148 1 80.75 217 SER B O 1
ATOM 5183 N N . ASN B 1 218 ? -28.641 -20.594 -13.352 1 82.94 218 ASN B N 1
ATOM 5184 C CA . ASN B 1 218 ? -27.766 -20.312 -14.492 1 82.94 218 ASN B CA 1
ATOM 5185 C C . ASN B 1 218 ? -26.797 -19.172 -14.188 1 82.94 218 ASN B C 1
ATOM 5187 O O . ASN B 1 218 ? -27.234 -18.047 -13.93 1 82.94 218 ASN B O 1
ATOM 5191 N N . ALA B 1 219 ? -25.516 -19.547 -14.164 1 85.88 219 ALA B N 1
ATOM 5192 C CA . ALA B 1 219 ? -24.484 -18.516 -14.016 1 85.88 219 ALA B CA 1
ATOM 5193 C C . ALA B 1 219 ? -24.047 -17.984 -15.375 1 85.88 219 ALA B C 1
ATOM 5195 O O . ALA B 1 219 ? -23.453 -18.719 -16.172 1 85.88 219 ALA B O 1
ATOM 5196 N N . THR B 1 220 ? -24.328 -16.703 -15.625 1 89.69 220 THR B N 1
ATOM 5197 C CA . THR B 1 220 ? -23.953 -16.156 -16.922 1 89.69 220 THR B CA 1
ATOM 5198 C C . THR B 1 220 ? -23.719 -14.656 -16.828 1 89.69 220 THR B C 1
ATOM 5200 O O . THR B 1 220 ? -24.297 -13.984 -15.984 1 89.69 220 THR B O 1
ATOM 5203 N N . THR B 1 221 ? -22.766 -14.234 -17.641 1 88.88 221 THR B N 1
ATOM 5204 C CA . THR B 1 221 ? -22.516 -12.805 -17.766 1 88.88 221 THR B CA 1
ATOM 5205 C C . THR B 1 221 ? -22.969 -12.289 -19.125 1 88.88 221 THR B C 1
ATOM 5207 O O . THR B 1 221 ? -22.875 -11.094 -19.406 1 88.88 221 THR B O 1
ATOM 5210 N N . LEU B 1 222 ? -23.531 -13.133 -19.891 1 91.31 222 LEU B N 1
ATOM 5211 C CA . LEU B 1 222 ? -23.859 -12.789 -21.266 1 91.31 222 LEU B CA 1
ATOM 5212 C C . LEU B 1 222 ? -25.078 -11.867 -21.328 1 91.31 222 LEU B C 1
ATOM 5214 O O . LEU B 1 222 ? -25.297 -11.188 -22.328 1 91.31 222 LEU B O 1
ATOM 5218 N N . ASP B 1 223 ? -25.828 -11.844 -20.281 1 89.31 223 ASP B N 1
ATOM 5219 C CA . ASP B 1 223 ? -27.016 -10.992 -20.234 1 89.31 223 ASP B CA 1
ATOM 5220 C C . ASP B 1 223 ? -26.656 -9.562 -19.844 1 89.31 223 ASP B C 1
ATOM 5222 O O . ASP B 1 223 ? -27.484 -8.656 -19.953 1 89.31 223 ASP B O 1
ATOM 5226 N N . ARG B 1 224 ? -25.484 -9.398 -19.547 1 89.88 224 ARG B N 1
ATOM 5227 C CA . ARG B 1 224 ? -25.062 -8.07 -19.109 1 89.88 224 ARG B CA 1
ATOM 5228 C C . ARG B 1 224 ? -24.562 -7.246 -20.297 1 89.88 224 ARG B C 1
ATOM 5230 O O . ARG B 1 224 ? -23.734 -7.719 -21.078 1 89.88 224 ARG B O 1
ATOM 5237 N N . GLN B 1 225 ? -25.078 -6.059 -20.344 1 93.56 225 GLN B N 1
ATOM 5238 C CA . GLN B 1 225 ? -24.562 -5.148 -21.375 1 93.56 225 GLN B CA 1
ATOM 5239 C C . GLN B 1 225 ? -23.297 -4.449 -20.891 1 93.56 225 GLN B C 1
ATOM 5241 O O . GLN B 1 225 ? -23.297 -3.811 -19.844 1 93.56 225 GLN B O 1
ATOM 5246 N N . ILE B 1 226 ? -22.281 -4.602 -21.734 1 95.25 226 ILE B N 1
ATOM 5247 C CA . ILE B 1 226 ? -20.984 -4.004 -21.391 1 95.25 226 ILE B CA 1
ATOM 5248 C C . ILE B 1 226 ? -20.812 -2.693 -22.156 1 95.25 226 ILE B C 1
ATOM 5250 O O . ILE B 1 226 ? -20.828 -2.682 -23.391 1 95.25 226 ILE B O 1
ATOM 5254 N N . PRO B 1 227 ? -20.688 -1.639 -21.438 1 95.38 227 PRO B N 1
ATOM 5255 C CA . PRO B 1 227 ? -20.516 -0.361 -22.141 1 95.38 227 PRO B CA 1
ATOM 5256 C C . PRO B 1 227 ? -19.188 -0.286 -22.906 1 95.38 227 PRO B C 1
ATOM 5258 O O . PRO B 1 227 ? -18.234 -0.978 -22.547 1 95.38 227 PRO B O 1
ATOM 5261 N N . GLN B 1 228 ? -19.109 0.517 -23.938 1 97.06 228 GLN B N 1
ATOM 5262 C CA . GLN B 1 228 ? -17.922 0.702 -24.75 1 97.06 228 GLN B CA 1
ATOM 5263 C C . GLN B 1 228 ? -16.75 1.22 -23.906 1 97.06 228 GLN B C 1
ATOM 5265 O O . GLN B 1 228 ? -15.602 0.883 -24.156 1 97.06 228 GLN B O 1
ATOM 5270 N N . SER B 1 229 ? -17.062 1.999 -22.922 1 97.25 229 SER B N 1
ATOM 5271 C CA . SER B 1 229 ? -16.031 2.539 -22.047 1 97.25 229 SER B CA 1
ATOM 5272 C C . SER B 1 229 ? -15.258 1.423 -21.344 1 97.25 229 SER B C 1
ATOM 5274 O O . SER B 1 229 ? -14.047 1.533 -21.141 1 97.25 229 SER B O 1
ATOM 5276 N N . ALA B 1 230 ? -15.906 0.38 -21.031 1 97.12 230 ALA B N 1
ATOM 5277 C CA . ALA B 1 230 ? -15.266 -0.777 -20.406 1 97.12 230 ALA B CA 1
ATOM 5278 C C . ALA B 1 230 ? -14.281 -1.442 -21.375 1 97.12 230 ALA B C 1
ATOM 5280 O O . ALA B 1 230 ? -13.18 -1.828 -20.969 1 97.12 230 ALA B O 1
ATOM 5281 N N . LYS B 1 231 ? -14.672 -1.604 -22.625 1 97.62 231 LYS B N 1
ATOM 5282 C CA . LYS B 1 231 ? -13.797 -2.184 -23.641 1 97.62 231 LYS B CA 1
ATOM 5283 C C . LYS B 1 231 ? -12.578 -1.295 -23.891 1 97.62 231 LYS B C 1
ATOM 5285 O O . LYS B 1 231 ? -11.461 -1.792 -24.047 1 97.62 231 LYS B O 1
ATOM 5290 N N . ASN B 1 232 ? -12.844 0.014 -23.922 1 98.44 232 ASN B N 1
ATOM 5291 C CA . ASN B 1 232 ? -11.75 0.968 -24.094 1 98.44 232 ASN B CA 1
ATOM 5292 C C . ASN B 1 232 ? -10.727 0.844 -22.969 1 98.44 232 ASN B C 1
ATOM 5294 O O . ASN B 1 232 ? -9.523 1.002 -23.203 1 98.44 232 ASN B O 1
ATOM 5298 N N . ALA B 1 233 ? -11.211 0.621 -21.766 1 98.12 233 ALA B N 1
ATOM 5299 C CA . ALA B 1 233 ? -10.312 0.459 -20.625 1 98.12 233 ALA B CA 1
ATOM 5300 C C . ALA B 1 233 ? -9.391 -0.739 -20.828 1 98.12 233 ALA B C 1
ATOM 5302 O O . ALA B 1 233 ? -8.203 -0.671 -20.5 1 98.12 233 ALA B O 1
ATOM 5303 N N . VAL B 1 234 ? -9.945 -1.82 -21.312 1 97.38 234 VAL B N 1
ATOM 5304 C CA . VAL B 1 234 ? -9.141 -3.01 -21.578 1 97.38 234 VAL B CA 1
ATOM 5305 C C . VAL B 1 234 ? -8.086 -2.699 -22.641 1 97.38 234 VAL B C 1
ATOM 5307 O O . VAL B 1 234 ? -6.934 -3.113 -22.516 1 97.38 234 VAL B O 1
ATOM 5310 N N . PHE B 1 235 ? -8.422 -1.947 -23.625 1 98.19 235 PHE B N 1
ATOM 5311 C CA . PHE B 1 235 ? -7.484 -1.594 -24.672 1 98.19 235 PHE B CA 1
ATOM 5312 C C . PHE B 1 235 ? -6.375 -0.7 -24.141 1 98.19 235 PHE B C 1
ATOM 5314 O O . PHE B 1 235 ? -5.219 -0.813 -24.547 1 98.19 235 PHE B O 1
ATOM 5321 N N . ILE B 1 236 ? -6.703 0.232 -23.266 1 98.38 236 ILE B N 1
ATOM 5322 C CA . ILE B 1 236 ? -5.688 1.066 -22.625 1 98.38 236 ILE B CA 1
ATOM 5323 C C . ILE B 1 236 ? -4.738 0.192 -21.812 1 98.38 236 ILE B C 1
ATOM 5325 O O . ILE B 1 236 ? -3.52 0.367 -21.875 1 98.38 236 ILE B O 1
ATOM 5329 N N . PHE B 1 237 ? -5.309 -0.713 -21.109 1 97.06 237 PHE B N 1
ATOM 5330 C CA . PHE B 1 237 ? -4.523 -1.64 -20.312 1 97.06 237 PHE B CA 1
ATOM 5331 C C . PHE B 1 237 ? -3.578 -2.451 -21.188 1 97.06 237 PHE B C 1
ATOM 5333 O O . PHE B 1 237 ? -2.381 -2.535 -20.906 1 97.06 237 PHE B O 1
ATOM 5340 N N . LEU B 1 238 ? -4.086 -3.029 -22.234 1 96.94 238 LEU B N 1
ATOM 5341 C CA . LEU B 1 238 ? -3.281 -3.809 -23.156 1 96.94 238 LEU B CA 1
ATOM 5342 C C . LEU B 1 238 ? -2.238 -2.932 -23.844 1 96.94 238 LEU B C 1
ATOM 5344 O O . LEU B 1 238 ? -1.121 -3.383 -24.109 1 96.94 238 LEU B O 1
ATOM 5348 N N . GLY B 1 239 ? -2.645 -1.786 -24.141 1 97.56 239 GLY B N 1
ATOM 5349 C CA . GLY B 1 239 ? -1.697 -0.832 -24.703 1 97.56 239 GLY B CA 1
ATOM 5350 C C . GLY B 1 239 ? -0.527 -0.548 -23.781 1 97.56 239 GLY B C 1
ATOM 5351 O O . GLY B 1 239 ? 0.615 -0.441 -24.234 1 97.56 239 GLY B O 1
ATOM 5352 N N . ALA B 1 240 ? -0.817 -0.371 -22.484 1 97.06 240 ALA B N 1
ATOM 5353 C CA . ALA B 1 240 ? 0.236 -0.152 -21.5 1 97.06 240 ALA B CA 1
ATOM 5354 C C . ALA B 1 240 ? 1.213 -1.324 -21.469 1 97.06 240 ALA B C 1
ATOM 5356 O O . ALA B 1 240 ? 2.43 -1.126 -21.422 1 97.06 240 ALA B O 1
ATOM 5357 N N . LEU B 1 241 ? 0.685 -2.527 -21.516 1 94 241 LEU B N 1
ATOM 5358 C CA . LEU B 1 241 ? 1.529 -3.717 -21.547 1 94 241 LEU B CA 1
ATOM 5359 C C . LEU B 1 241 ? 2.398 -3.727 -22.797 1 94 241 LEU B C 1
ATOM 5361 O O . LEU B 1 241 ? 3.588 -4.047 -22.734 1 94 241 LEU B O 1
ATOM 5365 N N . ALA B 1 242 ? 1.849 -3.393 -23.891 1 95.56 242 ALA B N 1
ATOM 5366 C CA . ALA B 1 242 ? 2.584 -3.346 -25.141 1 95.56 242 ALA B CA 1
ATOM 5367 C C . ALA B 1 242 ? 3.725 -2.334 -25.078 1 95.56 242 ALA B C 1
ATOM 5369 O O . ALA B 1 242 ? 4.832 -2.604 -25.562 1 95.56 242 ALA B O 1
ATOM 5370 N N . VAL B 1 243 ? 3.42 -1.19 -24.516 1 96.25 243 VAL B N 1
ATOM 5371 C CA . VAL B 1 243 ? 4.43 -0.147 -24.375 1 96.25 243 VAL B CA 1
ATOM 5372 C C . VAL B 1 243 ? 5.598 -0.665 -23.531 1 96.25 243 VAL B C 1
ATOM 5374 O O . VAL B 1 243 ? 6.762 -0.438 -23.875 1 96.25 243 VAL B O 1
ATOM 5377 N N . ILE B 1 244 ? 5.344 -1.357 -22.453 1 92.88 244 ILE B N 1
ATOM 5378 C CA . ILE B 1 244 ? 6.367 -1.905 -21.578 1 92.88 244 ILE B CA 1
ATOM 5379 C C . ILE B 1 244 ? 7.227 -2.908 -22.344 1 92.88 244 ILE B C 1
ATOM 5381 O O . ILE B 1 244 ? 8.453 -2.879 -22.25 1 92.88 244 ILE B O 1
ATOM 5385 N N . VAL B 1 245 ? 6.598 -3.738 -23.125 1 89.94 245 VAL B N 1
ATOM 5386 C CA . VAL B 1 245 ? 7.301 -4.762 -23.891 1 89.94 245 VAL B CA 1
ATOM 5387 C C . VAL B 1 245 ? 8.188 -4.098 -24.953 1 89.94 245 VAL B C 1
ATOM 5389 O O . VAL B 1 245 ? 9.32 -4.531 -25.172 1 89.94 245 VAL B O 1
ATOM 5392 N N . VAL B 1 246 ? 7.684 -3.094 -25.547 1 93.44 246 VAL B N 1
ATOM 5393 C CA . VAL B 1 246 ? 8.445 -2.387 -26.578 1 93.44 246 VAL B CA 1
ATOM 5394 C C . VAL B 1 246 ? 9.688 -1.758 -25.953 1 93.44 246 VAL B C 1
ATOM 5396 O O . VAL B 1 246 ? 10.789 -1.896 -26.484 1 93.44 246 VAL B O 1
ATOM 5399 N N . PHE B 1 247 ? 9.531 -1.099 -24.797 1 92.75 247 PHE B N 1
ATOM 5400 C CA . PHE B 1 247 ? 10.672 -0.467 -24.141 1 92.75 247 PHE B CA 1
ATOM 5401 C C . PHE B 1 247 ? 11.672 -1.514 -23.672 1 92.75 247 PHE B C 1
ATOM 5403 O O . PHE B 1 247 ? 12.883 -1.271 -23.672 1 92.75 247 PHE B O 1
ATOM 5410 N N . ALA B 1 248 ? 11.164 -2.652 -23.297 1 86.56 248 ALA B N 1
ATOM 5411 C CA . ALA B 1 248 ? 12.039 -3.734 -22.859 1 86.56 248 ALA B CA 1
ATOM 5412 C C . ALA B 1 248 ? 12.828 -4.312 -24.031 1 86.56 248 ALA B C 1
ATOM 5414 O O . ALA B 1 248 ? 13.984 -4.707 -23.875 1 86.56 248 ALA B O 1
ATOM 5415 N N . ALA B 1 249 ? 12.258 -4.344 -25.203 1 86.19 249 ALA B N 1
ATOM 5416 C CA . ALA B 1 249 ? 12.867 -4.922 -26.391 1 86.19 249 ALA B CA 1
ATOM 5417 C C . ALA B 1 249 ? 13.812 -3.932 -27.062 1 86.19 249 ALA B C 1
ATOM 5419 O O . ALA B 1 249 ? 14.797 -4.332 -27.688 1 86.19 249 ALA B O 1
ATOM 5420 N N . LEU B 1 250 ? 13.484 -2.691 -26.938 1 91.5 250 LEU B N 1
ATOM 5421 C CA . LEU B 1 250 ? 14.281 -1.638 -27.562 1 91.5 250 LEU B CA 1
ATOM 5422 C C . LEU B 1 250 ? 14.727 -0.607 -26.531 1 91.5 250 LEU B C 1
ATOM 5424 O O . LEU B 1 250 ? 14.266 0.538 -26.547 1 91.5 250 LEU B O 1
ATOM 5428 N N . PRO B 1 251 ? 15.711 -0.94 -25.766 1 87.19 251 PRO B N 1
ATOM 5429 C CA . PRO B 1 251 ? 16.141 -0.057 -24.672 1 87.19 251 PRO B CA 1
ATOM 5430 C C . PRO B 1 251 ? 16.672 1.279 -25.188 1 87.19 251 PRO B C 1
ATOM 5432 O O . PRO B 1 251 ? 16.672 2.268 -24.453 1 87.19 251 PRO B O 1
ATOM 5435 N N . ASP B 1 252 ? 17.078 1.332 -26.406 1 91.25 252 ASP B N 1
ATOM 5436 C CA . ASP B 1 252 ? 17.625 2.557 -26.984 1 91.25 252 ASP B CA 1
ATOM 5437 C C . ASP B 1 252 ? 16.562 3.654 -27.047 1 91.25 252 ASP B C 1
ATOM 5439 O O . ASP B 1 252 ? 16.891 4.836 -27.188 1 91.25 252 ASP B O 1
ATOM 5443 N N . LEU B 1 253 ? 15.305 3.291 -26.922 1 93.62 253 LEU B N 1
ATOM 5444 C CA . LEU B 1 253 ? 14.211 4.258 -26.953 1 93.62 253 LEU B CA 1
ATOM 5445 C C . LEU B 1 253 ? 14.078 4.969 -25.609 1 93.62 253 LEU B C 1
ATOM 5447 O O . LEU B 1 253 ? 13.406 6 -25.516 1 93.62 253 LEU B O 1
ATOM 5451 N N . LEU B 1 254 ? 14.695 4.484 -24.594 1 94.75 254 LEU B N 1
ATOM 5452 C CA . LEU B 1 254 ? 14.57 5.039 -23.25 1 94.75 254 LEU B CA 1
ATOM 5453 C C . LEU B 1 254 ? 15.523 6.207 -23.047 1 94.75 254 LEU B C 1
ATOM 5455 O O . LEU B 1 254 ? 16.609 6.242 -23.641 1 94.75 254 LEU B O 1
ATOM 5459 N N . PRO B 1 255 ? 15.047 7.211 -22.281 1 95.19 255 PRO B N 1
ATOM 5460 C CA . PRO B 1 255 ? 15.992 8.289 -21.969 1 95.19 255 PRO B CA 1
ATOM 5461 C C . PRO B 1 255 ? 17.25 7.777 -21.266 1 95.19 255 PRO B C 1
ATOM 5463 O O . PRO B 1 255 ? 17.188 6.793 -20.516 1 95.19 255 PRO B O 1
ATOM 5466 N N . SER B 1 256 ? 18.312 8.477 -21.531 1 94.38 256 SER B N 1
ATOM 5467 C CA . SER B 1 256 ? 19.594 8.141 -20.906 1 94.38 256 SER B CA 1
ATOM 5468 C C . SER B 1 256 ? 20.125 9.305 -20.078 1 94.38 256 SER B C 1
ATOM 5470 O O . SER B 1 256 ? 19.859 10.469 -20.391 1 94.38 256 SER B O 1
ATOM 5472 N N . TYR B 1 257 ? 20.766 9 -19.031 1 93.06 257 TYR B N 1
ATOM 5473 C CA . TYR B 1 257 ? 21.266 10.008 -18.109 1 93.06 257 TYR B CA 1
ATOM 5474 C C . TYR B 1 257 ? 22.75 9.828 -17.844 1 93.06 257 TYR B C 1
ATOM 5476 O O . TYR B 1 257 ? 23.266 8.703 -17.906 1 93.06 257 TYR B O 1
ATOM 5484 N N . PRO B 1 258 ? 23.438 10.93 -17.594 1 90 258 PRO B N 1
ATOM 5485 C CA . PRO B 1 258 ? 24.859 10.82 -17.266 1 90 258 PRO B CA 1
ATOM 5486 C C . PRO B 1 258 ? 25.094 10.117 -15.922 1 90 258 PRO B C 1
ATOM 5488 O O . PRO B 1 258 ? 24.328 10.312 -14.977 1 90 258 PRO B O 1
ATOM 5491 N N . THR B 1 259 ? 25.984 9.203 -15.922 1 87.75 259 THR B N 1
ATOM 5492 C CA . THR B 1 259 ? 26.359 8.492 -14.703 1 87.75 259 THR B CA 1
ATOM 5493 C C . THR B 1 259 ? 27.859 8.203 -14.68 1 87.75 259 THR B C 1
ATOM 5495 O O . THR B 1 259 ? 28.562 8.5 -15.641 1 87.75 259 THR B O 1
ATOM 5498 N N . VAL B 1 260 ? 28.406 7.91 -13.484 1 85.75 260 VAL B N 1
ATOM 5499 C CA . VAL B 1 260 ? 29.781 7.438 -13.328 1 85.75 260 VAL B CA 1
ATOM 5500 C C . VAL B 1 260 ? 29.797 5.918 -13.188 1 85.75 260 VAL B C 1
ATOM 5502 O O . VAL B 1 260 ? 29.062 5.359 -12.359 1 85.75 260 VAL B O 1
ATOM 5505 N N . LYS B 1 261 ? 30.469 5.285 -14.078 1 84.94 261 LYS B N 1
ATOM 5506 C CA . LYS B 1 261 ? 30.547 3.826 -14.062 1 84.94 261 LYS B CA 1
ATOM 5507 C C . LYS B 1 261 ? 31.969 3.357 -13.734 1 84.94 261 LYS B C 1
ATOM 5509 O O . LYS B 1 261 ? 32.938 4.039 -14.055 1 84.94 261 LYS B O 1
ATOM 5514 N N . ALA B 1 262 ? 31.984 2.209 -13.031 1 84.12 262 ALA B N 1
ATOM 5515 C CA . ALA B 1 262 ? 33.281 1.589 -12.789 1 84.12 262 ALA B CA 1
ATOM 5516 C C . ALA B 1 262 ? 33.875 1.041 -14.078 1 84.12 262 ALA B C 1
ATOM 5518 O O . ALA B 1 262 ? 33.188 0.458 -14.898 1 84.12 262 ALA B O 1
ATOM 5519 N N . VAL B 1 263 ? 35.094 1.374 -14.328 1 81.94 263 VAL B N 1
ATOM 5520 C CA . VAL B 1 263 ? 35.781 0.816 -15.484 1 81.94 263 VAL B CA 1
ATOM 5521 C C . VAL B 1 263 ? 35.938 -0.692 -15.312 1 81.94 263 VAL B C 1
ATOM 5523 O O . VAL B 1 263 ? 36.312 -1.164 -14.242 1 81.94 263 VAL B O 1
ATOM 5526 N N . LYS B 1 264 ? 35.469 -1.458 -16.328 1 74.94 264 LYS B N 1
ATOM 5527 C CA . LYS B 1 264 ? 35.562 -2.914 -16.297 1 74.94 264 LYS B CA 1
ATOM 5528 C C . LYS B 1 264 ? 37.031 -3.354 -16.125 1 74.94 264 LYS B C 1
ATOM 5530 O O . LYS B 1 264 ? 37.906 -2.912 -16.859 1 74.94 264 LYS B O 1
ATOM 5535 N N . GLY B 1 265 ? 37.281 -4.156 -15.133 1 73.88 265 GLY B N 1
ATOM 5536 C CA . GLY B 1 265 ? 38.594 -4.676 -14.875 1 73.88 265 GLY B CA 1
ATOM 5537 C C . GLY B 1 265 ? 39.438 -3.748 -14.023 1 73.88 265 GLY B C 1
ATOM 5538 O O . GLY B 1 265 ? 40.656 -3.98 -13.844 1 73.88 265 GLY B O 1
ATOM 5539 N N . ALA B 1 266 ? 38.812 -2.668 -13.617 1 75 266 ALA B N 1
ATOM 5540 C CA . ALA B 1 266 ? 39.562 -1.728 -12.781 1 75 266 ALA B CA 1
ATOM 5541 C C . ALA B 1 266 ? 39.906 -2.35 -11.438 1 75 266 ALA B C 1
ATOM 5543 O O . ALA B 1 266 ? 39.125 -3.102 -10.867 1 75 266 ALA B O 1
ATOM 5544 N N . GLY B 1 267 ? 41.125 -2.396 -11.023 1 68.81 267 GLY B N 1
ATOM 5545 C CA . GLY B 1 267 ? 41.531 -2.867 -9.703 1 68.81 267 GLY B CA 1
ATOM 5546 C C . GLY B 1 267 ? 41.031 -1.971 -8.586 1 68.81 267 GLY B C 1
ATOM 5547 O O . GLY B 1 267 ? 40.188 -1.119 -8.789 1 68.81 267 GLY B O 1
ATOM 5548 N N . ASP B 1 268 ? 41.375 -2.283 -7.441 1 74.5 268 ASP B N 1
ATOM 5549 C CA . ASP B 1 268 ? 41.031 -1.475 -6.27 1 74.5 268 ASP B CA 1
ATOM 5550 C C . ASP B 1 268 ? 41.969 -0.274 -6.16 1 74.5 268 ASP B C 1
ATOM 5552 O O . ASP B 1 268 ? 43.156 -0.353 -6.555 1 74.5 268 ASP B O 1
ATOM 5556 N N . LEU B 1 269 ? 41.438 0.815 -5.922 1 72.44 269 LEU B N 1
ATOM 5557 C CA . LEU B 1 269 ? 42.219 2.016 -5.695 1 72.44 269 LEU B CA 1
ATOM 5558 C C . LEU B 1 269 ? 42.688 2.094 -4.246 1 72.44 269 LEU B C 1
ATOM 5560 O O . LEU B 1 269 ? 41.875 2.035 -3.324 1 72.44 269 LEU B O 1
ATOM 5564 N N . THR B 1 270 ? 43.969 1.96 -4.027 1 69.94 270 THR B N 1
ATOM 5565 C CA . THR B 1 270 ? 44.531 2.061 -2.684 1 69.94 270 THR B CA 1
ATOM 5566 C C . THR B 1 270 ? 45 3.484 -2.4 1 69.94 270 THR B C 1
ATOM 5568 O O . THR B 1 270 ? 45.812 4.039 -3.156 1 69.94 270 THR B O 1
ATOM 5571 N N . LEU B 1 271 ? 44.375 4.082 -1.494 1 63.59 271 LEU B N 1
ATOM 5572 C CA . LEU B 1 271 ? 44.75 5.43 -1.079 1 63.59 271 LEU B CA 1
ATOM 5573 C C . LEU B 1 271 ? 46.094 5.422 -0.354 1 63.59 271 LEU B C 1
ATOM 5575 O O . LEU B 1 271 ? 46.562 4.367 0.081 1 63.59 271 LEU B O 1
ATOM 5579 N N . ALA B 1 272 ? 46.812 6.707 -0.303 1 56.47 272 ALA B N 1
ATOM 5580 C CA . ALA B 1 272 ? 48.094 6.863 0.381 1 56.47 272 ALA B CA 1
ATOM 5581 C C . ALA B 1 272 ? 48 6.398 1.831 1 56.47 272 ALA B C 1
ATOM 5583 O O . ALA B 1 272 ? 48.969 5.91 2.396 1 56.47 272 ALA B O 1
ATOM 5584 N N . SER B 1 273 ? 46.75 6.496 2.365 1 57.66 273 SER B N 1
ATOM 5585 C CA . SER B 1 273 ? 46.531 6.109 3.756 1 57.66 273 SER B CA 1
ATOM 5586 C C . SER B 1 273 ? 46.406 4.598 3.896 1 57.66 273 SER B C 1
ATOM 5588 O O . SER B 1 273 ? 46.25 4.082 5.004 1 57.66 273 SER B O 1
ATOM 5590 N N . GLY B 1 274 ? 46.562 3.846 2.738 1 58.81 274 GLY B N 1
ATOM 5591 C CA . GLY B 1 274 ? 46.5 2.393 2.775 1 58.81 274 GLY B CA 1
ATOM 5592 C C . GLY B 1 274 ? 45.094 1.844 2.594 1 58.81 274 GLY B C 1
ATOM 5593 O O . GLY B 1 274 ? 44.875 0.627 2.594 1 58.81 274 GLY B O 1
ATOM 5594 N N . VAL B 1 275 ? 44.156 2.754 2.484 1 65.88 275 VAL B N 1
ATOM 5595 C CA . VAL B 1 275 ? 42.781 2.307 2.357 1 65.88 275 VAL B CA 1
ATOM 5596 C C . VAL B 1 275 ? 42.469 1.954 0.902 1 65.88 275 VAL B C 1
ATOM 5598 O O . VAL B 1 275 ? 42.812 2.703 -0.01 1 65.88 275 VAL B O 1
ATOM 5601 N N . THR B 1 276 ? 41.969 0.811 0.674 1 72.5 276 THR B N 1
ATOM 5602 C CA . THR B 1 276 ? 41.594 0.354 -0.664 1 72.5 276 THR B CA 1
ATOM 5603 C C . THR B 1 276 ? 40.125 0.578 -0.929 1 72.5 276 THR B C 1
ATOM 5605 O O . THR B 1 276 ? 39.281 0.247 -0.092 1 72.5 276 THR B O 1
ATOM 5608 N N . ILE B 1 277 ? 39.844 1.387 -1.966 1 74.94 277 ILE B N 1
ATOM 5609 C CA . ILE B 1 277 ? 38.469 1.632 -2.379 1 74.94 277 ILE B CA 1
ATOM 5610 C C . ILE B 1 277 ? 38.188 0.95 -3.721 1 74.94 277 ILE B C 1
ATOM 5612 O O . ILE B 1 277 ? 39 1.081 -4.656 1 74.94 277 ILE B O 1
ATOM 5616 N N . THR B 1 278 ? 37.125 0.232 -3.805 1 77.12 278 THR B N 1
ATOM 5617 C CA . THR B 1 278 ? 36.781 -0.469 -5.039 1 77.12 278 THR B CA 1
ATOM 5618 C C . THR B 1 278 ? 36.25 0.507 -6.09 1 77.12 278 THR B C 1
ATOM 5620 O O . THR B 1 278 ? 35.75 1.572 -5.75 1 77.12 278 THR B O 1
ATOM 5623 N N . ALA B 1 279 ? 36.406 0.107 -7.32 1 80.06 279 ALA B N 1
ATOM 5624 C CA . ALA B 1 279 ? 35.875 0.916 -8.43 1 80.06 279 ALA B CA 1
ATOM 5625 C C . ALA B 1 279 ? 34.375 1.09 -8.336 1 80.06 279 ALA B C 1
ATOM 5627 O O . ALA B 1 279 ? 33.844 2.158 -8.648 1 80.06 279 ALA B O 1
ATOM 5628 N N . SER B 1 280 ? 33.719 0.112 -7.832 1 76.56 280 SER B N 1
ATOM 5629 C CA . SER B 1 280 ? 32.25 0.159 -7.691 1 76.56 280 SER B CA 1
ATOM 5630 C C . SER B 1 280 ? 31.844 1.171 -6.629 1 76.56 280 SER B C 1
ATOM 5632 O O . SER B 1 280 ? 30.859 1.898 -6.812 1 76.56 280 SER B O 1
ATOM 5634 N N . ALA B 1 281 ? 32.625 1.192 -5.629 1 74.88 281 ALA B N 1
ATOM 5635 C CA . ALA B 1 281 ? 32.312 2.137 -4.555 1 74.88 281 ALA B CA 1
ATOM 5636 C C . ALA B 1 281 ? 32.531 3.576 -5.016 1 74.88 281 ALA B C 1
ATOM 5638 O O . ALA B 1 281 ? 31.766 4.469 -4.664 1 74.88 281 ALA B O 1
ATOM 5639 N N . LEU B 1 282 ? 33.562 3.736 -5.812 1 77.62 282 LEU B N 1
ATOM 5640 C CA . LEU B 1 282 ? 33.844 5.055 -6.359 1 77.62 282 LEU B CA 1
ATOM 5641 C C . LEU B 1 282 ? 32.75 5.508 -7.324 1 77.62 282 LEU B C 1
ATOM 5643 O O . LEU B 1 282 ? 32.375 6.672 -7.312 1 77.62 282 LEU B O 1
ATOM 5647 N N . ALA B 1 283 ? 32.375 4.605 -8.133 1 79.25 283 ALA B N 1
ATOM 5648 C CA . ALA B 1 283 ? 31.328 4.902 -9.102 1 79.25 283 ALA B CA 1
ATOM 5649 C C . ALA B 1 283 ? 30.031 5.301 -8.398 1 79.25 283 ALA B C 1
ATOM 5651 O O . ALA B 1 283 ? 29.375 6.254 -8.812 1 79.25 283 ALA B O 1
ATOM 5652 N N . LYS B 1 284 ? 29.703 4.691 -7.344 1 74.94 284 LYS B N 1
ATOM 5653 C CA . LYS B 1 284 ? 28.5 4.977 -6.57 1 74.94 284 LYS B CA 1
ATOM 5654 C C . LYS B 1 284 ? 28.562 6.359 -5.93 1 74.94 284 LYS B C 1
ATOM 5656 O O . LYS B 1 284 ? 27.547 7.023 -5.746 1 74.94 284 LYS B O 1
ATOM 5661 N N . ALA B 1 285 ? 29.828 6.672 -5.648 1 73.38 285 ALA B N 1
ATOM 5662 C CA . ALA B 1 285 ? 30.031 7.984 -5.039 1 73.38 285 ALA B CA 1
ATOM 5663 C C . ALA B 1 285 ? 30.016 9.086 -6.098 1 73.38 285 ALA B C 1
ATOM 5665 O O . ALA B 1 285 ? 30.062 10.273 -5.766 1 73.38 285 ALA B O 1
ATOM 5666 N N . GLY B 1 286 ? 29.938 8.727 -7.434 1 76 286 GLY B N 1
ATOM 5667 C CA . GLY B 1 286 ? 29.906 9.68 -8.539 1 76 286 GLY B CA 1
ATOM 5668 C C . GLY B 1 286 ? 31.25 10.305 -8.828 1 76 286 GLY B C 1
ATOM 5669 O O . GLY B 1 286 ? 31.328 11.398 -9.383 1 76 286 GLY B O 1
ATOM 5670 N N . VAL B 1 287 ? 32.344 9.539 -8.375 1 76.25 287 VAL B N 1
ATOM 5671 C CA . VAL B 1 287 ? 33.688 10.086 -8.5 1 76.25 287 VAL B CA 1
ATOM 5672 C C . VAL B 1 287 ? 34.344 9.562 -9.773 1 76.25 287 VAL B C 1
ATOM 5674 O O . VAL B 1 287 ? 34.406 8.352 -10 1 76.25 287 VAL B O 1
ATOM 5677 N N . VAL B 1 288 ? 34.688 10.492 -10.539 1 80.12 288 VAL B N 1
ATOM 5678 C CA . VAL B 1 288 ? 35.406 10.109 -11.758 1 80.12 288 VAL B CA 1
ATOM 5679 C C . VAL B 1 288 ? 36.906 10.031 -11.484 1 80.12 288 VAL B C 1
ATOM 5681 O O . VAL B 1 288 ? 37.531 11.023 -11.117 1 80.12 288 VAL B O 1
ATOM 5684 N N . ALA B 1 289 ? 37.406 8.867 -11.453 1 76.69 289 ALA B N 1
ATOM 5685 C CA . ALA B 1 289 ? 38.844 8.633 -11.297 1 76.69 289 ALA B CA 1
ATOM 5686 C C . ALA B 1 289 ? 39.406 7.871 -12.492 1 76.69 289 ALA B C 1
ATOM 5688 O O . ALA B 1 289 ? 38.938 6.777 -12.82 1 76.69 289 ALA B O 1
ATOM 5689 N N . GLU B 1 290 ? 40.375 8.477 -13.086 1 77.88 290 GLU B N 1
ATOM 5690 C CA . GLU B 1 290 ? 40.938 7.895 -14.289 1 77.88 290 GLU B CA 1
ATOM 5691 C C . GLU B 1 290 ? 41.406 6.461 -14.039 1 77.88 290 GLU B C 1
ATOM 5693 O O . GLU B 1 290 ? 42.125 6.191 -13.078 1 77.88 290 GLU B O 1
ATOM 5698 N N . GLY B 1 291 ? 41 5.555 -14.875 1 79.5 291 GLY B N 1
ATOM 5699 C CA . GLY B 1 291 ? 41.406 4.16 -14.781 1 79.5 291 GLY B CA 1
ATOM 5700 C C . GLY B 1 291 ? 40.5 3.328 -13.906 1 79.5 291 GLY B C 1
ATOM 5701 O O . GLY B 1 291 ? 40.562 2.098 -13.922 1 79.5 291 GLY B O 1
ATOM 5702 N N . PHE B 1 292 ? 39.719 3.998 -13.094 1 82.31 292 PHE B N 1
ATOM 5703 C CA . PHE B 1 292 ? 38.875 3.27 -12.164 1 82.31 292 PHE B CA 1
ATOM 5704 C C . PHE B 1 292 ? 37.406 3.459 -12.508 1 82.31 292 PHE B C 1
ATOM 5706 O O . PHE B 1 292 ? 36.625 2.498 -12.5 1 82.31 292 PHE B O 1
ATOM 5713 N N . THR B 1 293 ? 37 4.73 -12.633 1 86.69 293 THR B N 1
ATOM 5714 C CA . THR B 1 293 ? 35.656 5.062 -13.016 1 86.69 293 THR B CA 1
ATOM 5715 C C . THR B 1 293 ? 35.625 5.992 -14.227 1 86.69 293 THR B C 1
ATOM 5717 O O . THR B 1 293 ? 36.656 6.633 -14.531 1 86.69 293 THR B O 1
ATOM 5720 N N . GLU B 1 294 ? 34.656 6.031 -15.008 1 87.56 294 GLU B N 1
ATOM 5721 C CA . GLU B 1 294 ? 34.5 6.887 -16.188 1 87.56 294 GLU B CA 1
ATOM 5722 C C . GLU B 1 294 ? 33.062 7.406 -16.312 1 87.56 294 GLU B C 1
ATOM 5724 O O . GLU B 1 294 ? 32.156 6.82 -15.75 1 87.56 294 GLU B O 1
ATOM 5729 N N . LYS B 1 295 ? 33 8.594 -16.969 1 87.69 295 LYS B N 1
ATOM 5730 C CA . LYS B 1 295 ? 31.672 9.125 -17.266 1 87.69 295 LYS B CA 1
ATOM 5731 C C . LYS B 1 295 ? 30.969 8.289 -18.344 1 87.69 295 LYS B C 1
ATOM 5733 O O . LYS B 1 295 ? 31.594 7.84 -19.297 1 87.69 295 LYS B O 1
ATOM 5738 N N . GLY B 1 296 ? 29.781 7.875 -18.031 1 87.69 296 GLY B N 1
ATOM 5739 C CA . GLY B 1 296 ? 28.984 7.113 -18.984 1 87.69 296 GLY B CA 1
ATOM 5740 C C . GLY B 1 296 ? 27.5 7.477 -18.938 1 87.69 296 GLY B C 1
ATOM 5741 O O . GLY B 1 296 ? 27.141 8.523 -18.391 1 87.69 296 GLY B O 1
ATOM 5742 N N . MET B 1 297 ? 26.797 6.801 -19.797 1 90.19 297 MET B N 1
ATOM 5743 C CA . MET B 1 297 ? 25.359 6.988 -19.844 1 90.19 297 MET B CA 1
ATOM 5744 C C . MET B 1 297 ? 24.625 5.734 -19.375 1 90.19 297 MET B C 1
ATOM 5746 O O . MET B 1 297 ? 25.125 4.621 -19.562 1 90.19 297 MET B O 1
ATOM 5750 N N . VAL B 1 298 ? 23.672 5.957 -18.641 1 88.81 298 VAL B N 1
ATOM 5751 C CA . VAL B 1 298 ? 22.844 4.84 -18.219 1 88.81 298 VAL B CA 1
ATOM 5752 C C . VAL B 1 298 ? 21.391 5.094 -18.641 1 88.81 298 VAL B C 1
ATOM 5754 O O . VAL B 1 298 ? 20.891 6.211 -18.5 1 88.81 298 VAL B O 1
ATOM 5757 N N . ASP B 1 299 ? 20.781 4.043 -19.172 1 91.81 299 ASP B N 1
ATOM 5758 C CA . ASP B 1 299 ? 19.375 4.156 -19.594 1 91.81 299 ASP B CA 1
ATOM 5759 C C . ASP B 1 299 ? 18.438 4.082 -18.391 1 91.81 299 ASP B C 1
ATOM 5761 O O . ASP B 1 299 ? 18.797 3.529 -17.344 1 91.81 299 ASP B O 1
ATOM 5765 N N . LEU B 1 300 ? 17.266 4.68 -18.609 1 94.94 300 LEU B N 1
ATOM 5766 C CA . LEU B 1 300 ? 16.219 4.566 -17.594 1 94.94 300 LEU B CA 1
ATOM 5767 C C . LEU B 1 300 ? 15.938 3.104 -17.266 1 94.94 300 LEU B C 1
ATOM 5769 O O . LEU B 1 300 ? 15.758 2.289 -18.172 1 94.94 300 LEU B O 1
ATOM 5773 N N . LYS B 1 301 ? 15.977 2.789 -16 1 89.81 301 LYS B N 1
ATOM 5774 C CA . LYS B 1 301 ? 15.742 1.414 -15.562 1 89.81 301 LYS B CA 1
ATOM 5775 C C . LYS B 1 301 ? 14.312 0.974 -15.867 1 89.81 301 LYS B C 1
ATOM 5777 O O . LYS B 1 301 ? 13.375 1.759 -15.719 1 89.81 301 LYS B O 1
ATOM 5782 N N . MET B 1 302 ? 14.148 -0.256 -16.188 1 89.69 302 MET B N 1
ATOM 5783 C CA . MET B 1 302 ? 12.852 -0.784 -16.594 1 89.69 302 MET B CA 1
ATOM 5784 C C . MET B 1 302 ? 11.875 -0.793 -15.414 1 89.69 302 MET B C 1
ATOM 5786 O O . MET B 1 302 ? 10.664 -0.659 -15.609 1 89.69 302 MET B O 1
ATOM 5790 N N . ASN B 1 303 ? 12.414 -1.009 -14.203 1 90.62 303 ASN B N 1
ATOM 5791 C CA . ASN B 1 303 ? 11.516 -0.98 -13.047 1 90.62 303 ASN B CA 1
ATOM 5792 C C . ASN B 1 303 ? 10.773 0.349 -12.945 1 90.62 303 ASN B C 1
ATOM 5794 O O . ASN B 1 303 ? 9.594 0.38 -12.602 1 90.62 303 ASN B O 1
ATOM 5798 N N . LEU B 1 304 ? 11.43 1.433 -13.289 1 95.12 304 LEU B N 1
ATOM 5799 C CA . LEU B 1 304 ? 10.797 2.748 -13.266 1 95.12 304 LEU B CA 1
ATOM 5800 C C . LEU B 1 304 ? 9.828 2.906 -14.438 1 95.12 304 LEU B C 1
ATOM 5802 O O . LEU B 1 304 ? 8.75 3.48 -14.273 1 95.12 304 LEU B O 1
ATOM 5806 N N . VAL B 1 305 ? 10.219 2.373 -15.555 1 94.94 305 VAL B N 1
ATOM 5807 C CA . VAL B 1 305 ? 9.375 2.453 -16.75 1 94.94 305 VAL B CA 1
ATOM 5808 C C . VAL B 1 305 ? 8.039 1.771 -16.484 1 94.94 305 VAL B C 1
ATOM 5810 O O . VAL B 1 305 ? 6.977 2.328 -16.781 1 94.94 305 VAL B O 1
ATOM 5813 N N . ILE B 1 306 ? 8.078 0.587 -15.938 1 93.69 306 ILE B N 1
ATOM 5814 C CA . ILE B 1 306 ? 6.871 -0.19 -15.664 1 93.69 306 ILE B CA 1
ATOM 5815 C C . ILE B 1 306 ? 5.953 0.598 -14.734 1 93.69 306 ILE B C 1
ATOM 5817 O O . ILE B 1 306 ? 4.746 0.697 -14.977 1 93.69 306 ILE B O 1
ATOM 5821 N N . GLN B 1 307 ? 6.566 1.178 -13.734 1 96.88 307 GLN B N 1
ATOM 5822 C CA . GLN B 1 307 ? 5.797 1.941 -12.758 1 96.88 307 GLN B CA 1
ATOM 5823 C C . GLN B 1 307 ? 5.113 3.139 -13.406 1 96.88 307 GLN B C 1
ATOM 5825 O O . GLN B 1 307 ? 3.91 3.342 -13.234 1 96.88 307 GLN B O 1
ATOM 5830 N N . ILE B 1 308 ? 5.84 3.914 -14.188 1 97.81 308 ILE B N 1
ATOM 5831 C CA . ILE B 1 308 ? 5.32 5.129 -14.805 1 97.81 308 ILE B CA 1
ATOM 5832 C C . ILE B 1 308 ? 4.211 4.77 -15.789 1 97.81 308 ILE B C 1
ATOM 5834 O O . ILE B 1 308 ? 3.146 5.395 -15.797 1 97.81 308 ILE B O 1
ATOM 5838 N N . VAL B 1 309 ? 4.422 3.758 -16.562 1 97.38 309 VAL B N 1
ATOM 5839 C CA . VAL B 1 309 ? 3.469 3.375 -17.594 1 97.38 309 VAL B CA 1
ATOM 5840 C C . VAL B 1 309 ? 2.188 2.848 -16.953 1 97.38 309 VAL B C 1
ATOM 5842 O O . VAL B 1 309 ? 1.084 3.215 -17.359 1 97.38 309 VAL B O 1
ATOM 5845 N N . MET B 1 310 ? 2.307 2.025 -15.961 1 96.81 310 MET B N 1
ATOM 5846 C CA . MET B 1 310 ? 1.137 1.407 -15.344 1 96.81 310 MET B CA 1
ATOM 5847 C C . MET B 1 310 ? 0.291 2.445 -14.617 1 96.81 310 MET B C 1
ATOM 5849 O O . MET B 1 310 ? -0.934 2.459 -14.75 1 96.81 310 MET B O 1
ATOM 5853 N N . ILE B 1 311 ? 0.924 3.293 -13.859 1 97.81 311 ILE B N 1
ATOM 5854 C CA . ILE B 1 311 ? 0.169 4.285 -13.102 1 97.81 311 ILE B CA 1
ATOM 5855 C C . ILE B 1 311 ? -0.458 5.297 -14.062 1 97.81 311 ILE B C 1
ATOM 5857 O O . ILE B 1 311 ? -1.551 5.805 -13.805 1 97.81 311 ILE B O 1
ATOM 5861 N N . SER B 1 312 ? 0.226 5.625 -15.172 1 98.31 312 SER B N 1
ATOM 5862 C CA . SER B 1 312 ? -0.331 6.496 -16.203 1 98.31 312 SER B CA 1
ATOM 5863 C C . SER B 1 312 ? -1.549 5.859 -16.859 1 98.31 312 SER B C 1
ATOM 5865 O O . SER B 1 312 ? -2.527 6.547 -17.156 1 98.31 312 SER B O 1
ATOM 5867 N N . ALA B 1 313 ? -1.428 4.586 -17.125 1 98.31 313 ALA B N 1
ATOM 5868 C CA . ALA B 1 313 ? -2.555 3.873 -17.734 1 98.31 313 ALA B CA 1
ATOM 5869 C C . ALA B 1 313 ? -3.781 3.926 -16.828 1 98.31 313 ALA B C 1
ATOM 5871 O O . ALA B 1 313 ? -4.906 4.074 -17.297 1 98.31 313 ALA B O 1
ATOM 5872 N N . ALA B 1 314 ? -3.59 3.752 -15.555 1 98.25 314 ALA B N 1
ATOM 5873 C CA . ALA B 1 314 ? -4.684 3.891 -14.594 1 98.25 314 ALA B CA 1
ATOM 5874 C C . ALA B 1 314 ? -5.352 5.258 -14.719 1 98.25 314 ALA B C 1
ATOM 5876 O O . ALA B 1 314 ? -6.582 5.355 -14.742 1 98.25 314 ALA B O 1
ATOM 5877 N N . ALA B 1 315 ? -4.543 6.285 -14.828 1 98.25 315 ALA B N 1
ATOM 5878 C CA . ALA B 1 315 ? -5.043 7.652 -14.953 1 98.25 315 ALA B CA 1
ATOM 5879 C C . ALA B 1 315 ? -5.844 7.828 -16.234 1 98.25 315 ALA B C 1
ATOM 5881 O O . ALA B 1 315 ? -6.898 8.469 -16.234 1 98.25 315 ALA B O 1
ATOM 5882 N N . LEU B 1 316 ? -5.344 7.312 -17.312 1 98.5 316 LEU B N 1
ATOM 5883 C CA . LEU B 1 316 ? -6.02 7.438 -18.594 1 98.5 316 LEU B CA 1
ATOM 5884 C C . LEU B 1 316 ? -7.391 6.77 -18.562 1 98.5 316 LEU B C 1
ATOM 5886 O O . LEU B 1 316 ? -8.344 7.27 -19.156 1 98.5 316 LEU B O 1
ATOM 5890 N N . MET B 1 317 ? -7.477 5.648 -17.906 1 98.44 317 MET B N 1
ATOM 5891 C CA . MET B 1 317 ? -8.758 4.965 -17.797 1 98.44 317 MET B CA 1
ATOM 5892 C C . MET B 1 317 ? -9.742 5.777 -16.953 1 98.44 317 MET B C 1
ATOM 5894 O O . MET B 1 317 ? -10.938 5.805 -17.25 1 98.44 317 MET B O 1
ATOM 5898 N N . ILE B 1 318 ? -9.273 6.422 -15.914 1 97.75 318 ILE B N 1
ATOM 5899 C CA . ILE B 1 318 ? -10.117 7.258 -15.07 1 97.75 318 ILE B CA 1
ATOM 5900 C C . ILE B 1 318 ? -10.664 8.43 -15.883 1 97.75 318 ILE B C 1
ATOM 5902 O O . ILE B 1 318 ? -11.859 8.727 -15.82 1 97.75 318 ILE B O 1
ATOM 5906 N N . ILE B 1 319 ? -9.82 9.047 -16.688 1 96.94 319 ILE B N 1
ATOM 5907 C CA . ILE B 1 319 ? -10.164 10.273 -17.391 1 96.94 319 ILE B CA 1
ATOM 5908 C C . ILE B 1 319 ? -11.031 9.945 -18.609 1 96.94 319 ILE B C 1
ATOM 5910 O O . ILE B 1 319 ? -12.039 10.617 -18.859 1 96.94 319 ILE B O 1
ATOM 5914 N N . PHE B 1 320 ? -10.75 8.82 -19.312 1 97.38 320 PHE B N 1
ATOM 5915 C CA . PHE B 1 320 ? -11.352 8.648 -20.625 1 97.38 320 PHE B CA 1
ATOM 5916 C C . PHE B 1 320 ? -12.359 7.508 -20.609 1 97.38 320 PHE B C 1
ATOM 5918 O O . PHE B 1 320 ? -13.172 7.379 -21.531 1 97.38 320 PHE B O 1
ATOM 5925 N N . CYS B 1 321 ? -12.344 6.66 -19.562 1 97.25 321 CYS B N 1
ATOM 5926 C CA . CYS B 1 321 ? -13.203 5.48 -19.609 1 97.25 321 CYS B CA 1
ATOM 5927 C C . CYS B 1 321 ? -14.188 5.473 -18.453 1 97.25 321 CYS B C 1
ATOM 5929 O O . CYS B 1 321 ? -14.789 4.441 -18.156 1 97.25 321 CYS B O 1
ATOM 5931 N N . LYS B 1 322 ? -14.336 6.527 -17.766 1 93.81 322 LYS B N 1
ATOM 5932 C CA . LYS B 1 322 ? -15.312 6.703 -16.688 1 93.81 322 LYS B CA 1
ATOM 5933 C C . LYS B 1 322 ? -15.07 5.699 -15.562 1 93.81 322 LYS B C 1
ATOM 5935 O O . LYS B 1 322 ? -16.031 5.195 -14.961 1 93.81 322 LYS B O 1
ATOM 5940 N N . ALA B 1 323 ? -13.852 5.281 -15.445 1 96.06 323 ALA B N 1
ATOM 5941 C CA . ALA B 1 323 ? -13.516 4.395 -14.336 1 96.06 323 ALA B CA 1
ATOM 5942 C C . ALA B 1 323 ? -13.562 5.141 -13 1 96.06 323 ALA B C 1
ATOM 5944 O O . ALA B 1 323 ? -12.938 6.191 -12.852 1 96.06 323 ALA B O 1
ATOM 5945 N N . GLN B 1 324 ? -14.281 4.629 -12.07 1 96 324 GLN B N 1
ATOM 5946 C CA . GLN B 1 324 ? -14.469 5.309 -10.789 1 96 324 GLN B CA 1
ATOM 5947 C C . GLN B 1 324 ? -13.461 4.816 -9.758 1 96 324 GLN B C 1
ATOM 5949 O O . GLN B 1 324 ? -13.508 3.656 -9.344 1 96 324 GLN B O 1
ATOM 5954 N N . PRO B 1 325 ? -12.641 5.699 -9.234 1 95.94 325 PRO B N 1
ATOM 5955 C CA . PRO B 1 325 ? -11.633 5.32 -8.242 1 95.94 325 PRO B CA 1
ATOM 5956 C C . PRO B 1 325 ? -12.25 4.688 -6.992 1 95.94 325 PRO B C 1
ATOM 5958 O O . PRO B 1 325 ? -11.695 3.727 -6.449 1 95.94 325 PRO B O 1
ATOM 5961 N N . LYS B 1 326 ? -13.336 5.148 -6.543 1 93.44 326 LYS B N 1
ATOM 5962 C CA . LYS B 1 326 ? -14 4.609 -5.359 1 93.44 326 LYS B CA 1
ATOM 5963 C C . LYS B 1 326 ? -14.367 3.143 -5.555 1 93.44 326 LYS B C 1
ATOM 5965 O O . LYS B 1 326 ? -14.195 2.328 -4.645 1 93.44 326 LYS B O 1
ATOM 5970 N N . LYS B 1 327 ? -14.852 2.809 -6.719 1 95.56 327 LYS B N 1
ATOM 5971 C CA . LYS B 1 327 ? -15.195 1.425 -7.035 1 95.56 327 LYS B CA 1
ATOM 5972 C C . LYS B 1 327 ? -13.953 0.545 -7.094 1 95.56 327 LYS B C 1
ATOM 5974 O O . LYS B 1 327 ? -13.992 -0.627 -6.715 1 95.56 327 LYS B O 1
ATOM 5979 N N . ALA B 1 328 ? -12.906 1.119 -7.59 1 96.5 328 ALA B N 1
ATOM 5980 C CA . ALA B 1 328 ? -11.656 0.376 -7.652 1 96.5 328 ALA B CA 1
ATOM 5981 C C . ALA B 1 328 ? -11.172 -0.007 -6.258 1 96.5 328 ALA B C 1
ATOM 5983 O O . ALA B 1 328 ? -10.805 -1.158 -6.016 1 96.5 328 ALA B O 1
ATOM 5984 N N . VAL B 1 329 ? -11.211 0.913 -5.348 1 96.06 329 VAL B N 1
ATOM 5985 C CA . VAL B 1 329 ? -10.742 0.727 -3.982 1 96.06 329 VAL B CA 1
ATOM 5986 C C . VAL B 1 329 ? -11.578 -0.336 -3.281 1 96.06 329 VAL B C 1
ATOM 5988 O O . VAL B 1 329 ? -11.062 -1.127 -2.49 1 96.06 329 VAL B O 1
ATOM 5991 N N . ALA B 1 330 ? -12.836 -0.379 -3.631 1 94.44 330 ALA B N 1
ATOM 5992 C CA . ALA B 1 330 ? -13.758 -1.328 -3.016 1 94.44 330 ALA B CA 1
ATOM 5993 C C . ALA B 1 330 ? -13.68 -2.691 -3.697 1 94.44 330 ALA B C 1
ATOM 5995 O O . ALA B 1 330 ? -14.203 -3.68 -3.186 1 94.44 330 ALA B O 1
ATOM 5996 N N . GLY B 1 331 ? -13.023 -2.791 -4.805 1 92.12 331 GLY B N 1
ATOM 5997 C CA . GLY B 1 331 ? -13 -4.008 -5.598 1 92.12 331 GLY B CA 1
ATOM 5998 C C . GLY B 1 331 ? -11.969 -5.016 -5.109 1 92.12 331 GLY B C 1
ATOM 5999 O O . GLY B 1 331 ? -11 -4.645 -4.449 1 92.12 331 GLY B O 1
ATOM 6000 N N . PRO B 1 332 ? -12.164 -6.246 -5.48 1 89.19 332 PRO B N 1
ATOM 6001 C CA . PRO B 1 332 ? -11.297 -7.312 -4.973 1 89.19 332 PRO B CA 1
ATOM 6002 C C . PRO B 1 332 ? -9.891 -7.258 -5.562 1 89.19 332 PRO B C 1
ATOM 6004 O O . PRO B 1 332 ? -8.922 -7.629 -4.891 1 89.19 332 PRO B O 1
ATOM 6007 N N . VAL B 1 333 ? -9.742 -6.84 -6.746 1 90.31 333 VAL B N 1
ATOM 6008 C CA . VAL B 1 333 ? -8.438 -6.84 -7.402 1 90.31 333 VAL B CA 1
ATOM 6009 C C . VAL B 1 333 ? -7.5 -5.875 -6.688 1 90.31 333 VAL B C 1
ATOM 6011 O O . VAL B 1 333 ? -6.383 -6.246 -6.316 1 90.31 333 VAL B O 1
ATOM 6014 N N . TRP B 1 334 ? -7.969 -4.645 -6.488 1 94.75 334 TRP B N 1
ATOM 6015 C CA . TRP B 1 334 ? -7.137 -3.648 -5.824 1 94.75 334 TRP B CA 1
ATOM 6016 C C . TRP B 1 334 ? -6.859 -4.043 -4.379 1 94.75 334 TRP B C 1
ATOM 6018 O O . TRP B 1 334 ? -5.723 -3.943 -3.908 1 94.75 334 TRP B O 1
ATOM 6028 N N . GLN B 1 335 ? -7.836 -4.539 -3.646 1 94.44 335 GLN B N 1
ATOM 6029 C CA . GLN B 1 335 ? -7.672 -4.926 -2.248 1 94.44 335 GLN B CA 1
ATOM 6030 C C . GLN B 1 335 ? -6.688 -6.082 -2.111 1 94.44 335 GLN B C 1
ATOM 6032 O O . GLN B 1 335 ? -5.789 -6.043 -1.269 1 94.44 335 GLN B O 1
ATOM 6037 N N . SER B 1 336 ? -6.82 -7.07 -2.975 1 89.5 336 SER B N 1
ATOM 6038 C CA . SER B 1 336 ? -5.898 -8.203 -2.928 1 89.5 336 SER B CA 1
ATOM 6039 C C . SER B 1 336 ? -4.473 -7.77 -3.264 1 89.5 336 SER B C 1
ATOM 6041 O O . SER B 1 336 ? -3.512 -8.297 -2.701 1 89.5 336 SER B O 1
ATOM 6043 N N . GLY B 1 337 ? -4.395 -6.914 -4.207 1 92.06 337 GLY B N 1
ATOM 6044 C CA . GLY B 1 337 ? -3.088 -6.387 -4.566 1 92.06 337 GLY B CA 1
ATOM 6045 C C . GLY B 1 337 ? -2.408 -5.648 -3.43 1 92.06 337 GLY B C 1
ATOM 6046 O O . GLY B 1 337 ? -1.223 -5.863 -3.164 1 92.06 337 GLY B O 1
ATOM 6047 N N . MET B 1 338 ? -3.135 -4.773 -2.748 1 95.44 338 MET B N 1
ATOM 6048 C CA . MET B 1 338 ? -2.562 -4.004 -1.647 1 95.44 338 MET B CA 1
ATOM 6049 C C . MET B 1 338 ? -2.248 -4.906 -0.459 1 95.44 338 MET B C 1
ATOM 6051 O O . MET B 1 338 ? -1.28 -4.672 0.267 1 95.44 338 MET B O 1
ATOM 6055 N N . VAL B 1 339 ? -3.049 -5.953 -0.256 1 94 339 VAL B N 1
ATOM 6056 C CA . VAL B 1 339 ? -2.73 -6.957 0.753 1 94 339 VAL B CA 1
ATOM 6057 C C . VAL B 1 339 ? -1.39 -7.609 0.429 1 94 339 VAL B C 1
ATOM 6059 O O . VAL B 1 339 ? -0.572 -7.84 1.322 1 94 339 VAL B O 1
ATOM 6062 N N . ALA B 1 340 ? -1.178 -7.906 -0.883 1 90.75 340 ALA B N 1
ATOM 6063 C CA . ALA B 1 340 ? 0.09 -8.484 -1.318 1 90.75 340 ALA B CA 1
ATOM 6064 C C . ALA B 1 340 ? 1.256 -7.555 -1.006 1 90.75 340 ALA B C 1
ATOM 6066 O O . ALA B 1 340 ? 2.35 -8.008 -0.664 1 90.75 340 ALA B O 1
ATOM 6067 N N . VAL B 1 341 ? 1.062 -6.266 -1.135 1 94.81 341 VAL B N 1
ATOM 6068 C CA . VAL B 1 341 ? 2.082 -5.273 -0.815 1 94.81 341 VAL B CA 1
ATOM 6069 C C . VAL B 1 341 ? 2.488 -5.402 0.65 1 94.81 341 VAL B C 1
ATOM 6071 O O . VAL B 1 341 ? 3.68 -5.465 0.967 1 94.81 341 VAL B O 1
ATOM 6074 N N . VAL B 1 342 ? 1.517 -5.488 1.552 1 95.88 342 VAL B N 1
ATOM 6075 C CA . VAL B 1 342 ? 1.788 -5.586 2.982 1 95.88 342 VAL B CA 1
ATOM 6076 C C . VAL B 1 342 ? 2.488 -6.91 3.283 1 95.88 342 VAL B C 1
ATOM 6078 O O . VAL B 1 342 ? 3.428 -6.957 4.078 1 95.88 342 VAL B O 1
ATOM 6081 N N . ALA B 1 343 ? 2.016 -7.957 2.627 1 92.88 343 ALA B N 1
ATOM 6082 C CA . ALA B 1 343 ? 2.602 -9.281 2.84 1 92.88 343 ALA B CA 1
ATOM 6083 C C . ALA B 1 343 ? 4.066 -9.305 2.416 1 92.88 343 ALA B C 1
ATOM 6085 O O . ALA B 1 343 ? 4.934 -9.75 3.172 1 92.88 343 ALA B O 1
ATOM 6086 N N . ILE B 1 344 ? 4.316 -8.828 1.231 1 91.75 344 ILE B N 1
ATOM 6087 C CA . ILE B 1 344 ? 5.672 -8.836 0.693 1 91.75 344 ILE B CA 1
ATOM 6088 C C . ILE B 1 344 ? 6.566 -7.934 1.538 1 91.75 344 ILE B C 1
ATOM 6090 O O . ILE B 1 344 ? 7.699 -8.305 1.865 1 91.75 344 ILE B O 1
ATOM 6094 N N . TYR B 1 345 ? 6.012 -6.789 1.945 1 95.94 345 TYR B N 1
ATOM 6095 C CA . TYR B 1 345 ? 6.699 -5.855 2.826 1 95.94 345 TYR B CA 1
ATOM 6096 C C . TYR B 1 345 ? 7.148 -6.543 4.109 1 95.94 345 TYR B C 1
ATOM 6098 O O . TYR B 1 345 ? 8.32 -6.473 4.48 1 95.94 345 TYR B O 1
ATOM 6106 N N . GLY B 1 346 ? 6.344 -7.277 4.742 1 95.19 346 GLY B N 1
ATOM 6107 C CA . GLY B 1 346 ? 6.645 -7.934 6.004 1 95.19 346 GLY B CA 1
ATOM 6108 C C . GLY B 1 346 ? 7.512 -9.164 5.844 1 95.19 346 GLY B C 1
ATOM 6109 O O . GLY B 1 346 ? 8.555 -9.289 6.492 1 95.19 346 GLY B O 1
ATOM 6110 N N . ILE B 1 347 ? 7.133 -10.031 4.926 1 92.56 347 ILE B N 1
ATOM 6111 C CA . ILE B 1 347 ? 7.789 -11.32 4.754 1 92.56 347 ILE B CA 1
ATOM 6112 C C . ILE B 1 347 ? 9.219 -11.117 4.258 1 92.56 347 ILE B C 1
ATOM 6114 O O . ILE B 1 347 ? 10.164 -11.688 4.805 1 92.56 347 ILE B O 1
ATOM 6118 N N . ALA B 1 348 ? 9.328 -10.266 3.229 1 91.75 348 ALA B N 1
ATOM 6119 C CA . ALA B 1 348 ? 10.648 -10.047 2.65 1 91.75 348 ALA B CA 1
ATOM 6120 C C . ALA B 1 348 ? 11.57 -9.336 3.639 1 91.75 348 ALA B C 1
ATOM 6122 O O . ALA B 1 348 ? 12.766 -9.617 3.689 1 91.75 348 ALA B O 1
ATOM 6123 N N . TRP B 1 349 ? 10.969 -8.383 4.348 1 95.38 349 TRP B N 1
ATOM 6124 C CA . TRP B 1 349 ? 11.75 -7.68 5.359 1 95.38 349 TRP B CA 1
ATOM 6125 C C . TRP B 1 349 ? 12.273 -8.648 6.418 1 95.38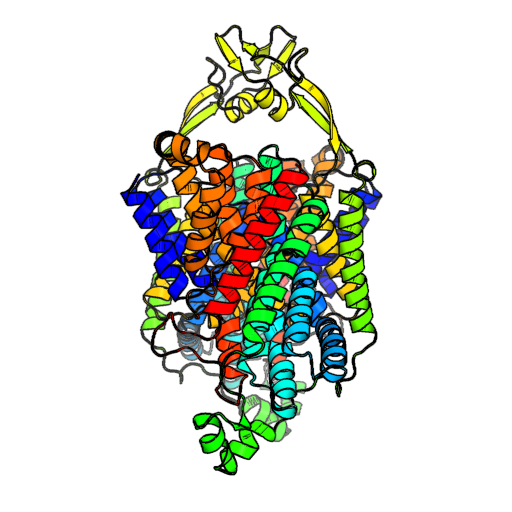 349 TRP B C 1
ATOM 6127 O O . TRP B 1 349 ? 13.453 -8.609 6.77 1 95.38 349 TRP B O 1
ATOM 6137 N N . LEU B 1 350 ? 11.469 -9.547 6.922 1 95.69 350 LEU B N 1
ATOM 6138 C CA . LEU B 1 350 ? 11.836 -10.547 7.926 1 95.69 350 LEU B CA 1
ATOM 6139 C C . LEU B 1 350 ? 12.898 -11.492 7.383 1 95.69 350 LEU B C 1
ATOM 6141 O O . LEU B 1 350 ? 13.93 -11.711 8.023 1 95.69 350 LEU B O 1
ATOM 6145 N N . ALA B 1 351 ? 12.664 -12 6.191 1 90.94 351 ALA B N 1
ATOM 6146 C CA . ALA B 1 351 ? 13.594 -12.945 5.578 1 90.94 351 ALA B CA 1
ATOM 6147 C C . ALA B 1 351 ? 14.953 -12.297 5.328 1 90.94 351 ALA B C 1
ATOM 6149 O O . ALA B 1 351 ? 15.992 -12.883 5.648 1 90.94 351 ALA B O 1
ATOM 6150 N N . ASP B 1 352 ? 14.953 -11.102 4.77 1 92.19 352 ASP B N 1
ATOM 6151 C CA . ASP B 1 352 ? 16.203 -10.414 4.465 1 92.19 352 ASP B CA 1
ATOM 6152 C C . ASP B 1 352 ? 16.984 -10.094 5.742 1 92.19 352 ASP B C 1
ATOM 6154 O O . ASP B 1 352 ? 18.219 -10.094 5.738 1 92.19 352 ASP B O 1
ATOM 6158 N N . THR B 1 353 ? 16.297 -9.789 6.824 1 95.19 353 THR B N 1
ATOM 6159 C CA . THR B 1 353 ? 16.969 -9.531 8.094 1 95.19 353 THR B CA 1
ATOM 6160 C C . THR B 1 353 ? 17.734 -10.766 8.57 1 95.19 353 THR B C 1
ATOM 6162 O O . THR B 1 353 ? 18.875 -10.664 9.016 1 95.19 353 THR B O 1
ATOM 6165 N N . TYR B 1 354 ? 17.141 -11.914 8.461 1 93.81 354 TYR B N 1
ATOM 6166 C CA . TYR B 1 354 ? 17.797 -13.148 8.875 1 93.81 354 TYR B CA 1
ATOM 6167 C C . TYR B 1 354 ? 18.969 -13.469 7.953 1 93.81 354 TYR B C 1
ATOM 6169 O O . TYR B 1 354 ? 20.094 -13.656 8.422 1 93.81 354 TYR B O 1
ATOM 6177 N N . PHE B 1 355 ? 18.766 -13.43 6.648 1 88.19 355 PHE B N 1
ATOM 6178 C CA . PHE B 1 355 ? 19.766 -13.914 5.695 1 88.19 355 PHE B CA 1
ATOM 6179 C C . PHE B 1 355 ? 20.953 -12.961 5.609 1 88.19 355 PHE B C 1
ATOM 6181 O O . PHE B 1 355 ? 22.094 -13.398 5.461 1 88.19 355 PHE B O 1
ATOM 6188 N N . SER B 1 356 ? 20.688 -11.68 5.648 1 90.38 356 SER B N 1
ATOM 6189 C CA . SER B 1 356 ? 21.781 -10.711 5.547 1 90.38 356 SER B CA 1
ATOM 6190 C C . SER B 1 356 ? 22.703 -10.797 6.75 1 90.38 356 SER B C 1
ATOM 6192 O O . SER B 1 356 ? 23.906 -10.492 6.645 1 90.38 356 SER B O 1
ATOM 6194 N N . ASN B 1 357 ? 22.188 -11.289 7.891 1 93.56 357 ASN B N 1
ATOM 6195 C CA . ASN B 1 357 ? 23 -11.375 9.094 1 93.56 357 ASN B CA 1
ATOM 6196 C C . ASN B 1 357 ? 23.719 -12.719 9.188 1 93.56 357 ASN B C 1
ATOM 6198 O O . ASN B 1 357 ? 24.688 -12.867 9.945 1 93.56 357 ASN B O 1
ATOM 6202 N N . TYR B 1 358 ? 23.297 -13.719 8.469 1 91.94 358 TYR B N 1
ATOM 6203 C CA . TYR B 1 358 ? 23.875 -15.055 8.586 1 91.94 358 TYR B CA 1
ATOM 6204 C C . TYR B 1 358 ? 24.344 -15.562 7.227 1 91.94 358 TYR B C 1
ATOM 6206 O O . TYR B 1 358 ? 24.375 -16.781 6.992 1 91.94 358 TYR B O 1
ATOM 6214 N N . MET B 1 359 ? 24.594 -14.664 6.336 1 87.5 359 MET B N 1
ATOM 6215 C CA . MET B 1 359 ? 24.938 -15.023 4.965 1 87.5 359 MET B CA 1
ATOM 6216 C C . MET B 1 359 ? 26.203 -15.875 4.934 1 87.5 359 MET B C 1
ATOM 6218 O O . MET B 1 359 ? 26.266 -16.875 4.215 1 87.5 359 MET B O 1
ATOM 6222 N N . SER B 1 360 ? 27.25 -15.539 5.664 1 89 360 SER B N 1
ATOM 6223 C CA . SER B 1 360 ? 28.5 -16.266 5.684 1 89 360 SER B CA 1
ATOM 6224 C C . SER B 1 360 ? 28.312 -17.703 6.152 1 89 360 SER B C 1
ATOM 6226 O O . SER B 1 360 ? 28.844 -18.641 5.551 1 89 360 SER B O 1
ATOM 6228 N N . GLU B 1 361 ? 27.5 -17.781 7.18 1 89.25 361 GLU B N 1
ATOM 6229 C CA . GLU B 1 361 ? 27.234 -19.109 7.711 1 89.25 361 GLU B CA 1
ATOM 6230 C C . GLU B 1 361 ? 26.438 -19.953 6.711 1 89.25 361 GLU B C 1
ATOM 6232 O O . GLU B 1 361 ? 26.719 -21.141 6.531 1 89.25 361 GLU B O 1
ATOM 6237 N N . MET B 1 362 ? 25.516 -19.359 6.07 1 85.38 362 MET B N 1
ATOM 6238 C CA . MET B 1 362 ? 24.688 -20.062 5.109 1 85.38 362 MET B CA 1
ATOM 6239 C C . MET B 1 362 ? 25.516 -20.516 3.902 1 85.38 362 MET B C 1
ATOM 6241 O O . MET B 1 362 ? 25.344 -21.625 3.414 1 85.38 362 MET B O 1
ATOM 6245 N N . GLN B 1 363 ? 26.359 -19.672 3.471 1 85.38 363 GLN B N 1
ATOM 6246 C CA . GLN B 1 363 ? 27.234 -20 2.342 1 85.38 363 GLN B CA 1
ATOM 6247 C C . GLN B 1 363 ? 28.141 -21.172 2.676 1 85.38 363 GLN B C 1
ATOM 6249 O O . GLN B 1 363 ? 28.359 -22.047 1.845 1 85.38 363 GLN B O 1
ATOM 6254 N N . SER B 1 364 ? 28.609 -21.156 3.797 1 85.38 364 SER B N 1
ATOM 6255 C CA . SER B 1 364 ? 29.5 -22.234 4.219 1 85.38 364 SER B CA 1
ATOM 6256 C C . SER B 1 364 ? 28.766 -23.562 4.316 1 85.38 364 SER B C 1
ATOM 6258 O O . SER B 1 364 ? 29.344 -24.609 4.012 1 85.38 364 SER B O 1
ATOM 6260 N N . MET B 1 365 ? 27.516 -23.5 4.664 1 81.5 365 MET B N 1
ATOM 6261 C CA . MET B 1 365 ? 26.75 -24.719 4.906 1 81.5 365 MET B CA 1
ATOM 6262 C C . MET B 1 365 ? 26.172 -25.281 3.607 1 81.5 365 MET B C 1
ATOM 6264 O O . MET B 1 365 ? 26.078 -26.484 3.432 1 81.5 365 MET B O 1
ATOM 6268 N N . LEU B 1 366 ? 25.781 -24.375 2.709 1 81.81 366 LEU B N 1
ATOM 6269 C CA . LEU B 1 366 ? 24.938 -24.812 1.6 1 81.81 366 LEU B CA 1
ATOM 6270 C C . LEU B 1 366 ? 25.703 -24.75 0.282 1 81.81 366 LEU B C 1
ATOM 6272 O O . LEU B 1 366 ? 25.25 -25.266 -0.734 1 81.81 366 LEU B O 1
ATOM 6276 N N . ALA B 1 367 ? 26.859 -24.219 0.32 1 77.31 367 ALA B N 1
ATOM 6277 C CA . ALA B 1 367 ? 27.609 -23.969 -0.909 1 77.31 367 ALA B CA 1
ATOM 6278 C C . ALA B 1 367 ? 27.812 -25.25 -1.699 1 77.31 367 ALA B C 1
ATOM 6280 O O . ALA B 1 367 ? 27.609 -25.281 -2.914 1 77.31 367 ALA B O 1
ATOM 6281 N N . ASP B 1 368 ? 28.078 -26.266 -1.039 1 80.81 368 ASP B N 1
ATOM 6282 C CA . ASP B 1 368 ? 28.391 -27.5 -1.731 1 80.81 368 ASP B CA 1
ATOM 6283 C C . ASP B 1 368 ? 27.141 -28.141 -2.316 1 80.81 368 ASP B C 1
ATOM 6285 O O . ASP B 1 368 ? 27.172 -28.672 -3.43 1 80.81 368 ASP B O 1
ATOM 6289 N N . ILE B 1 369 ? 26.109 -28.141 -1.625 1 81.38 369 ILE B N 1
ATOM 6290 C CA . ILE B 1 369 ? 24.859 -28.719 -2.076 1 81.38 369 ILE B CA 1
ATOM 6291 C C . ILE B 1 369 ? 24.328 -27.953 -3.289 1 81.38 369 ILE B C 1
ATOM 6293 O O . ILE B 1 369 ? 23.906 -28.562 -4.273 1 81.38 369 ILE B O 1
ATOM 6297 N N . VAL B 1 370 ? 24.438 -26.703 -3.24 1 83.62 370 VAL B N 1
ATOM 6298 C CA . VAL B 1 370 ? 23.922 -25.844 -4.293 1 83.62 370 VAL B CA 1
ATOM 6299 C C . VAL B 1 370 ? 24.797 -25.969 -5.539 1 83.62 370 VAL B C 1
ATOM 6301 O O . VAL B 1 370 ? 24.281 -25.906 -6.664 1 83.62 370 VAL B O 1
ATOM 6304 N N . LYS B 1 371 ? 26.016 -26.156 -5.27 1 84.56 371 LYS B N 1
ATOM 6305 C CA . LYS B 1 371 ? 26.953 -26.312 -6.383 1 84.56 371 LYS B CA 1
ATOM 6306 C C . LYS B 1 371 ? 26.703 -27.641 -7.113 1 84.56 371 LYS B C 1
ATOM 6308 O O . LYS B 1 371 ? 26.734 -27.688 -8.344 1 84.56 371 LYS B O 1
ATOM 6313 N N . GLU B 1 372 ? 26.391 -28.625 -6.398 1 89.62 372 GLU B N 1
ATOM 6314 C CA . GLU B 1 372 ? 26.219 -29.953 -6.988 1 89.62 372 GLU B CA 1
ATOM 6315 C C . GLU B 1 372 ? 24.828 -30.109 -7.594 1 89.62 372 GLU B C 1
ATOM 6317 O O . GLU B 1 372 ? 24.672 -30.734 -8.648 1 89.62 372 GLU B O 1
ATOM 6322 N N . TYR B 1 373 ? 23.859 -29.641 -6.98 1 92.06 373 TYR B N 1
ATOM 6323 C CA . TYR B 1 373 ? 22.469 -29.781 -7.422 1 92.06 373 TYR B CA 1
ATOM 6324 C C . TYR B 1 373 ? 21.766 -28.438 -7.43 1 92.06 373 TYR B C 1
ATOM 6326 O O . TYR B 1 373 ? 20.812 -28.219 -6.672 1 92.06 373 TYR B O 1
ATOM 6334 N N . PRO B 1 374 ? 22.125 -27.609 -8.328 1 90.94 374 PRO B N 1
ATOM 6335 C CA . PRO B 1 374 ? 21.547 -26.266 -8.32 1 90.94 374 PRO B CA 1
ATOM 6336 C C . PRO B 1 374 ? 20.031 -26.266 -8.492 1 90.94 374 PRO B C 1
ATOM 6338 O O . PRO B 1 374 ? 19.344 -25.391 -7.961 1 90.94 374 PRO B O 1
ATOM 6341 N N . TRP B 1 375 ? 19.516 -27.344 -9.141 1 92.12 375 TRP B N 1
ATOM 6342 C CA . TRP B 1 375 ? 18.078 -27.438 -9.383 1 92.12 375 TRP B CA 1
ATOM 6343 C C . TRP B 1 375 ? 17.328 -27.719 -8.094 1 92.12 375 TRP B C 1
ATOM 6345 O O . TRP B 1 375 ? 16.109 -27.578 -8.031 1 92.12 375 TRP B O 1
ATOM 6355 N N . SER B 1 376 ? 18.016 -28.125 -7.031 1 92.44 376 SER B N 1
ATOM 6356 C CA . SER B 1 376 ? 17.391 -28.516 -5.777 1 92.44 376 SER B CA 1
ATOM 6357 C C . SER B 1 376 ? 16.703 -27.328 -5.105 1 92.44 376 SER B C 1
ATOM 6359 O O . SER B 1 376 ? 15.836 -27.5 -4.254 1 92.44 376 SER B O 1
ATOM 6361 N N . ILE B 1 377 ? 17.062 -26.125 -5.52 1 93.81 377 ILE B N 1
ATOM 6362 C CA . ILE B 1 377 ? 16.422 -24.922 -4.988 1 93.81 377 ILE B CA 1
ATOM 6363 C C . ILE B 1 377 ? 14.938 -24.922 -5.344 1 93.81 377 ILE B C 1
ATOM 6365 O O . ILE B 1 377 ? 14.133 -24.266 -4.676 1 93.81 377 ILE B O 1
ATOM 6369 N N . ALA B 1 378 ? 14.547 -25.656 -6.367 1 96.12 378 ALA B N 1
ATOM 6370 C CA . ALA B 1 378 ? 13.148 -25.781 -6.746 1 96.12 378 ALA B CA 1
ATOM 6371 C C . ALA B 1 378 ? 12.32 -26.375 -5.605 1 96.12 378 ALA B C 1
ATOM 6373 O O . ALA B 1 378 ? 11.18 -25.953 -5.383 1 96.12 378 ALA B O 1
ATOM 6374 N N . ILE B 1 379 ? 12.867 -27.297 -4.918 1 94.62 379 ILE B N 1
ATOM 6375 C CA . ILE B 1 379 ? 12.188 -27.938 -3.799 1 94.62 379 ILE B CA 1
ATOM 6376 C C . ILE B 1 379 ? 11.977 -26.922 -2.672 1 94.62 379 ILE B C 1
ATOM 6378 O O . ILE B 1 379 ? 10.906 -26.891 -2.061 1 94.62 379 ILE B O 1
ATOM 6382 N N . VAL B 1 380 ? 12.961 -26.125 -2.455 1 92.12 380 VAL B N 1
ATOM 6383 C CA . VAL B 1 380 ? 12.867 -25.094 -1.422 1 92.12 380 VAL B CA 1
ATOM 6384 C C . VAL B 1 380 ? 11.805 -24.062 -1.804 1 92.12 380 VAL B C 1
ATOM 6386 O O . VAL B 1 380 ? 10.969 -23.688 -0.976 1 92.12 380 VAL B O 1
ATOM 6389 N N . PHE B 1 381 ? 11.844 -23.594 -3.082 1 95.75 381 PHE B N 1
ATOM 6390 C CA . PHE B 1 381 ? 10.828 -22.672 -3.562 1 95.75 381 PHE B CA 1
ATOM 6391 C C . PHE B 1 381 ? 9.43 -23.25 -3.33 1 95.75 381 PHE B C 1
ATOM 6393 O O . PHE B 1 381 ? 8.555 -22.547 -2.811 1 95.75 381 PHE B O 1
ATOM 6400 N N . PHE B 1 382 ? 9.266 -24.5 -3.629 1 96.56 382 PHE B N 1
ATOM 6401 C CA . PHE B 1 382 ? 7.973 -25.156 -3.521 1 96.56 382 PHE B CA 1
ATOM 6402 C C . PHE B 1 382 ? 7.531 -25.266 -2.064 1 96.56 382 PHE B C 1
ATOM 6404 O O . PHE B 1 382 ? 6.402 -24.906 -1.728 1 96.56 382 PHE B O 1
ATOM 6411 N N . LEU B 1 383 ? 8.406 -25.688 -1.207 1 91.94 383 LEU B N 1
ATOM 6412 C CA . LEU B 1 383 ? 8.07 -25.891 0.2 1 91.94 383 LEU B CA 1
ATOM 6413 C C . LEU B 1 383 ? 7.762 -24.547 0.869 1 91.94 383 LEU B C 1
ATOM 6415 O O . LEU B 1 383 ? 6.836 -24.453 1.681 1 91.94 383 LEU B O 1
ATOM 6419 N N . VAL B 1 384 ? 8.516 -23.531 0.515 1 90.31 384 VAL B N 1
ATOM 6420 C CA . VAL B 1 384 ? 8.258 -22.203 1.067 1 90.31 384 VAL B CA 1
ATOM 6421 C C . VAL B 1 384 ? 6.918 -21.688 0.563 1 90.31 384 VAL B C 1
ATOM 6423 O O . VAL B 1 384 ? 6.18 -21.031 1.307 1 90.31 384 VAL B O 1
ATOM 6426 N N . SER B 1 385 ? 6.621 -22 -0.636 1 93.75 385 SER B N 1
ATOM 6427 C CA . SER B 1 385 ? 5.352 -21.578 -1.213 1 93.75 385 SER B CA 1
ATOM 6428 C C . SER B 1 385 ? 4.176 -22.234 -0.502 1 93.75 385 SER B C 1
ATOM 6430 O O . SER B 1 385 ? 3.113 -21.641 -0.345 1 93.75 385 SER B O 1
ATOM 6432 N N . VAL B 1 386 ? 4.324 -23.5 -0.112 1 90.56 386 VAL B N 1
ATOM 6433 C CA . VAL B 1 386 ? 3.283 -24.203 0.621 1 90.56 386 VAL B CA 1
ATOM 6434 C C . VAL B 1 386 ? 2.977 -23.469 1.925 1 90.56 386 VAL B C 1
ATOM 6436 O O . VAL B 1 386 ? 1.825 -23.438 2.363 1 90.56 386 VAL B O 1
ATOM 6439 N N . LEU B 1 387 ? 3.967 -22.828 2.393 1 82.75 387 LEU B N 1
ATOM 6440 C CA . LEU B 1 387 ? 3.834 -22.188 3.695 1 82.75 387 LEU B CA 1
ATOM 6441 C C . LEU B 1 387 ? 3.361 -20.75 3.547 1 82.75 387 LEU B C 1
ATOM 6443 O O . LEU B 1 387 ? 2.488 -20.297 4.289 1 82.75 387 LEU B O 1
ATOM 6447 N N . ILE B 1 388 ? 3.85 -20 2.58 1 85.69 388 ILE B N 1
ATOM 6448 C CA . ILE B 1 388 ? 3.697 -18.562 2.516 1 85.69 388 ILE B CA 1
ATOM 6449 C C . ILE B 1 388 ? 2.457 -18.203 1.697 1 85.69 388 ILE B C 1
ATOM 6451 O O . ILE B 1 388 ? 1.894 -17.125 1.85 1 85.69 388 ILE B O 1
ATOM 6455 N N . ASN B 1 389 ? 1.951 -19.031 0.823 1 86 389 ASN B N 1
ATOM 6456 C CA . ASN B 1 389 ? 0.763 -18.859 -0.006 1 86 389 ASN B CA 1
ATOM 6457 C C . ASN B 1 389 ? 0.876 -17.625 -0.898 1 86 389 ASN B C 1
ATOM 6459 O O . ASN B 1 389 ? -0.065 -16.844 -0.995 1 86 389 ASN B O 1
ATOM 6463 N N . SER B 1 390 ? 2.008 -17.297 -1.372 1 89.56 390 SER B N 1
ATOM 6464 C CA . SER B 1 390 ? 2.256 -16.203 -2.289 1 89.56 390 SER B CA 1
ATOM 6465 C C . SER B 1 390 ? 3.492 -16.453 -3.145 1 89.56 390 SER B C 1
ATOM 6467 O O . SER B 1 390 ? 4.598 -16.609 -2.621 1 89.56 390 SER B O 1
ATOM 6469 N N . GLN B 1 391 ? 3.32 -16.453 -4.41 1 94.94 391 GLN B N 1
ATOM 6470 C CA . GLN B 1 391 ? 4.434 -16.672 -5.324 1 94.94 391 GLN B CA 1
ATOM 6471 C C . GLN B 1 391 ? 5.387 -15.477 -5.324 1 94.94 391 GLN B C 1
ATOM 6473 O O . GLN B 1 391 ? 6.609 -15.648 -5.316 1 94.94 391 GLN B O 1
ATOM 6478 N N . GLY B 1 392 ? 4.785 -14.312 -5.316 1 93.06 392 GLY B N 1
ATOM 6479 C CA . GLY B 1 392 ? 5.609 -13.117 -5.246 1 93.06 392 GLY B CA 1
ATOM 6480 C C . GLY B 1 392 ? 6.457 -13.047 -3.988 1 93.06 392 GLY B C 1
ATOM 6481 O O . GLY B 1 392 ? 7.648 -12.734 -4.051 1 93.06 392 GLY B O 1
ATOM 6482 N N . ALA B 1 393 ? 5.918 -13.422 -2.908 1 90.81 393 ALA B N 1
ATOM 6483 C CA . ALA B 1 393 ? 6.633 -13.398 -1.634 1 90.81 393 ALA B CA 1
ATOM 6484 C C . ALA B 1 393 ? 7.77 -14.414 -1.626 1 90.81 393 ALA B C 1
ATOM 6486 O O . ALA B 1 393 ? 8.836 -14.156 -1.061 1 90.81 393 ALA B O 1
ATOM 6487 N N . VAL B 1 394 ? 7.531 -15.547 -2.205 1 93.88 394 VAL B N 1
ATOM 6488 C CA . VAL B 1 394 ? 8.562 -16.578 -2.277 1 93.88 394 VAL B CA 1
ATOM 6489 C C . VAL B 1 394 ? 9.75 -16.062 -3.088 1 93.88 394 VAL B C 1
ATOM 6491 O O . VAL B 1 394 ? 10.898 -16.172 -2.656 1 93.88 394 VAL B O 1
ATOM 6494 N N . VAL B 1 395 ? 9.43 -15.477 -4.215 1 96.19 395 VAL B N 1
ATOM 6495 C CA . VAL B 1 395 ? 10.492 -14.984 -5.094 1 96.19 395 VAL B CA 1
ATOM 6496 C C . VAL B 1 395 ? 11.289 -13.898 -4.383 1 96.19 395 VAL B C 1
ATOM 6498 O O . VAL B 1 395 ? 12.523 -13.953 -4.336 1 96.19 395 VAL B O 1
ATOM 6501 N N . VAL B 1 396 ? 10.633 -13.031 -3.768 1 92.38 396 VAL B N 1
ATOM 6502 C CA . VAL B 1 396 ? 11.297 -11.891 -3.158 1 92.38 396 VAL B CA 1
ATOM 6503 C C . VAL B 1 396 ? 12.094 -12.344 -1.938 1 92.38 396 VAL B C 1
ATOM 6505 O O . VAL B 1 396 ? 13.164 -11.805 -1.646 1 92.38 396 VAL B O 1
ATOM 6508 N N . ALA B 1 397 ? 11.633 -13.344 -1.265 1 90.38 397 ALA B N 1
ATOM 6509 C CA . ALA B 1 397 ? 12.273 -13.805 -0.039 1 90.38 397 ALA B CA 1
ATOM 6510 C C . ALA B 1 397 ? 13.461 -14.711 -0.353 1 90.38 397 ALA B C 1
ATOM 6512 O O . ALA B 1 397 ? 14.484 -14.664 0.334 1 90.38 397 ALA B O 1
ATOM 6513 N N . MET B 1 398 ? 13.375 -15.492 -1.433 1 92.38 398 MET B N 1
ATOM 6514 C CA . MET B 1 398 ?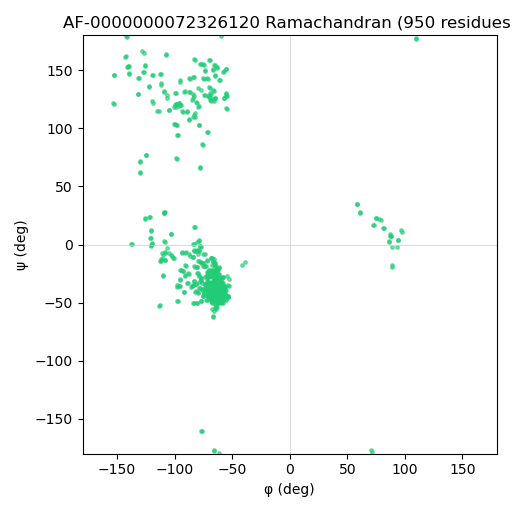 14.312 -16.594 -1.587 1 92.38 398 MET B CA 1
ATOM 6515 C C . MET B 1 398 ? 15.297 -16.312 -2.721 1 92.38 398 MET B C 1
ATOM 6517 O O . MET B 1 398 ? 16.422 -16.844 -2.723 1 92.38 398 MET B O 1
ATOM 6521 N N . LEU B 1 399 ? 14.875 -15.531 -3.656 1 95.06 399 LEU B N 1
ATOM 6522 C CA . LEU B 1 399 ? 15.688 -15.367 -4.859 1 95.06 399 LEU B CA 1
ATOM 6523 C C . LEU B 1 399 ? 17.016 -14.703 -4.531 1 95.06 399 LEU B C 1
ATOM 6525 O O . LEU B 1 399 ? 18.062 -15.117 -5.031 1 95.06 399 LEU B O 1
ATOM 6529 N N . PRO B 1 400 ? 17.047 -13.609 -3.732 1 91.25 400 PRO B N 1
ATOM 6530 C CA . PRO B 1 400 ? 18.328 -13.023 -3.365 1 91.25 400 PRO B CA 1
ATOM 6531 C C . PRO B 1 400 ? 19.266 -14.031 -2.684 1 91.25 400 PRO B C 1
ATOM 6533 O O . PRO B 1 400 ? 20.469 -14.047 -2.949 1 91.25 400 PRO B O 1
ATOM 6536 N N . LEU B 1 401 ? 18.688 -14.852 -1.801 1 88 401 LEU B N 1
ATOM 6537 C CA . LEU B 1 401 ? 19.453 -15.906 -1.138 1 88 401 LEU B CA 1
ATOM 6538 C C . LEU B 1 401 ? 20.016 -16.891 -2.154 1 88 401 LEU B C 1
ATOM 6540 O O . LEU B 1 401 ? 21.172 -17.297 -2.059 1 88 401 LEU B O 1
ATOM 6544 N N . ALA B 1 402 ? 19.188 -17.266 -3.07 1 93.56 402 ALA B N 1
ATOM 6545 C CA . ALA B 1 402 ? 19.625 -18.219 -4.098 1 93.56 402 ALA B CA 1
ATOM 6546 C C . ALA B 1 402 ? 20.797 -17.672 -4.891 1 93.56 402 ALA B C 1
ATOM 6548 O O . ALA B 1 402 ? 21.766 -18.391 -5.145 1 93.56 402 ALA B O 1
ATOM 6549 N N . TYR B 1 403 ? 20.75 -16.406 -5.277 1 93.12 403 TYR B N 1
ATOM 6550 C CA . TYR B 1 403 ? 21.844 -15.781 -6 1 93.12 403 TYR B CA 1
ATOM 6551 C C . TYR B 1 403 ? 23.109 -15.711 -5.137 1 93.12 403 TYR B C 1
ATOM 6553 O O . TYR B 1 403 ? 24.219 -15.945 -5.617 1 93.12 403 TYR B O 1
ATOM 6561 N N . LYS B 1 404 ? 22.922 -15.391 -3.918 1 88.19 404 LYS B N 1
ATOM 6562 C CA . LYS B 1 404 ? 24.062 -15.273 -3.002 1 88.19 404 LYS B CA 1
ATOM 6563 C C . LYS B 1 404 ? 24.734 -16.625 -2.785 1 88.19 404 LYS B C 1
ATOM 6565 O O . LYS B 1 404 ? 25.922 -16.688 -2.494 1 88.19 404 LYS B O 1
ATOM 6570 N N . LEU B 1 405 ? 24 -17.688 -2.912 1 89.5 405 LEU B N 1
ATOM 6571 C CA . LEU B 1 405 ? 24.531 -19.047 -2.771 1 89.5 405 LEU B CA 1
ATOM 6572 C C . LEU B 1 405 ? 25.234 -19.484 -4.055 1 89.5 405 LEU B C 1
ATOM 6574 O O . LEU B 1 405 ? 25.781 -20.594 -4.113 1 89.5 405 LEU B O 1
ATOM 6578 N N . GLY B 1 406 ? 25.094 -18.641 -5.09 1 89.94 406 GLY B N 1
ATOM 6579 C CA . GLY B 1 406 ? 25.859 -18.891 -6.309 1 89.94 406 GLY B CA 1
ATOM 6580 C C . GLY B 1 406 ? 25.047 -19.625 -7.367 1 89.94 406 GLY B C 1
ATOM 6581 O O . GLY B 1 406 ? 25.609 -20.109 -8.352 1 89.94 406 GLY B O 1
ATOM 6582 N N . ILE B 1 407 ? 23.812 -19.75 -7.211 1 94.69 407 ILE B N 1
ATOM 6583 C CA . ILE B 1 407 ? 23 -20.438 -8.211 1 94.69 407 ILE B CA 1
ATOM 6584 C C . ILE B 1 407 ? 22.844 -19.547 -9.445 1 94.69 407 ILE B C 1
ATOM 6586 O O . ILE B 1 407 ? 22.453 -18.391 -9.336 1 94.69 407 ILE B O 1
ATOM 6590 N N . PRO B 1 408 ? 23.125 -20.094 -10.57 1 95.62 408 PRO B N 1
ATOM 6591 C CA . PRO B 1 408 ? 23.078 -19.297 -11.789 1 95.62 408 PRO B CA 1
ATOM 6592 C C . PRO B 1 408 ? 21.672 -18.844 -12.148 1 95.62 408 PRO B C 1
ATOM 6594 O O . PRO B 1 408 ? 20.703 -19.594 -11.93 1 95.62 408 PRO B O 1
ATOM 6597 N N . GLY B 1 409 ? 21.531 -17.719 -12.797 1 97.25 409 GLY B N 1
ATOM 6598 C CA . GLY B 1 409 ? 20.266 -17.125 -13.203 1 97.25 409 GLY B CA 1
ATOM 6599 C C . GLY B 1 409 ? 19.422 -18.047 -14.062 1 97.25 409 GLY B C 1
ATOM 6600 O O . GLY B 1 409 ? 18.219 -18.203 -13.805 1 97.25 409 GLY B O 1
ATOM 6601 N N . PRO B 1 410 ? 20.031 -18.672 -15.023 1 97.69 410 PRO B N 1
ATOM 6602 C CA . PRO B 1 410 ? 19.266 -19.562 -15.891 1 97.69 410 PRO B CA 1
ATOM 6603 C C . PRO B 1 410 ? 18.625 -20.719 -15.125 1 97.69 410 PRO B C 1
ATOM 6605 O O . PRO B 1 410 ? 17.516 -21.156 -15.453 1 97.69 410 PRO B O 1
ATOM 6608 N N . VAL B 1 411 ? 19.312 -21.203 -14.156 1 97.81 411 VAL B N 1
ATOM 6609 C CA . VAL B 1 411 ? 18.75 -22.266 -13.328 1 97.81 411 VAL B CA 1
ATOM 6610 C C . VAL B 1 411 ? 17.531 -21.734 -12.57 1 97.81 411 VAL B C 1
ATOM 6612 O O . VAL B 1 411 ? 16.5 -22.406 -12.523 1 97.81 411 VAL B O 1
ATOM 6615 N N . LEU B 1 412 ? 17.688 -20.547 -11.992 1 98.19 412 LEU B N 1
ATOM 6616 C CA . LEU B 1 412 ? 16.609 -19.953 -11.219 1 98.19 412 LEU B CA 1
ATOM 6617 C C . LEU B 1 412 ? 15.406 -19.641 -12.109 1 98.19 412 LEU B C 1
ATOM 6619 O O . LEU B 1 412 ? 14.258 -19.812 -11.688 1 98.19 412 LEU B O 1
ATOM 6623 N N . LEU B 1 413 ? 15.664 -19.219 -13.336 1 98.44 413 LEU B N 1
ATOM 6624 C CA . LEU B 1 413 ? 14.602 -19.016 -14.312 1 98.44 413 LEU B CA 1
ATOM 6625 C C . LEU B 1 413 ? 13.883 -20.344 -14.602 1 98.44 413 LEU B C 1
ATOM 6627 O O . LEU B 1 413 ? 12.656 -20.375 -14.703 1 98.44 413 LEU B O 1
ATOM 6631 N N . GLY B 1 414 ? 14.664 -21.359 -14.711 1 98.31 414 GLY B N 1
ATOM 6632 C CA . GLY B 1 414 ? 14.125 -22.672 -15.031 1 98.31 414 GLY B CA 1
ATOM 6633 C C . GLY B 1 414 ? 13.227 -23.219 -13.945 1 98.31 414 GLY B C 1
ATOM 6634 O O . GLY B 1 414 ? 12.289 -23.969 -14.234 1 98.31 414 GLY B O 1
ATOM 6635 N N . VAL B 1 415 ? 13.469 -22.859 -12.742 1 98.19 415 VAL B N 1
ATOM 6636 C CA . VAL B 1 415 ? 12.711 -23.469 -11.656 1 98.19 415 VAL B CA 1
ATOM 6637 C C . VAL B 1 415 ? 11.648 -22.5 -11.156 1 98.19 415 VAL B C 1
ATOM 6639 O O . VAL B 1 415 ? 10.977 -22.75 -10.156 1 98.19 415 VAL B O 1
ATOM 6642 N N . LEU B 1 416 ? 11.422 -21.406 -11.82 1 98.38 416 LEU B N 1
ATOM 6643 C CA . LEU B 1 416 ? 10.5 -20.359 -11.422 1 98.38 416 LEU B CA 1
ATOM 6644 C C . LEU B 1 416 ? 9.094 -20.906 -11.211 1 98.38 416 LEU B C 1
ATOM 6646 O O . LEU B 1 416 ? 8.414 -20.531 -10.258 1 98.38 416 LEU B O 1
ATOM 6650 N N . PRO B 1 417 ? 8.609 -21.891 -11.992 1 98.56 417 PRO B N 1
ATOM 6651 C CA . PRO B 1 417 ? 7.25 -22.391 -11.789 1 98.56 417 PRO B CA 1
ATOM 6652 C C . PRO B 1 417 ? 7.078 -23.109 -10.445 1 98.56 417 PRO B C 1
ATOM 6654 O O . PRO B 1 417 ? 5.953 -23.281 -9.977 1 98.56 417 PRO B O 1
ATOM 6657 N N . ALA B 1 418 ? 8.156 -23.438 -9.812 1 98.31 418 ALA B N 1
ATOM 6658 C CA . ALA B 1 418 ? 8.117 -24.203 -8.57 1 98.31 418 ALA B CA 1
ATOM 6659 C C . ALA B 1 418 ? 7.668 -23.328 -7.402 1 98.31 418 ALA B C 1
ATOM 6661 O O . ALA B 1 418 ? 7.328 -23.828 -6.332 1 98.31 418 ALA B O 1
ATOM 6662 N N . VAL B 1 419 ? 7.555 -22.047 -7.641 1 97.81 419 VAL B N 1
ATOM 6663 C CA . VAL B 1 419 ? 7.168 -21.141 -6.562 1 97.81 419 VAL B CA 1
ATOM 6664 C C . VAL B 1 419 ? 5.664 -21.25 -6.316 1 97.81 419 VAL B C 1
ATOM 6666 O O . VAL B 1 419 ? 5.125 -20.562 -5.445 1 97.81 419 VAL B O 1
ATOM 6669 N N . TYR B 1 420 ? 4.961 -22.047 -7.086 1 97.75 420 TYR B N 1
ATOM 6670 C CA . TYR B 1 420 ? 3.543 -22.281 -6.859 1 97.75 420 TYR B CA 1
ATOM 6671 C C . TYR B 1 420 ? 3.322 -23.609 -6.129 1 97.75 420 TYR B C 1
ATOM 6673 O O . TYR B 1 420 ? 3.408 -24.672 -6.734 1 97.75 420 TYR B O 1
ATOM 6681 N N . GLY B 1 421 ? 3.033 -23.516 -4.836 1 95.94 421 GLY B N 1
ATOM 6682 C CA . GLY B 1 421 ? 2.811 -24.734 -4.059 1 95.94 421 GLY B CA 1
ATOM 6683 C C . GLY B 1 421 ? 1.635 -24.625 -3.107 1 95.94 421 GLY B C 1
ATOM 6684 O O . GLY B 1 421 ? 1.261 -25.594 -2.459 1 95.94 421 GLY B O 1
ATOM 6685 N N . TYR B 1 422 ? 0.999 -23.484 -3.119 1 89.25 422 TYR B N 1
ATOM 6686 C CA . TYR B 1 422 ? 0.038 -23.266 -2.043 1 89.25 422 TYR B CA 1
ATOM 6687 C C . TYR B 1 422 ? -1.3 -23.922 -2.365 1 89.25 422 TYR B C 1
ATOM 6689 O O . TYR B 1 422 ? -2.303 -23.656 -1.699 1 89.25 422 TYR B O 1
ATOM 6697 N N . PHE B 1 423 ? -1.351 -24.844 -3.375 1 94.31 423 PHE B N 1
ATOM 6698 C CA . PHE B 1 423 ? -2.465 -25.781 -3.551 1 94.31 423 PHE B CA 1
ATOM 6699 C C . PHE B 1 423 ? -2.303 -27 -2.648 1 94.31 423 PHE B C 1
ATOM 6701 O O . PHE B 1 423 ? -3.25 -27.75 -2.451 1 94.31 423 PHE B O 1
ATOM 6708 N N . PHE B 1 424 ? -1.101 -27.234 -2.178 1 94.06 424 PHE B N 1
ATOM 6709 C CA . PHE B 1 424 ? -0.75 -28.438 -1.433 1 94.06 424 PHE B CA 1
ATOM 6710 C C . PHE B 1 424 ? -1.629 -28.578 -0.197 1 94.06 424 PHE B C 1
ATOM 6712 O O . PHE B 1 424 ? -2.074 -29.688 0.126 1 94.06 424 PHE B O 1
ATOM 6719 N N . ILE B 1 425 ? -1.815 -27.578 0.494 1 86.88 425 ILE B N 1
ATOM 6720 C CA . ILE B 1 425 ? -2.838 -27.469 1.528 1 86.88 425 ILE B CA 1
ATOM 6721 C C . ILE B 1 425 ? -3.99 -26.594 1.024 1 86.88 425 ILE B C 1
ATOM 6723 O O . ILE B 1 425 ? -3.811 -25.406 0.751 1 86.88 425 ILE B O 1
ATOM 6727 N N . PRO B 1 426 ? -5.148 -27.25 0.911 1 85.5 426 PRO B N 1
ATOM 6728 C CA . PRO B 1 426 ? -6.238 -26.547 0.219 1 85.5 426 PRO B CA 1
ATOM 6729 C C . PRO B 1 426 ? -6.918 -25.5 1.091 1 85.5 426 PRO B C 1
ATOM 6731 O O . PRO B 1 426 ? -8.117 -25.594 1.359 1 85.5 426 PRO B O 1
ATOM 6734 N N . ASN B 1 427 ? -6.227 -24.469 1.427 1 80.5 427 ASN B N 1
ATOM 6735 C CA . ASN B 1 427 ? -6.762 -23.391 2.25 1 80.5 427 ASN B CA 1
ATOM 6736 C C . ASN B 1 427 ? -6.727 -22.062 1.516 1 80.5 427 ASN B C 1
ATOM 6738 O O . ASN B 1 427 ? -7.121 -21.031 2.07 1 80.5 427 ASN B O 1
ATOM 6742 N N . TYR B 1 428 ? -6.246 -22.125 0.305 1 87.62 428 TYR B N 1
ATOM 6743 C CA . TYR B 1 428 ? -6.219 -20.891 -0.479 1 87.62 428 TYR B CA 1
ATOM 6744 C C . TYR B 1 428 ? -7.613 -20.531 -0.973 1 87.62 428 TYR B C 1
ATOM 6746 O O . TYR B 1 428 ? -8.391 -21.406 -1.354 1 87.62 428 TYR B O 1
ATOM 6754 N N . PRO B 1 429 ? -7.949 -19.281 -1.014 1 84.31 429 PRO B N 1
ATOM 6755 C CA . PRO B 1 429 ? -9.312 -18.844 -1.303 1 84.31 429 PRO B CA 1
ATOM 6756 C C . PRO B 1 429 ? -9.828 -19.344 -2.652 1 84.31 429 PRO B C 1
ATOM 6758 O O . PRO B 1 429 ? -11.008 -19.672 -2.785 1 84.31 429 PRO B O 1
ATOM 6761 N N . SER B 1 430 ? -9.008 -19.422 -3.629 1 89.19 430 SER B N 1
ATOM 6762 C CA . SER B 1 430 ? -9.469 -19.891 -4.938 1 89.19 430 SER B CA 1
ATOM 6763 C C . SER B 1 430 ? -9.914 -21.344 -4.887 1 89.19 430 SER B C 1
ATOM 6765 O O . SER B 1 430 ? -10.898 -21.719 -5.527 1 89.19 430 SER B O 1
ATOM 6767 N N . ASP B 1 431 ? -9.227 -22.156 -4.094 1 92.19 431 ASP B N 1
ATOM 6768 C CA . ASP B 1 431 ? -9.578 -23.562 -3.953 1 92.19 431 ASP B CA 1
ATOM 6769 C C . ASP B 1 431 ? -10.875 -23.719 -3.158 1 92.19 431 ASP B C 1
ATOM 6771 O O . ASP B 1 431 ? -11.758 -24.484 -3.555 1 92.19 431 ASP B O 1
ATOM 6775 N N . ILE B 1 432 ? -10.969 -23 -2.131 1 88.25 432 ILE B N 1
ATOM 6776 C CA . ILE B 1 432 ? -12.156 -23.047 -1.284 1 88.25 432 ILE B CA 1
ATOM 6777 C C . ILE B 1 432 ? -13.375 -22.578 -2.07 1 88.25 432 ILE B C 1
ATOM 6779 O O . ILE B 1 432 ? -14.445 -23.188 -1.999 1 88.25 432 ILE B O 1
ATOM 6783 N N . ALA B 1 433 ? -13.188 -21.547 -2.783 1 90.94 433 ALA B N 1
ATOM 6784 C CA . ALA B 1 433 ? -14.281 -21.016 -3.605 1 90.94 433 ALA B CA 1
ATOM 6785 C C . ALA B 1 433 ? -14.719 -22.047 -4.645 1 90.94 433 ALA B C 1
ATOM 6787 O O . ALA B 1 433 ? -15.914 -22.188 -4.914 1 90.94 433 ALA B O 1
ATOM 6788 N N . THR B 1 434 ? -13.797 -22.703 -5.215 1 94.81 434 THR B N 1
ATOM 6789 C CA . THR B 1 434 ? -14.102 -23.719 -6.219 1 94.81 434 THR B CA 1
ATOM 6790 C C . THR B 1 434 ? -14.977 -24.812 -5.633 1 94.81 434 THR B C 1
ATOM 6792 O O . THR B 1 434 ? -15.953 -25.234 -6.254 1 94.81 434 THR B O 1
ATOM 6795 N N . VAL B 1 435 ? -14.688 -25.234 -4.438 1 94.25 435 VAL B N 1
ATOM 6796 C CA . VAL B 1 435 ? -15.469 -26.25 -3.744 1 94.25 435 VAL B CA 1
ATOM 6797 C C . VAL B 1 435 ? -16.891 -25.734 -3.512 1 94.25 435 VAL B C 1
ATOM 6799 O O . VAL B 1 435 ? -17.859 -26.469 -3.723 1 94.25 435 VAL B O 1
ATOM 6802 N N . ASN B 1 436 ? -16.984 -24.5 -3.229 1 91.5 436 ASN B N 1
ATOM 6803 C CA . ASN B 1 436 ? -18.281 -23.906 -2.904 1 91.5 436 ASN B CA 1
ATOM 6804 C C . ASN B 1 436 ? -19.125 -23.672 -4.16 1 91.5 436 ASN B C 1
ATOM 6806 O O . ASN B 1 436 ? -20.344 -23.734 -4.113 1 91.5 436 ASN B O 1
ATOM 6810 N N . PHE B 1 437 ? -18.469 -23.406 -5.23 1 92.44 437 PHE B N 1
ATOM 6811 C CA . PHE B 1 437 ? -19.188 -23.094 -6.461 1 92.44 437 PHE B CA 1
ATOM 6812 C C . PHE B 1 437 ? -19.688 -24.359 -7.137 1 92.44 437 PHE B C 1
ATOM 6814 O O . PHE B 1 437 ? -20.641 -24.328 -7.926 1 92.44 437 PHE B O 1
ATOM 6821 N N . ASP B 1 438 ? -19.047 -25.453 -6.863 1 94.88 438 ASP B N 1
ATOM 6822 C CA . ASP B 1 438 ? -19.469 -26.734 -7.449 1 94.88 438 ASP B CA 1
ATOM 6823 C C . ASP B 1 438 ? -20.672 -27.297 -6.723 1 94.88 438 ASP B C 1
ATOM 6825 O O . ASP B 1 438 ? -20.531 -28.047 -5.758 1 94.88 438 ASP B O 1
ATOM 6829 N N . ARG B 1 439 ? -21.828 -27.172 -7.305 1 91.19 439 ARG B N 1
ATOM 6830 C CA . ARG B 1 439 ? -23.094 -27.578 -6.691 1 91.19 439 ARG B CA 1
ATOM 6831 C C . ARG B 1 439 ? -23.25 -29.094 -6.723 1 91.19 439 ARG B C 1
ATOM 6833 O O . ARG B 1 439 ? -24.062 -29.656 -5.977 1 91.19 439 ARG B O 1
ATOM 6840 N N . SER B 1 440 ? -22.5 -29.641 -7.492 1 93.75 440 SER B N 1
ATOM 6841 C CA . SER B 1 440 ? -22.609 -31.094 -7.602 1 93.75 440 SER B CA 1
ATOM 6842 C C . SER B 1 440 ? -21.953 -31.797 -6.41 1 93.75 440 SER B C 1
ATOM 6844 O O . SER B 1 440 ? -22.266 -32.938 -6.105 1 93.75 440 SER B O 1
ATOM 6846 N N . GLY B 1 441 ? -20.938 -31.109 -5.852 1 92.62 441 GLY B N 1
ATOM 6847 C CA . GLY B 1 441 ? -20.25 -31.688 -4.711 1 92.62 441 GLY B CA 1
ATOM 6848 C C . GLY B 1 441 ? -19.109 -32.594 -5.105 1 92.62 441 GLY B C 1
ATOM 6849 O O . GLY B 1 441 ? -18.531 -33.281 -4.254 1 92.62 441 GLY B O 1
ATOM 6850 N N . THR B 1 442 ? -18.812 -32.625 -6.309 1 95.69 442 THR B N 1
ATOM 6851 C CA . THR B 1 442 ? -17.75 -33.5 -6.766 1 95.69 442 THR B CA 1
ATOM 6852 C C . THR B 1 442 ? -16.375 -32.938 -6.434 1 95.69 442 THR B C 1
ATOM 6854 O O . THR B 1 442 ? -15.414 -33.688 -6.277 1 95.69 442 THR B O 1
ATOM 6857 N N . THR B 1 443 ? -16.156 -31.625 -6.426 1 95.69 443 THR B N 1
ATOM 6858 C CA . THR B 1 443 ? -14.938 -30.984 -5.977 1 95.69 443 THR B CA 1
ATOM 6859 C C . THR B 1 443 ? -14.891 -30.906 -4.453 1 95.69 443 THR B C 1
ATOM 6861 O O . THR B 1 443 ? -15.766 -30.297 -3.83 1 95.69 443 THR B O 1
ATOM 6864 N N . VAL B 1 444 ? -13.891 -31.531 -3.859 1 93.38 444 VAL B N 1
ATOM 6865 C CA . VAL B 1 444 ? -13.984 -31.688 -2.412 1 93.38 444 VAL B CA 1
ATOM 6866 C C . VAL B 1 444 ? -12.609 -31.469 -1.78 1 93.38 444 VAL B C 1
ATOM 6868 O O . VAL B 1 444 ? -11.586 -31.547 -2.465 1 93.38 444 VAL B O 1
ATOM 6871 N N . ILE B 1 445 ? -12.648 -31.047 -0.525 1 89.38 445 ILE B N 1
ATOM 6872 C CA . ILE B 1 445 ? -11.523 -31.188 0.398 1 89.38 445 ILE B CA 1
ATOM 6873 C C . ILE B 1 445 ? -11.719 -32.406 1.283 1 89.38 445 ILE B C 1
ATOM 6875 O O . ILE B 1 445 ? -12.711 -32.5 2.018 1 89.38 445 ILE B O 1
ATOM 6879 N N . GLY B 1 446 ? -11.055 -33.438 1.014 1 77.94 446 GLY B N 1
ATOM 6880 C CA . GLY B 1 446 ? -11.273 -34.75 1.631 1 77.94 446 GLY B CA 1
ATOM 6881 C C . GLY B 1 446 ? -11.062 -34.719 3.135 1 77.94 446 GLY B C 1
ATOM 6882 O O . GLY B 1 446 ? -10.953 -33.656 3.742 1 77.94 446 GLY B O 1
ATOM 6883 N N . LYS B 1 447 ? -11.258 -35.906 3.598 1 73.75 447 LYS B N 1
ATOM 6884 C CA . LYS B 1 447 ? -11.172 -36.125 5.039 1 73.75 447 LYS B CA 1
ATOM 6885 C C . LYS B 1 447 ? -9.789 -35.75 5.566 1 73.75 447 LYS B C 1
ATOM 6887 O O . LYS B 1 447 ? -9.656 -35.25 6.684 1 73.75 447 LYS B O 1
ATOM 6892 N N . TYR B 1 448 ? -8.859 -35.969 4.625 1 77.19 448 TYR B N 1
ATOM 6893 C CA . TYR B 1 448 ? -7.484 -35.656 5.004 1 77.19 448 TYR B CA 1
ATOM 6894 C C . TYR B 1 448 ? -7.016 -34.375 4.309 1 77.19 448 TYR B C 1
ATOM 6896 O O . TYR B 1 448 ? -7.484 -34.062 3.215 1 77.19 448 TYR B O 1
ATOM 6904 N N . LEU B 1 449 ? -6.492 -33.438 4.992 1 80.69 449 LEU B N 1
ATOM 6905 C CA . LEU B 1 449 ? -6.023 -32.156 4.512 1 80.69 449 LEU B CA 1
ATOM 6906 C C . LEU B 1 449 ? -5.281 -32.312 3.189 1 80.69 449 LEU B C 1
ATOM 6908 O O . LEU B 1 449 ? -5.305 -31.391 2.355 1 80.69 449 LEU B O 1
ATOM 6912 N N . LEU B 1 450 ? -4.832 -33.531 2.818 1 86.69 450 LEU B N 1
ATOM 6913 C CA . LEU B 1 450 ? -3.979 -33.688 1.645 1 86.69 450 LEU B CA 1
ATOM 6914 C C . LEU B 1 450 ? -4.719 -34.406 0.525 1 86.69 450 LEU B C 1
ATOM 6916 O O . LEU B 1 450 ? -4.227 -34.5 -0.604 1 86.69 450 LEU B O 1
ATOM 6920 N N . ASN B 1 451 ? -5.855 -34.969 0.859 1 90.5 451 ASN B N 1
ATOM 6921 C CA . ASN B 1 451 ? -6.652 -35.656 -0.155 1 90.5 451 ASN B CA 1
ATOM 6922 C C . ASN B 1 451 ? -7.766 -34.781 -0.692 1 90.5 451 ASN B C 1
ATOM 6924 O O . ASN B 1 451 ? -8.93 -34.938 -0.33 1 90.5 451 ASN B O 1
ATOM 6928 N N . HIS B 1 452 ? -7.387 -33.812 -1.509 1 94.12 452 HIS B N 1
ATOM 6929 C CA . HIS B 1 452 ? -8.352 -32.875 -2.068 1 94.12 452 HIS B CA 1
ATOM 6930 C C . HIS B 1 452 ? -8.242 -32.812 -3.588 1 94.12 452 HIS B C 1
ATOM 6932 O O . HIS B 1 452 ? -7.262 -33.312 -4.164 1 94.12 452 HIS B O 1
ATOM 6938 N N . SER B 1 453 ? -9.172 -32.281 -4.211 1 96.25 453 SER B N 1
ATOM 6939 C CA . SER B 1 453 ? -9.375 -32.281 -5.656 1 96.25 453 SER B CA 1
ATOM 6940 C C . SER B 1 453 ? -8.289 -31.5 -6.375 1 96.25 453 SER B C 1
ATOM 6942 O O . SER B 1 453 ? -8.133 -31.609 -7.594 1 96.25 453 SER B O 1
ATOM 6944 N N . PHE B 1 454 ? -7.465 -30.719 -5.672 1 96.75 454 PHE B N 1
ATOM 6945 C CA . PHE B 1 454 ? -6.5 -29.812 -6.289 1 96.75 454 PHE B CA 1
ATOM 6946 C C . PHE B 1 454 ? -5.094 -30.406 -6.223 1 96.75 454 PHE B C 1
ATOM 6948 O O . PHE B 1 454 ? -4.18 -29.906 -6.895 1 96.75 454 PHE B O 1
ATOM 6955 N N . MET B 1 455 ? -4.863 -31.453 -5.52 1 96.38 455 MET B N 1
ATOM 6956 C CA . MET B 1 455 ? -3.537 -32.031 -5.273 1 96.38 455 MET B CA 1
ATOM 6957 C C . MET B 1 455 ? -2.934 -32.562 -6.555 1 96.38 455 MET B C 1
ATOM 6959 O O . MET B 1 455 ? -1.853 -32.156 -6.973 1 96.38 455 MET B O 1
ATOM 6963 N N . MET B 1 456 ? -3.652 -33.438 -7.156 1 97.06 456 MET B N 1
ATOM 6964 C CA . MET B 1 456 ? -3.125 -34.094 -8.352 1 97.06 456 MET B CA 1
ATOM 6965 C C . MET B 1 456 ? -2.898 -33.094 -9.477 1 97.06 456 MET B C 1
ATOM 6967 O O . MET B 1 456 ? -1.792 -33 -10.008 1 97.06 456 MET B O 1
ATOM 6971 N N . PRO B 1 457 ? -3.92 -32.312 -9.836 1 98 457 PRO B N 1
ATOM 6972 C CA . PRO B 1 457 ? -3.652 -31.344 -10.914 1 98 457 PRO B CA 1
ATOM 6973 C C . PRO B 1 457 ? -2.547 -30.359 -10.562 1 98 457 PRO B C 1
ATOM 6975 O O . PRO B 1 457 ? -1.758 -29.969 -11.43 1 98 457 PRO B O 1
ATOM 6978 N N . GLY B 1 458 ? -2.471 -29.906 -9.336 1 98.19 458 GLY B N 1
ATOM 6979 C CA . GLY B 1 458 ? -1.428 -28.984 -8.914 1 98.19 458 GLY B CA 1
ATOM 6980 C C . GLY B 1 458 ? -0.032 -29.562 -9.039 1 98.19 458 GLY B C 1
ATOM 6981 O O . GLY B 1 458 ? 0.859 -28.938 -9.609 1 98.19 458 GLY B O 1
ATOM 6982 N N . LEU B 1 459 ? 0.148 -30.781 -8.516 1 98.38 459 LEU B N 1
ATOM 6983 C CA . LEU B 1 459 ? 1.457 -31.422 -8.547 1 98.38 459 LEU B CA 1
ATOM 6984 C C . LEU B 1 459 ? 1.896 -31.703 -9.984 1 98.38 459 LEU B C 1
ATOM 6986 O O . LEU B 1 459 ? 3.049 -31.438 -10.344 1 98.38 459 LEU B O 1
ATOM 6990 N N . ILE B 1 460 ? 0.989 -32.156 -10.766 1 98.69 460 ILE B N 1
ATOM 6991 C CA . ILE B 1 460 ? 1.322 -32.469 -12.156 1 98.69 460 ILE B CA 1
ATOM 6992 C C . ILE B 1 460 ? 1.684 -31.188 -12.891 1 98.69 460 ILE B C 1
ATOM 6994 O O . ILE B 1 460 ? 2.67 -31.141 -13.633 1 98.69 460 ILE B O 1
ATOM 6998 N N . SER B 1 461 ? 0.856 -30.172 -12.719 1 98.69 461 SER B N 1
ATOM 6999 C CA . SER B 1 461 ? 1.085 -28.891 -13.383 1 98.69 461 SER B CA 1
ATOM 7000 C C . SER B 1 461 ? 2.441 -28.312 -13.008 1 98.69 461 SER B C 1
ATOM 7002 O O . SER B 1 461 ? 3.236 -27.953 -13.883 1 98.69 461 SER B O 1
ATOM 7004 N N . VAL B 1 462 ? 2.799 -28.219 -11.75 1 98.62 462 VAL B N 1
ATOM 7005 C CA . VAL B 1 462 ? 4.016 -27.562 -11.273 1 98.62 462 VAL B CA 1
ATOM 7006 C C . VAL B 1 462 ? 5.234 -28.406 -11.648 1 98.62 462 VAL B C 1
ATOM 7008 O O . VAL B 1 462 ? 6.246 -27.875 -12.109 1 98.62 462 VAL B O 1
ATOM 7011 N N . PHE B 1 463 ? 5.133 -29.719 -11.461 1 98.56 463 PHE B N 1
ATOM 7012 C CA . PHE B 1 463 ? 6.242 -30.609 -11.773 1 98.56 463 PHE B CA 1
ATOM 7013 C C . PHE B 1 463 ? 6.586 -30.547 -13.258 1 98.56 463 PHE B C 1
ATOM 7015 O O . PHE B 1 463 ? 7.75 -30.344 -13.625 1 98.56 463 PHE B O 1
ATOM 7022 N N . THR B 1 464 ? 5.574 -30.672 -14.062 1 98.75 464 THR B N 1
ATOM 7023 C CA . THR B 1 464 ? 5.785 -30.641 -15.5 1 98.75 464 THR B CA 1
ATOM 7024 C C . THR B 1 464 ? 6.266 -29.266 -15.953 1 98.75 464 THR B C 1
ATOM 7026 O O . THR B 1 464 ? 7.191 -29.156 -16.766 1 98.75 464 THR B O 1
ATOM 7029 N N . SER B 1 465 ? 5.625 -28.188 -15.453 1 98.81 465 SER B N 1
ATOM 7030 C CA . SER B 1 465 ? 6.035 -26.828 -15.797 1 98.81 465 SER B CA 1
ATOM 7031 C C . SER B 1 465 ? 7.5 -26.594 -15.438 1 98.81 465 SER B C 1
ATOM 7033 O O . SER B 1 465 ? 8.234 -25.969 -16.219 1 98.81 465 SER B O 1
ATOM 7035 N N . THR B 1 466 ? 7.926 -27.062 -14.289 1 98.69 466 THR B N 1
ATOM 7036 C CA . THR B 1 466 ? 9.281 -26.828 -13.805 1 98.69 466 THR B CA 1
ATOM 7037 C C . THR B 1 466 ? 10.297 -27.578 -14.664 1 98.69 466 THR B C 1
ATOM 7039 O O . THR B 1 466 ? 11.344 -27.031 -15.016 1 98.69 466 THR B O 1
ATOM 7042 N N . ILE B 1 467 ? 10.016 -28.812 -15.016 1 98.5 467 ILE B N 1
ATOM 7043 C CA . ILE B 1 467 ? 10.914 -29.594 -15.844 1 98.5 467 ILE B CA 1
ATOM 7044 C C . ILE B 1 467 ? 11.047 -28.953 -17.219 1 98.5 467 ILE B C 1
ATOM 7046 O O . ILE B 1 467 ? 12.156 -28.797 -17.734 1 98.5 467 ILE B O 1
ATOM 7050 N N . VAL B 1 468 ? 9.914 -28.578 -17.781 1 98.75 468 VAL B N 1
ATOM 7051 C CA . VAL B 1 468 ? 9.922 -28 -19.109 1 98.75 468 VAL B CA 1
ATOM 7052 C C . VAL B 1 468 ? 10.633 -26.641 -19.078 1 98.75 468 VAL B C 1
ATOM 7054 O O . VAL B 1 468 ? 11.438 -26.344 -19.953 1 98.75 468 VAL B O 1
ATOM 7057 N N . ALA B 1 469 ? 10.312 -25.828 -18.109 1 98.75 469 ALA B N 1
ATOM 7058 C CA . ALA B 1 469 ? 10.969 -24.516 -17.969 1 98.75 469 ALA B CA 1
ATOM 7059 C C . ALA B 1 469 ? 12.477 -24.672 -17.812 1 98.75 469 ALA B C 1
ATOM 7061 O O . ALA B 1 469 ? 13.25 -23.906 -18.406 1 98.75 469 ALA B O 1
ATOM 7062 N N . TYR B 1 470 ? 12.883 -25.625 -16.969 1 98.19 470 TYR B N 1
ATOM 7063 C CA . TYR B 1 470 ? 14.305 -25.875 -16.75 1 98.19 470 TYR B CA 1
ATOM 7064 C C . TYR B 1 470 ? 15 -26.25 -18.062 1 98.19 470 TYR B C 1
ATOM 7066 O O . TYR B 1 470 ? 16.062 -25.703 -18.375 1 98.19 470 TYR B O 1
ATOM 7074 N N . LEU B 1 471 ? 14.422 -27.125 -18.781 1 98.25 471 LEU B N 1
ATOM 7075 C CA . LEU B 1 471 ? 14.992 -27.562 -20.047 1 98.25 471 LEU B CA 1
ATOM 7076 C C . LEU B 1 471 ? 15.062 -26.406 -21.047 1 98.25 471 LEU B C 1
ATOM 7078 O O . LEU B 1 471 ? 16.078 -26.203 -21.703 1 98.25 471 LEU B O 1
ATOM 7082 N N . LEU B 1 472 ? 13.992 -25.641 -21.109 1 98.44 472 LEU B N 1
ATOM 7083 C CA . LEU B 1 472 ? 13.969 -24.5 -22.031 1 98.44 472 LEU B CA 1
ATOM 7084 C C . LEU B 1 472 ? 15.023 -23.469 -21.641 1 98.44 472 LEU B C 1
ATOM 7086 O O . LEU B 1 472 ? 15.719 -22.938 -22.5 1 98.44 472 LEU B O 1
ATOM 7090 N N . SER B 1 473 ? 15.086 -23.188 -20.328 1 98.06 473 SER B N 1
ATOM 7091 C CA . SER B 1 473 ? 16.047 -22.203 -19.844 1 98.06 473 SER B CA 1
ATOM 7092 C C . SER B 1 473 ? 17.469 -22.625 -20.141 1 98.06 473 SER B C 1
ATOM 7094 O O . SER B 1 473 ? 18.312 -21.812 -20.531 1 98.06 473 SER B O 1
ATOM 7096 N N . MET B 1 474 ? 17.781 -23.969 -20 1 96 474 MET B N 1
ATOM 7097 C CA . MET B 1 474 ? 19.125 -24.484 -20.266 1 96 474 MET B CA 1
ATOM 7098 C C . MET B 1 474 ? 19.438 -24.453 -21.75 1 96 474 MET B C 1
ATOM 7100 O O . MET B 1 474 ? 20.609 -24.281 -22.141 1 96 474 MET B O 1
ATOM 7104 N N . ILE B 1 475 ? 18.469 -24.547 -22.562 1 96.81 475 ILE B N 1
ATOM 7105 C CA . ILE B 1 475 ? 18.656 -24.516 -24.016 1 96.81 475 ILE B CA 1
ATOM 7106 C C . ILE B 1 475 ? 18.922 -23.078 -24.469 1 96.81 475 ILE B C 1
ATOM 7108 O O . ILE B 1 475 ? 19.797 -22.844 -25.312 1 96.81 475 ILE B O 1
ATOM 7112 N N . PHE B 1 476 ? 18.266 -22.109 -23.891 1 95.44 476 PHE B N 1
ATOM 7113 C CA . PHE B 1 476 ? 18.328 -20.75 -24.391 1 95.44 476 PHE B CA 1
ATOM 7114 C C . PHE B 1 476 ? 19.453 -19.969 -23.719 1 95.44 476 PHE B C 1
ATOM 7116 O O . PHE B 1 476 ? 19.938 -18.969 -24.266 1 95.44 476 PHE B O 1
ATOM 7123 N N . TYR B 1 477 ? 19.781 -20.391 -22.531 1 93.06 477 TYR B N 1
ATOM 7124 C CA . TYR B 1 477 ? 20.812 -19.672 -21.781 1 93.06 477 TYR B CA 1
ATOM 7125 C C . TYR B 1 477 ? 21.922 -20.609 -21.328 1 93.06 477 TYR B C 1
ATOM 7127 O O . TYR B 1 477 ? 23 -20.156 -20.938 1 93.06 477 TYR B O 1
#

Solvent-accessible surface area (backbone atoms only — not comparable to full-atom values): 46196 Å² total; per-residue (Å²): 110,66,70,59,47,49,42,50,51,48,21,43,50,59,11,45,74,61,36,58,52,36,24,10,20,24,17,16,44,34,36,40,45,42,31,72,68,70,53,46,66,77,47,63,51,65,58,70,49,45,48,33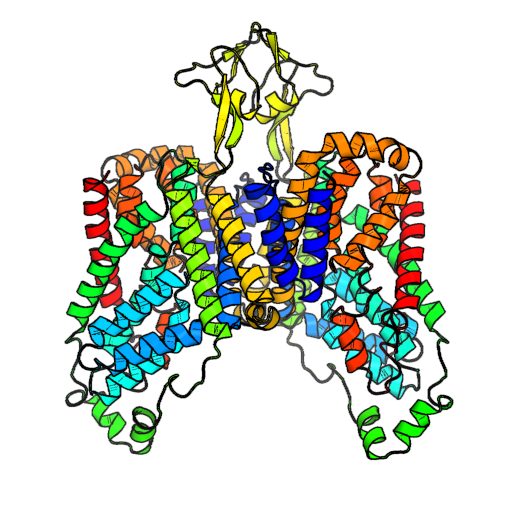,39,53,20,35,26,50,20,43,9,34,32,46,40,29,40,18,52,58,51,54,48,35,54,46,47,51,56,43,69,72,40,58,89,49,31,42,57,48,42,19,51,46,33,19,52,50,6,25,70,62,26,41,42,69,64,42,72,70,50,46,41,34,53,32,45,51,26,52,76,70,54,40,46,42,36,31,23,52,28,33,18,48,45,23,10,52,58,13,26,63,39,4,80,61,5,51,28,34,43,32,46,32,56,55,31,42,74,67,76,32,87,54,50,63,68,61,50,34,68,36,33,41,61,15,44,50,51,4,46,50,53,18,22,61,66,25,66,71,52,74,62,52,45,93,71,24,65,70,48,47,57,46,49,69,38,66,69,48,30,42,63,51,66,61,66,82,59,74,60,78,86,56,84,76,57,68,40,10,56,51,26,44,50,46,52,52,47,39,54,50,51,49,52,49,47,69,74,38,54,83,76,45,52,67,42,85,41,39,34,47,38,88,86,34,60,64,48,65,43,98,87,68,39,69,42,47,22,62,50,35,12,74,61,60,41,64,35,88,77,24,17,37,84,42,74,41,62,64,56,62,69,57,50,49,26,36,43,29,18,22,38,28,25,50,29,37,75,74,20,71,20,40,54,72,52,10,64,72,30,68,60,23,45,52,40,54,34,48,45,46,19,34,46,20,42,21,23,35,42,33,22,54,46,72,72,41,43,71,61,47,39,70,71,41,34,63,58,38,68,74,40,55,72,56,53,28,58,53,38,21,55,48,3,45,46,60,64,35,43,34,42,39,41,59,42,44,46,63,55,43,49,72,47,63,44,54,56,49,59,54,61,5,30,51,49,20,26,60,23,33,50,59,51,66,74,38,66,62,54,48,50,49,35,70,51,30,67,72,57,67,33,43,77,38,95,45,74,65,50,32,55,38,34,63,33,37,53,42,17,29,53,43,11,19,55,43,14,31,51,49,26,62,72,77,97,110,65,71,60,48,49,41,52,52,47,22,43,51,58,10,44,75,62,35,59,53,35,23,10,20,24,17,16,43,35,37,40,45,42,31,73,68,70,53,46,67,76,47,62,50,64,58,71,48,46,48,34,37,53,20,34,24,50,21,46,10,32,31,44,40,29,40,18,52,56,51,55,48,36,54,46,47,52,53,44,68,73,40,57,90,48,31,42,57,48,41,19,50,45,33,20,52,51,5,24,69,62,26,41,43,68,64,42,73,70,49,47,41,35,54,32,43,52,25,51,77,72,56,41,47,41,35,31,24,51,28,34,17,50,44,23,11,52,58,13,25,62,38,5,79,61,5,52,30,36,43,29,46,32,55,54,32,42,75,67,76,33,88,55,49,64,68,61,50,34,68,37,35,40,60,15,44,50,53,4,46,50,53,16,24,61,64,25,66,70,52,74,61,51,44,93,70,24,66,68,48,47,58,45,50,69,36,66,69,48,31,43,64,51,67,61,64,83,59,73,61,77,85,58,85,75,58,68,40,11,55,52,25,45,50,46,51,53,47,38,52,49,52,49,50,48,48,68,76,39,55,85,77,44,53,67,41,84,40,40,36,46,37,87,85,34,59,65,46,63,44,98,88,68,39,69,42,47,23,61,49,36,13,73,61,59,42,64,36,90,77,22,16,36,83,41,73,42,61,63,55,63,70,58,50,48,25,35,43,28,17,22,39,26,24,49,27,39,74,74,20,72,20,42,53,71,51,9,64,72,30,68,59,24,45,53,39,54,34,48,44,48,20,36,47,20,42,21,24,34,41,34,23,53,46,72,73,40,42,69,59,48,39,70,69,42,33,64,56,37,67,74,40,54,72,55,55,29,57,51,38,21,56,48,4,46,46,59,64,34,43,34,43,38,40,59,42,42,46,63,56,42,47,72,47,63,44,54,56,49,58,54,61,5,31,50,50,20,27,62,24,34,49,58,50,67,73,39,65,63,53,49,48,48,34,68,51,32,67,73,56,68,32,44,75,41,97,44,76,66,51,33,55,38,36,63,34,39,51,43,17,28,53,44,12,19,55,45,14,32,52,49,27,61,72,76,95

pLDDT: mean 92.34, std 6.68, range [56.47, 98.88]

Radius of gyration: 29.52 Å; Cα contacts (8 Å, |Δi|>4): 1814; chains: 2; bounding box: 93×81×57 Å

Sequence (954 aa):
MVLQLCIVLGALWVGSRYGSLALGAISGIGLAILVFGFGLKPGTPPTDVIYIIIAAVTCAGIMQASGGMDWLIQIAEKLLRKHPDHITFFAPLCTFFLTVLVGTGHVVYTLMPIICDIALKKGIRPERPCGVASIASQVGITCSPIAAAVVAFVTISNANHFDITIPRVLMISIPACLCGLMAAAAASYHRGLDLDKDPEFQKKIADPIQREYIYGSNATTLDRQIPQSAKNAVFIFLGALAVIVVFAALPDLLPSYPTVKAVKGAGDLTLASGVTITASALAKAGVVAEGFTEKGMVDLKMNLVIQIVMISAAALMIIFCKAQPKKAVAGPVWQSGMVAVVAIYGIAWLADTYFSNYMSEMQSMLADIVKEYPWSIAIVFFLVSVLINSQGAVVVAMLPLAYKLGIPGPVLLGVLPAVYGYFFIPNYPSDIATVNFDRSGTTVIGKYLLNHSFMMPGLISVFTSTIVAYLLSMIFYMVLQLCIVLGALWVGSRYGSLALGAISGIGLAILVFGFGLKPGTPPTDVIYIIIAAVTCAGIMQASGGMDWLIQIAEKLLRKHPDHITFFAPLCTFFLTVLVGTGHVVYTLMPIICDIALKKGIRPERPCGVASIASQVGITCSPIAAAVVAFVTISNANHFDITIPRVLMISIPACLCGLMAAAAASYHRGLDLDKDPEFQKKIADPIQREYIYGSNATTLDRQIPQSAKNAVFIFLGALAVIVVFAALPDLLPSYPTVKAVKGAGDLTLASGVTITASALAKAGVVAEGFTEKGMVDLKMNLVIQIVMISAAALMIIFCKAQPKKAVAGPVWQSGMVAVVAIYGIAWLADTYFSNYMSEMQSMLADIVKEYPWSIAIVFFLVSVLINSQGAVVVAMLPLAYKLGIPGPVLLGVLPAVYGYFFIPNYPSDIATVNFDRSGTTVIGKYLLNHSFMMPGLISVFTSTIVAYLLSMIFY

Secondary structure (DSSP, 8-state):
-HHHHHHHHHHHHHHHTT-HHHHHHHHHHHHHIIIIIS-PPP----HHHHHHHHHHHHHHHHHHHTTHHHHHHHHHHHHHHH-GGGHHHHHHHHHHHHHHHHS-GGGHHHHHHHHHHHHHHTT--THHHHHHHHHHHHHGGGG-TTSHHHHHHHHHHHHTT----HHHHHHHHHHHHHHHHHHHHHHHTT-S--GGG-HHHHHHHHSHHHHHHHHS----STTSPPPHHHHHHHHHHHHHHHHHHHHHH-GGGS-EEEEEEEPTT---EE-TTS-EE-HHHHHHTT---TTTEEEEEEEPPHHHHHHHHHHHHHHHHHHHS---HHHHHHSHHHHHHHHHHHHHHHHHHHHHHHHHHSHHHHHHHHHHHHHH-GGGHHHHHHHHHHHH--HHHHHHHHHHHHHHTT--HHHHHHTGGGG--TTSSTTSHHHHHHHHH-TTS-S-B-SSTT-BTTHHHHHHHHHHHHHHHHHHHHHH-/-HHHHHHHHHHHHHHHTT-HHHHHHHHHHHHHIIIIIS-PPP----HHHHHHHHHHHHHHHHHHHTTHHHHHHHHHHHHHHH-GGGHHHHHHHHHHHHHHHHS-GGGHHHHHHHHHHHHHHTT--THHHHHHHHHHHHHGGGG-TTSHHHHHHHHHHHHTT----HHHHHHHHHHHHHHHHHHHHHHHTT-S--GGG-HHHHHHHHSHHHHHHHHS----STTSPPPHHHHHHHHHHHHHHHHHHHHHH-GGGS-EEEEEEEPTT---EE-TTS-EE-HHHHHHTT---TTTEEEEEEEPPHHHHHHHHHHHHHHHHHHHS---HHHHHHSHHHHHHHHHHHHHHHHHHHHHHHHHHSHHHHHHHHHHHHHH-GGGHHHHHHHHHHHH--HHHHHHHHHHHHHHTT--HHHHHHTGGGG--TTSSTTSHHHHHHHHH-TTS-S-B-SSTT-BTTHHHHHHHHHHHHHHHHHHHHHH-

Nearest PDB structures (foldseek):
  8y4x-assembly1_A  TM=6.258E-01  e=3.603E-04  Fusobacterium nucleatum
  6ol0-assembly2_B  TM=5.821E-01  e=8.514E-04  Vibrio cholerae O1 biovar El Tor str. N16961
  5i20-assembly6_F  TM=1.479E-01  e=7.742E+00  Ancylobacter novellus DSM 506
  8y4x-assembly1_A  TM=6.549E-01  e=3.873E-04  Fusobacterium nucleatum
  6ol0-assembly2_B  TM=5.827E-01  e=9.952E-04  Vibrio cholerae O1 biovar El Tor str. N16961

Organism: Xylanibacter ruminicola (strain ATCC 19189 / DSM 19721 / CIP 105475 / JCM 8958 / 23) (NCBI:txid264731)

Foldseek 3Di:
DVVLVCLLLVLLQVQLVVDLLSSLVSLVVSVCCVCVVVNFDFFDFPVLLLLLLLLLLLLLLLLVLLCLLLVLLQVLLVVCLVPVVLLLLSLLVSLLVSCQQSLALPSCLQNLLSSLLSCVVVQHQSLRNLLLNLLSSHLSNQQHLSHSLLLLLQVLCVVLVNNDDSVRLNVLQVVLLSQLSNQLSVVSVCPDDGQVPDPVLVVQCVDVVLVCVQNVDHRHSNPPDRDPLSVVLSVLSVVLVVVLVVCRVPVVPFDKDKFKAFDVPQQWDQDPVRDTHALHNCRVVRHDDPSTIDIDIDGDDSSVVSSVSSNVSSVCSVVRSVRDSVSSCVDDSSVVSVSNSSSSRSSQRSLRSVCVRCVVVCLVVCLVVCVVCVLCVLVVLQVSCLSNVDLSSSCSRCVNSSSSSPRDSLSCSLSSLSNHHVVQQPPDPSLVSSCVSNSSNSFDCDPDSRPGSNNSSNCSSNVSSSNSSSVVSVVVD/DVVLVCLLLVLLQVQLVVDLLSSLVSLVVSVCCVCVVVNFDFFDFPVLLLLLLLLLLLLLLLLVLLCLLLVLLQVLLVVCLVPVVLLLLSLLVSLLVSCQQSLALPSCLQNLLSSLLSCVVVQHQSLRNLLLNLLSSHLSNQQHLSHSLLLLLQVLCVVLVNNDDSVRLNVLQVVLLSQLSVQLSVVSVCPDDGQVPDPVLVVQCVDVVLVCVQNVDHRHSNPPDRDVLSVVLSVLSVVLVVVLVVCRVPVVPFDKDKFKAFDVPQQWDQDPVRDTHALHNCRVVRHDDPSTIDIDIDGDDSSVVSSVSSNVSSVCSVVRSVRDSVSSCVDDSSVVSVSNSSSSRSSQRSLRSVCVRCVVVCLVVCLVVCVVCVLCVLVVLQVSCLSNVDLSSSCSRCVNSSSSSPRDSLSCSLSSLSNHHVVQQPPDPSLVSSCVSNSSNSFDCDPDSRPGSNNSSNCSSNVSSSNSSSVVSVVVD

InterPro domains:
  IPR004668 Anaerobic c4-dicarboxylate membrane transporter [PF03605] (4-408)
  IPR004668 Anaerobic c4-dicarboxylate membrane transporter [PIRSF004539] (1-476)
  IPR004668 Anaerobic c4-dicarboxylate membrane transporter [PTHR36106] (1-257)